Protein AF-A0A2N5M1F2-F1 (afdb_monomer_lite)

Sequence (808 aa):
MLTQKHKLQVVAVKDSEIRKKIKNELNISEEITIGDLVRLTSLRVWGCTSLDGLEFAENLIELDIGYSDINDIAPLKNLTKLRKLCISSKKTFDIGPLCKIKTLTTLEISGNKITDLSPLRELKQLVNVKLSHNNLYDIAALEGLVNLEKLDLARNKIIDISPISNLINLNTLDIESNEISCINPIKNLNNLKTLNAGSNKIGDISALLTCEQMDSLELAWNKIANISVLQNLVYIRKLDLSYNLIKEIEPLSRLISLEEINLSGNPIDNISVFENLVNLRVIKLQRILVSAPISKAKLLVQRGKNCLNEARGVKEFSSTNFPLIYKDDWLFSFPREKLIKYVMENDIPNPDEFNSLFKKEKEFYKREIFLFSLSLKEKIPEKIIQEDFVTREFLLSFVRKLYDNYGINESIASWVVETWALSLNKNLQDISLFHKSSYRIEHNSVIAIGAPINNINIFEMIKHNDVNGIEKLNESNFNFDLKNKSGKTPLFLAIEYNLTKMTALLLKKGADPLIKGIKGKTPLLYSVEKGNTEIAELLIMYSDDLNVQDNEGKSALMYAISSHNRSILKLMLNKGVNVNLKDNSNVHVVDLIVKESNIDTLKLFLQKDFDVDYKFYDENSLLHLAASNGKFEICKFLIERGATVNSINSYKKTPLEKAIISGHHEVVELLLKNEANINYKNGDGVTPLMLAAKLGEKKILKLLISYGAKLNQVDKWNETELIKAAYNGEEQIVKVLISLEVLIDHRDNDGKTALMYASEYGYEGIVKLLLNKGADYKIQDLENKTAIDYANENKYHKIKSFLLEKKL

Structure (mmCIF, N/CA/C/O backbone):
data_AF-A0A2N5M1F2-F1
#
_entry.id   AF-A0A2N5M1F2-F1
#
loop_
_atom_site.group_PDB
_atom_site.id
_atom_site.type_symbol
_atom_site.label_atom_id
_atom_site.label_alt_id
_atom_site.label_comp_id
_atom_site.label_asym_id
_atom_site.label_entity_id
_atom_site.label_seq_id
_atom_site.pdbx_PDB_ins_code
_atom_site.Cartn_x
_atom_site.Cartn_y
_atom_site.Cartn_z
_atom_site.occupancy
_atom_site.B_iso_or_equiv
_atom_site.auth_seq_id
_atom_site.auth_comp_id
_atom_site.auth_asym_id
_atom_site.auth_atom_id
_atom_site.pdbx_PDB_model_num
ATOM 1 N N . MET A 1 1 ? -14.057 -46.859 6.763 1.00 45.34 1 MET A N 1
ATOM 2 C CA . MET A 1 1 ? -14.476 -46.625 5.362 1.00 45.34 1 MET A CA 1
ATOM 3 C C . MET A 1 1 ? -15.899 -46.096 5.383 1.00 45.34 1 MET A C 1
ATOM 5 O O . MET A 1 1 ? -16.723 -46.721 6.038 1.00 45.34 1 MET A O 1
ATOM 9 N N . LEU A 1 2 ? -16.195 -44.987 4.699 1.00 53.22 2 LEU A N 1
ATOM 10 C CA . LEU A 1 2 ? -17.578 -44.537 4.496 1.00 53.22 2 LEU A CA 1
ATOM 11 C C . LEU A 1 2 ? -18.334 -45.565 3.637 1.00 53.22 2 LEU A C 1
ATOM 13 O O . LEU A 1 2 ? -17.792 -46.046 2.636 1.00 53.22 2 LEU A O 1
ATOM 17 N N . THR A 1 3 ? -19.567 -45.907 4.019 1.00 63.38 3 THR A N 1
ATOM 18 C CA . THR A 1 3 ? -20.426 -46.813 3.238 1.00 63.38 3 THR A CA 1
ATOM 19 C C . THR A 1 3 ? -20.792 -46.170 1.894 1.00 63.38 3 THR A C 1
ATOM 21 O O . THR A 1 3 ? -20.835 -44.945 1.786 1.00 63.38 3 THR A O 1
ATOM 24 N N . GLN A 1 4 ? -21.081 -46.964 0.851 1.00 60.12 4 GLN A N 1
ATOM 25 C CA . GLN A 1 4 ? -21.448 -46.415 -0.471 1.00 60.12 4 GLN A CA 1
ATOM 26 C C . GLN A 1 4 ? -22.619 -45.419 -0.389 1.00 60.12 4 GLN A C 1
ATOM 28 O O . GLN A 1 4 ? -22.564 -44.361 -1.010 1.00 60.12 4 GLN A O 1
ATOM 33 N N . LYS A 1 5 ? -23.621 -45.705 0.455 1.00 60.94 5 LYS A N 1
ATOM 34 C CA . LYS A 1 5 ? -24.763 -44.812 0.707 1.00 60.94 5 LYS A CA 1
ATOM 35 C C . LYS A 1 5 ? -24.348 -43.449 1.282 1.00 60.94 5 LYS A C 1
ATOM 37 O O . LYS A 1 5 ? -24.960 -42.446 0.946 1.00 60.94 5 LYS A O 1
ATOM 42 N N . HIS A 1 6 ? -23.299 -43.405 2.106 1.00 69.00 6 HIS A N 1
ATOM 43 C CA . HIS A 1 6 ? -22.789 -42.173 2.715 1.00 69.00 6 HIS A CA 1
ATOM 44 C C . HIS A 1 6 ? -21.945 -41.332 1.740 1.00 69.00 6 HIS A C 1
ATOM 46 O O . HIS A 1 6 ? -21.849 -40.119 1.901 1.00 69.00 6 HIS A O 1
ATOM 52 N N . LYS A 1 7 ? -21.352 -41.948 0.705 1.00 70.50 7 LYS A N 1
ATOM 53 C CA . LYS A 1 7 ? -20.621 -41.217 -0.346 1.00 70.50 7 LYS A CA 1
ATOM 54 C C . LYS A 1 7 ? -21.543 -40.463 -1.304 1.00 70.50 7 LYS A C 1
ATOM 56 O O . LYS A 1 7 ? -21.154 -39.409 -1.780 1.00 70.50 7 LYS A O 1
ATOM 61 N N . LEU A 1 8 ? -22.744 -40.987 -1.557 1.00 78.88 8 LEU A N 1
ATOM 62 C CA . LEU A 1 8 ? -23.750 -40.392 -2.450 1.00 78.88 8 LEU A CA 1
ATOM 63 C C . LEU A 1 8 ? -24.609 -39.304 -1.777 1.00 78.88 8 LEU A C 1
ATOM 65 O O . LEU A 1 8 ? -25.526 -38.772 -2.393 1.00 78.88 8 LEU A O 1
ATOM 69 N N . GLN A 1 9 ? -24.351 -38.985 -0.507 1.00 88.19 9 GLN A N 1
ATOM 70 C CA . GLN A 1 9 ? -25.071 -37.930 0.199 1.00 88.19 9 GLN A CA 1
ATOM 71 C C . GLN A 1 9 ? -24.637 -36.552 -0.319 1.00 88.19 9 GLN A C 1
ATOM 73 O O . GLN A 1 9 ? -23.447 -36.233 -0.313 1.00 88.19 9 GLN A O 1
ATOM 78 N N . VAL A 1 10 ? -25.609 -35.742 -0.739 1.00 88.88 10 VAL A N 1
ATOM 79 C CA . VAL A 1 10 ? -25.409 -34.356 -1.189 1.00 88.88 10 VAL A CA 1
ATOM 80 C C . VAL A 1 10 ? -25.022 -33.452 -0.015 1.00 88.88 10 VAL A C 1
ATOM 82 O O . VAL A 1 10 ? -25.570 -33.575 1.083 1.00 88.88 10 VAL A O 1
ATOM 85 N N . VAL A 1 11 ? -24.093 -32.525 -0.258 1.00 90.12 11 VAL A N 1
ATOM 86 C CA . VAL A 1 11 ? -23.609 -31.528 0.704 1.00 90.12 11 VAL A CA 1
ATOM 87 C C . VAL A 1 11 ? -23.976 -30.121 0.245 1.00 90.12 11 VAL A C 1
ATOM 89 O O . VAL A 1 11 ? -23.639 -29.683 -0.857 1.00 90.12 11 VAL A O 1
ATOM 92 N N . ALA A 1 12 ? -24.623 -29.370 1.133 1.00 88.88 12 ALA A N 1
ATOM 93 C CA . ALA A 1 12 ? -24.981 -27.976 0.910 1.00 88.88 12 ALA A CA 1
ATOM 94 C C . ALA A 1 12 ? -23.780 -27.037 1.147 1.00 88.88 12 ALA A C 1
ATOM 96 O O . ALA A 1 12 ? -23.745 -26.309 2.135 1.00 88.88 12 ALA A O 1
ATOM 97 N N . VAL A 1 13 ? -22.809 -27.033 0.223 1.00 91.38 13 VAL A N 1
ATOM 98 C CA . VAL A 1 13 ? -21.680 -26.079 0.220 1.00 91.38 13 VAL A CA 1
ATOM 99 C C . VAL A 1 13 ? -22.222 -24.654 0.075 1.00 91.38 13 VAL A C 1
ATOM 101 O O . VAL A 1 13 ? -22.634 -24.266 -1.022 1.00 91.38 13 VAL A O 1
ATOM 104 N N . LYS A 1 14 ? -22.305 -23.886 1.170 1.00 89.44 14 LYS A N 1
ATOM 105 C CA . LYS A 1 14 ? -23.102 -22.642 1.197 1.00 89.44 14 LYS A CA 1
ATOM 106 C C . LYS A 1 14 ? -22.585 -21.585 0.227 1.00 89.44 14 LYS A C 1
ATOM 108 O O . LYS A 1 14 ? -23.383 -20.989 -0.492 1.00 89.44 14 LYS A O 1
ATOM 113 N N . ASP A 1 15 ? -21.274 -21.385 0.187 1.00 93.12 15 ASP A N 1
ATOM 114 C CA . ASP A 1 15 ? -20.653 -20.344 -0.625 1.00 93.12 15 ASP A CA 1
ATOM 115 C C . ASP A 1 15 ? -20.617 -20.693 -2.125 1.00 93.12 15 ASP A C 1
ATOM 117 O O . ASP A 1 15 ? -20.272 -21.810 -2.529 1.00 93.12 15 ASP A O 1
ATOM 121 N N . SER A 1 16 ? -20.980 -19.723 -2.968 1.00 91.06 16 SER A N 1
ATOM 122 C CA . SER A 1 16 ? -21.080 -19.905 -4.417 1.00 91.06 16 SER A CA 1
ATOM 123 C C . SER A 1 16 ? -19.728 -20.033 -5.115 1.00 91.06 16 SER A C 1
ATOM 125 O O . SER A 1 16 ? -19.623 -20.823 -6.055 1.00 91.06 16 SER A O 1
ATOM 127 N N . GLU A 1 17 ? -18.694 -19.311 -4.674 1.00 92.25 17 GLU A N 1
ATOM 128 C CA . GLU A 1 17 ? -17.367 -19.398 -5.291 1.00 92.25 17 GLU A CA 1
ATOM 129 C C . GLU A 1 17 ? -16.657 -20.686 -4.871 1.00 92.25 17 GLU A C 1
ATOM 131 O O . GLU A 1 17 ? -16.061 -21.343 -5.725 1.00 92.25 17 GLU A O 1
ATOM 136 N N . ILE A 1 18 ? -16.820 -21.140 -3.620 1.00 92.00 18 ILE A N 1
ATOM 137 C CA . ILE A 1 18 ? -16.356 -22.475 -3.197 1.00 92.00 18 ILE A CA 1
ATOM 138 C C . ILE A 1 18 ? -17.039 -23.563 -4.033 1.00 92.00 18 ILE A C 1
ATOM 140 O O . ILE A 1 18 ? -16.366 -24.404 -4.631 1.00 92.00 18 ILE A O 1
ATOM 144 N N . ARG A 1 19 ? -18.373 -23.521 -4.151 1.00 93.19 19 ARG A N 1
ATOM 145 C CA . ARG A 1 19 ? -19.148 -24.495 -4.936 1.00 93.19 19 ARG A CA 1
ATOM 146 C C . ARG A 1 19 ? -18.707 -24.537 -6.403 1.00 93.19 19 ARG A C 1
ATOM 148 O O . ARG A 1 19 ? -18.495 -25.616 -6.953 1.00 93.19 19 ARG A O 1
ATOM 155 N N . LYS A 1 20 ? -18.542 -23.373 -7.034 1.00 90.69 20 LYS A N 1
ATOM 156 C CA . LYS A 1 20 ? -18.074 -23.222 -8.422 1.00 90.69 20 LYS A CA 1
ATOM 157 C C . LYS A 1 20 ? -16.641 -23.723 -8.599 1.00 90.69 20 LYS A C 1
ATOM 159 O O . LYS A 1 20 ? -16.359 -24.424 -9.566 1.00 90.69 20 LYS A O 1
ATOM 164 N N . LYS A 1 21 ? -15.749 -23.417 -7.653 1.00 92.25 21 LYS A N 1
ATOM 165 C CA . LYS A 1 21 ? -14.357 -23.873 -7.670 1.00 92.25 21 LYS A CA 1
ATOM 166 C C . LYS A 1 21 ? -14.264 -25.398 -7.597 1.00 92.25 21 LYS A C 1
ATOM 168 O O . LYS A 1 21 ? -13.619 -25.991 -8.454 1.00 92.25 21 LYS A O 1
ATOM 173 N N . ILE A 1 22 ? -14.976 -26.021 -6.656 1.00 91.88 22 ILE A N 1
ATOM 174 C CA . ILE A 1 22 ? -15.011 -27.482 -6.482 1.00 91.88 22 ILE A CA 1
ATOM 175 C C . ILE A 1 22 ? -15.587 -28.172 -7.724 1.00 91.88 22 ILE A C 1
ATOM 177 O O . ILE A 1 22 ? -15.003 -29.140 -8.211 1.00 91.88 22 ILE A O 1
ATOM 181 N N . LYS A 1 23 ? -16.691 -27.654 -8.284 1.00 90.25 23 LYS A N 1
ATOM 182 C CA . LYS A 1 23 ? -17.263 -28.175 -9.537 1.00 90.25 23 LYS A CA 1
ATOM 183 C C . LYS A 1 23 ? -16.269 -28.132 -10.697 1.00 90.25 23 LYS A C 1
ATOM 185 O O . LYS A 1 23 ? -16.172 -29.109 -11.433 1.00 90.25 23 LYS A O 1
ATOM 190 N N . ASN A 1 24 ? -15.511 -27.044 -10.829 1.00 88.50 24 ASN A N 1
ATOM 191 C CA . ASN A 1 24 ? -14.500 -26.899 -11.876 1.00 88.50 24 ASN A CA 1
ATOM 192 C C . ASN A 1 24 ? -13.289 -27.825 -11.659 1.00 88.50 24 ASN A C 1
ATOM 194 O O . ASN A 1 24 ? -12.826 -28.441 -12.613 1.00 88.50 24 ASN A O 1
ATOM 198 N N . GLU A 1 25 ? -12.780 -27.950 -10.429 1.00 87.62 25 GLU A N 1
ATOM 199 C CA . GLU A 1 25 ? -11.607 -28.789 -10.122 1.00 87.62 25 GLU A CA 1
ATOM 200 C C . GLU A 1 25 ? -11.899 -30.293 -10.221 1.00 87.62 25 GLU A C 1
ATOM 202 O O . GLU A 1 25 ? -11.027 -31.065 -10.618 1.00 87.62 25 GLU A O 1
ATOM 207 N N . LEU A 1 26 ? -13.123 -30.721 -9.898 1.00 86.94 26 LEU A N 1
ATOM 208 C CA . LEU A 1 26 ? -13.530 -32.130 -9.950 1.00 86.94 26 LEU A CA 1
ATOM 209 C C . LEU A 1 26 ? -14.304 -32.514 -11.223 1.00 86.94 26 LEU A C 1
ATOM 211 O O . LEU A 1 26 ? -14.600 -33.699 -11.399 1.00 86.94 26 LEU A O 1
ATOM 215 N N . ASN A 1 27 ? -14.595 -31.538 -12.093 1.00 86.19 27 ASN A N 1
ATOM 216 C CA . ASN A 1 27 ? -15.412 -31.640 -13.308 1.00 86.19 27 ASN A CA 1
ATOM 217 C C . ASN A 1 27 ? -16.827 -32.208 -13.056 1.00 86.19 27 ASN A C 1
ATOM 219 O O . ASN A 1 27 ? -17.229 -33.206 -13.654 1.00 86.19 27 ASN A O 1
ATOM 223 N N . ILE A 1 28 ? -17.570 -31.581 -12.135 1.00 86.44 28 ILE A N 1
ATOM 224 C CA . ILE A 1 28 ? -18.909 -32.008 -11.693 1.00 86.44 28 ILE A CA 1
ATOM 225 C C . ILE A 1 28 ? -19.978 -31.035 -12.203 1.00 86.44 28 ILE A C 1
ATOM 227 O O . ILE A 1 28 ? -20.001 -29.861 -11.828 1.00 86.44 28 ILE A O 1
ATOM 231 N N . SER A 1 29 ? -20.921 -31.538 -13.000 1.00 72.56 29 SER A N 1
ATOM 232 C CA . SER A 1 29 ? -22.121 -30.807 -13.431 1.00 72.56 29 SER A CA 1
ATOM 233 C C . SER A 1 29 ? -23.228 -30.798 -12.363 1.00 72.56 29 SER A C 1
ATOM 235 O O . SER A 1 29 ? -23.873 -29.767 -12.156 1.00 72.56 29 SER A O 1
ATOM 237 N N . GLU A 1 30 ? -23.414 -31.914 -11.656 1.00 78.00 30 GLU A N 1
ATOM 238 C CA . GLU A 1 30 ? -24.518 -32.193 -10.718 1.00 78.00 30 GLU A CA 1
ATOM 239 C C . GLU A 1 30 ? -24.310 -31.597 -9.307 1.00 78.00 30 GLU A C 1
ATOM 241 O O . GLU A 1 30 ? -23.518 -30.671 -9.117 1.00 78.00 30 GLU A O 1
ATOM 246 N N . GLU A 1 31 ? -25.073 -32.031 -8.304 1.00 87.69 31 GLU A N 1
ATOM 247 C CA . GLU A 1 31 ? -24.898 -31.585 -6.915 1.00 87.69 31 GLU A CA 1
ATOM 248 C C . GLU A 1 31 ? -23.617 -32.169 -6.290 1.00 87.69 31 GLU A C 1
ATOM 250 O O . GLU A 1 31 ? -23.195 -33.271 -6.625 1.00 87.69 31 GLU A O 1
ATOM 255 N N . ILE A 1 32 ? -22.970 -31.424 -5.385 1.00 90.38 32 ILE A N 1
ATOM 256 C CA . ILE A 1 32 ? -21.713 -31.861 -4.755 1.00 90.38 32 ILE A CA 1
ATOM 257 C C . ILE A 1 32 ? -22.027 -32.906 -3.682 1.00 90.38 32 ILE A C 1
ATOM 259 O O . ILE A 1 32 ? -22.815 -32.631 -2.776 1.00 90.38 32 ILE A O 1
ATOM 263 N N . THR A 1 33 ? -21.384 -34.074 -3.738 1.00 92.00 33 THR A N 1
ATOM 264 C CA . THR A 1 33 ? -21.545 -35.130 -2.728 1.00 92.00 33 THR A CA 1
ATOM 265 C C . THR A 1 33 ? -20.384 -35.185 -1.730 1.00 92.00 33 THR A C 1
ATOM 267 O O . THR A 1 33 ? -19.295 -34.661 -1.976 1.00 92.00 33 THR A O 1
ATOM 270 N N . ILE A 1 34 ? -20.572 -35.890 -0.607 1.00 89.94 34 ILE A N 1
ATOM 271 C CA . ILE A 1 34 ? -19.474 -36.231 0.319 1.00 89.94 34 ILE A CA 1
ATOM 272 C C . ILE A 1 34 ? -18.360 -36.991 -0.424 1.00 89.94 34 ILE A C 1
ATOM 274 O O . ILE A 1 34 ? -17.178 -36.758 -0.178 1.00 89.94 34 ILE A O 1
ATOM 278 N N . GLY A 1 35 ? -18.715 -37.876 -1.362 1.00 87.25 35 GLY A N 1
ATOM 279 C CA . GLY A 1 35 ? -17.755 -38.620 -2.178 1.00 87.25 35 GLY A CA 1
ATOM 280 C C . GLY A 1 35 ? -16.837 -37.726 -3.018 1.00 87.25 35 GLY A C 1
ATOM 281 O O . GLY A 1 35 ? -15.672 -38.077 -3.212 1.00 87.25 35 GLY A O 1
ATOM 282 N N . ASP A 1 36 ? -17.334 -36.571 -3.458 1.00 90.88 36 ASP A N 1
ATOM 283 C CA . ASP A 1 36 ? -16.571 -35.578 -4.215 1.00 90.88 36 ASP A CA 1
ATOM 284 C C . ASP A 1 36 ? -15.642 -34.764 -3.319 1.00 90.88 36 ASP A C 1
ATOM 286 O O . ASP A 1 36 ? -14.457 -34.633 -3.615 1.00 90.88 36 ASP A O 1
ATOM 290 N N . LEU A 1 37 ? -16.140 -34.283 -2.180 1.00 91.31 37 LEU A N 1
ATOM 291 C CA . LEU A 1 37 ? -15.342 -33.505 -1.225 1.00 91.31 37 LEU A CA 1
ATOM 292 C C . LEU A 1 37 ? -14.170 -34.319 -0.662 1.00 91.31 37 LEU A C 1
ATOM 294 O O . LEU A 1 37 ? -13.062 -33.806 -0.529 1.00 91.31 37 LEU A O 1
ATOM 298 N N . VAL A 1 38 ? -14.367 -35.622 -0.447 1.00 91.38 38 VAL A N 1
ATOM 299 C CA . VAL A 1 38 ? -13.304 -36.562 -0.053 1.00 91.38 38 VAL A CA 1
ATOM 300 C C . VAL A 1 38 ? -12.230 -36.740 -1.149 1.00 91.38 38 VAL A C 1
ATOM 302 O O . VAL A 1 38 ? -11.152 -37.254 -0.856 1.00 91.38 38 VAL A O 1
ATOM 305 N N . ARG A 1 39 ? -12.446 -36.304 -2.400 1.00 89.88 39 ARG A N 1
ATOM 306 C CA . ARG A 1 39 ? -11.404 -36.290 -3.452 1.00 89.88 39 ARG A CA 1
ATOM 307 C C . ARG A 1 39 ? -10.539 -35.025 -3.445 1.00 89.88 39 ARG A C 1
ATOM 309 O O . ARG A 1 39 ? -9.486 -35.041 -4.080 1.00 89.88 39 ARG A O 1
ATOM 316 N N . LEU A 1 40 ? -10.948 -33.952 -2.764 1.00 92.88 40 LEU A N 1
ATOM 317 C CA . LEU A 1 40 ? -10.184 -32.703 -2.713 1.00 92.88 40 LEU A CA 1
ATOM 318 C C . LEU A 1 40 ? -8.918 -32.872 -1.865 1.00 92.88 40 LEU A C 1
ATOM 320 O O . LEU A 1 40 ? -8.979 -33.313 -0.719 1.00 92.88 40 LEU A O 1
ATOM 324 N N . THR A 1 41 ? -7.773 -32.489 -2.431 1.00 94.12 41 THR A N 1
ATOM 325 C CA . THR A 1 41 ? -6.459 -32.496 -1.760 1.00 94.12 41 THR A CA 1
ATOM 326 C C . THR A 1 41 ? -5.827 -31.107 -1.683 1.00 94.12 41 THR A C 1
ATOM 328 O O . THR A 1 41 ? -5.049 -30.844 -0.771 1.00 94.12 41 THR A O 1
ATOM 331 N N . SER A 1 42 ? -6.191 -30.194 -2.580 1.00 95.56 42 SER A N 1
ATOM 332 C CA . SER A 1 42 ? -5.870 -28.768 -2.506 1.00 95.56 42 SER A CA 1
ATOM 333 C C . SER A 1 42 ? -7.085 -27.976 -2.983 1.00 95.56 42 SER A C 1
ATOM 335 O O . SER A 1 42 ? -7.810 -28.462 -3.849 1.00 95.56 42 SER A O 1
ATOM 337 N N . LEU A 1 43 ? -7.321 -26.797 -2.409 1.00 94.00 43 LEU A N 1
ATOM 338 C CA . LEU A 1 43 ? -8.374 -25.875 -2.833 1.00 94.00 43 LEU A CA 1
ATOM 339 C C . LEU A 1 43 ? -7.883 -24.430 -2.683 1.00 94.00 43 LEU A C 1
ATOM 341 O O . LEU A 1 43 ? -7.550 -23.993 -1.581 1.00 94.00 43 LEU A O 1
ATOM 345 N N . ARG A 1 44 ? -7.876 -23.669 -3.787 1.00 93.94 44 ARG A N 1
ATOM 346 C CA . ARG A 1 44 ? -7.633 -22.213 -3.781 1.00 93.94 44 ARG A CA 1
ATOM 347 C C . ARG A 1 44 ? -8.856 -21.461 -4.287 1.00 93.94 44 ARG A C 1
ATOM 349 O O . ARG A 1 44 ? -9.202 -21.570 -5.469 1.00 93.94 44 ARG A O 1
ATOM 356 N N . VAL A 1 45 ? -9.449 -20.655 -3.414 1.00 89.25 45 VAL A N 1
ATOM 357 C CA . VAL A 1 45 ? -10.681 -19.892 -3.649 1.00 89.25 45 VAL A CA 1
ATOM 358 C C . VAL A 1 45 ? -10.580 -18.530 -2.966 1.00 89.25 45 VAL A C 1
ATOM 360 O O . VAL A 1 45 ? -10.104 -18.439 -1.843 1.00 89.25 45 VAL A O 1
ATOM 363 N N . TRP A 1 46 ? -11.006 -17.466 -3.641 1.00 90.12 46 TRP A N 1
ATOM 364 C CA . TRP A 1 46 ? -10.931 -16.094 -3.129 1.00 90.12 46 TRP A CA 1
ATOM 365 C C . TRP A 1 46 ? -12.308 -15.435 -3.174 1.00 90.12 46 TRP A C 1
ATOM 367 O O . TRP A 1 46 ? -13.134 -15.799 -4.010 1.00 90.12 46 TRP A O 1
ATOM 377 N N . GLY A 1 47 ? -12.544 -14.454 -2.300 1.00 86.81 47 GLY A N 1
ATOM 378 C CA . GLY A 1 47 ? -13.814 -13.724 -2.245 1.00 86.81 47 GLY A CA 1
ATOM 379 C C . GLY A 1 47 ? -14.990 -14.514 -1.661 1.00 86.81 47 GLY A C 1
ATOM 380 O O . GLY A 1 47 ? -16.133 -14.117 -1.876 1.00 86.81 47 GLY A O 1
ATOM 381 N N . CYS A 1 48 ? -14.741 -15.609 -0.936 1.00 89.12 48 CYS A N 1
ATOM 382 C CA . CYS A 1 48 ? -15.800 -16.393 -0.299 1.00 89.12 48 CYS A CA 1
ATOM 383 C C . CYS A 1 48 ? -16.203 -15.830 1.078 1.00 89.12 48 CYS A C 1
ATOM 385 O O . CYS A 1 48 ? -15.523 -14.991 1.673 1.00 89.12 48 CYS A O 1
ATOM 387 N N . THR A 1 49 ? -17.355 -16.277 1.570 1.00 90.00 49 THR A N 1
ATOM 388 C CA . THR A 1 49 ? -18.085 -15.699 2.713 1.00 90.00 49 THR A CA 1
ATOM 389 C C . THR A 1 49 ? -18.397 -16.709 3.820 1.00 90.00 49 THR A C 1
ATOM 391 O O . THR A 1 49 ? -18.592 -16.317 4.968 1.00 90.00 49 THR A O 1
ATOM 394 N N . SER A 1 50 ? -18.416 -18.005 3.503 1.00 91.00 50 SER A N 1
ATOM 395 C CA . SER A 1 50 ? -18.670 -19.114 4.431 1.00 91.00 50 SER A CA 1
ATOM 396 C C . SER A 1 50 ? -17.857 -20.334 3.999 1.00 91.00 50 SER A C 1
ATOM 398 O O . SER A 1 50 ? -17.628 -20.531 2.808 1.00 91.00 50 SER A O 1
ATOM 400 N N . LEU A 1 51 ? -17.418 -21.145 4.964 1.00 93.12 51 LEU A N 1
ATOM 401 C CA . LEU A 1 51 ? -16.686 -22.397 4.728 1.00 93.12 51 LEU A CA 1
ATOM 402 C C . LEU A 1 51 ? -17.571 -23.644 4.904 1.00 93.12 51 LEU A C 1
ATOM 404 O O . LEU A 1 51 ? -17.080 -24.766 4.804 1.00 93.12 51 LEU A O 1
ATOM 408 N N . ASP A 1 52 ? -18.867 -23.457 5.160 1.00 93.81 52 ASP A N 1
ATOM 409 C CA . ASP A 1 52 ? -19.826 -24.524 5.441 1.00 93.81 52 ASP A CA 1
ATOM 410 C C . ASP A 1 52 ? -19.952 -25.482 4.248 1.00 93.81 52 ASP A C 1
ATOM 412 O O . ASP A 1 52 ? -20.192 -25.073 3.105 1.00 93.81 52 ASP A O 1
ATOM 416 N N . GLY A 1 53 ? -19.814 -26.772 4.539 1.00 91.88 53 GLY A N 1
ATOM 417 C CA . GLY A 1 53 ? -19.683 -27.862 3.584 1.00 91.88 53 GLY A CA 1
ATOM 418 C C . GLY A 1 53 ? -18.240 -28.348 3.412 1.00 91.88 53 GLY A C 1
ATOM 419 O O . GLY A 1 53 ? -18.051 -29.488 2.991 1.00 91.88 53 GLY A O 1
ATOM 420 N N . LEU A 1 54 ? -17.210 -27.560 3.756 1.00 94.19 54 LEU A N 1
ATOM 421 C CA . LEU A 1 54 ? -15.816 -28.025 3.685 1.00 94.19 54 LEU A CA 1
ATOM 422 C C . LEU A 1 54 ? -15.435 -28.999 4.808 1.00 94.19 54 LEU A C 1
ATOM 424 O O . LEU A 1 54 ? -14.436 -29.698 4.666 1.00 94.19 54 LEU A O 1
ATOM 428 N N . GLU A 1 55 ? -16.230 -29.128 5.872 1.00 94.31 55 GLU A N 1
ATOM 429 C CA . GLU A 1 55 ? -16.006 -30.098 6.953 1.00 94.31 55 GLU A CA 1
ATOM 430 C C . GLU A 1 55 ? -15.986 -31.565 6.478 1.00 94.31 55 GLU A C 1
ATOM 432 O O . GLU A 1 55 ? -15.417 -32.423 7.154 1.00 94.31 55 GLU A O 1
ATOM 437 N N . PHE A 1 56 ? -16.546 -31.851 5.296 1.00 93.31 56 PHE A N 1
ATOM 438 C CA . PHE A 1 56 ? -16.530 -33.171 4.652 1.00 93.31 56 PHE A CA 1
ATOM 439 C C . PHE A 1 56 ? -15.307 -33.406 3.741 1.00 93.31 56 PHE A C 1
ATOM 441 O O . PHE A 1 56 ? -15.139 -34.504 3.207 1.00 93.31 56 PHE A O 1
ATOM 448 N N . ALA A 1 57 ? -14.432 -32.412 3.547 1.00 93.81 57 ALA A N 1
ATOM 449 C CA . ALA A 1 57 ? -13.237 -32.514 2.704 1.00 93.81 57 ALA A CA 1
ATOM 450 C C . ALA A 1 57 ? -12.059 -33.197 3.436 1.00 93.81 57 ALA A C 1
ATOM 452 O O . ALA A 1 57 ? -10.954 -32.664 3.513 1.00 93.81 57 ALA A O 1
ATOM 453 N N . GLU A 1 58 ? -12.283 -34.398 3.985 1.00 92.38 58 GLU A N 1
ATOM 454 C CA . GLU A 1 58 ? -11.366 -35.115 4.900 1.00 92.38 58 GLU A CA 1
ATOM 455 C C . GLU A 1 58 ? -9.924 -35.319 4.379 1.00 92.38 58 GLU A C 1
ATOM 457 O O . GLU A 1 58 ? -9.008 -35.587 5.163 1.00 92.38 58 GLU A O 1
ATOM 462 N N . ASN A 1 59 ? -9.712 -35.234 3.061 1.00 94.00 59 ASN A N 1
ATOM 463 C CA . ASN A 1 59 ? -8.415 -35.416 2.405 1.00 94.00 59 ASN A CA 1
ATOM 464 C C . ASN A 1 59 ? -7.695 -34.112 2.028 1.00 94.00 59 ASN A C 1
ATOM 466 O O . ASN A 1 59 ? -6.619 -34.187 1.434 1.00 94.00 59 ASN A O 1
ATOM 470 N N . LEU A 1 60 ? -8.235 -32.948 2.396 1.00 96.00 60 LEU A N 1
ATOM 471 C CA . LEU A 1 60 ? -7.651 -31.650 2.068 1.00 96.00 60 LEU A CA 1
ATOM 472 C C . LEU A 1 60 ? -6.295 -31.454 2.773 1.00 96.00 60 LEU A C 1
ATOM 474 O O . LEU A 1 60 ? -6.188 -31.589 3.991 1.00 96.00 60 LEU A O 1
ATOM 478 N N . ILE A 1 61 ? -5.254 -31.145 1.994 1.00 97.19 61 ILE A N 1
ATOM 479 C CA . ILE A 1 61 ? -3.858 -30.954 2.431 1.00 97.19 61 ILE A CA 1
ATOM 480 C C . ILE A 1 61 ? -3.475 -29.470 2.381 1.00 97.19 61 ILE A C 1
ATOM 482 O O . ILE A 1 61 ? -2.759 -28.991 3.263 1.00 97.19 61 ILE A O 1
ATOM 486 N N . GLU A 1 62 ? -3.962 -28.735 1.383 1.00 97.38 62 GLU A N 1
ATOM 487 C CA . GLU A 1 62 ? -3.750 -27.294 1.228 1.00 97.38 62 GLU A CA 1
ATOM 488 C C . GLU A 1 62 ? -5.084 -26.563 1.046 1.00 97.38 62 GLU A C 1
ATOM 490 O O . GLU A 1 62 ? -5.926 -26.971 0.248 1.00 97.38 62 GLU A O 1
ATOM 495 N N . LEU A 1 63 ? -5.259 -25.464 1.776 1.00 96.00 63 LEU A N 1
ATOM 496 C CA . LEU A 1 63 ? -6.409 -24.578 1.658 1.00 96.00 63 LEU A CA 1
ATOM 497 C C . LEU A 1 63 ? -5.925 -23.127 1.619 1.00 96.00 63 LEU A C 1
ATOM 499 O O . LEU A 1 63 ? -5.264 -22.660 2.546 1.00 96.00 63 LEU A O 1
ATOM 503 N N . ASP A 1 64 ? -6.238 -22.430 0.532 1.00 94.06 64 ASP A N 1
ATOM 504 C CA . ASP A 1 64 ? -5.843 -21.044 0.282 1.00 94.06 64 ASP A CA 1
ATOM 505 C C . ASP A 1 64 ? -7.091 -20.190 0.051 1.00 94.06 64 ASP A C 1
ATOM 507 O O . ASP A 1 64 ? -7.787 -20.329 -0.959 1.00 94.06 64 ASP A O 1
ATOM 511 N N . ILE A 1 65 ? -7.366 -19.340 1.040 1.00 88.88 65 ILE A N 1
ATOM 512 C CA . ILE A 1 65 ? -8.542 -18.488 1.162 1.00 88.88 65 ILE A CA 1
ATOM 513 C C . ILE A 1 65 ? -8.110 -17.021 1.317 1.00 88.88 65 ILE A C 1
ATOM 515 O O . ILE A 1 65 ? -8.319 -16.361 2.338 1.00 88.88 65 ILE A O 1
ATOM 519 N N . GLY A 1 66 ? -7.431 -16.505 0.295 1.00 81.56 66 GLY A N 1
ATOM 520 C CA . GLY A 1 66 ? -7.125 -15.079 0.164 1.00 81.56 66 GLY A CA 1
ATOM 521 C C . GLY A 1 66 ? -8.364 -14.192 -0.054 1.00 81.56 66 GLY A C 1
ATOM 522 O O . GLY A 1 66 ? -9.398 -14.644 -0.551 1.00 81.56 66 GLY A O 1
ATOM 523 N N . TYR A 1 67 ? -8.239 -12.909 0.300 1.00 79.38 67 TYR A N 1
ATOM 524 C CA . TYR A 1 67 ? -9.183 -11.813 0.014 1.00 79.38 67 TYR A CA 1
ATOM 525 C C . TYR A 1 67 ? -10.675 -12.143 0.205 1.00 79.38 67 TYR A C 1
ATOM 527 O O . TYR A 1 67 ? -11.510 -11.803 -0.632 1.00 79.38 67 TYR A O 1
ATOM 535 N N . SER A 1 68 ? -11.005 -12.820 1.299 1.00 84.50 68 SER A N 1
ATOM 536 C CA . SER A 1 68 ? -12.352 -13.320 1.595 1.00 84.50 68 SER A CA 1
ATOM 537 C C . SER A 1 68 ? -13.029 -12.506 2.712 1.00 84.50 68 SER A C 1
ATOM 539 O O . SER A 1 68 ? -12.439 -11.570 3.255 1.00 84.50 68 SER A O 1
ATOM 541 N N . ASP A 1 69 ? -14.290 -12.802 3.029 1.00 85.75 69 ASP A N 1
ATOM 542 C CA . ASP A 1 69 ? -15.093 -12.064 4.024 1.00 85.75 69 ASP A CA 1
ATOM 543 C C . ASP A 1 69 ? -15.675 -12.989 5.113 1.00 85.75 69 ASP A C 1
ATOM 545 O O . ASP A 1 69 ? -16.790 -12.805 5.615 1.00 85.75 69 ASP A O 1
ATOM 549 N N . ILE A 1 70 ? -14.887 -14.011 5.457 1.00 85.06 70 ILE A N 1
ATOM 550 C CA . ILE A 1 70 ? -15.206 -15.076 6.412 1.00 85.06 70 ILE A CA 1
ATOM 551 C C . ILE A 1 70 ? -15.119 -14.569 7.851 1.00 85.06 70 ILE A C 1
ATOM 553 O O . ILE A 1 70 ? -14.177 -13.861 8.214 1.00 85.06 70 ILE A O 1
ATOM 557 N N . ASN A 1 71 ? -16.086 -14.994 8.664 1.00 84.25 71 ASN A N 1
ATOM 558 C CA . ASN A 1 71 ? -16.179 -14.765 10.107 1.00 84.25 71 ASN A CA 1
ATOM 559 C C . ASN A 1 71 ? -16.176 -16.060 10.952 1.00 84.25 71 ASN A C 1
ATOM 561 O O . ASN A 1 71 ? -16.160 -15.963 12.176 1.00 84.25 71 ASN A O 1
ATOM 565 N N . ASP A 1 72 ? -16.185 -17.244 10.331 1.00 88.50 72 ASP A N 1
ATOM 566 C CA . ASP A 1 72 ? -16.138 -18.539 11.018 1.00 88.50 72 ASP A CA 1
ATOM 567 C C . ASP A 1 72 ? -15.263 -19.552 10.258 1.00 88.50 72 ASP A C 1
ATOM 569 O O . ASP A 1 72 ? -15.373 -19.713 9.041 1.00 88.50 72 ASP A O 1
ATOM 573 N N . ILE A 1 73 ? -14.396 -20.249 10.997 1.00 93.06 73 ILE A N 1
ATOM 574 C CA . ILE A 1 73 ? -13.538 -21.333 10.499 1.00 93.06 73 ILE A CA 1
ATOM 575 C C . ILE A 1 73 ? -13.796 -22.675 11.206 1.00 93.06 73 ILE A C 1
ATOM 577 O O . ILE A 1 73 ? -13.041 -23.631 11.014 1.00 93.06 73 ILE A O 1
ATOM 581 N N . ALA A 1 74 ? -14.869 -22.787 11.998 1.00 94.44 74 ALA A N 1
ATOM 582 C CA . ALA A 1 74 ? -15.299 -24.029 12.633 1.00 94.44 74 ALA A CA 1
ATOM 583 C C . ALA A 1 74 ? -15.435 -25.228 11.668 1.00 94.44 74 ALA A C 1
ATOM 585 O O . ALA A 1 74 ? -15.046 -26.326 12.087 1.00 94.44 74 ALA A O 1
ATOM 586 N N . PRO A 1 75 ? -15.856 -25.075 10.389 1.00 95.06 75 PRO A N 1
ATOM 587 C CA . PRO A 1 75 ? -15.835 -26.168 9.410 1.00 95.06 75 PRO A CA 1
ATOM 588 C C . PRO A 1 75 ? -14.463 -26.845 9.236 1.00 95.06 75 PRO A C 1
ATOM 590 O O . PRO A 1 75 ? -14.386 -28.042 8.972 1.00 95.06 75 PRO A O 1
ATOM 593 N N . LEU A 1 76 ? -13.355 -26.125 9.455 1.00 94.75 76 LEU A N 1
ATOM 594 C CA . LEU A 1 76 ? -12.000 -26.663 9.272 1.00 94.75 76 LEU A CA 1
ATOM 595 C C . LEU A 1 76 ? -11.534 -27.575 10.422 1.00 94.75 76 LEU A C 1
ATOM 597 O O . LEU A 1 76 ? -10.563 -28.315 10.270 1.00 94.75 76 LEU A O 1
ATOM 601 N N . LYS A 1 77 ? -12.222 -27.551 11.572 1.00 92.81 77 LYS A N 1
ATOM 602 C CA . LYS A 1 77 ? -11.795 -28.165 12.847 1.00 92.81 77 LYS A CA 1
ATOM 603 C C . LYS A 1 77 ? -11.414 -29.648 12.756 1.00 92.81 77 LYS A C 1
ATOM 605 O O . LYS A 1 77 ? -10.562 -30.105 13.515 1.00 92.81 77 LYS A O 1
ATOM 610 N N . ASN A 1 78 ? -12.045 -30.400 11.855 1.00 90.94 78 ASN A N 1
ATOM 611 C CA . ASN A 1 78 ? -11.849 -31.847 11.714 1.00 90.94 78 ASN A CA 1
ATOM 612 C C . ASN A 1 78 ? -10.963 -32.239 10.514 1.00 90.94 78 ASN A C 1
ATOM 614 O O . ASN A 1 78 ? -10.753 -33.432 10.283 1.00 90.94 78 ASN A O 1
ATOM 618 N N . LEU A 1 79 ? -10.401 -31.275 9.773 1.00 94.75 79 LEU A N 1
ATOM 619 C CA . LEU A 1 79 ? -9.568 -31.521 8.587 1.00 94.75 79 LEU A CA 1
ATOM 620 C C . LEU A 1 79 ? -8.142 -31.950 8.967 1.00 94.75 79 LEU A C 1
ATOM 622 O O . LEU A 1 79 ? -7.152 -31.290 8.673 1.00 94.75 79 LEU A O 1
ATOM 626 N N . THR A 1 80 ? -8.034 -33.098 9.635 1.00 90.12 80 THR A N 1
ATOM 627 C CA . THR A 1 80 ? -6.804 -33.625 10.258 1.00 90.12 80 THR A CA 1
ATOM 628 C C . THR A 1 80 ? -5.644 -33.929 9.297 1.00 90.12 80 THR A C 1
ATOM 630 O O . THR A 1 80 ? -4.549 -34.247 9.761 1.00 90.12 80 THR A O 1
ATOM 633 N N . LYS A 1 81 ? -5.828 -33.806 7.977 1.00 95.31 81 LYS A N 1
ATOM 634 C CA . LYS A 1 81 ? -4.762 -33.934 6.964 1.00 95.31 81 LYS A CA 1
ATOM 635 C C . LYS A 1 81 ? -4.235 -32.596 6.438 1.00 95.31 81 LYS A C 1
ATOM 637 O O . LYS A 1 81 ? -3.248 -32.603 5.701 1.00 95.31 81 LYS A O 1
ATOM 642 N N . LEU A 1 82 ? -4.841 -31.478 6.836 1.00 97.31 82 LEU A N 1
ATOM 643 C CA . LEU A 1 82 ? -4.479 -30.149 6.365 1.00 97.31 82 LEU A CA 1
ATOM 644 C C . LEU A 1 82 ? -3.085 -29.756 6.878 1.00 97.31 82 LEU A C 1
ATOM 646 O O . LEU A 1 82 ? -2.837 -29.694 8.079 1.00 97.31 82 LEU A O 1
ATOM 650 N N . ARG A 1 83 ? -2.165 -29.493 5.946 1.00 97.62 83 ARG A N 1
ATOM 651 C CA . ARG A 1 83 ? -0.767 -29.118 6.215 1.00 97.62 83 ARG A CA 1
ATOM 652 C C . ARG A 1 83 ? -0.492 -27.645 5.966 1.00 97.62 83 ARG A C 1
ATOM 654 O O . ARG A 1 83 ? 0.353 -27.063 6.644 1.00 97.62 83 ARG A O 1
ATOM 661 N N . LYS A 1 84 ? -1.186 -27.048 4.999 1.00 97.94 84 LYS A N 1
ATOM 662 C CA . LYS A 1 84 ? -1.050 -25.636 4.653 1.00 97.94 84 LYS A CA 1
ATOM 663 C C . LYS A 1 84 ? -2.408 -24.951 4.685 1.00 97.94 84 LYS A C 1
ATOM 665 O O . LYS A 1 84 ? -3.325 -25.370 3.985 1.00 97.94 84 LYS A O 1
ATOM 670 N N . LEU A 1 85 ? -2.497 -23.880 5.464 1.00 96.38 85 LEU A N 1
ATOM 671 C CA . LEU A 1 85 ? -3.672 -23.023 5.543 1.00 96.38 85 LEU A CA 1
ATOM 672 C C . LEU A 1 85 ? -3.256 -21.565 5.342 1.00 96.38 85 LEU A C 1
ATOM 674 O O . LEU A 1 85 ? -2.459 -21.039 6.117 1.00 96.38 85 LEU A O 1
ATOM 678 N N . CYS A 1 86 ? -3.805 -20.924 4.316 1.00 94.62 86 CYS A N 1
ATOM 679 C CA . CYS A 1 86 ? -3.683 -19.490 4.077 1.00 94.62 86 CYS A CA 1
ATOM 680 C C . CYS A 1 86 ? -5.082 -18.867 4.178 1.00 94.62 86 CYS A C 1
ATOM 682 O O . CYS A 1 86 ? -5.979 -19.281 3.449 1.00 94.62 86 CYS A O 1
ATOM 684 N N . ILE A 1 87 ? -5.284 -17.886 5.060 1.00 90.25 87 ILE A N 1
ATOM 685 C CA . ILE A 1 87 ? -6.535 -17.132 5.206 1.00 90.25 87 ILE A CA 1
ATOM 686 C C . ILE A 1 87 ? -6.219 -15.636 5.255 1.00 90.25 87 ILE A C 1
ATOM 688 O O . ILE A 1 87 ? -5.512 -15.158 6.143 1.00 90.25 87 ILE A O 1
ATOM 692 N N . SER A 1 88 ? -6.804 -14.870 4.339 1.00 85.75 88 SER A N 1
ATOM 693 C CA . SER A 1 88 ? -6.824 -13.412 4.429 1.00 85.75 88 SER A CA 1
ATOM 694 C C . SER A 1 88 ? -8.262 -12.923 4.306 1.00 85.75 88 SER A C 1
ATOM 696 O O . SER A 1 88 ? -8.836 -12.899 3.217 1.00 85.75 88 SER A O 1
ATOM 698 N N . SER A 1 89 ? -8.850 -12.577 5.449 1.00 78.44 89 SER A N 1
ATOM 699 C CA . SER A 1 89 ? -10.182 -11.999 5.600 1.00 78.44 89 SER A CA 1
ATOM 700 C C . SER A 1 89 ? -10.082 -10.544 6.051 1.00 78.44 89 SER A C 1
ATOM 702 O O . SER A 1 89 ? -9.128 -10.146 6.718 1.00 78.44 89 SER A O 1
ATOM 704 N N . LYS A 1 90 ? -11.098 -9.741 5.723 1.00 71.00 90 LYS A N 1
ATOM 705 C CA . LYS A 1 90 ? -11.264 -8.378 6.267 1.00 71.00 90 LYS A CA 1
ATOM 706 C C . LYS A 1 90 ? -11.910 -8.363 7.663 1.00 71.00 90 LYS A C 1
ATOM 708 O O . LYS A 1 90 ? -11.976 -7.304 8.299 1.00 71.00 90 LYS A O 1
ATOM 713 N N . LYS A 1 91 ? -12.406 -9.514 8.129 1.00 75.06 91 LYS A N 1
ATOM 714 C CA . LYS A 1 91 ? -13.077 -9.705 9.423 1.00 75.06 91 LYS A CA 1
ATOM 715 C C . LYS A 1 91 ? -12.205 -10.487 10.401 1.00 75.06 91 LYS A C 1
ATOM 717 O O . LYS A 1 91 ? -11.401 -11.323 10.002 1.00 75.06 91 LYS A O 1
ATOM 722 N N . THR A 1 92 ? -12.440 -10.236 11.685 1.00 72.81 92 THR A N 1
ATOM 723 C CA . THR A 1 92 ? -11.942 -11.068 12.783 1.00 72.81 92 THR A CA 1
ATOM 724 C C . THR A 1 92 ? -12.789 -12.334 12.906 1.00 72.81 92 THR A C 1
ATOM 726 O O . THR A 1 92 ? -14.010 -12.272 12.757 1.00 72.81 92 THR A O 1
ATOM 729 N N . PHE A 1 93 ? -12.152 -13.458 13.225 1.00 82.38 93 PHE A N 1
ATOM 730 C CA . PHE A 1 93 ? -12.797 -14.728 13.561 1.00 82.38 93 PHE A CA 1
ATOM 731 C C . PHE A 1 93 ? -12.002 -15.456 14.653 1.00 82.38 93 PHE A C 1
ATOM 733 O O . PHE A 1 93 ? -10.825 -15.163 14.870 1.00 82.38 93 PHE A O 1
ATOM 740 N N . ASP A 1 94 ? -12.645 -16.401 15.340 1.00 86.44 94 ASP A N 1
ATOM 741 C CA . ASP A 1 94 ? -11.984 -17.259 16.327 1.00 86.44 94 ASP A CA 1
ATOM 742 C C . ASP A 1 94 ? -11.054 -18.272 15.637 1.00 86.44 94 ASP A C 1
ATOM 744 O O . ASP A 1 94 ? -11.491 -19.036 14.774 1.00 86.44 94 ASP A O 1
ATOM 748 N N . ILE A 1 95 ? -9.777 -18.313 16.037 1.00 92.88 95 ILE A N 1
ATOM 749 C CA . ILE A 1 95 ? -8.821 -19.333 15.572 1.00 92.88 95 ILE A CA 1
ATOM 750 C C . ILE A 1 95 ? -8.805 -20.608 16.432 1.00 92.88 95 ILE A C 1
ATOM 752 O O . ILE A 1 95 ? -8.077 -21.553 16.122 1.00 92.88 95 ILE A O 1
ATOM 756 N N . GLY A 1 96 ? -9.650 -20.692 17.463 1.00 93.06 96 GLY A N 1
ATOM 757 C CA . GLY A 1 96 ? -9.904 -21.870 18.296 1.00 93.06 96 GLY A CA 1
ATOM 758 C C . GLY A 1 96 ? -10.031 -23.199 17.534 1.00 93.06 96 GLY A C 1
ATOM 759 O O . GLY A 1 96 ? -9.417 -24.186 17.958 1.00 93.06 96 GLY A O 1
ATOM 760 N N . PRO A 1 97 ? -10.735 -23.275 16.385 1.00 94.06 97 PRO A N 1
ATOM 761 C CA . PRO A 1 97 ? -10.811 -24.483 15.560 1.00 94.06 97 PRO A CA 1
ATOM 762 C C . PRO A 1 97 ? -9.452 -25.055 15.122 1.00 94.06 97 PRO A C 1
ATOM 764 O O . PRO A 1 97 ? -9.327 -26.276 14.996 1.00 94.06 97 PRO A O 1
ATOM 767 N N . LEU A 1 98 ? -8.418 -24.217 14.963 1.00 94.31 98 LEU A N 1
ATOM 768 C CA . LEU A 1 98 ? -7.093 -24.647 14.503 1.00 94.31 98 LEU A CA 1
ATOM 769 C C . LEU A 1 98 ? -6.375 -25.567 15.496 1.00 94.31 98 LEU A C 1
ATOM 771 O O . LEU A 1 98 ? -5.596 -26.410 15.059 1.00 94.31 98 LEU A O 1
ATOM 775 N N . CYS A 1 99 ? -6.673 -25.501 16.803 1.00 92.75 99 CYS A N 1
ATOM 776 C CA . CYS A 1 99 ? -5.994 -26.316 17.829 1.00 92.75 99 CYS A CA 1
ATOM 777 C C . CYS A 1 99 ? -6.130 -27.842 17.622 1.00 92.75 99 CYS A C 1
ATOM 779 O O . CYS A 1 99 ? -5.411 -28.636 18.238 1.00 92.75 99 CYS A O 1
ATOM 781 N N . LYS A 1 100 ? -7.076 -28.272 16.777 1.00 93.00 100 LYS A N 1
ATOM 782 C CA . LYS A 1 100 ? -7.303 -29.677 16.410 1.00 93.00 100 LYS A CA 1
ATOM 783 C C . LYS A 1 100 ? -6.490 -30.121 15.188 1.00 93.00 100 LYS A C 1
ATOM 785 O O . LYS A 1 100 ? -6.233 -31.315 15.042 1.00 93.00 100 LYS A O 1
ATOM 790 N N . ILE A 1 101 ? -6.016 -29.189 14.363 1.00 95.00 101 ILE A N 1
ATOM 791 C CA . ILE A 1 101 ? -5.320 -29.452 13.096 1.00 95.00 101 ILE A CA 1
ATOM 792 C C . ILE A 1 101 ? -3.803 -29.578 13.335 1.00 95.00 101 ILE A C 1
ATOM 794 O O . ILE A 1 101 ? -2.988 -28.804 12.837 1.00 95.00 101 ILE A O 1
ATOM 798 N N . LYS A 1 102 ? -3.404 -30.578 14.133 1.00 94.25 102 LYS A N 1
ATOM 799 C CA . LYS A 1 102 ? -2.005 -30.783 14.577 1.00 94.25 102 LYS A CA 1
ATOM 800 C C . LYS A 1 102 ? -0.999 -31.112 13.457 1.00 94.25 102 LYS A C 1
ATOM 802 O O . LYS A 1 102 ? 0.191 -31.239 13.733 1.00 94.25 102 LYS A O 1
ATOM 807 N N . THR A 1 103 ? -1.472 -31.276 12.225 1.00 95.75 103 THR A N 1
ATOM 808 C CA . THR A 1 103 ? -0.700 -31.566 11.007 1.00 95.75 103 THR A CA 1
ATOM 809 C C . THR A 1 103 ? -0.272 -30.322 10.226 1.00 95.75 103 THR A C 1
ATOM 811 O O . THR A 1 103 ? 0.471 -30.463 9.251 1.00 95.75 103 THR A O 1
ATOM 814 N N . LEU A 1 104 ? -0.697 -29.122 10.648 1.00 97.50 104 LEU A N 1
ATOM 815 C CA . LEU A 1 104 ? -0.283 -27.861 10.034 1.00 97.50 104 LEU A CA 1
ATOM 816 C C . LEU A 1 104 ? 1.234 -27.661 10.141 1.00 97.50 104 LEU A C 1
ATOM 818 O O . LEU A 1 104 ? 1.792 -27.588 11.233 1.00 97.50 104 LEU A O 1
ATOM 822 N N . THR A 1 105 ? 1.874 -27.521 8.981 1.00 98.00 105 THR A N 1
ATOM 823 C CA . THR A 1 105 ? 3.285 -27.144 8.815 1.00 98.00 105 THR A CA 1
ATOM 824 C C . THR A 1 105 ? 3.436 -25.703 8.329 1.00 98.00 105 THR A C 1
ATOM 826 O O . THR A 1 105 ? 4.458 -25.071 8.590 1.00 98.00 105 THR A O 1
ATOM 829 N N . THR A 1 106 ? 2.418 -25.168 7.649 1.00 98.00 106 THR A N 1
ATOM 830 C CA . THR A 1 106 ? 2.391 -23.789 7.150 1.00 98.00 106 THR A CA 1
ATOM 831 C C . THR A 1 106 ? 1.066 -23.127 7.500 1.00 98.00 106 THR A C 1
ATOM 833 O O . THR A 1 106 ? 0.004 -23.641 7.143 1.00 98.00 106 THR A O 1
ATOM 836 N N . LEU A 1 107 ? 1.130 -21.968 8.151 1.00 97.00 107 LEU A N 1
ATOM 837 C CA . LEU A 1 107 ? -0.035 -21.188 8.545 1.00 97.00 107 LEU A CA 1
ATOM 838 C C . LEU A 1 107 ? 0.171 -19.714 8.196 1.00 97.00 107 LEU A C 1
ATOM 840 O O . LEU A 1 107 ? 1.110 -19.087 8.669 1.00 97.00 107 LEU A O 1
ATOM 844 N N . GLU A 1 108 ? -0.710 -19.155 7.380 1.00 94.69 108 GLU A N 1
ATOM 845 C CA . GLU A 1 108 ? -0.691 -17.748 6.984 1.00 94.69 108 GLU A CA 1
ATOM 846 C C . GLU A 1 108 ? -2.063 -17.149 7.279 1.00 94.69 108 GLU A C 1
ATOM 848 O O . GLU A 1 108 ? -3.042 -17.516 6.638 1.00 94.69 108 GLU A O 1
ATOM 853 N N . ILE A 1 109 ? -2.153 -16.268 8.276 1.00 90.75 109 ILE A N 1
ATOM 854 C CA . ILE A 1 109 ? -3.402 -15.611 8.678 1.00 90.75 109 ILE A CA 1
ATOM 855 C C . ILE A 1 109 ? -3.197 -14.092 8.710 1.00 90.75 109 ILE A C 1
ATOM 857 O O . ILE A 1 109 ? -3.216 -13.472 9.772 1.00 90.75 109 ILE A O 1
ATOM 861 N N . SER A 1 110 ? -3.013 -13.463 7.546 1.00 84.44 110 SER A N 1
ATOM 862 C CA . SER A 1 110 ? -2.687 -12.029 7.450 1.00 84.44 110 SER A CA 1
ATOM 863 C C . SER A 1 110 ? -3.893 -11.134 7.120 1.00 84.44 110 SER A C 1
ATOM 865 O O . SER A 1 110 ? -4.654 -11.424 6.194 1.00 84.44 110 SER A O 1
ATOM 867 N N . GLY A 1 111 ? -4.046 -10.019 7.847 1.00 80.62 111 GLY A N 1
ATOM 868 C CA . GLY A 1 111 ? -5.125 -9.026 7.659 1.00 80.62 111 GLY A CA 1
ATOM 869 C C . GLY A 1 111 ? -6.356 -9.181 8.569 1.00 80.62 111 GLY A C 1
ATOM 870 O O . GLY A 1 111 ? -7.272 -8.361 8.511 1.00 80.62 111 GLY A O 1
ATOM 871 N N . ASN A 1 112 ? -6.380 -10.202 9.430 1.00 80.50 112 ASN A N 1
ATOM 872 C CA . ASN A 1 112 ? -7.588 -10.712 10.092 1.00 80.50 112 ASN A CA 1
ATOM 873 C C . ASN A 1 112 ? -7.863 -10.095 11.479 1.00 80.50 112 ASN A C 1
ATOM 875 O O . ASN A 1 112 ? -8.716 -10.591 12.212 1.00 80.50 112 ASN A O 1
ATOM 879 N N . LYS A 1 113 ? -7.152 -9.025 11.871 1.00 85.00 113 LYS A N 1
ATOM 880 C CA . LYS A 1 113 ? -7.322 -8.314 13.162 1.00 85.00 113 LYS A CA 1
ATOM 881 C C . LYS A 1 113 ? -7.186 -9.190 14.427 1.00 85.00 113 LYS A C 1
ATOM 883 O O . LYS A 1 113 ? -7.651 -8.770 15.487 1.00 85.00 113 LYS A O 1
ATOM 888 N N . ILE A 1 114 ? -6.552 -10.362 14.336 1.00 87.56 114 ILE A N 1
ATOM 889 C CA . ILE A 1 114 ? -6.437 -11.342 15.433 1.00 87.56 114 ILE A CA 1
ATOM 890 C C . ILE A 1 114 ? -5.649 -10.764 16.617 1.00 87.56 114 ILE A C 1
ATOM 892 O O . ILE A 1 114 ? -4.712 -9.989 16.423 1.00 87.56 114 ILE A O 1
ATOM 896 N N . THR A 1 115 ? -6.034 -11.156 17.833 1.00 88.69 115 THR A N 1
ATOM 897 C CA . THR A 1 115 ? -5.379 -10.784 19.099 1.00 88.69 115 THR A CA 1
ATOM 898 C C . THR A 1 115 ? -4.904 -11.996 19.903 1.00 88.69 115 THR A C 1
ATOM 900 O O . THR A 1 115 ? -3.801 -11.949 20.437 1.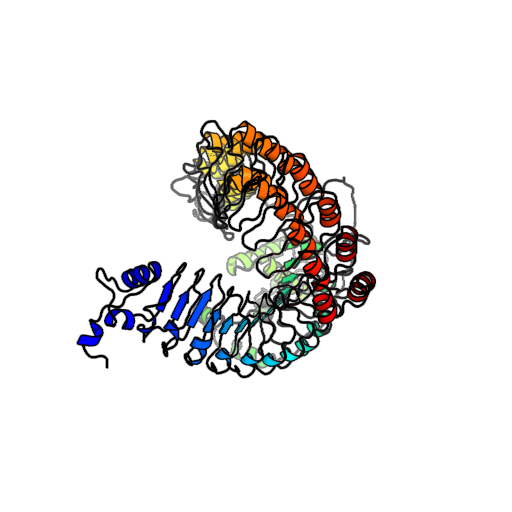00 88.69 115 THR A O 1
ATOM 903 N N . ASP A 1 116 ? -5.695 -13.074 19.979 1.00 90.50 116 ASP A N 1
ATOM 904 C CA . ASP A 1 116 ? -5.332 -14.299 20.705 1.00 90.50 116 ASP A CA 1
ATOM 905 C C . ASP A 1 116 ? -4.638 -15.327 19.797 1.00 90.50 116 ASP A C 1
ATOM 907 O O . ASP A 1 116 ? -5.146 -15.681 18.733 1.00 90.50 116 ASP A O 1
ATOM 911 N N . LEU A 1 117 ? -3.492 -15.840 20.255 1.00 95.19 117 LEU A N 1
ATOM 912 C CA . LEU A 1 117 ? -2.741 -16.933 19.627 1.00 95.19 117 LEU A CA 1
ATOM 913 C C . LEU A 1 117 ? -2.781 -18.239 20.431 1.00 95.19 117 LEU A C 1
ATOM 915 O O . LEU A 1 117 ? -2.169 -19.224 20.010 1.00 95.19 117 LEU A O 1
ATOM 919 N N . SER A 1 118 ? -3.492 -18.289 21.563 1.00 94.50 118 SER A N 1
ATOM 920 C CA . SER A 1 118 ? -3.574 -19.465 22.437 1.00 94.50 118 SER A CA 1
ATOM 921 C C . SER A 1 118 ? -3.869 -20.791 21.706 1.00 94.50 118 SER A C 1
ATOM 923 O O . SER A 1 118 ? -3.224 -21.788 22.057 1.00 94.50 118 SER A O 1
ATOM 925 N N . PRO A 1 119 ? -4.691 -20.848 20.629 1.00 94.56 119 PRO A N 1
ATOM 926 C CA . PRO A 1 119 ? -4.953 -22.092 19.898 1.00 94.56 119 PRO A CA 1
ATOM 927 C C . PRO A 1 119 ? -3.746 -22.649 19.127 1.00 94.56 119 PRO A C 1
ATOM 929 O O . PRO A 1 119 ? -3.742 -23.833 18.785 1.00 94.56 119 PRO A O 1
ATOM 932 N N . LEU A 1 120 ? -2.712 -21.835 18.872 1.00 95.88 120 LEU A N 1
ATOM 933 C CA . LEU A 1 120 ? -1.498 -22.252 18.159 1.00 95.88 120 LEU A CA 1
ATOM 934 C C . LEU A 1 120 ? -0.498 -23.006 19.049 1.00 95.88 120 LEU A C 1
ATOM 936 O O . LEU A 1 120 ? 0.349 -23.726 18.524 1.00 95.88 120 LEU A O 1
ATOM 940 N N . ARG A 1 121 ? -0.609 -22.891 20.382 1.00 94.94 121 ARG A N 1
ATOM 941 C CA . ARG A 1 121 ? 0.371 -23.403 21.365 1.00 94.94 121 ARG A CA 1
ATOM 942 C C . ARG A 1 121 ? 0.742 -24.878 21.169 1.00 94.94 121 ARG A C 1
ATOM 944 O O . ARG A 1 121 ? 1.895 -25.264 21.369 1.00 94.94 121 ARG A O 1
ATOM 951 N N . GLU A 1 122 ? -0.221 -25.691 20.741 1.00 92.06 122 GLU A N 1
ATOM 952 C CA . GLU A 1 122 ? -0.093 -27.144 20.566 1.00 92.06 122 GLU A CA 1
ATOM 953 C C . GLU A 1 122 ? 0.256 -27.587 19.133 1.00 92.06 122 GLU A C 1
ATOM 955 O O . GLU A 1 122 ? 0.418 -28.783 18.874 1.00 92.06 122 GLU A O 1
ATOM 960 N N . LEU A 1 123 ? 0.398 -26.653 18.187 1.00 96.25 123 LEU A N 1
ATOM 961 C CA . LEU A 1 123 ? 0.657 -26.938 16.771 1.00 96.25 123 LEU A CA 1
ATOM 962 C C . LEU A 1 123 ? 2.157 -27.121 16.494 1.00 96.25 123 LEU A C 1
ATOM 964 O O . LEU A 1 123 ? 2.763 -26.440 15.673 1.00 96.25 123 LEU A O 1
ATOM 968 N N . LYS A 1 124 ? 2.768 -28.088 17.189 1.00 95.06 124 LYS A N 1
ATOM 969 C CA . LYS A 1 124 ? 4.224 -28.330 17.203 1.00 95.06 124 LYS A CA 1
ATOM 970 C C . LYS A 1 124 ? 4.847 -28.691 15.843 1.00 95.06 124 LYS A C 1
ATOM 972 O O . LYS A 1 124 ? 6.069 -28.752 15.750 1.00 95.06 124 LYS A O 1
ATOM 977 N N . GLN A 1 125 ? 4.046 -28.957 14.808 1.00 96.62 125 GLN A N 1
ATOM 978 C CA . GLN A 1 125 ? 4.523 -29.236 13.445 1.00 96.62 125 GLN A CA 1
ATOM 979 C C . GLN A 1 125 ? 4.706 -27.975 12.585 1.00 96.62 125 GLN A C 1
ATOM 981 O O . GLN A 1 125 ? 5.196 -28.096 11.465 1.00 96.62 125 GLN A O 1
ATOM 986 N N . LEU A 1 126 ? 4.342 -26.785 13.079 1.00 98.31 126 LEU A N 1
ATOM 987 C CA . LEU A 1 126 ? 4.502 -25.533 12.339 1.00 98.31 126 LEU A CA 1
ATOM 988 C C . LEU A 1 126 ? 5.982 -25.234 12.048 1.00 98.31 126 LEU A C 1
ATOM 990 O O . LEU A 1 126 ? 6.814 -25.220 12.953 1.00 98.31 126 LEU A O 1
ATOM 994 N N . VAL A 1 127 ? 6.266 -24.959 10.773 1.00 98.38 127 VAL A N 1
ATOM 995 C CA . VAL A 1 127 ? 7.584 -24.599 10.221 1.00 98.38 127 VAL A CA 1
ATOM 996 C C . VAL A 1 127 ? 7.568 -23.173 9.663 1.00 98.38 127 VAL A C 1
ATOM 998 O O . VAL A 1 127 ? 8.538 -22.433 9.809 1.00 98.38 127 VAL A O 1
ATOM 1001 N N . ASN A 1 128 ? 6.459 -22.759 9.046 1.00 97.94 128 ASN A N 1
ATOM 1002 C CA . ASN A 1 128 ? 6.289 -21.424 8.473 1.00 97.94 128 ASN A CA 1
ATOM 1003 C C . ASN A 1 128 ? 4.993 -20.788 8.987 1.00 97.94 128 ASN A C 1
ATOM 1005 O O . ASN A 1 128 ? 3.904 -21.296 8.712 1.00 97.94 128 ASN A O 1
ATOM 1009 N N . VAL A 1 129 ? 5.109 -19.684 9.722 1.00 97.88 129 VAL A N 1
ATOM 1010 C CA . VAL A 1 129 ? 3.977 -18.938 10.282 1.00 97.88 129 VAL A CA 1
ATOM 1011 C C . VAL A 1 129 ? 4.033 -17.488 9.817 1.00 97.88 129 VAL A C 1
ATOM 1013 O O . VAL A 1 129 ? 5.024 -16.803 10.049 1.00 97.88 129 VAL A O 1
ATOM 1016 N N . LYS A 1 130 ? 2.948 -17.003 9.210 1.00 96.25 130 LYS A N 1
ATOM 1017 C CA . LYS A 1 130 ? 2.729 -15.578 8.946 1.00 96.25 130 LYS A CA 1
ATOM 1018 C C . LYS A 1 130 ? 1.452 -15.100 9.619 1.00 96.25 130 LYS A C 1
ATOM 1020 O O . LYS A 1 130 ? 0.382 -15.666 9.407 1.00 96.25 130 LYS A O 1
ATOM 1025 N N . LEU A 1 131 ? 1.567 -14.044 10.408 1.00 94.75 131 LEU A N 1
ATOM 1026 C CA . LEU A 1 131 ? 0.488 -13.421 11.172 1.00 94.75 131 LEU A CA 1
ATOM 1027 C C . LEU A 1 131 ? 0.544 -11.890 11.028 1.00 94.75 131 LEU A C 1
ATOM 1029 O O . LEU A 1 131 ? 0.150 -11.148 11.933 1.00 94.75 131 LEU A O 1
ATOM 1033 N N . SER A 1 132 ? 1.046 -11.402 9.895 1.00 90.88 132 SER A N 1
ATOM 1034 C CA . SER A 1 132 ? 1.196 -9.972 9.636 1.00 90.88 132 SER A CA 1
ATOM 1035 C C . SER A 1 132 ? -0.133 -9.238 9.440 1.00 90.88 132 SER A C 1
ATOM 1037 O O . SER A 1 132 ? -1.116 -9.810 8.971 1.00 90.88 132 SER A O 1
ATOM 1039 N N . HIS A 1 133 ? -0.165 -7.940 9.744 1.00 88.44 133 HIS A N 1
ATOM 1040 C CA . HIS A 1 133 ? -1.373 -7.103 9.664 1.00 88.44 133 HIS A CA 1
ATOM 1041 C C . HIS A 1 133 ? -2.524 -7.624 10.557 1.00 88.44 133 HIS A C 1
ATOM 1043 O O . HIS A 1 133 ? -3.665 -7.771 10.110 1.00 88.44 133 HIS A O 1
ATOM 1049 N N . ASN A 1 134 ? -2.230 -7.924 11.823 1.00 88.31 134 ASN A N 1
ATOM 1050 C CA . ASN A 1 134 ? -3.224 -8.267 12.847 1.00 88.31 134 ASN A CA 1
ATOM 1051 C C . ASN A 1 134 ? -3.171 -7.241 14.001 1.00 88.31 134 ASN A C 1
ATOM 1053 O O . ASN A 1 134 ? -2.693 -6.123 13.823 1.00 88.31 134 ASN A O 1
ATOM 1057 N N . ASN A 1 135 ? -3.724 -7.574 15.170 1.00 88.62 135 ASN A N 1
ATOM 1058 C CA . ASN A 1 135 ? -3.700 -6.735 16.373 1.00 88.62 135 ASN A CA 1
ATOM 1059 C C . ASN A 1 135 ? -2.906 -7.400 17.513 1.00 88.62 135 ASN A C 1
ATOM 1061 O O . ASN A 1 135 ? -3.210 -7.184 18.687 1.00 88.62 135 ASN A O 1
ATOM 1065 N N . LEU A 1 136 ? -1.915 -8.231 17.181 1.00 91.44 136 LEU A N 1
ATOM 1066 C CA . LEU A 1 136 ? -1.165 -9.015 18.160 1.00 91.44 136 LEU A CA 1
ATOM 1067 C C . LEU A 1 136 ? -0.323 -8.111 19.062 1.00 91.44 136 LEU A C 1
ATOM 1069 O O . LEU A 1 136 ? 0.383 -7.235 18.570 1.00 91.44 136 LEU A O 1
ATOM 1073 N N . TYR A 1 137 ? -0.368 -8.355 20.367 1.00 91.56 137 TYR A N 1
ATOM 1074 C CA . TYR A 1 137 ? 0.497 -7.710 21.365 1.00 91.56 137 TYR A CA 1
ATOM 1075 C C . TYR A 1 137 ? 1.172 -8.732 22.293 1.00 91.56 137 TYR A C 1
ATOM 1077 O O . TYR A 1 137 ? 2.278 -8.482 22.765 1.00 91.56 137 TYR A O 1
ATOM 1085 N N . ASP A 1 138 ? 0.534 -9.890 22.505 1.00 92.31 138 ASP A N 1
ATOM 1086 C CA . ASP A 1 138 ? 1.087 -11.067 23.176 1.00 92.31 138 ASP A CA 1
ATOM 1087 C C . ASP A 1 138 ? 1.377 -12.172 22.143 1.00 92.31 138 ASP A C 1
ATOM 1089 O O . ASP A 1 138 ? 0.559 -12.456 21.265 1.00 92.31 138 ASP A O 1
ATOM 1093 N N . ILE A 1 139 ? 2.554 -12.793 22.253 1.00 97.12 139 ILE A N 1
ATOM 1094 C CA . ILE A 1 139 ? 2.993 -13.921 21.422 1.00 97.12 139 ILE A CA 1
ATOM 1095 C C . ILE A 1 139 ? 3.468 -15.131 22.249 1.00 97.12 139 ILE A C 1
ATOM 1097 O O . ILE A 1 139 ? 4.085 -16.044 21.701 1.00 97.12 139 ILE A O 1
ATOM 1101 N N . ALA A 1 140 ? 3.150 -15.197 23.549 1.00 96.69 140 ALA A N 1
ATOM 1102 C CA . ALA A 1 140 ? 3.547 -16.284 24.454 1.00 96.69 140 ALA A CA 1
ATOM 1103 C C . ALA A 1 140 ? 3.127 -17.686 23.968 1.00 96.69 140 ALA A C 1
ATOM 1105 O O . ALA A 1 140 ? 3.774 -18.686 24.274 1.00 96.69 140 ALA A O 1
ATOM 1106 N N . ALA A 1 141 ? 2.071 -17.790 23.156 1.00 95.75 141 ALA A N 1
ATOM 1107 C CA . ALA A 1 141 ? 1.670 -19.057 22.543 1.00 95.75 141 ALA A CA 1
ATOM 1108 C C . ALA A 1 141 ? 2.713 -19.651 21.570 1.00 95.75 141 ALA A C 1
ATOM 1110 O O . ALA A 1 141 ? 2.663 -20.852 21.304 1.00 95.75 141 ALA A O 1
ATOM 1111 N N . LEU A 1 142 ? 3.655 -18.849 21.055 1.00 96.81 142 LEU A N 1
ATOM 1112 C CA . LEU A 1 142 ? 4.682 -19.296 20.106 1.00 96.81 142 LEU A CA 1
ATOM 1113 C C . LEU A 1 142 ? 5.904 -19.952 20.777 1.00 96.81 142 LEU A C 1
ATOM 1115 O O . LEU A 1 142 ? 6.647 -20.653 20.095 1.00 96.81 142 LEU A O 1
ATOM 1119 N N . GLU A 1 143 ? 6.102 -19.776 22.089 1.00 94.25 143 GLU A N 1
ATOM 1120 C CA . GLU A 1 143 ? 7.343 -20.135 22.805 1.00 94.25 143 GLU A CA 1
ATOM 1121 C C . GLU A 1 143 ? 7.785 -21.591 22.598 1.00 94.25 143 GLU A C 1
ATOM 1123 O O . GLU A 1 143 ? 8.962 -21.899 22.419 1.00 94.25 143 GLU A O 1
ATOM 1128 N N . GLY A 1 144 ? 6.817 -22.508 22.567 1.00 90.81 144 GLY A N 1
ATOM 1129 C CA . GLY A 1 144 ? 7.067 -23.935 22.402 1.00 90.81 144 GLY A CA 1
ATOM 1130 C C . GLY A 1 144 ? 7.018 -24.444 20.959 1.00 90.81 144 GLY A C 1
ATOM 1131 O O . GLY A 1 144 ? 6.798 -25.644 20.795 1.00 90.81 144 GLY A O 1
ATOM 1132 N N . LEU A 1 145 ? 7.115 -23.594 19.930 1.00 96.94 145 LEU A N 1
ATOM 1133 C CA . LEU A 1 145 ? 7.020 -23.977 18.509 1.00 96.94 145 LEU A CA 1
ATOM 1134 C C . LEU A 1 145 ? 8.404 -24.137 17.854 1.00 96.94 145 LEU A C 1
ATOM 1136 O O . LEU A 1 145 ? 8.691 -23.571 16.805 1.00 96.94 145 LEU A O 1
ATOM 1140 N N . VAL A 1 146 ? 9.271 -24.939 18.475 1.00 95.50 146 VAL A N 1
ATOM 1141 C CA . VAL A 1 146 ? 10.711 -25.061 18.153 1.00 95.50 146 VAL A CA 1
ATOM 1142 C C . VAL A 1 146 ? 11.058 -25.480 16.714 1.00 95.50 146 VAL A C 1
ATOM 1144 O O . VAL A 1 146 ? 12.211 -25.353 16.314 1.00 95.50 146 VAL A O 1
ATOM 1147 N N . ASN A 1 147 ? 10.093 -25.964 15.927 1.00 96.56 147 ASN A N 1
ATOM 1148 C CA . ASN A 1 147 ? 10.279 -26.323 14.515 1.00 96.56 147 ASN A CA 1
ATOM 1149 C C . ASN A 1 147 ? 10.113 -25.135 13.548 1.00 96.56 147 ASN A C 1
ATOM 1151 O O . ASN A 1 147 ? 10.285 -25.316 12.344 1.00 96.56 147 ASN A O 1
ATOM 1155 N N . LEU A 1 148 ? 9.787 -23.935 14.046 1.00 98.06 148 LEU A N 1
ATOM 1156 C CA . LEU A 1 148 ? 9.653 -22.746 13.209 1.00 98.06 148 LEU A CA 1
ATOM 1157 C C . LEU A 1 148 ? 10.987 -22.366 12.555 1.00 98.06 148 LEU A C 1
ATOM 1159 O O . LEU A 1 148 ? 11.969 -22.058 13.223 1.00 98.06 148 LEU A O 1
ATOM 1163 N N . GLU A 1 149 ? 10.968 -22.335 11.228 1.00 98.12 149 GLU A N 1
ATOM 1164 C CA . GLU A 1 149 ? 12.022 -21.822 10.356 1.00 98.12 149 GLU A CA 1
ATOM 1165 C C . GLU A 1 149 ? 11.740 -20.386 9.902 1.00 98.12 149 GLU A C 1
ATOM 1167 O O . GLU A 1 149 ? 12.669 -19.604 9.683 1.00 98.12 149 GLU A O 1
ATOM 1172 N N . LYS A 1 150 ? 10.458 -20.041 9.731 1.00 98.44 150 LYS A N 1
ATOM 1173 C CA . LYS A 1 150 ? 10.014 -18.734 9.240 1.00 98.44 150 LYS A CA 1
ATOM 1174 C C . LYS A 1 150 ? 8.867 -18.202 10.081 1.00 98.44 150 LYS A C 1
ATOM 1176 O O . LYS A 1 150 ? 7.863 -18.894 10.261 1.00 98.44 150 LYS A O 1
ATOM 1181 N N . LEU A 1 151 ? 9.020 -16.971 10.556 1.00 98.25 151 LEU A N 1
ATOM 1182 C CA . LEU A 1 151 ? 8.028 -16.281 11.367 1.00 98.25 151 LEU A CA 1
ATOM 1183 C C . LEU A 1 151 ? 7.870 -14.835 10.890 1.00 98.25 151 LEU A C 1
ATOM 1185 O O . LEU A 1 151 ? 8.813 -14.055 10.960 1.00 98.25 151 LEU A O 1
ATOM 1189 N N . ASP A 1 152 ? 6.678 -14.493 10.413 1.00 97.62 152 ASP A N 1
ATOM 1190 C CA . ASP A 1 152 ? 6.273 -13.132 10.057 1.00 97.62 152 ASP A CA 1
ATOM 1191 C C . ASP A 1 152 ? 5.206 -12.633 11.044 1.00 97.62 152 ASP A C 1
ATOM 1193 O O . ASP A 1 152 ? 4.117 -13.200 11.157 1.00 97.62 152 ASP A O 1
ATOM 1197 N N . LEU A 1 153 ? 5.547 -11.566 11.760 1.00 96.25 153 LEU A N 1
ATOM 1198 C CA . LEU A 1 153 ? 4.743 -10.850 12.746 1.00 96.25 153 LEU A CA 1
ATOM 1199 C C . LEU A 1 153 ? 4.625 -9.353 12.389 1.00 96.25 153 LEU A C 1
ATOM 1201 O O . LEU A 1 153 ? 4.257 -8.540 13.245 1.00 96.25 153 LEU A O 1
ATOM 1205 N N . ALA A 1 154 ? 4.920 -8.966 11.144 1.00 91.38 154 ALA A N 1
ATOM 1206 C CA . ALA A 1 154 ? 4.947 -7.571 10.717 1.00 91.38 154 ALA A CA 1
ATOM 1207 C C . ALA A 1 154 ? 3.594 -6.859 10.899 1.00 91.38 154 ALA A C 1
ATOM 1209 O O . ALA A 1 154 ? 2.535 -7.444 10.673 1.00 91.38 154 ALA A O 1
ATOM 1210 N N . ARG A 1 155 ? 3.607 -5.563 11.227 1.00 91.31 155 ARG A N 1
ATOM 1211 C CA . ARG A 1 155 ? 2.404 -4.708 11.332 1.00 91.31 155 ARG A CA 1
ATOM 1212 C C . ARG A 1 155 ? 1.413 -5.255 12.359 1.00 91.31 155 ARG A C 1
ATOM 1214 O O . ARG A 1 155 ? 0.282 -5.621 12.037 1.00 91.31 155 ARG A O 1
ATOM 1221 N N . ASN A 1 156 ? 1.889 -5.317 13.596 1.00 91.25 156 ASN A N 1
ATOM 1222 C CA . ASN A 1 156 ? 1.145 -5.690 14.794 1.00 91.25 156 ASN A CA 1
ATOM 1223 C C . ASN A 1 156 ? 1.410 -4.634 15.897 1.00 91.25 156 ASN A C 1
ATOM 1225 O O . ASN A 1 156 ? 1.788 -3.502 15.601 1.00 91.25 156 ASN A O 1
ATOM 1229 N N . LYS A 1 157 ? 1.158 -4.966 17.166 1.00 90.56 157 LYS A N 1
ATOM 1230 C CA . LYS A 1 157 ? 1.356 -4.105 18.348 1.00 90.56 157 LYS A CA 1
ATOM 1231 C C . LYS A 1 157 ? 2.286 -4.765 19.375 1.00 90.56 157 LYS A C 1
ATOM 1233 O O . LYS A 1 157 ? 2.119 -4.598 20.582 1.00 90.56 157 LYS A O 1
ATOM 1238 N N . ILE A 1 158 ? 3.232 -5.574 18.902 1.00 93.75 158 ILE A N 1
ATOM 1239 C CA . ILE A 1 158 ? 4.124 -6.363 19.756 1.00 93.75 158 ILE A CA 1
ATOM 1240 C C . ILE A 1 158 ? 5.161 -5.434 20.392 1.00 93.75 158 ILE A C 1
ATOM 1242 O O . ILE A 1 158 ? 5.734 -4.575 19.722 1.00 93.75 158 ILE A O 1
ATOM 1246 N N . ILE A 1 159 ? 5.403 -5.620 21.690 1.00 91.94 159 ILE A N 1
ATOM 1247 C CA . ILE A 1 159 ? 6.432 -4.901 22.459 1.00 91.94 159 ILE A CA 1
ATOM 1248 C C . ILE A 1 159 ? 7.518 -5.873 22.934 1.00 91.94 159 ILE A C 1
ATOM 1250 O O . ILE A 1 159 ? 8.702 -5.541 22.874 1.00 91.94 159 ILE A O 1
ATOM 1254 N N . ASP A 1 160 ? 7.120 -7.068 23.383 1.00 93.12 160 ASP A N 1
ATOM 1255 C CA . ASP A 1 160 ? 8.025 -8.112 23.859 1.00 93.12 160 ASP A CA 1
ATOM 1256 C C . ASP A 1 160 ? 8.124 -9.276 22.863 1.00 93.12 160 ASP A C 1
ATOM 1258 O O . ASP A 1 160 ? 7.119 -9.811 22.397 1.00 93.12 160 ASP A O 1
ATOM 1262 N N . ILE A 1 161 ? 9.361 -9.682 22.574 1.00 97.50 161 ILE A N 1
ATOM 1263 C CA . ILE A 1 161 ? 9.692 -10.854 21.758 1.00 97.50 161 ILE A CA 1
ATOM 1264 C C . ILE A 1 161 ? 10.434 -11.938 22.558 1.00 97.50 161 ILE A C 1
ATOM 1266 O O . ILE A 1 161 ? 10.991 -12.866 21.975 1.00 97.50 161 ILE A O 1
ATOM 1270 N N . SER A 1 162 ? 10.426 -11.872 23.895 1.00 96.31 162 SER A N 1
ATOM 1271 C CA . SER A 1 162 ? 10.981 -12.920 24.761 1.00 96.31 162 SER A CA 1
ATOM 1272 C C . SER A 1 162 ? 10.480 -14.344 24.451 1.00 96.31 162 SER A C 1
ATOM 1274 O O . SER A 1 162 ? 11.323 -15.250 24.484 1.00 96.31 162 SER A O 1
ATOM 1276 N N . PRO A 1 163 ? 9.215 -14.584 24.025 1.00 97.25 163 PRO A N 1
ATOM 1277 C CA . PRO A 1 163 ? 8.752 -15.936 23.708 1.00 97.25 163 PRO A CA 1
ATOM 1278 C C . PRO A 1 163 ? 9.506 -16.598 22.549 1.00 97.25 163 PRO A C 1
ATOM 1280 O O . PRO A 1 163 ? 9.654 -17.813 22.540 1.00 97.25 163 PRO A O 1
ATOM 1283 N N . ILE A 1 164 ? 10.038 -15.841 21.581 1.00 96.69 164 ILE A N 1
ATOM 1284 C CA . ILE A 1 164 ? 10.737 -16.442 20.428 1.00 96.69 164 ILE A CA 1
ATOM 1285 C C . ILE A 1 164 ? 12.208 -16.797 20.709 1.00 96.69 164 ILE A C 1
ATOM 1287 O O . ILE A 1 164 ? 12.883 -17.339 19.837 1.00 96.69 164 ILE A O 1
ATOM 1291 N N . SER A 1 165 ? 12.711 -16.535 21.922 1.00 95.06 165 SER A N 1
ATOM 1292 C CA . SER A 1 165 ? 14.135 -16.668 22.282 1.00 95.06 165 SER A CA 1
ATOM 1293 C C . SER A 1 165 ? 14.737 -18.070 22.126 1.00 95.06 165 SER A C 1
ATOM 1295 O O . SER A 1 165 ? 15.941 -18.200 21.905 1.00 95.06 165 SER A O 1
ATOM 1297 N N . ASN A 1 166 ? 13.909 -19.115 22.210 1.00 94.00 166 ASN A N 1
ATOM 1298 C CA . ASN A 1 166 ? 14.325 -20.517 22.097 1.00 94.00 166 ASN A CA 1
ATOM 1299 C C . ASN A 1 166 ? 13.990 -21.151 20.732 1.00 94.00 166 ASN A C 1
ATOM 1301 O O . ASN A 1 166 ? 14.191 -22.352 20.541 1.00 94.00 166 ASN A O 1
ATOM 1305 N N . LEU A 1 167 ? 13.501 -20.372 19.760 1.00 96.19 167 LEU A N 1
ATOM 1306 C CA . LEU A 1 167 ? 13.128 -20.857 18.424 1.00 96.19 167 LEU A CA 1
ATOM 1307 C C . LEU A 1 167 ? 14.348 -20.971 17.494 1.00 96.19 167 LEU A C 1
ATOM 1309 O O . LEU A 1 167 ? 14.386 -20.401 16.407 1.00 96.19 167 LEU A O 1
ATOM 1313 N N . ILE A 1 168 ? 15.364 -21.719 17.933 1.00 93.88 168 ILE A N 1
ATOM 1314 C CA . ILE A 1 168 ? 16.714 -21.783 17.340 1.00 93.88 168 ILE A CA 1
ATOM 1315 C C . ILE A 1 168 ? 16.777 -22.186 15.855 1.00 93.88 168 ILE A C 1
ATOM 1317 O O . ILE A 1 168 ? 17.813 -21.994 15.223 1.00 93.88 168 ILE A O 1
ATOM 1321 N N . ASN A 1 169 ? 15.701 -22.740 15.292 1.00 95.50 169 ASN A N 1
ATOM 1322 C CA . ASN A 1 169 ? 15.605 -23.111 13.877 1.00 95.50 169 ASN A CA 1
ATOM 1323 C C . ASN A 1 169 ? 15.182 -21.945 12.961 1.00 95.50 169 ASN A C 1
ATOM 1325 O O . ASN A 1 169 ? 15.260 -22.086 11.738 1.00 95.50 169 ASN A O 1
ATOM 1329 N N . LEU A 1 170 ? 14.784 -20.792 13.520 1.00 96.88 170 LEU A N 1
ATOM 1330 C CA . LEU A 1 170 ? 14.404 -19.611 12.746 1.00 96.88 170 LEU A CA 1
ATOM 1331 C C . LEU A 1 170 ? 15.558 -19.151 11.848 1.00 96.88 170 LEU A C 1
ATOM 1333 O O . LEU A 1 170 ? 16.612 -18.731 12.321 1.00 96.88 170 LEU A O 1
ATOM 1337 N N . ASN A 1 171 ? 15.316 -19.188 10.538 1.00 96.69 171 ASN A N 1
ATOM 1338 C CA . ASN A 1 171 ? 16.186 -18.625 9.509 1.00 96.69 171 ASN A CA 1
ATOM 1339 C C . ASN A 1 171 ? 15.644 -17.311 8.928 1.00 96.69 171 ASN A C 1
ATOM 1341 O O . ASN A 1 171 ? 16.428 -16.514 8.415 1.00 96.69 171 ASN A O 1
ATOM 1345 N N . THR A 1 172 ? 14.333 -17.070 9.039 1.00 97.81 172 THR A N 1
ATOM 1346 C CA . THR A 1 172 ? 13.664 -15.834 8.609 1.00 97.81 172 THR A CA 1
ATOM 1347 C C . THR A 1 172 ? 12.767 -15.310 9.731 1.00 97.81 172 THR A C 1
ATOM 1349 O O . THR A 1 172 ? 11.858 -16.022 10.163 1.00 97.81 172 THR A O 1
ATOM 1352 N N . LEU A 1 173 ? 12.982 -14.068 10.163 1.00 98.00 173 LEU A N 1
ATOM 1353 C CA . LEU A 1 173 ? 12.129 -13.363 11.121 1.00 98.00 173 LEU A CA 1
ATOM 1354 C C . LEU A 1 173 ? 11.727 -11.998 10.554 1.00 98.00 173 LEU A C 1
ATOM 1356 O O . LEU A 1 173 ? 12.592 -11.192 10.215 1.00 98.00 173 LEU A O 1
ATOM 1360 N N . ASP A 1 174 ? 10.426 -11.733 10.485 1.00 97.38 174 ASP A N 1
ATOM 1361 C CA . ASP A 1 174 ? 9.880 -10.404 10.214 1.00 97.38 174 ASP A CA 1
ATOM 1362 C C . ASP A 1 174 ? 9.074 -9.918 11.426 1.00 97.38 174 ASP A C 1
ATOM 1364 O O . ASP A 1 174 ? 8.150 -10.584 11.892 1.00 97.38 174 ASP A O 1
ATOM 1368 N N . ILE A 1 175 ? 9.472 -8.769 11.963 1.00 95.88 175 ILE A N 1
ATOM 1369 C CA . ILE A 1 175 ? 8.861 -8.049 13.083 1.00 95.88 175 ILE A CA 1
ATOM 1370 C C . ILE A 1 175 ? 8.699 -6.551 12.746 1.00 95.88 175 ILE A C 1
ATOM 1372 O O . ILE A 1 175 ? 8.566 -5.723 13.650 1.00 95.88 175 ILE A O 1
ATOM 1376 N N . GLU A 1 176 ? 8.699 -6.185 11.456 1.00 95.81 176 GLU A N 1
ATOM 1377 C CA . GLU A 1 176 ? 8.531 -4.809 10.960 1.00 95.81 176 GLU A CA 1
ATOM 1378 C C . GLU A 1 176 ? 7.280 -4.131 11.538 1.00 95.81 176 GLU A C 1
ATOM 1380 O O . GLU A 1 176 ? 6.251 -4.779 11.731 1.00 95.81 176 GLU A O 1
ATOM 1385 N N . SER A 1 177 ? 7.317 -2.813 11.748 1.00 87.69 177 SER A N 1
ATOM 1386 C CA . SER A 1 177 ? 6.135 -2.013 12.101 1.00 87.69 177 SER A CA 1
ATOM 1387 C C . SER A 1 177 ? 5.429 -2.536 13.362 1.00 87.69 177 SER A C 1
ATOM 1389 O O . SER A 1 177 ? 4.249 -2.891 13.341 1.00 87.69 177 SER A O 1
ATOM 1391 N N . ASN A 1 178 ? 6.186 -2.605 14.456 1.00 89.06 178 ASN A N 1
ATOM 1392 C CA . ASN A 1 178 ? 5.738 -2.981 15.798 1.00 89.06 178 ASN A CA 1
ATOM 1393 C C . ASN A 1 178 ? 6.228 -1.927 16.819 1.00 89.06 178 ASN A C 1
ATOM 1395 O O . ASN A 1 178 ? 6.705 -0.851 16.455 1.00 89.06 178 ASN A O 1
ATOM 1399 N N . GLU A 1 179 ? 6.100 -2.199 18.119 1.00 86.25 179 GLU A N 1
ATOM 1400 C CA . GLU A 1 179 ? 6.511 -1.288 19.196 1.00 86.25 179 GLU A CA 1
ATOM 1401 C C . GLU A 1 179 ? 7.758 -1.772 19.966 1.00 86.25 179 GLU A C 1
ATOM 1403 O O . GLU A 1 179 ? 8.035 -1.294 21.071 1.00 86.25 179 GLU A O 1
ATOM 1408 N N . ILE A 1 180 ? 8.537 -2.680 19.369 1.00 91.31 180 ILE A N 1
ATOM 1409 C CA . ILE A 1 180 ? 9.670 -3.376 19.993 1.00 91.31 180 ILE A CA 1
ATOM 1410 C C . ILE A 1 180 ? 10.841 -2.410 20.199 1.00 91.31 180 ILE A C 1
ATOM 1412 O O . ILE A 1 180 ? 11.250 -1.694 19.286 1.00 91.31 180 ILE A O 1
ATOM 1416 N N . SER A 1 181 ? 11.415 -2.404 21.403 1.00 90.06 181 SER A N 1
ATOM 1417 C CA . SER A 1 181 ? 12.590 -1.587 21.756 1.00 90.06 181 SER A CA 1
ATOM 1418 C C . SER A 1 181 ? 13.855 -2.400 22.049 1.00 90.06 181 SER A C 1
ATOM 1420 O O . SER A 1 181 ? 14.957 -1.852 21.994 1.00 90.06 181 SER A O 1
ATOM 1422 N N . CYS A 1 182 ? 13.712 -3.696 22.339 1.00 93.38 182 CYS A N 1
ATOM 1423 C CA . CYS A 1 182 ? 14.797 -4.592 22.725 1.00 93.38 182 CYS A CA 1
ATOM 1424 C C . CYS A 1 182 ? 14.747 -5.873 21.890 1.00 93.38 182 CYS A C 1
ATOM 1426 O O . CYS A 1 182 ? 13.735 -6.571 21.892 1.00 93.38 182 CYS A O 1
ATOM 1428 N N . ILE A 1 183 ? 15.854 -6.201 21.217 1.00 95.88 183 ILE A N 1
ATOM 1429 C CA . ILE A 1 183 ? 15.978 -7.427 20.413 1.00 95.88 183 ILE A CA 1
ATOM 1430 C C . ILE A 1 183 ? 16.839 -8.517 21.065 1.00 95.88 183 ILE A C 1
ATOM 1432 O O . ILE A 1 183 ? 17.078 -9.545 20.448 1.00 95.88 183 ILE A O 1
ATOM 1436 N N . ASN A 1 184 ? 17.247 -8.363 22.331 1.00 94.69 184 ASN A N 1
ATOM 1437 C CA . ASN A 1 184 ? 18.041 -9.371 23.058 1.00 94.69 184 ASN A CA 1
ATOM 1438 C C . ASN A 1 184 ? 17.516 -10.822 22.997 1.00 94.69 184 ASN A C 1
ATOM 1440 O O . ASN A 1 184 ? 18.359 -11.721 22.970 1.00 94.69 184 ASN A O 1
ATOM 1444 N N . PRO A 1 185 ? 16.198 -11.097 22.912 1.00 95.19 185 PRO A N 1
ATOM 1445 C CA . PRO A 1 185 ? 15.695 -12.452 22.685 1.00 95.19 185 PRO A CA 1
ATOM 1446 C C . PRO A 1 185 ? 16.263 -13.158 21.443 1.00 95.19 185 PRO A C 1
ATOM 1448 O O . PRO A 1 185 ? 16.409 -14.375 21.478 1.00 95.19 185 PRO A O 1
ATOM 1451 N N . ILE A 1 186 ? 16.667 -12.442 20.383 1.00 95.06 186 ILE A N 1
ATOM 1452 C CA . ILE A 1 186 ? 17.218 -13.082 19.171 1.00 95.06 186 ILE A CA 1
ATOM 1453 C C . ILE A 1 186 ? 18.661 -13.585 19.339 1.00 95.06 186 ILE A C 1
ATOM 1455 O O . ILE A 1 186 ? 19.168 -14.274 18.459 1.00 95.06 186 ILE A O 1
ATOM 1459 N N . LYS A 1 187 ? 19.330 -13.281 20.461 1.00 93.06 187 LYS A N 1
ATOM 1460 C CA . LYS A 1 187 ? 20.758 -13.575 20.685 1.00 93.06 187 LYS A CA 1
ATOM 1461 C C . LYS A 1 187 ? 21.129 -15.060 20.544 1.00 93.06 187 LYS A C 1
ATOM 1463 O O . LYS A 1 187 ? 22.285 -15.361 20.272 1.00 93.06 187 LYS A O 1
ATOM 1468 N N . ASN A 1 188 ? 20.192 -15.989 20.713 1.00 89.38 188 ASN A N 1
ATOM 1469 C CA . ASN A 1 188 ? 20.461 -17.427 20.573 1.00 89.38 188 ASN A CA 1
ATOM 1470 C C . ASN A 1 188 ? 20.004 -18.004 19.215 1.00 89.38 188 ASN A C 1
ATOM 1472 O O . ASN A 1 188 ? 20.126 -19.207 18.982 1.00 89.38 188 ASN A O 1
ATOM 1476 N N . LEU A 1 189 ? 19.477 -17.171 18.310 1.00 93.44 189 LEU A N 1
ATOM 1477 C CA . LEU A 1 189 ? 18.939 -17.577 17.009 1.00 93.44 189 LEU A CA 1
ATOM 1478 C C . LEU A 1 189 ? 20.049 -17.640 15.947 1.00 93.44 189 LEU A C 1
ATOM 1480 O O . LEU A 1 189 ? 20.007 -16.967 14.924 1.00 93.44 189 LEU A O 1
ATOM 1484 N N . ASN A 1 190 ? 21.060 -18.474 16.190 1.00 87.62 190 ASN A N 1
ATOM 1485 C CA . ASN A 1 190 ? 22.293 -18.530 15.389 1.00 87.62 190 ASN A CA 1
ATOM 1486 C C . ASN A 1 190 ? 22.068 -18.929 13.910 1.00 87.62 190 ASN A C 1
ATOM 1488 O O . ASN A 1 190 ? 22.939 -18.711 13.070 1.00 87.62 190 ASN A O 1
ATOM 1492 N N . ASN A 1 191 ? 20.910 -19.516 13.586 1.00 91.50 191 ASN A N 1
ATOM 1493 C CA . ASN A 1 191 ? 20.507 -19.873 12.222 1.00 91.50 191 ASN A CA 1
ATOM 1494 C C . ASN A 1 191 ? 19.842 -18.719 11.445 1.00 91.50 191 ASN A C 1
ATOM 1496 O O . ASN A 1 191 ? 19.503 -18.905 10.273 1.00 91.50 191 ASN A O 1
ATOM 1500 N N . LEU A 1 192 ? 19.646 -17.549 12.066 1.00 95.06 192 LEU A N 1
ATOM 1501 C CA . LEU A 1 192 ? 18.923 -16.419 11.488 1.00 95.06 192 LEU A CA 1
ATOM 1502 C C . LEU A 1 192 ? 19.715 -15.777 10.337 1.00 95.06 192 LEU A C 1
ATOM 1504 O O . LEU A 1 192 ? 20.780 -15.197 10.538 1.00 95.06 192 LEU A O 1
ATOM 1508 N N . LYS A 1 193 ? 19.168 -15.877 9.120 1.00 96.25 193 LYS A N 1
ATOM 1509 C CA . LYS A 1 193 ? 19.757 -15.342 7.877 1.00 96.25 193 LYS A CA 1
ATOM 1510 C C . LYS A 1 193 ? 19.061 -14.078 7.395 1.00 96.25 193 LYS A C 1
ATOM 1512 O O . LYS A 1 193 ? 19.659 -13.275 6.684 1.00 96.25 193 LYS A O 1
ATOM 1517 N N . THR A 1 194 ? 17.790 -13.914 7.735 1.00 97.25 194 THR A N 1
ATOM 1518 C CA . THR A 1 194 ? 16.998 -12.754 7.336 1.00 97.25 194 THR A CA 1
ATOM 1519 C C . THR A 1 194 ? 16.249 -12.214 8.538 1.00 97.25 194 THR A C 1
ATOM 1521 O O . THR A 1 194 ? 15.446 -12.931 9.136 1.00 97.25 194 THR A O 1
ATOM 1524 N N . LEU A 1 195 ? 16.506 -10.949 8.862 1.00 97.38 195 LEU A N 1
ATOM 1525 C CA . LEU A 1 195 ? 15.782 -10.200 9.881 1.00 97.38 195 LEU A CA 1
ATOM 1526 C C . LEU A 1 195 ? 15.245 -8.904 9.277 1.00 97.38 195 LEU A C 1
ATOM 1528 O O . LEU A 1 195 ? 16.029 -8.034 8.900 1.00 97.38 195 LEU A O 1
ATOM 1532 N N . ASN A 1 196 ? 13.924 -8.759 9.251 1.00 97.19 196 ASN A N 1
ATOM 1533 C CA . ASN A 1 196 ? 13.271 -7.468 9.081 1.00 97.19 196 ASN A CA 1
ATOM 1534 C C . ASN A 1 196 ? 12.721 -7.015 10.436 1.00 97.19 196 ASN A C 1
ATOM 1536 O O . ASN A 1 196 ? 11.874 -7.671 11.032 1.00 97.19 196 ASN A O 1
ATOM 1540 N N . ALA A 1 197 ? 13.245 -5.908 10.943 1.00 93.12 197 ALA A N 1
ATOM 1541 C CA . ALA A 1 197 ? 12.827 -5.259 12.177 1.00 93.12 197 ALA A CA 1
ATOM 1542 C C . ALA A 1 197 ? 12.707 -3.737 11.980 1.00 93.12 197 ALA A C 1
ATOM 1544 O O . ALA A 1 197 ? 12.935 -2.948 12.903 1.00 93.12 197 ALA A O 1
ATOM 1545 N N . GLY A 1 198 ? 12.353 -3.315 10.761 1.00 87.31 198 GLY A N 1
ATOM 1546 C CA . GLY A 1 198 ? 12.115 -1.911 10.442 1.00 87.31 198 GLY A CA 1
ATOM 1547 C C . GLY A 1 198 ? 10.924 -1.313 11.205 1.00 87.31 198 GLY A C 1
ATOM 1548 O O . GLY A 1 198 ? 10.085 -2.041 11.731 1.00 87.31 198 GLY A O 1
ATOM 1549 N N . SER A 1 199 ? 10.828 0.015 11.266 1.00 85.50 199 SER A N 1
ATOM 1550 C CA . SER A 1 199 ? 9.701 0.757 11.862 1.00 85.50 199 SER A CA 1
ATOM 1551 C C . SER A 1 199 ? 9.375 0.318 13.295 1.00 85.50 199 SER A C 1
ATOM 1553 O O . SER A 1 199 ? 8.245 -0.047 13.611 1.00 85.50 199 SER A O 1
ATOM 1555 N N . ASN A 1 200 ? 10.386 0.328 14.161 1.00 86.62 200 ASN A N 1
ATOM 1556 C CA . ASN A 1 200 ? 10.296 -0.079 15.563 1.00 86.62 200 ASN A CA 1
ATOM 1557 C C . ASN A 1 200 ? 10.938 0.998 16.472 1.00 86.62 200 ASN A C 1
ATOM 1559 O O . ASN A 1 200 ? 11.142 2.149 16.078 1.00 86.62 200 ASN A O 1
ATOM 1563 N N . LYS A 1 201 ? 11.217 0.669 17.738 1.00 86.25 201 LYS A N 1
ATOM 1564 C CA . LYS A 1 201 ? 11.825 1.573 18.734 1.00 86.25 201 LYS A CA 1
ATOM 1565 C C . LYS A 1 201 ? 13.233 1.116 19.151 1.00 86.25 201 LYS A C 1
ATOM 1567 O O . LYS A 1 201 ? 13.701 1.522 20.216 1.00 86.25 201 LYS A O 1
ATOM 1572 N N . ILE A 1 202 ? 13.889 0.276 18.347 1.00 90.75 202 ILE A N 1
ATOM 1573 C CA . ILE A 1 202 ? 15.155 -0.399 18.671 1.00 90.75 202 ILE A CA 1
ATOM 1574 C C . ILE A 1 202 ? 16.296 0.620 18.715 1.00 90.75 202 ILE A C 1
ATOM 1576 O O . ILE A 1 202 ? 16.465 1.407 17.786 1.00 90.75 202 ILE A O 1
ATOM 1580 N N . GLY A 1 203 ? 17.085 0.605 19.791 1.00 86.25 203 GLY A N 1
ATOM 1581 C CA . GLY A 1 203 ? 18.291 1.434 19.935 1.00 86.25 203 GLY A CA 1
ATOM 1582 C C . GLY A 1 203 ? 19.576 0.627 20.125 1.00 86.25 203 GLY A C 1
ATOM 1583 O O . GLY A 1 203 ? 20.619 1.012 19.599 1.00 86.25 203 GLY A O 1
ATOM 1584 N N . ASP A 1 204 ? 19.492 -0.500 20.840 1.00 92.75 204 ASP A N 1
ATOM 1585 C CA . ASP A 1 204 ? 20.585 -1.461 20.996 1.00 92.75 204 ASP A CA 1
ATOM 1586 C C . ASP A 1 204 ? 20.390 -2.653 20.051 1.00 92.75 204 ASP A C 1
ATOM 1588 O O . ASP A 1 204 ? 19.312 -3.247 19.990 1.00 92.75 204 ASP A O 1
ATOM 1592 N N . ILE A 1 205 ? 21.456 -2.996 19.332 1.00 96.19 205 ILE A N 1
ATOM 1593 C CA . ILE A 1 205 ? 21.529 -4.121 18.398 1.00 96.19 205 ILE A CA 1
ATOM 1594 C C . ILE A 1 205 ? 22.616 -5.140 18.779 1.00 96.19 205 ILE A C 1
ATOM 1596 O O . ILE A 1 205 ? 22.943 -6.023 17.988 1.00 96.19 205 ILE A O 1
ATOM 1600 N N . SER A 1 206 ? 23.158 -5.063 20.002 1.00 93.62 206 SER A N 1
ATOM 1601 C CA . SER A 1 206 ? 24.178 -5.976 20.545 1.00 93.62 206 SER A CA 1
ATOM 1602 C C . SER A 1 206 ? 23.805 -7.465 20.446 1.00 93.62 206 SER A C 1
ATOM 1604 O O . SER A 1 206 ? 24.686 -8.313 20.290 1.00 93.62 206 SER A O 1
ATOM 1606 N N . ALA A 1 207 ? 22.506 -7.782 20.441 1.00 92.19 207 ALA A N 1
ATOM 1607 C CA . ALA A 1 207 ? 21.960 -9.120 20.211 1.00 92.19 207 ALA A CA 1
ATOM 1608 C C . ALA A 1 207 ? 22.410 -9.769 18.887 1.00 92.19 207 ALA A C 1
ATOM 1610 O O . ALA A 1 207 ? 22.478 -10.991 18.809 1.00 92.19 207 ALA A O 1
ATOM 1611 N N . LEU A 1 208 ? 22.746 -8.972 17.863 1.00 93.81 208 LEU A N 1
ATOM 1612 C CA . LEU A 1 208 ? 23.188 -9.462 16.552 1.00 93.81 208 LEU A CA 1
ATOM 1613 C C . LEU A 1 208 ? 24.601 -10.062 16.555 1.00 93.81 208 LEU A C 1
ATOM 1615 O O . LEU A 1 208 ? 24.991 -10.663 15.560 1.00 93.81 208 LEU A O 1
ATOM 1619 N N . LEU A 1 209 ? 25.368 -9.924 17.644 1.00 88.38 209 LEU A N 1
ATOM 1620 C CA . LEU A 1 209 ? 26.758 -10.396 17.739 1.00 88.38 209 LEU A CA 1
ATOM 1621 C C . LEU A 1 209 ? 26.927 -11.889 17.403 1.00 88.38 209 LEU A C 1
ATOM 1623 O O . LEU A 1 209 ? 27.979 -12.293 16.926 1.00 88.38 209 LEU A O 1
ATOM 1627 N N . THR A 1 210 ? 25.899 -12.693 17.662 1.00 83.69 210 THR A N 1
ATOM 1628 C CA . THR A 1 210 ? 25.855 -14.151 17.459 1.00 83.69 210 THR A CA 1
ATOM 1629 C C . THR A 1 210 ? 25.242 -14.569 16.119 1.00 83.69 210 THR A C 1
ATOM 1631 O O . THR A 1 210 ? 25.305 -15.739 15.746 1.00 83.69 210 THR A O 1
ATOM 1634 N N . CYS A 1 211 ? 24.647 -13.634 15.376 1.00 86.19 211 CYS A N 1
ATOM 1635 C CA . CYS A 1 211 ? 23.919 -13.896 14.134 1.00 86.19 211 CYS A CA 1
ATOM 1636 C C . CYS A 1 211 ? 24.856 -13.891 12.911 1.00 86.19 211 CYS A C 1
ATOM 1638 O O . CYS A 1 211 ? 24.560 -13.262 11.899 1.00 86.19 211 CYS A O 1
ATOM 1640 N N . GLU A 1 212 ? 26.008 -14.564 12.991 1.00 83.56 212 GLU A N 1
ATOM 1641 C CA . GLU A 1 212 ? 27.083 -14.473 11.983 1.00 83.56 212 GLU A CA 1
ATOM 1642 C C . GLU A 1 212 ? 26.635 -14.847 10.557 1.00 83.56 212 GLU A C 1
ATOM 1644 O O . GLU A 1 212 ? 27.186 -14.341 9.584 1.00 83.56 212 GLU A O 1
ATOM 1649 N N . GLN A 1 213 ? 25.615 -15.703 10.425 1.00 86.69 213 GLN A N 1
ATOM 1650 C CA . GLN A 1 213 ? 25.054 -16.165 9.148 1.00 86.69 213 GLN A CA 1
ATOM 1651 C C . GLN A 1 213 ? 24.050 -15.182 8.505 1.00 86.69 213 GLN A C 1
ATOM 1653 O O . GLN A 1 213 ? 23.371 -15.548 7.543 1.00 86.69 213 GLN A O 1
ATOM 1658 N N . MET A 1 214 ? 23.933 -13.953 9.025 1.00 93.38 214 MET A N 1
ATOM 1659 C CA . MET A 1 214 ? 23.020 -12.928 8.512 1.00 93.38 214 MET A CA 1
ATOM 1660 C C . MET A 1 214 ? 23.341 -12.558 7.055 1.00 93.38 214 MET A C 1
ATOM 1662 O O . MET A 1 214 ? 24.433 -12.092 6.740 1.00 93.38 214 MET A O 1
ATOM 1666 N N . ASP A 1 215 ? 22.354 -12.726 6.178 1.00 92.69 215 ASP A N 1
ATOM 1667 C CA . ASP A 1 215 ? 22.407 -12.456 4.738 1.00 92.69 215 ASP A CA 1
ATOM 1668 C C . ASP A 1 215 ? 21.720 -11.125 4.384 1.00 92.69 215 ASP A C 1
ATOM 1670 O O . ASP A 1 215 ? 22.211 -10.357 3.550 1.00 92.69 215 ASP A O 1
ATOM 1674 N N . SER A 1 216 ? 20.595 -10.840 5.051 1.00 93.69 216 SER A N 1
ATOM 1675 C CA . SER A 1 216 ? 19.758 -9.658 4.829 1.00 93.69 216 SER A CA 1
ATOM 1676 C C . SER A 1 216 ? 19.235 -9.106 6.155 1.00 93.69 216 SER A C 1
ATOM 1678 O O . SER A 1 216 ? 18.540 -9.811 6.886 1.00 93.69 216 SER A O 1
ATOM 1680 N N . LEU A 1 217 ? 19.546 -7.843 6.449 1.00 96.69 217 LEU A N 1
ATOM 1681 C CA . LEU A 1 217 ? 19.164 -7.162 7.687 1.00 96.69 217 LEU A CA 1
ATOM 1682 C C . LEU A 1 217 ? 18.479 -5.829 7.374 1.00 96.69 217 LEU A C 1
ATOM 1684 O O . LEU A 1 217 ? 19.099 -4.921 6.819 1.00 96.69 217 LEU A O 1
ATOM 1688 N N . GLU A 1 218 ? 17.217 -5.697 7.765 1.00 94.12 218 GLU A N 1
ATOM 1689 C CA . GLU A 1 218 ? 16.429 -4.476 7.606 1.00 94.12 218 GLU A CA 1
ATOM 1690 C C . GLU A 1 218 ? 16.075 -3.916 8.989 1.00 94.12 218 GLU A C 1
ATOM 1692 O O . GLU A 1 218 ? 15.358 -4.525 9.775 1.00 94.12 218 GLU A O 1
ATOM 1697 N N . LEU A 1 219 ? 16.631 -2.748 9.304 1.00 92.81 219 LEU A N 1
ATOM 1698 C CA . LEU A 1 219 ? 16.531 -2.043 10.586 1.00 92.81 219 LEU A CA 1
ATOM 1699 C C . LEU A 1 219 ? 16.113 -0.576 10.386 1.00 92.81 219 LEU A C 1
ATOM 1701 O O . LEU A 1 219 ? 16.354 0.275 11.246 1.00 92.81 219 LEU A O 1
ATOM 1705 N N . ALA A 1 220 ? 15.493 -0.266 9.246 1.00 81.00 220 ALA A N 1
ATOM 1706 C CA . ALA A 1 220 ? 15.049 1.079 8.900 1.00 81.00 220 ALA A CA 1
ATOM 1707 C C . ALA A 1 220 ? 14.088 1.670 9.953 1.00 81.00 220 ALA A C 1
ATOM 1709 O O . ALA A 1 220 ? 13.385 0.920 10.618 1.00 81.00 220 ALA A O 1
ATOM 1710 N N . TRP A 1 221 ? 13.998 2.995 10.088 1.00 83.38 221 TRP A N 1
ATOM 1711 C CA . TRP A 1 221 ? 13.047 3.671 10.989 1.00 83.38 221 TRP A CA 1
ATOM 1712 C C . TRP A 1 221 ? 13.125 3.170 12.443 1.00 83.38 221 TRP A C 1
ATOM 1714 O O . TRP A 1 221 ? 12.148 2.685 13.014 1.00 83.38 221 TRP A O 1
ATOM 1724 N N . ASN A 1 222 ? 14.313 3.276 13.035 1.00 83.50 222 ASN A N 1
ATOM 1725 C CA . ASN A 1 222 ? 14.601 2.892 14.417 1.00 83.50 222 ASN A CA 1
ATOM 1726 C C . ASN A 1 222 ? 15.391 4.016 15.129 1.00 83.50 222 ASN A C 1
ATOM 1728 O O . ASN A 1 222 ? 15.449 5.156 14.668 1.00 83.50 222 ASN A O 1
ATOM 1732 N N . LYS A 1 223 ? 15.963 3.730 16.303 1.00 85.50 223 LYS A N 1
ATOM 1733 C CA . LYS A 1 223 ? 16.730 4.674 17.139 1.00 85.50 223 LYS A CA 1
ATOM 1734 C C . LYS A 1 223 ? 18.207 4.279 17.264 1.00 85.50 223 LYS A C 1
ATOM 1736 O O . LYS A 1 223 ? 18.858 4.628 18.248 1.00 85.50 223 LYS A O 1
ATOM 1741 N N . ILE A 1 224 ? 18.736 3.530 16.298 1.00 90.12 224 ILE A N 1
ATOM 1742 C CA . ILE A 1 224 ? 20.090 2.971 16.348 1.00 90.12 224 ILE A CA 1
ATOM 1743 C C . ILE A 1 224 ? 21.111 4.088 16.125 1.00 90.12 224 ILE A C 1
ATOM 1745 O O . ILE A 1 224 ? 21.038 4.809 15.135 1.00 90.12 224 ILE A O 1
ATOM 1749 N N . ALA A 1 225 ? 22.081 4.213 17.030 1.00 88.00 225 ALA A N 1
ATOM 1750 C CA . ALA A 1 225 ? 23.214 5.135 16.885 1.00 88.00 225 ALA A CA 1
ATOM 1751 C C . ALA A 1 225 ? 24.566 4.407 16.794 1.00 88.00 225 ALA A C 1
ATOM 1753 O O . ALA A 1 225 ? 25.462 4.851 16.080 1.00 88.00 225 ALA A O 1
ATOM 1754 N N . ASN A 1 226 ? 24.711 3.281 17.502 1.00 91.81 226 ASN A N 1
ATOM 1755 C CA . ASN A 1 226 ? 25.930 2.479 17.548 1.00 91.81 226 ASN A CA 1
ATOM 1756 C C . ASN A 1 226 ? 25.769 1.230 16.670 1.00 91.81 226 ASN A C 1
ATOM 1758 O O . ASN A 1 226 ? 24.916 0.389 16.943 1.00 91.81 226 ASN A O 1
ATOM 1762 N N . ILE A 1 227 ? 26.619 1.100 15.649 1.00 94.31 227 ILE A N 1
ATOM 1763 C CA . ILE A 1 227 ? 26.625 -0.040 14.719 1.00 94.31 227 ILE A CA 1
ATOM 1764 C C . ILE A 1 227 ? 27.897 -0.896 14.786 1.00 94.31 227 ILE A C 1
ATOM 1766 O O . ILE A 1 227 ? 28.151 -1.705 13.899 1.00 94.31 227 ILE A O 1
ATOM 1770 N N . SER A 1 228 ? 28.694 -0.754 15.848 1.00 92.31 228 SER A N 1
ATOM 1771 C CA . SER A 1 228 ? 29.957 -1.491 16.034 1.00 92.31 228 SER A CA 1
ATOM 1772 C C . SER A 1 228 ? 29.810 -3.015 15.936 1.00 92.31 228 SER A C 1
ATOM 1774 O O . SER A 1 228 ? 30.679 -3.674 15.371 1.00 92.31 228 SER A O 1
ATOM 1776 N N . VAL A 1 229 ? 28.690 -3.579 16.403 1.00 92.00 229 VAL A N 1
ATOM 1777 C CA . VAL A 1 229 ? 28.379 -5.018 16.304 1.00 92.00 229 VAL A CA 1
ATOM 1778 C C . VAL A 1 229 ? 28.299 -5.527 14.859 1.00 92.00 229 VAL A C 1
ATOM 1780 O O . VAL A 1 229 ? 28.643 -6.683 14.607 1.00 92.00 229 VAL A O 1
ATOM 1783 N N . LEU A 1 230 ? 27.905 -4.675 13.900 1.00 93.44 230 LEU A N 1
ATOM 1784 C CA . LEU A 1 230 ? 27.716 -5.081 12.505 1.00 93.44 230 LEU A CA 1
ATOM 1785 C C . LEU A 1 230 ? 29.030 -5.494 11.838 1.00 93.44 230 LEU A C 1
ATOM 1787 O O . LEU A 1 230 ? 28.992 -6.295 10.914 1.00 93.44 230 LEU A O 1
ATOM 1791 N N . GLN A 1 231 ? 30.187 -5.043 12.337 1.00 90.75 231 GLN A N 1
ATOM 1792 C CA . GLN A 1 231 ? 31.507 -5.382 11.783 1.00 90.75 231 GLN A CA 1
ATOM 1793 C C . GLN A 1 231 ? 31.806 -6.895 11.738 1.00 90.75 231 GLN A C 1
ATOM 1795 O O . GLN A 1 231 ? 32.762 -7.307 11.083 1.00 90.75 231 GLN A O 1
ATOM 1800 N N . ASN A 1 232 ? 31.031 -7.702 12.474 1.00 89.25 232 ASN A N 1
ATOM 1801 C CA . ASN A 1 232 ? 31.170 -9.155 12.558 1.00 89.25 232 ASN A CA 1
ATOM 1802 C C . ASN A 1 232 ? 30.267 -9.899 11.550 1.00 89.25 232 ASN A C 1
ATOM 1804 O O . ASN A 1 232 ? 30.488 -11.076 11.287 1.00 89.25 232 ASN A O 1
ATOM 1808 N N . LEU A 1 233 ? 29.277 -9.228 10.946 1.00 90.62 233 LEU A N 1
ATOM 1809 C CA . LEU A 1 233 ? 28.304 -9.824 10.018 1.00 90.62 233 LEU A CA 1
ATOM 1810 C C . LEU A 1 233 ? 28.859 -9.916 8.585 1.00 90.62 233 LEU A C 1
ATOM 1812 O O . LEU A 1 233 ? 28.240 -9.459 7.631 1.00 90.62 233 LEU A O 1
ATOM 1816 N N . VAL A 1 234 ? 30.057 -10.478 8.416 1.00 89.44 234 VAL A N 1
ATOM 1817 C CA . VAL A 1 234 ? 30.844 -10.404 7.165 1.00 89.44 234 VAL A CA 1
ATOM 1818 C C . VAL A 1 234 ? 30.186 -11.050 5.934 1.00 89.44 234 VAL A C 1
ATOM 1820 O O . VAL A 1 234 ? 30.602 -10.764 4.809 1.00 89.44 234 VAL A O 1
ATOM 1823 N N . TYR A 1 235 ? 29.163 -11.888 6.125 1.00 90.31 235 TYR A N 1
ATOM 1824 C CA . TYR A 1 235 ? 28.382 -12.534 5.061 1.00 90.31 235 TYR A CA 1
ATOM 1825 C C . TYR A 1 235 ? 27.179 -11.713 4.576 1.00 90.31 235 TYR A C 1
ATOM 1827 O O . TYR A 1 235 ? 26.563 -12.082 3.576 1.00 90.31 235 TYR A O 1
ATOM 1835 N N . ILE A 1 236 ? 26.859 -10.594 5.234 1.00 92.62 236 ILE A N 1
ATOM 1836 C CA . ILE A 1 236 ? 25.695 -9.780 4.892 1.00 92.62 236 ILE A CA 1
ATOM 1837 C C . ILE A 1 236 ? 25.807 -9.215 3.473 1.00 92.62 236 ILE A C 1
ATOM 1839 O O . ILE A 1 236 ? 26.800 -8.583 3.111 1.00 92.62 236 ILE A O 1
ATOM 1843 N N . ARG A 1 237 ? 24.765 -9.430 2.665 1.00 89.06 237 ARG A N 1
ATOM 1844 C CA . ARG A 1 237 ? 24.657 -8.917 1.292 1.00 89.06 237 ARG A CA 1
ATOM 1845 C C . ARG A 1 237 ? 23.715 -7.724 1.192 1.00 89.06 237 ARG A C 1
ATOM 1847 O O . ARG A 1 237 ? 23.928 -6.873 0.329 1.00 89.06 237 ARG A O 1
ATOM 1854 N N . LYS A 1 238 ? 22.706 -7.635 2.064 1.00 85.56 238 LYS A N 1
ATOM 1855 C CA . LYS A 1 238 ? 21.720 -6.543 2.084 1.00 85.56 238 LYS A CA 1
ATOM 1856 C C . LYS A 1 238 ? 21.579 -5.940 3.477 1.00 85.56 238 LYS A C 1
ATOM 1858 O O . LYS A 1 238 ? 21.344 -6.666 4.439 1.00 85.56 238 LYS A O 1
ATOM 1863 N N . LEU A 1 239 ? 21.702 -4.618 3.571 1.00 92.19 239 LEU A N 1
ATOM 1864 C CA . LEU A 1 239 ? 21.635 -3.881 4.832 1.00 92.19 239 LEU A CA 1
ATOM 1865 C C . LEU A 1 239 ? 20.821 -2.589 4.679 1.00 92.19 239 LEU A C 1
ATOM 1867 O O . LEU A 1 239 ? 21.280 -1.633 4.052 1.00 92.19 239 LEU A O 1
ATOM 1871 N N . ASP A 1 240 ? 19.633 -2.527 5.280 1.00 87.31 240 ASP A N 1
ATOM 1872 C CA . ASP A 1 240 ? 18.876 -1.278 5.410 1.00 87.31 240 ASP A CA 1
ATOM 1873 C C . ASP A 1 240 ? 18.974 -0.741 6.840 1.00 87.31 240 ASP A C 1
ATOM 1875 O O . ASP A 1 240 ? 18.503 -1.356 7.792 1.00 87.31 240 ASP A O 1
ATOM 1879 N N . LEU A 1 241 ? 19.604 0.420 6.985 1.00 89.56 241 LEU A N 1
ATOM 1880 C CA . LEU A 1 241 ? 19.772 1.160 8.235 1.00 89.56 241 LEU A CA 1
ATOM 1881 C C . LEU A 1 241 ? 19.143 2.557 8.132 1.00 89.56 241 LEU A C 1
ATOM 1883 O O . LEU A 1 241 ? 19.481 3.453 8.908 1.00 89.56 241 LEU A O 1
ATOM 1887 N N . SER A 1 242 ? 18.263 2.793 7.156 1.00 78.88 242 SER A N 1
ATOM 1888 C CA . SER A 1 242 ? 17.734 4.132 6.900 1.00 78.88 242 SER A CA 1
ATOM 1889 C C . SER A 1 242 ? 16.893 4.689 8.055 1.00 78.88 242 SER A C 1
ATOM 1891 O O . SER A 1 242 ? 16.328 3.939 8.839 1.00 78.88 242 SER A O 1
ATOM 1893 N N . TYR A 1 243 ? 16.821 6.013 8.191 1.00 78.44 243 TYR A N 1
ATOM 1894 C CA . TYR A 1 243 ? 16.059 6.712 9.233 1.00 78.44 243 TYR A CA 1
ATOM 1895 C C . TYR A 1 243 ? 16.398 6.218 10.651 1.00 78.44 243 TYR A C 1
ATOM 1897 O O . TYR A 1 243 ? 15.539 5.765 11.404 1.00 78.44 243 TYR A O 1
ATOM 1905 N N . ASN A 1 244 ? 17.687 6.298 10.984 1.00 82.25 244 ASN A N 1
ATOM 1906 C CA . ASN A 1 244 ? 18.260 6.009 12.296 1.00 82.25 244 ASN A CA 1
ATOM 1907 C C . ASN A 1 244 ? 19.101 7.219 12.771 1.00 82.25 244 ASN A C 1
ATOM 1909 O O . ASN A 1 244 ? 19.010 8.317 12.221 1.00 82.25 244 ASN A O 1
ATOM 1913 N N . LEU A 1 245 ? 19.903 7.047 13.824 1.00 81.31 245 LEU A N 1
ATOM 1914 C CA . LEU A 1 245 ? 20.718 8.093 14.458 1.00 81.31 245 LEU A CA 1
ATOM 1915 C C . LEU A 1 245 ? 22.230 7.881 14.228 1.00 81.31 245 LEU A C 1
ATOM 1917 O O . LEU A 1 245 ? 23.053 8.332 15.027 1.00 81.31 245 LEU A O 1
ATOM 1921 N N . ILE A 1 246 ? 22.601 7.171 13.158 1.00 83.75 246 ILE A N 1
ATOM 1922 C CA . ILE A 1 246 ? 23.977 6.735 12.885 1.00 83.75 246 ILE A CA 1
ATOM 1923 C C . ILE A 1 246 ? 24.818 7.913 12.386 1.00 83.75 246 ILE A C 1
ATOM 1925 O O . ILE A 1 246 ? 24.424 8.615 11.457 1.00 83.75 246 ILE A O 1
ATOM 1929 N N . LYS A 1 247 ? 26.004 8.093 12.975 1.00 81.81 247 LYS A N 1
ATOM 1930 C CA . LYS A 1 247 ? 27.005 9.090 12.551 1.00 81.81 247 LYS A CA 1
ATOM 1931 C C . LYS A 1 247 ? 28.270 8.443 12.004 1.00 81.81 247 LYS A C 1
ATOM 1933 O O . LYS A 1 247 ? 28.749 8.790 10.929 1.00 81.81 247 LYS A O 1
ATOM 1938 N N . GLU A 1 248 ? 28.794 7.481 12.755 1.00 83.62 248 GLU A N 1
ATOM 1939 C CA . GLU A 1 248 ? 30.031 6.773 12.446 1.00 83.62 248 GLU A CA 1
ATOM 1940 C C . GLU A 1 248 ? 29.720 5.476 11.701 1.00 83.62 248 GLU A C 1
ATOM 1942 O O . GLU A 1 248 ? 28.975 4.629 12.197 1.00 83.62 248 GLU A O 1
ATOM 1947 N N . ILE A 1 249 ? 30.307 5.316 10.513 1.00 85.75 249 ILE A N 1
ATOM 1948 C CA . ILE A 1 249 ? 30.099 4.133 9.668 1.00 85.75 249 ILE A CA 1
ATOM 1949 C C . ILE A 1 249 ? 31.340 3.254 9.477 1.00 85.75 249 ILE A C 1
ATOM 1951 O O . ILE A 1 249 ? 31.262 2.249 8.777 1.00 85.75 249 ILE A O 1
ATOM 1955 N N . GLU A 1 250 ? 32.456 3.561 10.146 1.00 86.50 250 GLU A N 1
ATOM 1956 C CA . GLU A 1 250 ? 33.695 2.758 10.114 1.00 86.50 250 GLU A CA 1
ATOM 1957 C C . GLU A 1 250 ? 33.497 1.243 10.356 1.00 86.50 250 GLU A C 1
ATOM 1959 O O . GLU A 1 250 ? 34.142 0.456 9.655 1.00 86.50 250 GLU A O 1
ATOM 1964 N N . PRO A 1 251 ? 32.577 0.774 11.234 1.00 89.56 251 PRO A N 1
ATOM 1965 C CA . PRO A 1 251 ? 32.287 -0.657 11.392 1.00 89.56 251 PRO A CA 1
ATOM 1966 C C . PRO A 1 251 ? 31.864 -1.377 10.100 1.00 89.56 251 PRO A C 1
ATOM 1968 O O . PRO A 1 251 ? 32.082 -2.581 9.970 1.00 89.56 251 PRO A O 1
ATOM 1971 N N . LEU A 1 252 ? 31.298 -0.657 9.122 1.00 88.25 252 LEU A N 1
ATOM 1972 C CA . LEU A 1 252 ? 30.854 -1.230 7.848 1.00 88.25 252 LEU A CA 1
ATOM 1973 C C . LEU A 1 252 ? 32.021 -1.591 6.910 1.00 88.25 252 LEU A C 1
ATOM 1975 O O . LEU A 1 252 ? 31.826 -2.365 5.977 1.00 88.25 252 LEU A O 1
ATOM 1979 N N . SER A 1 253 ? 33.237 -1.091 7.166 1.00 83.94 253 SER A N 1
ATOM 1980 C CA . SER A 1 253 ? 34.442 -1.354 6.352 1.00 83.94 253 SER A CA 1
ATOM 1981 C C . SER A 1 253 ? 34.791 -2.840 6.209 1.00 83.94 253 SER A C 1
ATOM 1983 O O . SER A 1 253 ? 35.459 -3.227 5.252 1.00 83.94 253 SER A O 1
ATOM 1985 N N . ARG A 1 254 ? 34.334 -3.682 7.146 1.00 86.12 254 ARG A N 1
ATOM 1986 C CA . ARG A 1 254 ? 34.583 -5.132 7.167 1.00 86.12 254 ARG A CA 1
ATOM 1987 C C . ARG A 1 254 ? 33.553 -5.955 6.388 1.00 86.12 254 ARG A C 1
ATOM 1989 O O . ARG A 1 254 ? 33.744 -7.157 6.219 1.00 86.12 254 ARG A O 1
ATOM 1996 N N . LEU A 1 255 ? 32.476 -5.337 5.901 1.00 88.00 255 LEU A N 1
ATOM 1997 C CA . LEU A 1 255 ? 31.359 -6.020 5.243 1.00 88.00 255 LEU A CA 1
ATOM 1998 C C . LEU A 1 255 ? 31.655 -6.322 3.767 1.00 88.00 255 LEU A C 1
ATOM 2000 O O . LEU A 1 255 ? 30.972 -5.851 2.862 1.00 88.00 255 LEU A O 1
ATOM 2004 N N . ILE A 1 256 ? 32.697 -7.114 3.511 1.00 83.12 256 ILE A N 1
ATOM 2005 C CA . ILE A 1 256 ? 33.203 -7.394 2.157 1.00 83.12 256 ILE A CA 1
ATOM 2006 C C . ILE A 1 256 ? 32.183 -8.075 1.228 1.00 83.12 256 ILE A C 1
ATOM 2008 O O . ILE A 1 256 ? 32.315 -7.969 0.008 1.00 83.12 256 ILE A O 1
ATOM 2012 N N . SER A 1 257 ? 31.166 -8.747 1.776 1.00 85.81 257 SER A N 1
ATOM 2013 C CA . SER A 1 257 ? 30.085 -9.397 1.015 1.00 85.81 257 SER A CA 1
ATOM 2014 C C . SER A 1 257 ? 28.934 -8.453 0.643 1.00 85.81 257 SER A C 1
ATOM 2016 O O . SER A 1 257 ? 28.060 -8.845 -0.125 1.00 85.81 257 SER A O 1
ATOM 2018 N N . LEU A 1 258 ? 28.922 -7.221 1.160 1.00 81.69 258 LEU A N 1
ATOM 2019 C CA . LEU A 1 258 ? 27.791 -6.304 1.042 1.00 81.69 258 LEU A CA 1
ATOM 2020 C C . LEU A 1 258 ? 27.561 -5.877 -0.414 1.00 81.69 258 LEU A C 1
ATOM 2022 O O . LEU A 1 258 ? 28.423 -5.252 -1.028 1.00 81.69 258 LEU A O 1
ATOM 2026 N N . GLU A 1 259 ? 26.381 -6.191 -0.954 1.00 76.88 259 GLU A N 1
ATOM 2027 C CA . GLU A 1 259 ? 25.958 -5.844 -2.317 1.00 76.88 259 GLU A CA 1
ATOM 2028 C C . GLU A 1 259 ? 25.057 -4.597 -2.335 1.00 76.88 259 GLU A C 1
ATOM 2030 O O . GLU A 1 259 ? 25.149 -3.774 -3.253 1.00 76.88 259 GLU A O 1
ATOM 2035 N N . GLU A 1 260 ? 24.198 -4.436 -1.324 1.00 75.38 260 GLU A N 1
ATOM 2036 C CA . GLU A 1 260 ? 23.210 -3.358 -1.234 1.00 75.38 260 GLU A CA 1
ATOM 2037 C C . GLU A 1 260 ? 23.172 -2.740 0.172 1.00 75.38 260 GLU A C 1
ATOM 2039 O O . GLU A 1 260 ? 22.971 -3.447 1.160 1.00 75.38 260 GLU A O 1
ATOM 2044 N N . ILE A 1 261 ? 23.295 -1.410 0.260 1.00 81.25 261 ILE A N 1
ATOM 2045 C CA . ILE A 1 261 ? 23.130 -0.658 1.510 1.00 81.25 261 ILE A CA 1
ATOM 2046 C C . ILE A 1 261 ? 22.188 0.544 1.368 1.00 81.25 261 ILE A C 1
ATOM 2048 O O . ILE A 1 261 ? 22.215 1.276 0.372 1.00 81.25 261 ILE A O 1
ATOM 2052 N N . ASN A 1 262 ? 21.384 0.792 2.402 1.00 77.19 262 ASN A N 1
ATOM 2053 C CA . ASN A 1 262 ? 20.610 2.018 2.566 1.00 77.19 262 ASN A CA 1
ATOM 2054 C C . ASN A 1 262 ? 20.909 2.687 3.912 1.00 77.19 262 ASN A C 1
ATOM 2056 O O . ASN A 1 262 ? 20.725 2.094 4.968 1.00 77.19 262 ASN A O 1
ATOM 2060 N N . LEU A 1 263 ? 21.350 3.942 3.854 1.00 78.12 263 LEU A N 1
ATOM 2061 C CA . LEU A 1 263 ? 21.695 4.784 5.003 1.00 78.12 263 LEU A CA 1
ATOM 2062 C C . LEU A 1 263 ? 20.999 6.155 4.950 1.00 78.12 263 LEU A C 1
ATOM 2064 O O . LEU A 1 263 ? 21.312 7.041 5.743 1.00 78.12 263 LEU A O 1
ATOM 2068 N N . SER A 1 264 ? 20.040 6.340 4.036 1.00 73.62 264 SER A N 1
ATOM 2069 C CA . SER A 1 264 ? 19.189 7.539 3.951 1.00 73.62 264 SER A CA 1
ATOM 2070 C C . SER A 1 264 ? 18.599 7.890 5.324 1.00 73.62 264 SER A C 1
ATOM 2072 O O . SER A 1 264 ? 18.300 6.985 6.086 1.00 73.62 264 SER A O 1
ATOM 2074 N N . GLY A 1 265 ? 18.418 9.160 5.683 1.00 64.06 265 GLY A N 1
ATOM 2075 C CA . GLY A 1 265 ? 17.852 9.530 6.991 1.00 64.06 265 GLY A CA 1
ATOM 2076 C C . GLY A 1 265 ? 18.813 9.477 8.181 1.00 64.06 265 GLY A C 1
ATOM 2077 O O . GLY A 1 265 ? 18.355 9.686 9.297 1.00 64.06 265 GLY A O 1
ATOM 2078 N N . ASN A 1 266 ? 20.111 9.230 7.970 1.00 69.00 266 ASN A N 1
ATOM 2079 C CA . ASN A 1 266 ? 21.132 9.262 9.023 1.00 69.00 266 ASN A CA 1
ATOM 2080 C C . ASN A 1 266 ? 22.062 10.490 8.895 1.00 69.00 266 ASN A C 1
ATOM 2082 O O . ASN A 1 266 ? 22.408 10.870 7.772 1.00 69.00 266 ASN A O 1
ATOM 2086 N N . PRO A 1 267 ? 22.513 11.089 10.015 1.00 67.88 267 PRO A N 1
ATOM 2087 C CA . PRO A 1 267 ? 23.472 12.199 10.036 1.00 67.88 267 PRO A CA 1
ATOM 2088 C C . PRO A 1 267 ? 24.927 11.727 9.816 1.00 67.88 267 PRO A C 1
ATOM 2090 O O . PRO A 1 267 ? 25.734 11.735 10.743 1.00 67.88 267 PRO A O 1
ATOM 2093 N N . ILE A 1 268 ? 25.255 11.293 8.593 1.00 67.81 268 ILE A N 1
ATOM 2094 C CA . ILE A 1 268 ? 26.573 10.736 8.231 1.00 67.81 268 ILE A CA 1
ATOM 2095 C C . ILE A 1 268 ? 27.396 11.754 7.433 1.00 67.81 268 ILE A C 1
ATOM 2097 O O . ILE A 1 268 ? 27.027 12.111 6.313 1.00 67.81 268 ILE A O 1
ATOM 2101 N N . ASP A 1 269 ? 28.553 12.137 7.975 1.00 59.09 269 ASP A N 1
ATOM 2102 C CA . ASP A 1 269 ? 29.429 13.163 7.387 1.00 59.09 269 ASP A CA 1
ATOM 2103 C C . ASP A 1 269 ? 30.594 12.585 6.553 1.00 59.09 269 ASP A C 1
ATOM 2105 O O . ASP A 1 269 ? 31.130 13.265 5.678 1.00 59.09 269 ASP A O 1
ATOM 2109 N N . ASN A 1 270 ? 30.987 11.324 6.789 1.00 65.06 270 ASN A N 1
ATOM 2110 C CA . ASN A 1 270 ? 32.089 10.655 6.086 1.00 65.06 270 ASN A CA 1
ATOM 2111 C C . ASN A 1 270 ? 31.625 9.349 5.418 1.00 65.06 270 ASN A C 1
ATOM 2113 O O . ASN A 1 270 ? 31.053 8.482 6.072 1.00 65.06 270 ASN A O 1
ATOM 2117 N N . ILE A 1 271 ? 31.920 9.195 4.121 1.00 67.81 271 ILE A N 1
ATOM 2118 C CA . ILE A 1 271 ? 31.575 8.015 3.307 1.00 67.81 271 ILE A CA 1
ATOM 2119 C C . ILE A 1 271 ? 32.793 7.260 2.737 1.00 67.81 271 ILE A C 1
ATOM 2121 O O . ILE A 1 271 ? 32.623 6.387 1.885 1.00 67.81 271 ILE A O 1
ATOM 2125 N N . SER A 1 272 ? 34.018 7.559 3.196 1.00 64.06 272 SER A N 1
ATOM 2126 C CA . SER A 1 272 ? 35.256 6.908 2.719 1.00 64.06 272 SER A CA 1
ATOM 2127 C C . SER A 1 272 ? 35.279 5.390 2.924 1.00 64.06 272 SER A C 1
ATOM 2129 O O . SER A 1 272 ? 35.937 4.673 2.176 1.00 64.06 272 SER A O 1
ATOM 2131 N N . VAL A 1 273 ? 34.521 4.893 3.903 1.00 68.69 273 VAL A N 1
ATOM 2132 C CA . VAL A 1 273 ? 34.366 3.468 4.239 1.00 68.69 273 VAL A CA 1
ATOM 2133 C C . VAL A 1 273 ? 33.996 2.597 3.031 1.00 68.69 273 VAL A C 1
ATOM 2135 O O . VAL A 1 273 ? 34.446 1.456 2.932 1.00 68.69 273 VAL A O 1
ATOM 2138 N N . PHE A 1 274 ? 33.218 3.127 2.082 1.00 68.44 274 PHE A N 1
ATOM 2139 C CA . PHE A 1 274 ? 32.767 2.366 0.912 1.00 68.44 274 PHE A CA 1
ATOM 2140 C C . PHE A 1 274 ? 33.840 2.174 -0.169 1.00 68.44 274 PHE A C 1
ATOM 2142 O O . PHE A 1 274 ? 33.624 1.377 -1.078 1.00 68.44 274 PHE A O 1
ATOM 2149 N N . GLU A 1 275 ? 34.993 2.851 -0.090 1.00 60.28 275 GLU A N 1
ATOM 2150 C CA . GLU A 1 275 ? 36.064 2.719 -1.093 1.00 60.28 275 GLU A CA 1
ATOM 2151 C C . GLU A 1 275 ? 36.630 1.289 -1.184 1.00 60.28 275 GLU A C 1
ATOM 2153 O O . GLU A 1 275 ? 37.087 0.884 -2.252 1.00 60.28 275 GLU A O 1
ATOM 2158 N N . ASN A 1 276 ? 36.547 0.512 -0.097 1.00 63.12 276 ASN A N 1
ATOM 2159 C CA . ASN A 1 276 ? 37.117 -0.836 0.003 1.00 63.12 276 ASN A CA 1
ATOM 2160 C C . ASN A 1 276 ? 36.092 -1.976 -0.187 1.00 63.12 276 ASN A C 1
ATOM 2162 O O . ASN A 1 276 ? 36.478 -3.144 -0.239 1.00 63.12 276 ASN A O 1
ATOM 2166 N N . LEU A 1 277 ? 34.790 -1.678 -0.303 1.00 69.25 277 LEU A N 1
ATOM 2167 C CA . LEU A 1 277 ? 33.738 -2.700 -0.406 1.00 69.25 277 LEU A CA 1
ATOM 2168 C C . LEU A 1 277 ? 33.501 -3.118 -1.866 1.00 69.25 277 LEU A C 1
ATOM 2170 O O . LEU A 1 277 ? 32.580 -2.658 -2.536 1.00 69.25 277 LEU A O 1
ATOM 2174 N N . VAL A 1 278 ? 34.350 -4.020 -2.366 1.00 68.00 278 VAL A N 1
ATOM 2175 C CA . VAL A 1 278 ? 34.419 -4.417 -3.790 1.00 68.00 278 VAL A CA 1
ATOM 2176 C C . VAL A 1 278 ? 33.140 -5.037 -4.376 1.00 68.00 278 VAL A C 1
ATOM 2178 O O . VAL A 1 278 ? 32.954 -4.998 -5.593 1.00 68.00 278 VAL A O 1
ATOM 2181 N N . ASN A 1 279 ? 32.265 -5.604 -3.540 1.00 66.12 279 ASN A N 1
ATOM 2182 C CA . ASN A 1 279 ? 30.998 -6.207 -3.969 1.00 66.12 279 ASN A CA 1
ATOM 2183 C C . ASN A 1 279 ? 29.814 -5.226 -3.974 1.00 66.12 279 ASN A C 1
ATOM 2185 O O . ASN A 1 279 ? 28.759 -5.569 -4.511 1.00 66.12 279 ASN A O 1
ATOM 2189 N N . LEU A 1 280 ? 29.993 -4.011 -3.445 1.00 64.06 280 LEU A N 1
ATOM 2190 C CA . LEU A 1 280 ? 28.925 -3.039 -3.233 1.00 64.06 280 LEU A CA 1
ATOM 2191 C C . LEU A 1 280 ? 28.447 -2.432 -4.559 1.00 64.06 280 LEU A C 1
ATOM 2193 O O . LEU A 1 280 ? 29.204 -1.799 -5.295 1.00 64.06 280 LEU A O 1
ATOM 2197 N N . ARG A 1 281 ? 27.164 -2.635 -4.872 1.00 61.25 281 ARG A N 1
ATOM 2198 C CA . ARG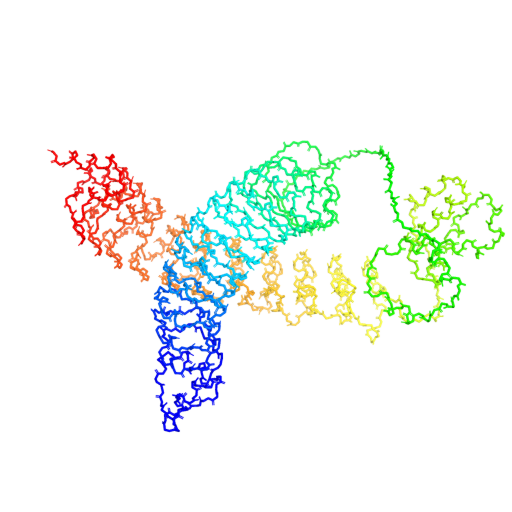 A 1 281 ? 26.521 -2.229 -6.137 1.00 61.25 281 ARG A CA 1
ATOM 2199 C C . ARG A 1 281 ? 25.458 -1.158 -5.943 1.00 61.25 281 ARG A C 1
ATOM 2201 O O . ARG A 1 281 ? 25.245 -0.352 -6.845 1.00 61.25 281 ARG A O 1
ATOM 2208 N N . VAL A 1 282 ? 24.786 -1.155 -4.792 1.00 55.03 282 VAL A N 1
ATOM 2209 C CA . VAL A 1 282 ? 23.702 -0.219 -4.477 1.00 55.03 282 VAL A CA 1
ATOM 2210 C C . VAL A 1 282 ? 24.015 0.501 -3.173 1.00 55.03 282 VAL A C 1
ATOM 2212 O O . VAL A 1 282 ? 24.201 -0.134 -2.141 1.00 55.03 282 VAL A O 1
ATOM 2215 N N . ILE A 1 283 ? 24.028 1.833 -3.221 1.00 67.75 283 ILE A N 1
ATOM 2216 C CA . ILE A 1 283 ? 24.150 2.707 -2.052 1.00 67.75 283 ILE A CA 1
ATOM 2217 C C . ILE A 1 283 ? 23.011 3.726 -2.121 1.00 67.75 283 ILE A C 1
ATOM 2219 O O . ILE A 1 283 ? 22.907 4.471 -3.097 1.00 67.75 283 ILE A O 1
ATOM 2223 N N . LYS A 1 284 ? 22.163 3.777 -1.091 1.00 56.97 284 LYS A N 1
ATOM 2224 C CA . LYS A 1 284 ? 21.124 4.806 -0.926 1.00 56.97 284 LYS A CA 1
ATOM 2225 C C . LYS A 1 284 ? 21.510 5.744 0.225 1.00 56.97 284 LYS A C 1
ATOM 2227 O O . LYS A 1 284 ? 21.744 5.288 1.343 1.00 56.97 284 LYS A O 1
ATOM 2232 N N . LEU A 1 285 ? 21.581 7.044 -0.061 1.00 65.62 285 LEU A N 1
ATOM 2233 C CA . LEU A 1 285 ? 21.931 8.122 0.872 1.00 65.62 285 LEU A CA 1
ATOM 2234 C C . LEU A 1 285 ? 21.001 9.321 0.645 1.00 65.62 285 LEU A C 1
ATOM 2236 O O . LEU A 1 285 ? 20.537 9.549 -0.474 1.00 65.62 285 LEU A O 1
ATOM 2240 N N . GLN A 1 286 ? 20.786 10.129 1.683 1.00 51.69 286 GLN A N 1
ATOM 2241 C CA . GLN A 1 286 ? 19.984 11.353 1.616 1.00 51.69 286 GLN A CA 1
ATOM 2242 C C . GLN A 1 286 ? 20.905 12.585 1.538 1.00 51.69 286 GLN A C 1
ATOM 2244 O O . GLN A 1 286 ? 21.782 12.755 2.376 1.00 51.69 286 GLN A O 1
ATOM 2249 N N . ARG A 1 287 ? 20.717 13.456 0.535 1.00 36.41 287 ARG A N 1
ATOM 2250 C CA . ARG A 1 287 ? 21.311 14.816 0.496 1.00 36.41 287 ARG A CA 1
ATOM 2251 C C . ARG A 1 287 ? 20.414 15.767 1.332 1.00 36.41 287 ARG A C 1
ATOM 2253 O O . ARG A 1 287 ? 19.227 15.480 1.443 1.00 36.41 287 ARG A O 1
ATOM 2260 N N . ILE A 1 288 ? 20.836 16.901 1.914 1.00 27.86 288 ILE A N 1
ATOM 2261 C CA . ILE A 1 288 ? 21.840 17.916 1.520 1.00 27.86 288 ILE A CA 1
ATOM 2262 C C . ILE A 1 288 ? 22.392 18.661 2.768 1.00 27.86 288 ILE A C 1
ATOM 2264 O O . ILE A 1 288 ? 21.584 19.152 3.549 1.00 27.86 288 ILE A O 1
ATOM 2268 N N . LEU A 1 289 ? 23.717 18.874 2.876 1.00 22.52 289 LEU A N 1
ATOM 2269 C CA . LEU A 1 289 ? 24.403 20.157 3.201 1.00 22.52 289 LEU A CA 1
ATOM 2270 C C . LEU A 1 289 ? 25.940 19.986 3.065 1.00 22.52 289 LEU A C 1
ATOM 2272 O O . LEU A 1 289 ? 26.409 18.864 2.906 1.00 22.52 289 LEU A O 1
ATOM 2276 N N . VAL A 1 290 ? 26.713 21.079 2.952 1.00 27.98 290 VAL A N 1
ATOM 2277 C CA . VAL A 1 290 ? 27.976 21.102 2.165 1.00 27.98 290 VAL A CA 1
ATOM 2278 C C . VAL A 1 290 ? 29.212 21.594 2.935 1.00 27.98 290 VAL A C 1
ATOM 2280 O O . VAL A 1 290 ? 29.183 22.705 3.454 1.00 27.98 290 VAL A O 1
ATOM 2283 N N . SER A 1 291 ? 30.341 20.866 2.852 1.00 21.94 291 SER A N 1
ATOM 2284 C CA . SER A 1 291 ? 31.703 21.441 2.727 1.00 21.94 291 SER A CA 1
ATOM 2285 C C . SER A 1 291 ? 32.762 20.402 2.274 1.00 21.94 291 SER A C 1
ATOM 2287 O O . SER A 1 291 ? 32.586 19.211 2.499 1.00 21.94 291 SER A O 1
ATOM 2289 N N . ALA A 1 292 ? 33.865 20.878 1.668 1.00 23.73 292 ALA A N 1
ATOM 2290 C CA . ALA A 1 292 ? 35.094 20.146 1.274 1.00 23.73 292 ALA A CA 1
ATOM 2291 C C . ALA A 1 292 ? 35.046 19.210 0.018 1.00 23.73 292 ALA A C 1
ATOM 2293 O O . ALA A 1 292 ? 33.975 18.771 -0.403 1.00 23.73 292 ALA A O 1
ATOM 2294 N N . PRO A 1 293 ? 36.187 18.999 -0.691 1.00 27.11 293 PRO A N 1
ATOM 2295 C CA . PRO A 1 293 ? 36.174 18.760 -2.141 1.00 27.11 293 PRO A CA 1
ATOM 2296 C C . PRO A 1 293 ? 36.069 17.297 -2.607 1.00 27.11 293 PRO A C 1
ATOM 2298 O O . PRO A 1 293 ? 36.731 16.379 -2.122 1.00 27.11 293 PRO A O 1
ATOM 2301 N N . ILE A 1 294 ? 35.301 17.117 -3.684 1.00 32.25 294 ILE A N 1
ATOM 2302 C CA . ILE A 1 294 ? 35.012 15.837 -4.342 1.00 32.25 294 ILE A CA 1
ATOM 2303 C C . ILE A 1 294 ? 36.173 15.425 -5.271 1.00 32.25 294 ILE A C 1
ATOM 2305 O O . ILE A 1 294 ? 36.071 15.477 -6.498 1.00 32.25 294 ILE A O 1
ATOM 2309 N N . SER A 1 295 ? 37.287 14.977 -4.687 1.00 30.38 295 SER A N 1
ATOM 2310 C CA . SER A 1 295 ? 38.428 14.417 -5.441 1.00 30.38 295 SER A CA 1
ATOM 2311 C C . SER A 1 295 ? 38.377 12.888 -5.580 1.00 30.38 295 SER A C 1
ATOM 2313 O O . SER A 1 295 ? 38.996 12.345 -6.492 1.00 30.38 295 SER A O 1
ATOM 2315 N N . LYS A 1 296 ? 37.628 12.189 -4.709 1.00 31.61 296 LYS A N 1
ATOM 2316 C CA . LYS A 1 296 ? 37.598 10.711 -4.625 1.00 31.61 296 LYS A CA 1
ATOM 2317 C C . LYS A 1 296 ? 36.299 10.026 -5.074 1.00 31.61 296 LYS A C 1
ATOM 2319 O O . LYS A 1 296 ? 36.339 8.862 -5.460 1.00 31.61 296 LYS A O 1
ATOM 2324 N N . ALA A 1 297 ? 35.178 10.742 -5.217 1.00 30.92 297 ALA A N 1
ATOM 2325 C CA . ALA A 1 297 ? 33.947 10.155 -5.784 1.00 30.92 297 ALA A CA 1
ATOM 2326 C C . ALA A 1 297 ? 34.041 9.809 -7.293 1.00 30.92 297 ALA A C 1
ATOM 2328 O O . ALA A 1 297 ? 33.079 9.313 -7.880 1.00 30.92 297 ALA A O 1
ATOM 2329 N N . LYS A 1 298 ? 35.191 10.054 -7.942 1.00 27.42 298 LYS A N 1
ATOM 2330 C CA . LYS A 1 298 ? 35.411 9.783 -9.372 1.00 27.42 298 LYS A CA 1
ATOM 2331 C C . LYS A 1 298 ? 35.422 8.294 -9.746 1.00 27.42 298 LYS A C 1
ATOM 2333 O O . LYS A 1 298 ? 35.253 8.008 -10.927 1.00 27.42 298 LYS A O 1
ATOM 2338 N N . LEU A 1 299 ? 35.570 7.364 -8.794 1.00 31.36 299 LEU A N 1
ATOM 2339 C CA . LEU A 1 299 ? 35.572 5.922 -9.096 1.00 31.36 299 LEU A CA 1
ATOM 2340 C C . LEU A 1 299 ? 34.178 5.268 -9.010 1.00 31.36 299 LEU A C 1
ATOM 2342 O O . LEU A 1 299 ? 33.813 4.486 -9.885 1.00 31.36 299 LEU A O 1
ATOM 2346 N N . LEU A 1 300 ? 33.353 5.632 -8.019 1.00 29.75 300 LEU A N 1
ATOM 2347 C CA . LEU A 1 300 ? 32.030 5.013 -7.811 1.00 29.75 300 LEU A CA 1
ATOM 2348 C C . LEU A 1 300 ? 30.991 5.397 -8.886 1.00 29.75 300 LEU A C 1
ATOM 2350 O O . LEU A 1 300 ? 30.072 4.630 -9.174 1.00 29.75 300 LEU A O 1
ATOM 2354 N N . VAL A 1 301 ? 31.166 6.534 -9.567 1.00 28.44 301 VAL A N 1
ATOM 2355 C CA . VAL A 1 301 ? 30.287 6.948 -10.681 1.00 28.44 301 VAL A CA 1
ATOM 2356 C C . VAL A 1 301 ? 30.502 6.096 -11.948 1.00 28.44 301 VAL A C 1
ATOM 2358 O O . VAL A 1 301 ? 29.629 6.060 -12.816 1.00 28.44 301 VAL A O 1
ATOM 2361 N N . GLN A 1 302 ? 31.610 5.352 -12.066 1.00 27.36 302 GLN A N 1
ATOM 2362 C CA . GLN A 1 302 ? 31.936 4.608 -13.292 1.00 27.36 302 GLN A CA 1
ATOM 2363 C C . GLN A 1 302 ? 31.201 3.262 -13.457 1.00 27.36 302 GLN A C 1
ATOM 2365 O O . GLN A 1 302 ? 31.295 2.657 -14.525 1.00 27.36 302 GLN A O 1
ATOM 2370 N N . ARG A 1 303 ? 30.430 2.802 -12.456 1.00 28.08 303 ARG A N 1
ATOM 2371 C CA . ARG A 1 303 ? 29.571 1.597 -12.559 1.00 28.08 303 ARG A CA 1
ATOM 2372 C C . ARG A 1 303 ? 28.116 1.767 -12.089 1.00 28.08 303 ARG A C 1
ATOM 2374 O O . ARG A 1 303 ? 27.353 0.814 -12.177 1.00 28.08 303 ARG A O 1
ATOM 2381 N N . GLY A 1 304 ? 27.708 2.968 -11.664 1.00 26.88 304 GLY A N 1
ATOM 2382 C CA . GLY A 1 304 ? 26.413 3.219 -11.006 1.00 26.88 304 GLY A CA 1
ATOM 2383 C C . GLY A 1 304 ? 25.480 4.233 -11.685 1.00 26.88 304 GLY A C 1
ATOM 2384 O O . GLY A 1 304 ? 24.784 4.971 -10.991 1.00 26.88 304 GLY A O 1
ATOM 2385 N N . LYS A 1 305 ? 25.441 4.329 -13.024 1.00 24.53 305 LYS A N 1
ATOM 2386 C CA . LYS A 1 305 ? 24.476 5.216 -13.711 1.00 24.53 305 LYS A CA 1
ATOM 2387 C C . LYS A 1 305 ? 23.063 4.619 -13.731 1.00 24.53 305 LYS A C 1
ATOM 2389 O O . LYS A 1 305 ? 22.693 3.967 -14.701 1.00 24.53 305 LYS A O 1
ATOM 2394 N N . ASN A 1 306 ? 22.286 4.896 -12.681 1.00 27.14 306 ASN A N 1
ATOM 2395 C CA . ASN A 1 306 ? 20.826 5.077 -12.735 1.00 27.14 306 ASN A CA 1
ATOM 2396 C C . ASN A 1 306 ? 20.290 5.648 -11.407 1.00 27.14 306 ASN A C 1
ATOM 2398 O O . ASN A 1 306 ? 19.713 4.920 -10.607 1.00 27.14 306 ASN A O 1
ATOM 2402 N N . CYS A 1 307 ? 20.470 6.956 -11.183 1.00 24.16 307 CYS A N 1
ATOM 2403 C CA . CYS A 1 307 ? 19.558 7.774 -10.371 1.00 24.16 307 CYS A CA 1
ATOM 2404 C C . CYS A 1 307 ? 19.841 9.281 -10.546 1.00 24.16 307 CYS A C 1
ATOM 2406 O O . CYS A 1 307 ? 20.993 9.701 -10.479 1.00 24.16 307 CYS A O 1
ATOM 2408 N N . LEU A 1 308 ? 18.765 10.066 -10.696 1.00 22.75 308 LEU A N 1
ATOM 2409 C CA . LEU A 1 308 ? 18.675 11.536 -10.583 1.00 22.75 308 LEU A CA 1
ATOM 2410 C C . LEU A 1 308 ? 19.439 12.415 -11.601 1.00 22.75 308 LEU A C 1
ATOM 2412 O O . LEU A 1 308 ? 20.548 12.882 -11.353 1.00 22.75 308 LEU A O 1
ATOM 2416 N N . ASN A 1 309 ? 18.721 12.801 -12.663 1.00 23.27 309 ASN A N 1
ATOM 2417 C CA . ASN A 1 309 ? 18.820 14.143 -13.244 1.00 23.27 309 ASN A CA 1
ATOM 2418 C C . ASN A 1 309 ? 17.703 15.016 -12.644 1.00 23.27 309 ASN A C 1
ATOM 2420 O O . ASN A 1 309 ? 16.539 14.739 -12.900 1.00 23.27 309 ASN A O 1
ATOM 2424 N N . GLU A 1 310 ? 18.056 16.039 -11.865 1.00 23.06 310 GLU A N 1
ATOM 2425 C CA . GLU A 1 310 ? 17.662 17.445 -12.092 1.00 23.06 310 GLU A CA 1
ATOM 2426 C C . GLU A 1 310 ? 18.158 18.335 -10.937 1.00 23.06 310 GLU A C 1
ATOM 2428 O O . GLU A 1 310 ? 17.664 18.289 -9.814 1.00 23.06 310 GLU A O 1
ATOM 2433 N N . ALA A 1 311 ? 19.133 19.191 -11.241 1.00 21.75 311 ALA A N 1
ATOM 2434 C CA . ALA A 1 311 ? 19.390 20.441 -10.533 1.00 21.75 311 ALA A CA 1
ATOM 2435 C C . ALA A 1 311 ? 19.980 21.419 -11.560 1.00 21.75 311 ALA A C 1
ATOM 2437 O O . ALA A 1 311 ? 20.947 21.092 -12.250 1.00 21.75 311 ALA A O 1
ATOM 2438 N N . ARG A 1 312 ? 19.345 22.581 -11.736 1.00 23.56 312 ARG A N 1
ATOM 2439 C CA . ARG A 1 312 ? 19.645 23.512 -12.834 1.00 23.56 312 ARG A CA 1
ATOM 2440 C C . ARG A 1 312 ? 20.871 24.385 -12.539 1.00 23.56 312 ARG A C 1
ATOM 2442 O O . ARG A 1 312 ? 20.901 25.048 -11.512 1.00 23.56 312 ARG A O 1
ATOM 2449 N N . GLY A 1 313 ? 21.753 24.503 -13.536 1.00 24.92 313 GLY A N 1
ATOM 2450 C CA . GLY A 1 313 ? 22.563 25.700 -13.806 1.00 24.92 313 GLY A CA 1
ATOM 2451 C C . GLY A 1 313 ? 23.868 25.889 -13.019 1.00 24.92 313 GLY A C 1
ATOM 2452 O O . GLY A 1 313 ? 23.854 26.002 -11.802 1.00 24.92 313 GLY A O 1
ATOM 2453 N N . VAL A 1 314 ? 24.982 26.022 -13.754 1.00 22.89 314 VAL A N 1
ATOM 2454 C CA . VAL A 1 314 ? 25.984 27.123 -13.737 1.00 22.89 314 VAL A CA 1
ATOM 2455 C C . VAL A 1 314 ? 27.172 26.720 -14.646 1.00 22.89 314 VAL A C 1
ATOM 2457 O O . VAL A 1 314 ? 27.306 25.556 -15.017 1.00 22.89 314 VAL A O 1
ATOM 2460 N N . LYS A 1 315 ? 27.935 27.714 -15.122 1.00 22.56 315 LYS A N 1
ATOM 2461 C CA . LYS A 1 315 ? 28.885 27.654 -16.252 1.00 22.56 315 LYS A CA 1
ATOM 2462 C C . LYS A 1 315 ? 30.280 27.075 -15.920 1.00 22.56 315 LYS A C 1
ATOM 2464 O O . LYS A 1 315 ? 30.614 26.818 -14.770 1.00 22.56 315 LYS A O 1
ATOM 2469 N N . GLU A 1 316 ? 31.057 26.906 -16.991 1.00 23.73 316 GLU A N 1
ATOM 2470 C CA . GLU A 1 316 ? 32.450 26.440 -17.121 1.00 23.73 316 GLU A CA 1
ATOM 2471 C C . GLU A 1 316 ? 33.486 27.130 -16.204 1.00 23.73 316 GLU A C 1
ATOM 2473 O O . GLU A 1 316 ? 33.309 28.295 -15.864 1.00 23.73 316 GLU A O 1
ATOM 2478 N N . PHE A 1 317 ? 34.605 26.442 -15.900 1.00 21.48 317 PHE A N 1
ATOM 2479 C CA . PHE A 1 317 ? 35.999 26.873 -16.186 1.00 21.48 317 PHE A CA 1
ATOM 2480 C C . PHE A 1 317 ? 37.020 25.729 -15.890 1.00 21.48 317 PHE A C 1
ATOM 2482 O O . PHE A 1 317 ? 36.613 24.600 -15.613 1.00 21.48 317 PHE A O 1
ATOM 2489 N N . SER A 1 318 ? 38.331 25.961 -16.072 1.00 24.33 318 SER A N 1
ATOM 2490 C CA . SER A 1 318 ? 39.335 24.978 -16.555 1.00 24.33 318 SER A CA 1
ATOM 2491 C C . SER A 1 318 ? 40.477 24.559 -15.585 1.00 24.33 318 SER A C 1
ATOM 2493 O O . SER A 1 318 ? 40.703 25.221 -14.577 1.00 24.33 318 SER A O 1
ATOM 2495 N N . SER A 1 319 ? 41.326 23.589 -16.014 1.00 22.52 319 SER A N 1
ATOM 2496 C CA . SER A 1 319 ? 42.756 23.341 -15.604 1.00 22.52 319 SER A CA 1
ATOM 2497 C C . SER A 1 319 ? 43.049 22.774 -14.174 1.00 22.52 319 SER A C 1
ATOM 2499 O O . SER A 1 319 ? 42.246 22.985 -13.279 1.00 22.52 319 SER A O 1
ATOM 2501 N N . THR A 1 320 ? 44.132 22.028 -13.827 1.00 22.70 320 THR A N 1
ATOM 2502 C CA . THR A 1 320 ? 45.237 21.305 -14.548 1.00 22.70 320 THR A CA 1
ATOM 2503 C C . THR A 1 320 ? 45.994 20.286 -13.635 1.00 22.70 320 THR A C 1
ATOM 2505 O O . THR A 1 320 ? 45.972 20.435 -12.421 1.00 22.70 320 THR A O 1
ATOM 2508 N N . ASN A 1 321 ? 46.780 19.371 -14.245 1.00 21.92 321 ASN A N 1
ATOM 2509 C CA . ASN A 1 321 ? 48.002 18.668 -13.745 1.00 21.92 321 ASN A CA 1
ATOM 2510 C C . ASN A 1 321 ? 47.970 17.476 -12.727 1.00 21.92 321 ASN A C 1
ATOM 2512 O O . ASN A 1 321 ? 47.052 17.294 -11.938 1.00 21.92 321 ASN A O 1
ATOM 2516 N N . PHE A 1 322 ? 49.018 16.633 -12.858 1.00 21.75 322 PHE A N 1
ATOM 2517 C CA . PHE A 1 322 ? 49.363 15.299 -12.276 1.00 21.75 322 PHE A CA 1
ATOM 2518 C C . PHE A 1 322 ? 50.349 15.406 -11.058 1.00 21.75 322 PHE A C 1
ATOM 2520 O O . PHE A 1 322 ? 50.702 16.536 -10.730 1.00 21.75 322 PHE A O 1
ATOM 2527 N N . PRO A 1 323 ? 51.021 14.332 -10.540 1.00 37.00 323 PRO A N 1
ATOM 2528 C CA . PRO A 1 323 ? 50.620 12.974 -10.071 1.00 37.00 323 PRO A CA 1
ATOM 2529 C C . PRO A 1 323 ? 51.224 12.597 -8.676 1.00 37.00 323 PRO A C 1
ATOM 2531 O O . PRO A 1 323 ? 51.991 13.375 -8.121 1.00 37.00 323 PRO A O 1
ATOM 2534 N N . LEU A 1 324 ? 51.010 11.363 -8.165 1.00 20.73 324 LEU A N 1
ATOM 2535 C CA . LEU A 1 324 ? 52.021 10.586 -7.392 1.00 20.73 324 LEU A CA 1
ATOM 2536 C C . LEU A 1 324 ? 51.661 9.080 -7.254 1.00 20.73 324 LEU A C 1
ATOM 2538 O O . LEU A 1 324 ? 50.516 8.693 -7.473 1.00 20.73 324 LEU A O 1
ATOM 2542 N N . ILE A 1 325 ? 52.664 8.242 -6.952 1.00 24.38 325 ILE A N 1
ATOM 2543 C CA . ILE A 1 325 ? 52.716 6.756 -7.027 1.00 24.38 325 ILE A CA 1
ATOM 2544 C C . ILE A 1 325 ? 53.224 6.196 -5.679 1.00 24.38 325 ILE A C 1
ATOM 2546 O O . ILE A 1 325 ? 54.043 6.886 -5.086 1.00 24.38 325 ILE A O 1
ATOM 2550 N N . TYR A 1 326 ? 52.847 4.975 -5.238 1.00 22.14 326 TYR A N 1
ATOM 2551 C CA . TYR A 1 326 ? 53.759 4.002 -4.568 1.00 22.14 326 TYR A CA 1
ATOM 2552 C C . TYR A 1 326 ? 53.185 2.559 -4.452 1.00 22.14 326 TYR A C 1
ATOM 2554 O O . TYR A 1 326 ? 52.055 2.317 -4.866 1.00 22.14 326 TYR A O 1
ATOM 2562 N N . LYS A 1 327 ? 54.037 1.614 -4.002 1.00 24.36 327 LYS A N 1
ATOM 2563 C CA . LYS A 1 327 ? 54.074 0.148 -4.254 1.00 24.36 327 LYS A CA 1
ATOM 2564 C C . LYS A 1 327 ? 53.422 -0.771 -3.191 1.00 24.36 327 LYS A C 1
ATOM 2566 O O . LYS A 1 327 ? 53.091 -0.331 -2.097 1.00 24.36 327 LYS A O 1
ATOM 2571 N N . ASP A 1 328 ? 53.325 -2.051 -3.570 1.00 27.22 328 ASP A N 1
ATOM 2572 C CA . ASP A 1 328 ? 52.863 -3.269 -2.867 1.00 27.22 328 ASP A CA 1
ATOM 2573 C C . ASP A 1 328 ? 53.711 -3.722 -1.653 1.00 27.22 328 ASP A C 1
ATOM 2575 O O . ASP A 1 328 ? 54.862 -3.301 -1.552 1.00 27.22 328 ASP A O 1
ATOM 2579 N N . ASP A 1 329 ? 53.203 -4.686 -0.846 1.00 24.67 329 ASP A N 1
ATOM 2580 C CA . ASP A 1 329 ? 53.903 -5.985 -0.649 1.00 24.67 329 ASP A CA 1
ATOM 2581 C C . ASP A 1 329 ? 53.098 -7.147 0.033 1.00 24.67 329 ASP A C 1
ATOM 2583 O O . ASP A 1 329 ? 52.172 -6.915 0.809 1.00 24.67 329 ASP A O 1
ATOM 2587 N N . TRP A 1 330 ? 53.569 -8.388 -0.214 1.00 22.53 330 TRP A N 1
ATOM 2588 C CA . TRP A 1 330 ? 53.437 -9.675 0.542 1.00 22.53 330 TRP A CA 1
ATOM 2589 C C . TRP A 1 330 ? 52.370 -10.764 0.246 1.00 22.53 330 TRP A C 1
ATOM 2591 O O . TRP A 1 330 ? 51.174 -10.537 0.084 1.00 22.53 330 TRP A O 1
ATOM 2601 N N . LEU A 1 331 ? 52.874 -12.016 0.223 1.00 24.56 331 LEU A N 1
ATOM 2602 C CA . LEU A 1 331 ? 52.212 -13.296 -0.099 1.00 24.56 331 LEU A CA 1
ATOM 2603 C C . LEU A 1 331 ? 53.151 -14.460 0.331 1.00 24.56 331 LEU A C 1
ATOM 2605 O O . LEU A 1 331 ? 54.327 -14.354 0.007 1.00 24.56 331 LEU A O 1
ATOM 2609 N N . PHE A 1 332 ? 52.704 -15.562 0.976 1.00 26.16 332 PHE A N 1
ATOM 2610 C CA . PHE A 1 332 ? 53.360 -16.905 0.896 1.00 26.16 332 PHE A CA 1
ATOM 2611 C C . PHE A 1 332 ? 52.641 -18.048 1.660 1.00 26.16 332 PHE A C 1
ATOM 2613 O O . PHE A 1 332 ? 52.424 -17.941 2.863 1.00 26.16 332 PHE A O 1
ATOM 2620 N N . SER A 1 333 ? 52.390 -19.197 0.997 1.00 25.66 333 SER A N 1
ATOM 2621 C CA . SER A 1 333 ? 52.955 -20.540 1.335 1.00 25.66 333 SER A CA 1
ATOM 2622 C C . SER A 1 333 ? 52.176 -21.747 0.741 1.00 25.66 333 SER A C 1
ATOM 2624 O O . SER A 1 333 ? 51.059 -22.036 1.147 1.00 25.66 333 SER A O 1
ATOM 2626 N N . PHE A 1 334 ? 52.793 -22.499 -0.192 1.00 24.80 334 PHE A N 1
ATOM 2627 C CA . PHE A 1 334 ? 52.603 -23.959 -0.404 1.00 24.80 334 PHE A CA 1
ATOM 2628 C C . PHE A 1 334 ? 53.684 -24.506 -1.382 1.00 24.80 334 PHE A C 1
ATOM 2630 O O . PHE A 1 334 ? 54.059 -23.764 -2.301 1.00 24.80 334 PHE A O 1
ATOM 2637 N N . PRO A 1 335 ? 54.207 -25.749 -1.235 1.00 31.88 335 PRO A N 1
ATOM 2638 C CA . PRO A 1 335 ? 55.458 -26.176 -1.886 1.00 31.88 335 PRO A CA 1
ATOM 2639 C C . PRO A 1 335 ? 55.345 -26.430 -3.396 1.00 31.88 335 PRO A C 1
ATOM 2641 O O . PRO A 1 335 ? 54.292 -26.820 -3.901 1.00 31.88 335 PRO A O 1
ATOM 2644 N N . ARG A 1 336 ? 56.450 -26.217 -4.120 1.00 33.53 336 ARG A N 1
ATOM 2645 C CA . ARG A 1 336 ? 56.479 -26.123 -5.592 1.00 33.53 336 ARG A CA 1
ATOM 2646 C C . ARG A 1 336 ? 56.913 -27.424 -6.281 1.00 33.53 336 ARG A C 1
ATOM 2648 O O . ARG A 1 336 ? 56.555 -27.635 -7.436 1.00 33.53 336 ARG A O 1
ATOM 2655 N N . GLU A 1 337 ? 57.651 -28.300 -5.594 1.00 34.94 337 GLU A N 1
ATOM 2656 C CA . GLU A 1 337 ? 58.360 -29.419 -6.236 1.00 34.94 337 GLU A CA 1
ATOM 2657 C C . GLU A 1 337 ? 57.454 -30.590 -6.660 1.00 34.94 337 GLU A C 1
ATOM 2659 O O . GLU A 1 337 ? 57.712 -31.221 -7.685 1.00 34.94 337 GLU A O 1
ATOM 2664 N N . LYS A 1 338 ? 56.369 -30.885 -5.924 1.00 36.00 338 LYS A N 1
ATOM 2665 C CA . LYS A 1 338 ? 55.493 -32.036 -6.244 1.00 36.00 338 LYS A CA 1
ATOM 2666 C C . LYS A 1 338 ? 54.706 -31.874 -7.549 1.00 36.00 338 LYS A C 1
ATOM 2668 O O . LYS A 1 338 ? 54.421 -32.875 -8.198 1.00 36.00 338 LYS A O 1
ATOM 2673 N N . LEU A 1 339 ? 54.362 -30.642 -7.932 1.00 36.38 339 LEU A N 1
ATOM 2674 C CA . LEU A 1 339 ? 53.575 -30.377 -9.142 1.00 36.38 339 LEU A CA 1
ATOM 2675 C C . LEU A 1 339 ? 54.434 -30.485 -10.411 1.00 36.38 339 LEU A C 1
ATOM 2677 O O . LEU A 1 339 ? 53.997 -31.059 -11.402 1.00 36.38 339 LEU A O 1
ATOM 2681 N N . ILE A 1 340 ? 55.679 -29.997 -10.353 1.00 38.38 340 ILE A N 1
ATOM 2682 C CA . ILE A 1 340 ? 56.622 -30.035 -11.481 1.00 38.38 340 ILE A CA 1
ATOM 2683 C C . ILE A 1 340 ? 56.895 -31.485 -11.900 1.00 38.38 340 ILE A C 1
ATOM 2685 O O . ILE A 1 340 ? 56.835 -31.797 -13.085 1.00 38.38 340 ILE A O 1
ATOM 2689 N N . LYS A 1 341 ? 57.106 -32.393 -10.936 1.00 35.28 341 LYS A N 1
ATOM 2690 C CA . LYS A 1 341 ? 57.355 -33.808 -11.242 1.00 35.28 341 LYS A CA 1
ATOM 2691 C C . LYS A 1 341 ? 56.176 -34.483 -11.962 1.00 35.28 341 LYS A C 1
ATOM 2693 O O . LYS A 1 341 ? 56.395 -35.232 -12.903 1.00 35.28 341 LYS A O 1
ATOM 2698 N N . TYR A 1 342 ? 54.938 -34.173 -11.571 1.00 37.41 342 TYR A N 1
ATOM 2699 C CA . TYR A 1 342 ? 53.737 -34.743 -12.197 1.00 37.41 342 TYR A CA 1
ATOM 2700 C C . TYR A 1 342 ? 53.577 -34.324 -13.671 1.00 37.41 342 TYR A C 1
ATOM 2702 O O . TYR A 1 342 ? 53.193 -35.141 -14.505 1.00 37.41 342 TYR A O 1
ATOM 2710 N N . VAL A 1 343 ? 53.905 -33.065 -13.987 1.00 39.38 343 VAL A N 1
ATOM 2711 C CA . VAL A 1 343 ? 53.782 -32.487 -15.339 1.00 39.38 343 VAL A CA 1
ATOM 2712 C C . VAL A 1 343 ? 54.905 -32.940 -16.281 1.00 39.38 343 VAL A C 1
ATOM 2714 O O . VAL A 1 343 ? 54.692 -32.987 -17.486 1.00 39.38 343 VAL A O 1
ATOM 2717 N N . MET A 1 344 ? 56.089 -33.290 -15.766 1.00 37.50 344 MET A N 1
ATOM 2718 C CA . MET A 1 344 ? 57.212 -33.738 -16.608 1.00 37.50 344 MET A CA 1
ATOM 2719 C C . MET A 1 344 ? 57.211 -35.239 -16.938 1.00 37.50 344 MET A C 1
ATOM 2721 O O . MET A 1 344 ? 57.933 -35.647 -17.842 1.00 37.50 344 MET A O 1
ATOM 2725 N N . GLU A 1 345 ? 56.435 -36.059 -16.222 1.00 34.03 345 GLU A N 1
ATOM 2726 C CA . GLU A 1 345 ? 56.432 -37.527 -16.373 1.00 34.03 345 GLU A CA 1
ATOM 2727 C C . GLU A 1 345 ? 55.199 -38.077 -17.130 1.00 34.03 345 GLU A C 1
ATOM 2729 O O . GLU A 1 345 ? 55.088 -39.290 -17.292 1.00 34.03 345 GLU A O 1
ATOM 2734 N N . ASN A 1 346 ? 54.282 -37.223 -17.614 1.00 36.00 346 ASN A N 1
ATOM 2735 C CA . ASN A 1 346 ? 53.064 -37.634 -18.333 1.00 36.00 346 ASN A CA 1
ATOM 2736 C C . ASN A 1 346 ? 52.813 -36.765 -19.579 1.00 36.00 346 ASN A C 1
ATOM 2738 O O . ASN A 1 346 ? 52.906 -35.539 -19.500 1.00 36.00 346 ASN A O 1
ATOM 2742 N N . ASP A 1 347 ? 52.423 -37.382 -20.699 1.00 40.84 347 ASP A N 1
ATOM 2743 C CA . ASP A 1 347 ? 51.942 -36.651 -21.879 1.00 40.84 347 ASP A CA 1
ATOM 2744 C C . ASP A 1 347 ? 50.624 -35.912 -21.583 1.00 40.84 347 ASP A C 1
ATOM 2746 O O . ASP A 1 347 ? 49.755 -36.392 -20.850 1.00 40.84 347 ASP A O 1
ATOM 2750 N N . ILE A 1 348 ? 50.476 -34.722 -22.169 1.00 40.69 348 ILE A N 1
ATOM 2751 C CA . ILE A 1 348 ? 49.337 -33.826 -21.932 1.00 40.69 348 ILE A CA 1
ATOM 2752 C C . ILE A 1 348 ? 48.064 -34.431 -22.563 1.00 40.69 348 ILE A C 1
ATOM 2754 O O . ILE A 1 348 ? 48.064 -34.685 -23.771 1.00 40.69 348 ILE A O 1
ATOM 2758 N N . PRO A 1 349 ? 46.965 -34.630 -21.806 1.00 32.41 349 PRO A N 1
ATOM 2759 C CA . PRO A 1 349 ? 45.733 -35.196 -22.350 1.00 32.41 349 PRO A CA 1
ATOM 2760 C C . PRO A 1 349 ? 45.022 -34.239 -23.320 1.00 32.41 349 PRO A C 1
ATOM 2762 O O . PRO A 1 349 ? 45.231 -33.024 -23.315 1.00 32.41 349 PRO A O 1
ATOM 2765 N N . ASN A 1 350 ? 44.147 -34.813 -24.148 1.00 37.84 350 ASN A N 1
ATOM 2766 C CA . ASN A 1 350 ? 43.354 -34.118 -25.166 1.00 37.84 350 ASN A CA 1
ATOM 2767 C C . ASN A 1 350 ? 42.599 -32.892 -24.576 1.00 37.84 350 ASN A C 1
ATOM 2769 O O . ASN A 1 350 ? 42.027 -33.010 -23.486 1.00 37.84 350 ASN A O 1
ATOM 2773 N N . PRO A 1 351 ? 42.532 -31.743 -25.291 1.00 36.00 351 PRO A N 1
ATOM 2774 C CA . PRO A 1 351 ? 41.711 -30.579 -24.933 1.00 36.00 351 PRO A CA 1
ATOM 2775 C C . PRO A 1 351 ? 40.306 -30.863 -24.371 1.00 36.00 351 PRO A C 1
ATOM 2777 O O . PRO A 1 351 ? 39.843 -30.118 -23.507 1.00 36.00 351 PRO A O 1
ATOM 2780 N N . ASP A 1 352 ? 39.625 -31.923 -24.809 1.00 36.91 352 ASP A N 1
ATOM 2781 C CA . ASP A 1 352 ? 38.281 -32.260 -24.318 1.00 36.91 352 ASP A CA 1
ATOM 2782 C C . ASP A 1 352 ? 38.282 -32.888 -22.908 1.00 36.91 352 ASP A C 1
ATOM 2784 O O . ASP A 1 352 ? 37.413 -32.567 -22.092 1.00 36.91 352 ASP A O 1
ATOM 2788 N N . GLU A 1 353 ? 39.291 -33.695 -22.556 1.00 37.72 353 GLU A N 1
ATOM 2789 C CA . GLU A 1 353 ? 39.499 -34.146 -21.166 1.00 37.72 353 GLU A CA 1
ATOM 2790 C C . GLU A 1 353 ? 39.974 -32.994 -20.275 1.00 37.72 353 GLU A C 1
ATOM 2792 O O . GLU A 1 353 ? 39.522 -32.859 -19.133 1.00 37.72 353 GLU A O 1
ATOM 2797 N N . PHE A 1 354 ? 40.815 -32.108 -20.817 1.00 35.75 354 PHE A N 1
ATOM 2798 C CA . PHE A 1 354 ? 41.254 -30.889 -20.139 1.00 35.75 354 PHE A CA 1
ATOM 2799 C C . PHE A 1 354 ? 40.042 -30.022 -19.745 1.00 35.75 354 PHE A C 1
ATOM 2801 O O . PHE A 1 354 ? 39.854 -29.696 -18.572 1.00 35.75 354 PHE A O 1
ATOM 2808 N N . ASN A 1 355 ? 39.138 -29.737 -20.687 1.00 35.84 355 ASN A N 1
ATOM 2809 C CA . ASN A 1 355 ? 37.914 -28.970 -20.428 1.00 35.84 355 ASN A CA 1
ATOM 2810 C C . ASN A 1 355 ? 36.936 -29.661 -19.454 1.00 35.84 355 ASN A C 1
ATOM 2812 O O . ASN A 1 355 ? 36.167 -28.976 -18.775 1.00 35.84 355 ASN A O 1
ATOM 2816 N N . SER A 1 356 ? 36.966 -30.995 -19.345 1.00 37.75 356 SER A N 1
ATOM 2817 C CA . SER A 1 356 ? 36.154 -31.748 -18.379 1.00 37.75 356 SER A CA 1
ATOM 2818 C C . SER A 1 356 ? 36.609 -31.533 -16.926 1.00 37.75 356 SER A C 1
ATOM 2820 O O . SER A 1 356 ? 35.775 -31.427 -16.023 1.00 37.75 356 SER A O 1
ATOM 2822 N N . LEU A 1 357 ? 37.921 -31.421 -16.688 1.00 34.22 357 LEU A N 1
ATOM 2823 C CA . LEU A 1 357 ? 38.501 -31.207 -15.354 1.00 34.22 357 LEU A CA 1
ATOM 2824 C C . LEU A 1 357 ? 38.271 -29.780 -14.812 1.00 34.22 357 LEU A C 1
ATOM 2826 O O . LEU A 1 357 ? 38.056 -29.602 -13.613 1.00 34.22 357 LEU A O 1
ATOM 2830 N N . PHE A 1 358 ? 38.246 -28.758 -15.674 1.00 37.66 358 PHE A N 1
ATOM 2831 C CA . PHE A 1 358 ? 38.244 -27.339 -15.272 1.00 37.66 358 PHE A CA 1
ATOM 2832 C C . PHE A 1 358 ? 36.861 -26.711 -15.002 1.00 37.66 358 PHE A C 1
ATOM 2834 O O . PHE A 1 358 ? 36.627 -25.531 -15.271 1.00 37.66 358 PHE A O 1
ATOM 2841 N N . LYS A 1 359 ? 35.921 -27.462 -14.410 1.00 32.84 359 LYS A N 1
ATOM 2842 C CA . LYS A 1 359 ? 34.579 -26.938 -14.068 1.00 32.84 359 LYS A CA 1
ATOM 2843 C C . LYS A 1 359 ? 34.454 -26.296 -12.676 1.00 32.84 359 LYS A C 1
ATOM 2845 O O . LYS A 1 359 ? 33.343 -25.934 -12.283 1.00 32.84 359 LYS A O 1
ATOM 2850 N N . LYS A 1 360 ? 35.557 -26.127 -11.934 1.00 39.41 360 LYS A N 1
ATOM 2851 C CA . LYS A 1 360 ? 35.591 -25.427 -10.638 1.00 39.41 360 LYS A CA 1
ATOM 2852 C C . LYS A 1 360 ? 36.809 -24.509 -10.481 1.00 39.41 360 LYS A C 1
ATOM 2854 O O . LYS A 1 360 ? 37.921 -24.883 -10.818 1.00 39.41 360 LYS A O 1
ATOM 2859 N N . GLU A 1 361 ? 36.523 -23.361 -9.862 1.00 33.44 361 GLU A N 1
ATOM 2860 C CA . GLU A 1 361 ? 37.434 -22.364 -9.274 1.00 33.44 361 GLU A CA 1
ATOM 2861 C C . GLU A 1 361 ? 38.275 -21.491 -10.224 1.00 33.44 361 GLU A C 1
ATOM 2863 O O . GLU A 1 361 ? 38.809 -21.913 -11.243 1.00 33.44 361 GLU A O 1
ATOM 2868 N N . LYS A 1 362 ? 38.318 -20.189 -9.900 1.00 37.75 362 LYS A N 1
ATOM 2869 C CA . LYS A 1 362 ? 38.677 -19.108 -10.837 1.00 37.75 362 LYS A CA 1
ATOM 2870 C C . LYS A 1 362 ? 39.979 -18.374 -10.496 1.00 37.75 362 LYS A C 1
ATOM 2872 O O . LYS A 1 362 ? 40.357 -17.458 -11.221 1.00 37.75 362 LYS A O 1
ATOM 2877 N N . GLU A 1 363 ? 40.668 -18.767 -9.424 1.00 37.94 363 GLU A N 1
ATOM 2878 C CA . GLU A 1 363 ? 41.918 -18.126 -8.975 1.00 37.94 363 GLU A CA 1
ATOM 2879 C C . GLU A 1 363 ? 43.197 -18.780 -9.525 1.00 37.94 363 GLU A C 1
ATOM 2881 O O . GLU A 1 363 ? 44.269 -18.177 -9.483 1.00 37.94 363 GLU A O 1
ATOM 2886 N N . PHE A 1 364 ? 43.102 -19.974 -10.119 1.00 34.00 364 PHE A N 1
ATOM 2887 C CA . PHE A 1 364 ? 44.267 -20.736 -10.591 1.00 34.00 364 PHE A CA 1
ATOM 2888 C C . PHE A 1 364 ? 45.024 -20.055 -11.759 1.00 34.00 364 PHE A C 1
ATOM 2890 O O . PHE A 1 364 ? 46.232 -20.236 -11.932 1.00 34.00 364 PHE A O 1
ATOM 2897 N N . TYR A 1 365 ? 44.336 -19.196 -12.524 1.00 38.09 365 TYR A N 1
ATOM 2898 C CA . TYR A 1 365 ? 44.831 -18.607 -13.775 1.00 38.09 365 TYR A CA 1
ATOM 2899 C C . TYR A 1 365 ? 46.138 -17.809 -13.655 1.00 38.09 365 TYR A C 1
ATOM 2901 O O . TYR A 1 365 ? 46.980 -17.911 -14.542 1.00 38.09 365 TYR A O 1
ATOM 2909 N N . LYS A 1 366 ? 46.360 -17.028 -12.587 1.00 38.62 366 LYS A N 1
ATOM 2910 C CA . LYS A 1 366 ? 47.585 -16.203 -12.491 1.00 38.62 366 LYS A CA 1
ATOM 2911 C C . LYS A 1 366 ? 48.859 -17.041 -12.328 1.00 38.62 366 LYS A C 1
ATOM 2913 O O . LYS A 1 366 ? 49.911 -16.631 -12.810 1.00 38.62 366 LYS A O 1
ATOM 2918 N N . ARG A 1 367 ? 48.776 -18.204 -11.669 1.00 39.47 367 ARG A N 1
ATOM 2919 C CA . ARG A 1 367 ? 49.935 -19.080 -11.419 1.00 39.47 367 ARG A CA 1
ATOM 2920 C C . ARG A 1 367 ? 50.250 -19.951 -12.635 1.00 39.47 367 ARG A C 1
ATOM 2922 O O . ARG A 1 367 ? 51.415 -20.050 -13.004 1.00 39.47 367 ARG A O 1
ATOM 2929 N N . GLU A 1 368 ? 49.222 -20.490 -13.290 1.00 40.16 368 GLU A N 1
ATOM 2930 C CA . GLU A 1 368 ? 49.358 -21.240 -14.548 1.00 40.16 368 GLU A CA 1
ATOM 2931 C C . GLU A 1 368 ? 49.887 -20.363 -15.687 1.00 40.16 368 GLU A C 1
ATOM 2933 O O . GLU A 1 368 ? 50.849 -20.742 -16.343 1.00 40.16 368 GLU A O 1
ATOM 2938 N N . ILE A 1 369 ? 49.346 -19.152 -15.887 1.00 43.75 369 ILE A N 1
ATOM 2939 C CA . ILE A 1 369 ? 49.822 -18.249 -16.952 1.00 43.75 369 ILE A CA 1
ATOM 2940 C C . ILE A 1 369 ? 51.287 -17.836 -16.710 1.00 43.75 369 ILE A C 1
ATOM 2942 O O . ILE A 1 369 ? 52.057 -17.740 -17.663 1.00 43.75 369 ILE A O 1
ATOM 2946 N N . PHE A 1 370 ? 51.708 -17.668 -15.451 1.00 41.31 370 PHE A N 1
ATOM 2947 C CA . PHE A 1 370 ? 53.109 -17.404 -15.099 1.00 41.31 370 PHE A CA 1
ATOM 2948 C C . PHE A 1 370 ? 54.037 -18.603 -15.387 1.00 41.31 370 PHE A C 1
ATOM 2950 O O . PHE A 1 370 ? 55.163 -18.427 -15.859 1.00 41.31 370 PHE A O 1
ATOM 2957 N N . LEU A 1 371 ? 53.574 -19.835 -15.146 1.00 40.44 371 LEU A N 1
ATOM 2958 C CA . LEU A 1 371 ? 54.315 -21.056 -15.487 1.00 40.44 371 LEU A CA 1
ATOM 2959 C C . LEU A 1 371 ? 54.354 -21.287 -17.010 1.00 40.44 371 LEU A C 1
ATOM 2961 O O . LEU A 1 371 ? 55.407 -21.622 -17.552 1.00 40.44 371 LEU A O 1
ATOM 2965 N N . PHE A 1 372 ? 53.264 -20.994 -17.721 1.00 44.59 372 PHE A N 1
ATOM 2966 C CA . PHE A 1 372 ? 53.196 -21.013 -19.183 1.00 44.59 372 PHE A CA 1
ATOM 2967 C C . PHE A 1 372 ? 54.151 -19.982 -19.809 1.00 44.59 372 PHE A C 1
ATOM 2969 O O . PHE A 1 372 ? 54.909 -20.325 -20.719 1.00 44.59 372 PHE A O 1
ATOM 2976 N N . SER A 1 373 ? 54.224 -18.756 -19.267 1.00 44.91 373 SER A N 1
ATOM 2977 C CA . SER A 1 373 ? 55.193 -17.741 -19.714 1.00 44.91 373 SER A CA 1
ATOM 2978 C C . SER A 1 373 ? 56.649 -18.135 -19.444 1.00 44.91 373 SER A C 1
ATOM 2980 O O . SER A 1 373 ? 57.534 -17.759 -20.210 1.00 44.91 373 SER A O 1
ATOM 2982 N N . LEU A 1 374 ? 56.909 -18.928 -18.398 1.00 42.72 374 LEU A N 1
ATOM 2983 C CA . LEU A 1 374 ? 58.224 -19.529 -18.156 1.00 42.72 374 LEU A CA 1
ATOM 2984 C C . LEU A 1 374 ? 58.540 -20.638 -19.172 1.00 42.72 374 LEU A C 1
ATOM 2986 O O . LEU A 1 374 ? 59.641 -20.641 -19.712 1.00 42.72 374 LEU A O 1
ATOM 2990 N N . SER A 1 375 ? 57.583 -21.508 -19.513 1.00 43.75 375 SER A N 1
ATOM 2991 C CA . SER A 1 375 ? 57.787 -22.555 -20.535 1.00 43.75 375 SER A CA 1
ATOM 2992 C C . SER A 1 375 ? 57.988 -22.001 -21.955 1.00 43.75 375 SER A C 1
ATOM 2994 O O . SER A 1 375 ? 58.672 -22.607 -22.777 1.00 43.75 375 SER A O 1
ATOM 2996 N N . LEU A 1 376 ? 57.455 -20.807 -22.244 1.00 43.72 376 LEU A N 1
ATOM 2997 C CA . LEU A 1 376 ? 57.746 -20.079 -23.482 1.00 43.72 376 LEU A CA 1
ATOM 2998 C C . LEU A 1 376 ? 59.196 -19.570 -23.540 1.00 43.72 376 LEU A C 1
ATOM 3000 O O . LEU A 1 376 ? 59.731 -19.427 -24.638 1.00 43.72 376 LEU A O 1
ATOM 3004 N N . LYS A 1 377 ? 59.860 -19.344 -22.396 1.00 42.56 377 LYS A N 1
ATOM 3005 C CA . LYS A 1 377 ? 61.237 -18.820 -22.341 1.00 42.56 377 LYS A CA 1
ATOM 3006 C C . LYS A 1 377 ? 62.262 -19.777 -22.966 1.00 42.56 377 LYS A C 1
ATOM 3008 O O . LYS A 1 377 ? 63.241 -19.304 -23.529 1.00 42.56 377 LYS A O 1
ATOM 3013 N N . GLU A 1 378 ? 62.002 -21.086 -22.942 1.00 42.41 378 GLU A N 1
ATOM 3014 C CA . GLU A 1 378 ? 62.837 -22.120 -23.584 1.00 42.41 378 GLU A CA 1
ATOM 3015 C C . GLU A 1 378 ? 62.534 -22.323 -25.083 1.00 42.41 378 GLU A C 1
ATOM 3017 O O . GLU A 1 378 ? 63.264 -23.032 -25.771 1.00 42.41 378 GLU A O 1
ATOM 3022 N N . LYS A 1 379 ? 61.468 -21.705 -25.615 1.00 42.41 379 LYS A N 1
ATOM 3023 C CA . LYS A 1 379 ? 61.038 -21.840 -27.024 1.00 42.41 379 LYS A CA 1
ATOM 3024 C C . LYS A 1 379 ? 61.207 -20.563 -27.856 1.00 42.41 379 LYS A C 1
ATOM 3026 O O . LYS A 1 379 ? 60.850 -20.548 -29.034 1.00 42.41 379 LYS A O 1
ATOM 3031 N N . ILE A 1 380 ? 61.757 -19.496 -27.276 1.00 43.19 380 ILE A N 1
ATOM 3032 C CA . ILE A 1 380 ? 62.120 -18.268 -27.996 1.00 43.19 380 ILE A CA 1
ATOM 3033 C C . ILE A 1 380 ? 63.538 -18.450 -28.577 1.00 43.19 380 ILE A C 1
ATOM 3035 O O . ILE A 1 380 ? 64.457 -18.719 -27.808 1.00 43.19 380 ILE A O 1
ATOM 3039 N N . PRO A 1 381 ? 63.754 -18.306 -29.902 1.00 39.25 381 PRO A N 1
ATOM 3040 C CA . PRO A 1 381 ? 65.071 -18.506 -30.512 1.00 39.25 381 PRO A CA 1
ATOM 3041 C C . PRO A 1 381 ? 66.161 -17.605 -29.914 1.00 39.25 381 PRO A C 1
ATOM 3043 O O . PRO A 1 381 ? 65.967 -16.393 -29.817 1.00 39.25 381 PRO A O 1
ATOM 3046 N N . GLU A 1 382 ? 67.340 -18.168 -29.613 1.00 40.16 382 GLU A N 1
ATOM 3047 C CA . GLU A 1 382 ? 68.475 -17.462 -28.978 1.00 40.16 382 GLU A CA 1
ATOM 3048 C C . GLU A 1 382 ? 68.873 -16.155 -29.685 1.00 40.16 382 GLU A C 1
ATOM 3050 O O . GLU A 1 382 ? 69.299 -15.197 -29.041 1.00 40.16 382 GLU A O 1
ATOM 3055 N N . LYS A 1 383 ? 68.659 -16.075 -31.006 1.00 42.28 383 LYS A N 1
ATOM 3056 C CA . LYS A 1 383 ? 68.898 -14.874 -31.823 1.00 42.28 383 LYS A CA 1
ATOM 3057 C C . LYS A 1 383 ? 68.159 -13.617 -31.338 1.00 42.28 383 LYS A C 1
ATOM 3059 O O . LYS A 1 383 ? 68.591 -12.520 -31.659 1.00 42.28 383 LYS A O 1
ATOM 3064 N N . ILE A 1 384 ? 67.070 -13.764 -30.581 1.00 44.03 384 ILE A N 1
ATOM 3065 C CA . ILE A 1 384 ? 66.253 -12.650 -30.065 1.00 44.03 384 ILE A CA 1
ATOM 3066 C C . ILE A 1 384 ? 66.848 -12.057 -28.769 1.00 44.03 384 ILE A C 1
ATOM 3068 O O . ILE A 1 384 ? 66.489 -10.957 -28.364 1.00 44.03 384 ILE A O 1
ATOM 3072 N N . ILE A 1 385 ? 67.790 -12.751 -28.120 1.00 44.59 385 ILE A N 1
ATOM 3073 C CA . ILE A 1 385 ? 68.361 -12.346 -26.823 1.00 44.59 385 ILE A CA 1
ATOM 3074 C C . ILE A 1 385 ? 69.496 -11.309 -26.988 1.00 44.59 385 ILE A C 1
ATOM 3076 O O . ILE A 1 385 ? 69.804 -10.579 -26.045 1.00 44.59 385 ILE A O 1
ATOM 3080 N N . GLN A 1 386 ? 70.097 -11.204 -28.181 1.00 42.72 386 GLN A N 1
ATOM 3081 C CA . GLN A 1 386 ? 71.313 -10.408 -28.427 1.00 42.72 386 GLN A CA 1
ATOM 3082 C C . GLN A 1 386 ? 71.093 -8.974 -28.949 1.00 42.72 386 GLN A C 1
ATOM 3084 O O . GLN A 1 386 ? 72.063 -8.228 -29.038 1.00 42.72 386 GLN A O 1
ATOM 3089 N N . GLU A 1 387 ? 69.868 -8.548 -29.275 1.00 43.91 387 GLU A N 1
ATOM 3090 C CA . GLU A 1 387 ? 69.619 -7.162 -29.711 1.00 43.91 387 GLU A CA 1
ATOM 3091 C C . GLU A 1 387 ? 69.359 -6.229 -28.518 1.00 43.91 387 GLU A C 1
ATOM 3093 O O . GLU A 1 387 ? 68.541 -6.514 -27.636 1.00 43.91 387 GLU A O 1
ATOM 3098 N N . ASP A 1 388 ? 70.060 -5.092 -28.466 1.00 44.00 388 ASP A N 1
ATOM 3099 C CA . ASP A 1 388 ? 70.008 -4.184 -27.312 1.00 44.00 388 ASP A CA 1
ATOM 3100 C C . ASP A 1 388 ? 68.734 -3.346 -27.183 1.00 44.00 388 ASP A C 1
ATOM 3102 O O . ASP A 1 388 ? 68.439 -2.858 -26.092 1.00 44.00 388 ASP A O 1
ATOM 3106 N N . PHE A 1 389 ? 67.918 -3.278 -28.237 1.00 46.00 389 PHE A N 1
ATOM 3107 C CA . PHE A 1 389 ? 66.685 -2.494 -28.264 1.00 46.00 389 PHE A CA 1
ATOM 3108 C C . PHE A 1 389 ? 65.510 -3.311 -28.805 1.00 46.00 389 PHE A C 1
ATOM 3110 O O . PHE A 1 389 ? 65.549 -3.823 -29.920 1.00 46.00 389 PHE A O 1
ATOM 3117 N N . VAL A 1 390 ? 64.427 -3.392 -28.027 1.00 49.12 390 VAL A N 1
ATOM 3118 C CA . VAL A 1 390 ? 63.176 -4.036 -28.451 1.00 49.12 390 VAL A CA 1
ATOM 3119 C C . VAL A 1 390 ? 62.342 -3.023 -29.237 1.00 49.12 390 VAL A C 1
ATOM 3121 O O . VAL A 1 390 ? 61.859 -2.040 -28.679 1.00 49.12 390 VAL A O 1
ATOM 3124 N N . THR A 1 391 ? 62.160 -3.246 -30.539 1.00 50.94 391 THR A N 1
ATOM 3125 C CA . THR A 1 391 ? 61.460 -2.292 -31.413 1.00 50.94 391 THR A CA 1
ATOM 3126 C C . THR A 1 391 ? 59.931 -2.408 -31.330 1.00 50.94 391 THR A C 1
ATOM 3128 O O . THR A 1 391 ? 59.362 -3.477 -31.091 1.00 50.94 391 THR A O 1
ATOM 3131 N N . ARG A 1 392 ? 59.230 -1.292 -31.585 1.00 44.59 392 ARG A N 1
ATOM 3132 C CA . ARG A 1 392 ? 57.754 -1.214 -31.564 1.00 44.59 392 ARG A CA 1
ATOM 3133 C C . ARG A 1 392 ? 57.090 -2.210 -32.524 1.00 44.59 392 ARG A C 1
ATOM 3135 O O . ARG A 1 392 ? 56.059 -2.788 -32.187 1.00 44.59 392 ARG A O 1
ATOM 3142 N N . GLU A 1 393 ? 57.673 -2.421 -33.704 1.00 48.78 393 GLU A N 1
ATOM 3143 C CA . GLU A 1 393 ? 57.145 -3.361 -34.702 1.00 48.78 393 GLU A CA 1
ATOM 3144 C C . GLU A 1 393 ? 57.292 -4.823 -34.268 1.00 48.78 393 GLU A C 1
ATOM 3146 O O . GLU A 1 393 ? 56.372 -5.615 -34.478 1.00 48.78 393 GLU A O 1
ATOM 3151 N N . PHE A 1 394 ? 58.398 -5.174 -33.601 1.00 51.25 394 PHE A N 1
ATOM 3152 C CA . PHE A 1 394 ? 58.591 -6.508 -33.036 1.00 51.25 394 PHE A CA 1
ATOM 3153 C C . PHE A 1 394 ? 57.506 -6.833 -32.000 1.00 51.25 394 PHE A C 1
ATOM 3155 O O . PHE A 1 394 ? 56.883 -7.892 -32.071 1.00 51.25 394 PHE A O 1
ATOM 3162 N N . LEU A 1 395 ? 57.207 -5.892 -31.096 1.00 50.88 395 LEU A N 1
ATOM 3163 C CA . LEU A 1 395 ? 56.150 -6.056 -30.092 1.00 50.88 395 LEU A CA 1
ATOM 3164 C C . LEU A 1 395 ? 54.759 -6.212 -30.721 1.00 50.88 395 LEU A C 1
ATOM 3166 O O . LEU A 1 395 ? 54.010 -7.105 -30.332 1.00 50.88 395 LEU A O 1
ATOM 3170 N N . LEU A 1 396 ? 54.426 -5.406 -31.734 1.00 49.16 396 LEU A N 1
ATOM 3171 C CA . LEU A 1 396 ? 53.149 -5.512 -32.453 1.00 49.16 396 LEU A CA 1
ATOM 3172 C C . LEU A 1 396 ? 53.019 -6.838 -33.225 1.00 49.16 396 LEU A C 1
ATOM 3174 O O . LEU A 1 396 ? 51.947 -7.443 -33.238 1.00 49.16 396 LEU A O 1
ATOM 3178 N N . SER A 1 397 ? 54.109 -7.321 -33.827 1.00 51.47 397 SER A N 1
ATOM 3179 C CA . SER A 1 397 ? 54.188 -8.636 -34.481 1.00 51.47 397 SER A CA 1
ATOM 3180 C C . SER A 1 397 ? 53.998 -9.785 -33.482 1.00 51.47 397 SER A C 1
ATOM 3182 O O . SER A 1 397 ? 53.252 -10.731 -33.746 1.00 51.47 397 SER A O 1
ATOM 3184 N N . PHE A 1 398 ? 54.617 -9.684 -32.304 1.00 49.94 398 PHE A N 1
ATOM 3185 C CA . PHE A 1 398 ? 54.520 -10.681 -31.239 1.00 49.94 398 PHE A CA 1
ATOM 3186 C C . PHE A 1 398 ? 53.112 -10.739 -30.624 1.00 49.94 398 PHE A C 1
ATOM 3188 O O . PHE A 1 398 ? 52.535 -11.821 -30.524 1.00 49.94 398 PHE A O 1
ATOM 3195 N N . VAL A 1 399 ? 52.510 -9.585 -30.308 1.00 50.66 399 VAL A N 1
ATOM 3196 C CA . VAL A 1 399 ? 51.128 -9.488 -29.801 1.00 50.66 399 VAL A CA 1
ATOM 3197 C C . VAL A 1 399 ? 50.120 -10.048 -30.810 1.00 50.66 399 VAL A C 1
ATOM 3199 O O . VAL A 1 399 ? 49.250 -10.825 -30.421 1.00 50.66 399 VAL A O 1
ATOM 3202 N N . ARG A 1 400 ? 50.269 -9.746 -32.110 1.00 50.34 400 ARG A N 1
ATOM 3203 C CA . ARG A 1 400 ? 49.431 -10.349 -33.163 1.00 50.34 400 ARG A CA 1
ATOM 3204 C C . ARG A 1 400 ? 49.568 -11.868 -33.202 1.00 50.34 400 ARG A C 1
ATOM 3206 O O . ARG A 1 400 ? 48.562 -12.556 -33.124 1.00 50.34 400 ARG A O 1
ATOM 3213 N N . LYS A 1 401 ? 50.789 -12.413 -33.186 1.00 50.19 401 LYS A N 1
ATOM 3214 C CA . LYS A 1 401 ? 50.993 -13.874 -33.151 1.00 50.19 401 LYS A CA 1
ATOM 3215 C C . LYS A 1 401 ? 50.408 -14.550 -31.905 1.00 50.19 401 LYS A C 1
ATOM 3217 O O . LYS A 1 401 ? 49.999 -15.704 -32.007 1.00 50.19 401 LYS A O 1
ATOM 3222 N N . LEU A 1 402 ? 50.354 -13.874 -30.755 1.00 45.56 402 LEU A N 1
ATOM 3223 C CA . LEU A 1 402 ? 49.686 -14.388 -29.551 1.00 45.56 402 LEU A CA 1
ATOM 3224 C C . LEU A 1 402 ? 48.153 -14.378 -29.682 1.00 45.56 402 LEU A C 1
ATOM 3226 O O . LEU A 1 402 ? 47.493 -15.314 -29.228 1.00 45.56 402 LEU A O 1
ATOM 3230 N N . TYR A 1 403 ? 47.593 -13.361 -30.338 1.00 44.47 403 TYR A N 1
ATOM 3231 C CA . TYR A 1 403 ? 46.166 -13.293 -30.649 1.00 44.47 403 TYR A CA 1
ATOM 3232 C C . TYR A 1 403 ? 45.763 -14.344 -31.698 1.00 44.47 403 TYR A C 1
ATOM 3234 O O . TYR A 1 403 ? 44.859 -15.139 -31.455 1.00 44.47 403 TYR A O 1
ATOM 3242 N N . ASP A 1 404 ? 46.482 -14.404 -32.821 1.00 42.56 404 ASP A N 1
ATOM 3243 C CA . ASP A 1 404 ? 46.138 -15.221 -33.990 1.00 42.56 404 ASP A CA 1
ATOM 3244 C C . ASP A 1 404 ? 46.275 -16.732 -33.731 1.00 42.56 404 ASP A C 1
ATOM 3246 O O . ASP A 1 404 ? 45.447 -17.511 -34.198 1.00 42.56 404 ASP A O 1
ATOM 3250 N N . ASN A 1 405 ? 47.298 -17.164 -32.977 1.00 41.19 405 ASN A N 1
ATOM 3251 C CA . ASN A 1 405 ? 47.550 -18.593 -32.730 1.00 41.19 405 ASN A CA 1
ATOM 3252 C C . ASN A 1 405 ? 46.908 -19.127 -31.437 1.00 41.19 405 ASN A C 1
ATOM 3254 O O . ASN A 1 405 ? 46.715 -20.335 -31.320 1.00 41.19 405 ASN A O 1
ATOM 3258 N N . TYR A 1 406 ? 46.609 -18.261 -30.459 1.00 41.44 406 TYR A N 1
ATOM 3259 C CA . TYR A 1 406 ? 46.184 -18.686 -29.113 1.00 41.44 406 TYR A CA 1
ATOM 3260 C C . TYR A 1 406 ? 44.961 -17.929 -28.562 1.00 41.44 406 TYR A C 1
ATOM 3262 O O . TYR A 1 406 ? 44.539 -18.189 -27.436 1.00 41.44 406 TYR A O 1
ATOM 3270 N N . GLY A 1 407 ? 44.376 -16.987 -29.313 1.00 36.88 407 GLY A N 1
ATOM 3271 C CA . GLY A 1 407 ? 43.186 -16.229 -28.901 1.00 36.88 407 GLY A CA 1
ATOM 3272 C C . GLY A 1 407 ? 43.404 -15.283 -27.712 1.00 36.88 407 GLY A C 1
ATOM 3273 O O . GLY A 1 407 ? 42.436 -14.830 -27.093 1.00 36.88 407 GLY A O 1
ATOM 3274 N N . ILE A 1 408 ? 44.660 -14.994 -27.356 1.00 43.03 408 ILE A N 1
ATOM 3275 C CA . ILE A 1 408 ? 45.015 -14.207 -26.170 1.00 43.03 408 ILE A CA 1
ATOM 3276 C C . ILE A 1 408 ? 44.709 -12.732 -26.433 1.00 43.03 408 ILE A C 1
ATOM 3278 O O . ILE A 1 408 ? 45.261 -12.130 -27.351 1.00 43.03 408 ILE A O 1
ATOM 3282 N N . ASN A 1 409 ? 43.835 -12.134 -25.617 1.00 45.06 409 ASN A N 1
ATOM 3283 C CA . ASN A 1 409 ? 43.435 -10.740 -25.803 1.00 45.06 409 ASN A CA 1
ATOM 3284 C C . ASN A 1 409 ? 44.587 -9.746 -25.557 1.00 45.06 409 ASN A C 1
ATOM 3286 O O . ASN A 1 409 ? 45.545 -10.024 -24.835 1.00 45.06 409 ASN A O 1
ATOM 3290 N N . GLU A 1 410 ? 44.443 -8.557 -26.138 1.00 47.34 410 GLU A N 1
ATOM 3291 C CA . GLU A 1 410 ? 45.458 -7.498 -26.174 1.00 47.34 410 GLU A CA 1
ATOM 3292 C C . GLU A 1 410 ? 45.955 -7.073 -24.779 1.00 47.34 410 GLU A C 1
ATOM 3294 O O . GLU A 1 410 ? 47.145 -6.827 -24.593 1.00 47.34 410 GLU A O 1
ATOM 3299 N N . SER A 1 411 ? 45.083 -7.075 -23.763 1.00 44.81 411 SER A N 1
ATOM 3300 C CA . SER A 1 411 ? 45.451 -6.741 -22.379 1.00 44.81 411 SER A CA 1
ATOM 3301 C C . SER A 1 411 ? 46.347 -7.800 -21.729 1.00 44.81 411 SER A C 1
ATOM 3303 O O . SER A 1 411 ? 47.283 -7.458 -21.010 1.00 44.81 411 SER A O 1
ATOM 3305 N N . ILE A 1 412 ? 46.089 -9.086 -21.988 1.00 44.53 412 ILE A N 1
ATOM 3306 C CA . ILE A 1 412 ? 46.927 -10.188 -21.490 1.00 44.53 412 ILE A CA 1
ATOM 3307 C C . ILE A 1 412 ? 48.238 -10.253 -22.285 1.00 44.53 412 ILE A C 1
ATOM 3309 O O . ILE A 1 412 ? 49.296 -10.470 -21.700 1.00 44.53 412 ILE A O 1
ATOM 3313 N N . ALA A 1 413 ? 48.195 -10.003 -23.597 1.00 50.25 413 ALA A N 1
ATOM 3314 C CA . ALA A 1 413 ? 49.388 -9.956 -24.437 1.00 50.25 413 ALA A CA 1
ATOM 3315 C C . ALA A 1 413 ? 50.341 -8.806 -24.039 1.00 50.25 413 ALA A C 1
ATOM 3317 O O . ALA A 1 413 ? 51.546 -9.037 -23.947 1.00 50.25 413 ALA A O 1
ATOM 3318 N N . SER A 1 414 ? 49.816 -7.613 -23.715 1.00 50.62 414 SER A N 1
ATOM 3319 C CA . SER A 1 414 ? 50.609 -6.496 -23.158 1.00 50.62 414 SER A CA 1
ATOM 3320 C C . SER A 1 414 ? 51.287 -6.888 -21.843 1.00 50.62 414 SER A C 1
ATOM 3322 O O . SER A 1 414 ? 52.488 -6.693 -21.678 1.00 50.62 414 SER A O 1
ATOM 3324 N N . TRP A 1 415 ? 50.549 -7.534 -20.936 1.00 46.94 415 TRP A N 1
ATOM 3325 C CA . TRP A 1 415 ? 51.080 -7.965 -19.641 1.00 46.94 415 TRP A CA 1
ATOM 3326 C C . TRP A 1 415 ? 52.173 -9.044 -19.761 1.00 46.94 415 TRP A C 1
ATOM 3328 O O . TRP A 1 415 ? 53.169 -9.009 -19.034 1.00 46.94 415 TRP A O 1
ATOM 3338 N N . VAL A 1 416 ? 52.038 -9.980 -20.710 1.00 48.78 416 VAL A N 1
ATOM 3339 C CA . VAL A 1 416 ? 53.081 -10.974 -21.032 1.00 48.78 416 VAL A CA 1
ATOM 3340 C C . VAL A 1 416 ? 54.339 -10.294 -21.587 1.00 48.78 416 VAL A C 1
ATOM 3342 O O . VAL A 1 416 ? 55.446 -10.646 -21.181 1.00 48.78 416 VAL A O 1
ATOM 3345 N N . VAL A 1 417 ? 54.182 -9.295 -22.461 1.00 52.78 417 VAL A N 1
ATOM 3346 C CA . VAL A 1 417 ? 55.287 -8.489 -23.011 1.00 52.78 417 VAL A CA 1
ATOM 3347 C C . VAL A 1 417 ? 56.019 -7.701 -21.919 1.00 52.78 417 VAL A C 1
ATOM 3349 O O . VAL A 1 417 ? 57.246 -7.757 -21.850 1.00 52.78 417 VAL A O 1
ATOM 3352 N N . GLU A 1 418 ? 55.289 -7.013 -21.040 1.00 51.56 418 GLU A N 1
ATOM 3353 C CA . GLU A 1 418 ? 55.855 -6.263 -19.910 1.00 51.56 418 GLU A CA 1
ATOM 3354 C C . GLU A 1 418 ? 56.625 -7.185 -18.954 1.00 51.56 418 GLU A C 1
ATOM 3356 O O . GLU A 1 418 ? 57.768 -6.901 -18.589 1.00 51.56 418 GLU A O 1
ATOM 3361 N N . THR A 1 419 ? 56.040 -8.335 -18.606 1.00 46.69 419 THR A N 1
ATOM 3362 C CA . THR A 1 419 ? 56.665 -9.330 -17.720 1.00 46.69 419 THR A CA 1
ATOM 3363 C C . THR A 1 419 ? 57.922 -9.945 -18.352 1.00 46.69 419 THR A C 1
ATOM 3365 O O . THR A 1 419 ? 58.924 -10.157 -17.665 1.00 46.69 419 THR A O 1
ATOM 3368 N N . TRP A 1 420 ? 57.916 -10.183 -19.669 1.00 56.06 420 TRP A N 1
ATOM 3369 C CA . TRP A 1 420 ? 59.086 -10.657 -20.413 1.00 56.06 420 TRP A CA 1
ATOM 3370 C C . TRP A 1 420 ? 60.214 -9.616 -20.434 1.00 56.06 420 TRP A C 1
ATOM 3372 O O . TRP A 1 420 ? 61.348 -9.959 -20.089 1.00 56.06 420 TRP A O 1
ATOM 3382 N N . ALA A 1 421 ? 59.901 -8.351 -20.740 1.00 50.78 421 ALA A N 1
ATOM 3383 C CA . ALA A 1 421 ? 60.863 -7.245 -20.767 1.00 50.78 421 ALA A CA 1
ATOM 3384 C C . ALA A 1 421 ? 61.520 -7.003 -19.395 1.00 50.78 421 ALA A C 1
ATOM 3386 O O . ALA A 1 421 ? 62.744 -6.875 -19.304 1.00 50.78 421 ALA A O 1
ATOM 3387 N N . LEU A 1 422 ? 60.728 -7.039 -18.316 1.00 48.31 422 LEU A N 1
ATOM 3388 C CA . LEU A 1 422 ? 61.220 -6.982 -16.934 1.00 48.31 422 LEU A CA 1
ATOM 3389 C C . LEU A 1 422 ? 62.175 -8.146 -16.613 1.00 48.31 422 LEU A C 1
ATOM 3391 O O . LEU A 1 422 ? 63.190 -7.947 -15.949 1.00 48.31 422 LEU A O 1
ATOM 3395 N N . SER A 1 423 ? 61.904 -9.352 -17.129 1.00 44.06 423 SER A N 1
ATOM 3396 C CA . SER A 1 423 ? 62.741 -10.542 -16.894 1.00 44.06 423 SER A CA 1
ATOM 3397 C C . SER A 1 423 ? 64.099 -10.545 -17.619 1.00 44.06 423 SER A C 1
ATOM 3399 O O . SER A 1 423 ? 64.901 -11.456 -17.394 1.00 44.06 423 SER A O 1
ATOM 3401 N N . LEU A 1 424 ? 64.341 -9.558 -18.491 1.00 47.31 424 LEU A N 1
ATOM 3402 C CA . LEU A 1 424 ? 65.578 -9.362 -19.259 1.00 47.31 424 LEU A CA 1
ATOM 3403 C C . LEU A 1 424 ? 66.366 -8.113 -18.820 1.00 47.31 424 LEU A C 1
ATOM 3405 O O . LEU A 1 424 ? 67.398 -7.805 -19.410 1.00 47.31 424 LEU A O 1
ATOM 3409 N N . ASN A 1 425 ? 65.901 -7.414 -17.776 1.00 44.25 425 ASN A N 1
ATOM 3410 C CA . ASN A 1 425 ? 66.584 -6.284 -17.135 1.00 44.25 425 ASN A CA 1
ATOM 3411 C C . ASN A 1 425 ? 66.953 -5.122 -18.093 1.00 44.25 425 ASN A C 1
ATOM 3413 O O . ASN A 1 425 ? 67.956 -4.437 -17.885 1.00 44.25 425 ASN A O 1
ATOM 3417 N N . LYS A 1 426 ? 66.153 -4.900 -19.153 1.00 47.25 426 LYS A N 1
ATOM 3418 C CA . LYS A 1 426 ? 66.330 -3.788 -20.111 1.00 47.25 426 LYS A CA 1
ATOM 3419 C C . LYS A 1 426 ? 65.525 -2.546 -19.698 1.00 47.25 426 LYS A C 1
ATOM 3421 O O . LYS A 1 426 ? 64.556 -2.629 -18.945 1.00 47.25 426 LYS A O 1
ATOM 3426 N N . ASN A 1 427 ? 65.971 -1.374 -20.148 1.00 43.56 427 ASN A N 1
ATOM 3427 C CA . ASN A 1 427 ? 65.589 -0.086 -19.561 1.00 43.56 427 ASN A CA 1
ATOM 3428 C C . ASN A 1 427 ? 64.158 0.361 -19.945 1.00 43.56 427 ASN A C 1
ATOM 3430 O O . ASN A 1 427 ? 63.782 0.361 -21.113 1.00 43.56 427 ASN A O 1
ATOM 3434 N N . LEU A 1 428 ? 63.357 0.777 -18.959 1.00 46.56 428 LEU A N 1
ATOM 3435 C CA . LEU A 1 428 ? 61.886 0.894 -19.051 1.00 46.56 428 LEU A CA 1
ATOM 3436 C C . LEU A 1 428 ? 61.331 2.174 -19.716 1.00 46.56 428 LEU A C 1
ATOM 3438 O O . LEU A 1 428 ? 60.125 2.419 -19.648 1.00 46.56 428 LEU A O 1
ATOM 3442 N N . GLN A 1 429 ? 62.159 3.015 -20.343 1.00 41.72 429 GLN A N 1
ATOM 3443 C CA . GLN A 1 429 ? 61.690 4.318 -20.844 1.00 41.72 429 GLN A CA 1
ATOM 3444 C C . GLN A 1 429 ? 60.779 4.216 -22.085 1.00 41.72 429 GLN A C 1
ATOM 3446 O O . GLN A 1 429 ? 59.781 4.939 -22.147 1.00 41.72 429 GLN A O 1
ATOM 3451 N N . ASP A 1 430 ? 61.021 3.278 -23.007 1.00 41.41 430 ASP A N 1
ATOM 3452 C CA . ASP A 1 430 ? 60.256 3.183 -24.265 1.00 41.41 430 ASP A CA 1
ATOM 3453 C C . ASP A 1 430 ? 58.835 2.608 -24.117 1.00 41.41 430 ASP A C 1
ATOM 3455 O O . ASP A 1 430 ? 57.946 2.937 -24.904 1.00 41.41 430 ASP A O 1
ATOM 3459 N N . ILE A 1 431 ? 58.558 1.817 -23.073 1.00 41.94 431 ILE A N 1
ATOM 3460 C CA . ILE A 1 431 ? 57.206 1.270 -22.829 1.00 41.94 431 ILE A CA 1
ATOM 3461 C C . ILE A 1 431 ? 56.222 2.393 -22.440 1.00 41.94 431 ILE A C 1
ATOM 3463 O O . ILE A 1 431 ? 55.036 2.338 -22.771 1.00 41.94 431 ILE A O 1
ATOM 3467 N N . SER A 1 432 ? 56.711 3.480 -21.830 1.00 38.12 432 SER A N 1
ATOM 3468 C CA . SER A 1 432 ? 55.877 4.626 -21.435 1.00 38.12 432 SER A CA 1
ATOM 3469 C C . SER A 1 432 ? 55.212 5.360 -22.616 1.00 38.12 432 SER A C 1
ATOM 3471 O O . SER A 1 432 ? 54.151 5.969 -22.448 1.00 38.12 432 SER A O 1
ATOM 3473 N N . LEU A 1 433 ? 55.779 5.252 -23.825 1.00 38.69 433 LEU A N 1
ATOM 3474 C CA . LEU A 1 433 ? 55.219 5.816 -25.061 1.00 38.69 433 LEU A CA 1
ATOM 3475 C C . LEU A 1 433 ? 53.987 5.048 -25.568 1.00 38.69 433 LEU A C 1
ATOM 3477 O O . LEU A 1 433 ? 53.160 5.620 -26.288 1.00 38.69 433 LEU A O 1
ATOM 3481 N N . PHE A 1 434 ? 53.821 3.783 -25.164 1.00 38.38 434 PHE A N 1
ATOM 3482 C CA . PHE A 1 434 ? 52.709 2.934 -25.598 1.00 38.38 434 PHE A CA 1
ATOM 3483 C C . PHE A 1 434 ? 51.364 3.374 -24.992 1.00 38.38 434 PHE A C 1
ATOM 3485 O O . PHE A 1 434 ? 50.330 3.282 -25.646 1.00 38.38 434 PHE A O 1
ATOM 3492 N N . HIS A 1 435 ? 51.371 3.951 -23.785 1.00 38.81 435 HIS A N 1
ATOM 3493 C CA . HIS A 1 435 ? 50.156 4.427 -23.108 1.00 38.81 435 HIS A CA 1
ATOM 3494 C C . HIS A 1 435 ? 49.664 5.821 -23.537 1.00 38.81 435 HIS A C 1
ATOM 3496 O O . HIS A 1 435 ? 48.573 6.223 -23.128 1.00 38.81 435 HIS A O 1
ATOM 3502 N N . LYS A 1 436 ? 50.446 6.591 -24.310 1.00 33.50 436 LYS A N 1
ATOM 3503 C CA . LYS A 1 436 ? 50.163 8.017 -24.581 1.00 33.50 436 LYS A CA 1
ATOM 3504 C C . LYS A 1 436 ? 50.014 8.414 -26.051 1.00 33.50 436 LYS A C 1
ATOM 3506 O O . LYS A 1 436 ? 49.794 9.593 -26.316 1.00 33.50 436 LYS A O 1
ATOM 3511 N N . SER A 1 437 ? 50.086 7.477 -26.998 1.00 28.20 437 SER A N 1
ATOM 3512 C CA . SER A 1 437 ? 49.863 7.773 -28.421 1.00 28.20 437 SER A CA 1
ATOM 3513 C C . SER A 1 437 ? 48.783 6.883 -29.039 1.00 28.20 437 SER A C 1
ATOM 3515 O O . SER A 1 437 ? 48.855 5.658 -29.006 1.00 28.20 437 SER A O 1
ATOM 3517 N N . SER A 1 438 ? 47.759 7.532 -29.593 1.00 34.12 438 SER A N 1
ATOM 3518 C CA . SER A 1 438 ? 46.616 6.916 -30.267 1.00 34.12 438 SER A CA 1
ATOM 3519 C C . SER A 1 438 ? 47.032 6.036 -31.447 1.00 34.12 438 SER A C 1
ATOM 3521 O O . SER A 1 438 ? 47.893 6.438 -32.227 1.00 34.12 438 SER A O 1
ATOM 3523 N N . TYR A 1 439 ? 46.303 4.943 -31.687 1.00 29.75 439 TYR A N 1
ATOM 3524 C CA . TYR A 1 439 ? 46.227 4.338 -33.019 1.00 29.75 439 TYR A CA 1
ATOM 3525 C C . TYR A 1 439 ? 44.825 4.474 -33.616 1.00 29.75 439 TYR A C 1
ATOM 3527 O O . TYR A 1 439 ? 43.931 3.661 -33.393 1.00 29.75 439 TYR A O 1
ATOM 3535 N N . ARG A 1 440 ? 44.679 5.495 -34.467 1.00 26.28 440 ARG A N 1
ATOM 3536 C CA . ARG A 1 440 ? 43.935 5.321 -35.717 1.00 26.28 440 ARG A CA 1
ATOM 3537 C C . ARG A 1 440 ? 44.677 4.266 -36.538 1.00 26.28 440 ARG A C 1
ATOM 3539 O O . ARG A 1 440 ? 45.865 4.448 -36.793 1.00 26.28 440 ARG A O 1
ATOM 3546 N N . ILE A 1 441 ? 43.986 3.239 -37.019 1.00 26.72 441 ILE A N 1
ATOM 3547 C CA . ILE A 1 441 ? 44.384 2.583 -38.270 1.00 26.72 441 ILE A CA 1
ATOM 3548 C C . ILE A 1 441 ? 43.526 3.215 -39.365 1.00 26.72 441 ILE A C 1
ATOM 3550 O O . ILE A 1 441 ? 42.493 2.689 -39.766 1.00 26.72 441 ILE A O 1
ATOM 3554 N N . GLU A 1 442 ? 43.942 4.400 -39.807 1.00 24.67 442 GLU A N 1
ATOM 3555 C CA . GLU A 1 442 ? 43.539 4.926 -41.106 1.00 24.67 442 GLU A CA 1
ATOM 3556 C C . GLU A 1 442 ? 44.563 4.425 -42.124 1.00 24.67 442 GLU A C 1
ATOM 3558 O O . GLU A 1 442 ? 45.714 4.849 -42.086 1.00 24.67 442 GLU A O 1
ATOM 3563 N N . HIS A 1 443 ? 44.159 3.515 -43.016 1.00 24.95 443 HIS A N 1
ATOM 3564 C CA . HIS A 1 443 ? 44.174 3.824 -44.448 1.00 24.95 443 HIS A CA 1
ATOM 3565 C C . HIS A 1 443 ? 43.588 2.710 -45.331 1.00 24.95 443 HIS A C 1
ATOM 3567 O O . HIS A 1 443 ? 43.963 1.546 -45.253 1.00 24.95 443 HIS A O 1
ATOM 3573 N N . ASN A 1 444 ? 42.744 3.172 -46.254 1.00 22.28 444 ASN A N 1
ATOM 3574 C CA . ASN A 1 444 ? 42.667 2.777 -47.661 1.00 22.28 444 ASN A CA 1
ATOM 3575 C C . ASN A 1 444 ? 42.326 1.321 -48.009 1.00 22.28 444 ASN A C 1
ATOM 3577 O O . ASN A 1 444 ? 43.179 0.446 -48.102 1.00 22.28 444 ASN A O 1
ATOM 3581 N N . SER A 1 445 ? 41.062 1.148 -48.406 1.00 26.84 445 SER A N 1
ATOM 3582 C CA . SER A 1 445 ? 40.687 0.619 -49.727 1.00 26.84 445 SER A CA 1
ATOM 3583 C C . SER A 1 445 ? 41.758 -0.191 -50.480 1.00 26.84 445 SER A C 1
ATOM 3585 O O . SER A 1 445 ? 42.387 0.309 -51.416 1.00 26.84 445 SER A O 1
ATOM 3587 N N . VAL A 1 446 ? 41.863 -1.477 -50.154 1.00 21.89 446 VAL A N 1
ATOM 3588 C CA . VAL A 1 446 ? 42.287 -2.502 -51.112 1.00 21.89 446 VAL A CA 1
ATOM 3589 C C . VAL A 1 446 ? 41.071 -3.366 -51.411 1.00 21.89 446 VAL A C 1
ATOM 3591 O O . VAL A 1 446 ? 40.458 -3.937 -50.510 1.00 21.89 446 VAL A O 1
ATOM 3594 N N . ILE A 1 447 ? 40.706 -3.439 -52.689 1.00 30.97 447 ILE A N 1
ATOM 3595 C CA . ILE A 1 447 ? 39.666 -4.339 -53.186 1.00 30.97 447 ILE A CA 1
ATOM 3596 C C . ILE A 1 447 ? 40.227 -5.765 -53.105 1.00 30.97 447 ILE A C 1
ATOM 3598 O O . ILE A 1 447 ? 40.934 -6.216 -54.003 1.00 30.97 447 ILE A O 1
ATOM 3602 N N . ALA A 1 448 ? 39.934 -6.464 -52.009 1.00 22.09 448 ALA A N 1
ATOM 3603 C CA . ALA A 1 448 ? 40.245 -7.879 -51.843 1.00 22.09 448 ALA A CA 1
ATOM 3604 C C . ALA A 1 448 ? 39.036 -8.721 -52.279 1.00 22.09 448 ALA A C 1
ATOM 3606 O O . ALA A 1 448 ? 38.105 -8.969 -51.512 1.00 22.09 448 ALA A O 1
ATOM 3607 N N . ILE A 1 449 ? 39.049 -9.139 -53.543 1.00 26.03 449 ILE A N 1
ATOM 3608 C CA . ILE A 1 449 ? 38.090 -10.101 -54.093 1.00 26.03 449 ILE A CA 1
ATOM 3609 C C . ILE A 1 449 ? 38.299 -11.444 -53.369 1.00 26.03 449 ILE A C 1
ATOM 3611 O O . ILE A 1 449 ? 39.370 -12.032 -53.487 1.00 26.03 449 ILE A O 1
ATOM 3615 N N . GLY A 1 450 ? 37.282 -11.942 -52.652 1.00 28.12 450 GLY A N 1
ATOM 3616 C CA . GLY A 1 450 ? 37.244 -13.339 -52.187 1.00 28.12 450 GLY A CA 1
ATOM 3617 C C . GLY A 1 450 ? 37.529 -13.632 -50.704 1.00 28.12 450 GLY A C 1
ATOM 3618 O O . GLY A 1 450 ? 38.037 -14.709 -50.408 1.00 28.12 450 GLY A O 1
ATOM 3619 N N . ALA A 1 451 ? 37.179 -12.748 -49.761 1.00 21.56 451 ALA A N 1
ATOM 3620 C CA . ALA A 1 451 ? 37.125 -13.100 -48.330 1.00 21.56 451 ALA A CA 1
ATOM 3621 C C . ALA A 1 451 ? 35.703 -13.557 -47.905 1.00 21.56 451 ALA A C 1
ATOM 3623 O O . ALA A 1 451 ? 34.721 -13.005 -48.406 1.00 21.56 451 ALA A O 1
ATOM 3624 N N . PRO A 1 452 ? 35.553 -14.551 -47.002 1.00 24.84 452 PRO A N 1
ATOM 3625 C CA . PRO A 1 452 ? 34.252 -15.133 -46.663 1.00 24.84 452 PRO A CA 1
ATOM 3626 C C . PRO A 1 452 ? 33.330 -14.172 -45.892 1.00 24.84 452 PRO A C 1
ATOM 3628 O O . PRO A 1 452 ? 33.769 -13.356 -45.085 1.00 24.84 452 PRO A O 1
ATOM 3631 N N . ILE A 1 453 ? 32.021 -14.339 -46.105 1.00 30.77 453 ILE A N 1
ATOM 3632 C CA . ILE A 1 453 ? 30.916 -13.410 -45.772 1.00 30.77 453 ILE A CA 1
ATOM 3633 C C . ILE A 1 453 ? 30.715 -13.140 -44.255 1.00 30.77 453 ILE A C 1
ATOM 3635 O O . ILE A 1 453 ? 29.929 -12.280 -43.866 1.00 30.77 453 ILE A O 1
ATOM 3639 N N . ASN A 1 454 ? 31.473 -13.792 -43.370 1.00 34.91 454 ASN A N 1
ATOM 3640 C CA . ASN A 1 454 ? 31.220 -13.816 -41.921 1.00 34.91 454 ASN A CA 1
ATOM 3641 C C . ASN A 1 454 ? 31.786 -12.635 -41.102 1.00 34.91 454 ASN A C 1
ATOM 3643 O O . ASN A 1 454 ? 31.759 -12.707 -39.876 1.00 34.91 454 ASN A O 1
ATOM 3647 N N . ASN A 1 455 ? 32.299 -11.564 -41.724 1.00 42.56 455 ASN A N 1
ATOM 3648 C CA . ASN A 1 455 ? 32.964 -10.464 -40.995 1.00 42.56 455 ASN A CA 1
ATOM 3649 C C . ASN A 1 455 ? 32.378 -9.053 -41.231 1.00 42.56 455 ASN A C 1
ATOM 3651 O O . ASN A 1 455 ? 33.025 -8.049 -40.938 1.00 42.56 455 ASN A O 1
ATOM 3655 N N . ILE A 1 456 ? 31.137 -8.953 -41.725 1.00 52.22 456 ILE A N 1
ATOM 3656 C CA . ILE A 1 456 ? 30.392 -7.681 -41.780 1.00 52.22 456 ILE A CA 1
ATOM 3657 C C . ILE A 1 456 ? 29.742 -7.423 -40.414 1.00 52.22 456 ILE A C 1
ATOM 3659 O O . ILE A 1 456 ? 28.648 -7.904 -40.114 1.00 52.22 456 ILE A O 1
ATOM 3663 N N . ASN A 1 457 ? 30.422 -6.656 -39.562 1.00 66.44 457 ASN A N 1
ATOM 3664 C CA . ASN A 1 457 ? 29.904 -6.289 -38.247 1.00 66.44 457 ASN A CA 1
ATOM 3665 C C . ASN A 1 457 ? 28.984 -5.056 -38.328 1.00 66.44 457 ASN A C 1
ATOM 3667 O O . ASN A 1 457 ? 29.414 -3.924 -38.099 1.00 66.44 457 ASN A O 1
ATOM 3671 N N . ILE A 1 458 ? 27.696 -5.291 -38.605 1.00 73.44 458 ILE A N 1
ATOM 3672 C CA . ILE A 1 458 ? 26.651 -4.252 -38.661 1.00 73.44 458 ILE A CA 1
ATOM 3673 C C . ILE A 1 458 ? 26.624 -3.335 -37.425 1.00 73.44 458 ILE A C 1
ATOM 3675 O O . ILE A 1 458 ? 26.345 -2.143 -37.542 1.00 73.44 458 ILE A O 1
ATOM 3679 N N . PHE A 1 459 ? 26.950 -3.857 -36.238 1.00 78.69 459 PHE A N 1
ATOM 3680 C CA . PHE A 1 459 ? 26.934 -3.072 -35.004 1.00 78.69 459 PHE A CA 1
ATOM 3681 C C . PHE A 1 459 ? 28.049 -2.016 -34.979 1.00 78.69 459 PHE A C 1
ATOM 3683 O O . PHE A 1 459 ? 27.829 -0.915 -34.479 1.00 78.69 459 PHE A O 1
ATOM 3690 N N . GLU A 1 460 ? 29.216 -2.315 -35.558 1.00 74.62 460 GLU A N 1
ATOM 3691 C CA . GLU A 1 460 ? 30.300 -1.338 -35.728 1.00 74.62 460 GLU A CA 1
ATOM 3692 C C . GLU A 1 460 ? 29.970 -0.322 -36.830 1.00 74.62 460 GLU A C 1
ATOM 3694 O O . GLU A 1 460 ? 30.169 0.874 -36.634 1.00 74.62 460 GLU A O 1
ATOM 3699 N N . MET A 1 461 ? 29.357 -0.753 -37.938 1.00 78.94 461 MET A N 1
ATOM 3700 C CA . MET A 1 461 ? 28.894 0.159 -38.997 1.00 78.94 461 MET A CA 1
ATOM 3701 C C . MET A 1 461 ? 27.884 1.189 -38.463 1.00 78.94 461 MET A C 1
ATOM 3703 O O . MET A 1 461 ? 27.985 2.375 -38.766 1.00 78.94 461 MET A O 1
ATOM 3707 N N . ILE A 1 462 ? 26.956 0.770 -37.595 1.00 80.75 462 ILE A N 1
ATOM 3708 C CA . ILE A 1 462 ? 25.985 1.666 -36.942 1.00 80.75 462 ILE A CA 1
ATOM 3709 C C . ILE A 1 462 ? 26.657 2.586 -35.921 1.00 80.75 462 ILE A C 1
ATOM 3711 O O . ILE A 1 462 ? 26.380 3.783 -35.904 1.00 80.75 462 ILE A O 1
ATOM 3715 N N . LYS A 1 463 ? 27.586 2.064 -35.114 1.00 80.44 463 LYS A N 1
ATOM 3716 C CA . LYS A 1 463 ? 28.393 2.840 -34.155 1.00 80.44 463 LYS A CA 1
ATOM 3717 C C . LYS A 1 463 ? 29.268 3.907 -34.831 1.00 80.44 463 LYS A C 1
ATOM 3719 O O . LYS A 1 463 ? 29.533 4.942 -34.225 1.00 80.44 463 LYS A O 1
ATOM 3724 N N . HIS A 1 464 ? 29.667 3.687 -36.084 1.00 81.81 464 HIS A N 1
ATOM 3725 C CA . HIS A 1 464 ? 30.358 4.663 -36.933 1.00 81.81 464 HIS A CA 1
ATOM 3726 C C . HIS A 1 464 ? 29.426 5.472 -37.859 1.00 81.81 464 HIS A C 1
ATOM 3728 O O . HIS A 1 464 ? 29.908 6.336 -38.589 1.00 81.81 464 HIS A O 1
ATOM 3734 N N . ASN A 1 465 ? 28.106 5.245 -37.808 1.00 84.94 465 ASN A N 1
ATOM 3735 C CA . ASN A 1 465 ? 27.092 5.874 -38.664 1.00 84.94 465 ASN A CA 1
ATOM 3736 C C . ASN A 1 465 ? 27.371 5.729 -40.183 1.00 84.94 465 ASN A C 1
ATOM 3738 O O . ASN A 1 465 ? 27.110 6.641 -40.969 1.00 84.94 465 ASN A O 1
ATOM 3742 N N . ASP A 1 466 ? 27.889 4.573 -40.610 1.00 83.12 466 ASP A N 1
ATOM 3743 C CA . ASP A 1 466 ? 28.173 4.260 -42.018 1.00 83.12 466 ASP A CA 1
ATOM 3744 C C . ASP A 1 466 ? 26.895 3.879 -42.789 1.00 83.12 466 ASP A C 1
ATOM 3746 O O . ASP A 1 466 ? 26.623 2.715 -43.088 1.00 83.12 466 ASP A O 1
ATOM 3750 N N . VAL A 1 467 ? 26.078 4.890 -43.094 1.00 86.12 467 VAL A N 1
ATOM 3751 C CA . VAL A 1 467 ? 24.821 4.737 -43.851 1.00 86.12 467 VAL A CA 1
ATOM 3752 C C . VAL A 1 467 ? 25.075 4.102 -45.226 1.00 86.12 467 VAL A C 1
ATOM 3754 O O . VAL A 1 467 ? 24.334 3.213 -45.640 1.00 86.12 467 VAL A O 1
ATOM 3757 N N . ASN A 1 468 ? 26.154 4.504 -45.906 1.00 82.62 468 ASN A N 1
ATOM 3758 C CA . ASN A 1 468 ? 26.499 4.029 -47.251 1.00 82.62 468 ASN A CA 1
ATOM 3759 C C . ASN A 1 468 ? 26.909 2.548 -47.259 1.00 82.62 468 ASN A C 1
ATOM 3761 O O . ASN A 1 468 ? 26.652 1.838 -48.232 1.00 82.62 468 ASN A O 1
ATOM 3765 N N . GLY A 1 469 ? 27.574 2.079 -46.201 1.00 79.88 469 GLY A N 1
ATOM 3766 C CA . GLY A 1 469 ? 27.895 0.669 -46.017 1.00 79.88 469 GLY A CA 1
ATOM 3767 C C . GLY A 1 469 ? 26.643 -0.181 -45.808 1.00 79.88 469 GLY A C 1
ATOM 3768 O O . GLY A 1 469 ? 26.508 -1.218 -46.453 1.00 79.88 469 GLY A O 1
ATOM 3769 N N . ILE A 1 470 ? 25.705 0.274 -44.968 1.00 80.38 470 ILE A N 1
ATOM 3770 C CA . ILE A 1 470 ? 24.430 -0.426 -44.721 1.00 80.38 470 ILE A CA 1
ATOM 3771 C C . ILE A 1 470 ? 23.539 -0.448 -45.970 1.00 80.38 470 ILE A C 1
ATOM 3773 O O . ILE A 1 470 ? 22.902 -1.461 -46.253 1.00 80.38 470 ILE A O 1
ATOM 3777 N N . GLU A 1 471 ? 23.520 0.626 -46.761 1.00 83.62 471 GLU A N 1
ATOM 3778 C CA . GLU A 1 471 ? 22.712 0.706 -47.986 1.00 83.62 471 GLU A CA 1
ATOM 3779 C C . GLU A 1 471 ? 23.115 -0.359 -49.020 1.00 83.62 471 GLU A C 1
ATOM 3781 O O . GLU A 1 471 ? 22.251 -0.947 -49.679 1.00 83.62 471 GLU A O 1
ATOM 3786 N N . LYS A 1 472 ? 24.417 -0.668 -49.092 1.00 79.50 472 LYS A N 1
ATOM 3787 C CA . LYS A 1 472 ? 25.006 -1.695 -49.966 1.00 79.50 472 LYS A CA 1
ATOM 3788 C C . LYS A 1 472 ? 24.769 -3.136 -49.497 1.00 79.50 472 LYS A C 1
ATOM 3790 O O . LYS A 1 472 ? 25.101 -4.059 -50.241 1.00 79.50 472 LYS A O 1
ATOM 3795 N N . LEU A 1 473 ? 24.223 -3.361 -48.299 1.00 74.62 473 LEU A N 1
ATOM 3796 C CA . LEU A 1 473 ? 23.892 -4.710 -47.833 1.00 74.62 473 LEU A CA 1
ATOM 3797 C C . LEU A 1 473 ? 22.644 -5.237 -48.553 1.00 74.62 473 LEU A C 1
ATOM 3799 O O . LEU A 1 473 ? 21.628 -4.545 -48.671 1.00 74.62 473 LEU A O 1
ATOM 3803 N N . ASN A 1 474 ? 22.727 -6.482 -49.027 1.00 64.75 474 ASN A N 1
ATOM 3804 C CA . ASN A 1 474 ? 21.620 -7.165 -49.690 1.00 64.75 474 ASN A CA 1
ATOM 3805 C C . ASN A 1 474 ? 20.655 -7.760 -48.650 1.00 64.75 474 ASN A C 1
ATOM 3807 O O . ASN A 1 474 ? 21.065 -8.546 -47.795 1.00 64.75 474 ASN A O 1
ATOM 3811 N N . GLU A 1 475 ? 19.378 -7.402 -48.766 1.00 59.84 475 GLU A N 1
ATOM 3812 C CA . GLU A 1 475 ? 18.298 -7.775 -47.845 1.00 59.84 475 GLU A CA 1
ATOM 3813 C C . GLU A 1 475 ? 18.085 -9.294 -47.766 1.00 59.84 475 GLU A C 1
ATOM 3815 O O . GLU A 1 475 ? 17.802 -9.812 -46.691 1.00 59.84 475 GLU A O 1
ATOM 3820 N N . SER A 1 476 ? 18.315 -10.040 -48.855 1.00 55.94 476 SER A N 1
ATOM 3821 C CA . SER A 1 476 ? 18.128 -11.501 -48.863 1.00 55.94 476 SER A CA 1
ATOM 3822 C C . SER A 1 476 ? 19.117 -12.273 -47.981 1.00 55.94 476 SER A C 1
ATOM 3824 O O . SER A 1 476 ? 18.880 -13.441 -47.680 1.00 55.94 476 SER A O 1
ATOM 3826 N N . ASN A 1 477 ? 20.244 -11.656 -47.608 1.00 57.88 477 ASN A N 1
ATOM 3827 C CA . ASN A 1 477 ? 21.389 -12.342 -47.002 1.00 57.88 477 ASN A CA 1
ATOM 3828 C C . ASN A 1 477 ? 21.746 -11.818 -45.600 1.00 57.88 477 ASN A C 1
ATOM 3830 O O . ASN A 1 477 ? 22.704 -12.316 -45.006 1.00 57.88 477 ASN A O 1
ATOM 3834 N N . PHE A 1 478 ? 21.033 -10.816 -45.073 1.00 66.25 478 PHE A N 1
ATOM 3835 C CA . PHE A 1 478 ? 21.376 -10.184 -43.800 1.00 66.25 478 PHE A CA 1
ATOM 3836 C C . PHE A 1 478 ? 20.172 -10.080 -42.859 1.00 66.25 478 PHE A C 1
ATOM 3838 O O . PHE A 1 478 ? 19.155 -9.486 -43.195 1.00 66.25 478 PHE A O 1
ATOM 3845 N N . ASN A 1 479 ? 20.303 -10.624 -41.647 1.00 72.88 479 ASN A N 1
ATOM 3846 C CA . ASN A 1 479 ? 19.274 -10.529 -40.614 1.00 72.88 479 ASN A CA 1
ATOM 3847 C C . ASN A 1 479 ? 19.498 -9.264 -39.761 1.00 72.88 479 ASN A C 1
ATOM 3849 O O . ASN A 1 479 ? 20.376 -9.227 -38.894 1.00 72.88 479 ASN A O 1
ATOM 3853 N N . PHE A 1 480 ? 18.689 -8.232 -40.013 1.00 79.38 480 PHE A N 1
ATOM 3854 C CA . PHE A 1 480 ? 18.745 -6.936 -39.323 1.00 79.38 480 PHE A CA 1
ATOM 3855 C C . PHE A 1 480 ? 18.201 -6.954 -37.881 1.00 79.38 480 PHE A C 1
ATOM 3857 O O . PHE A 1 480 ? 18.357 -5.966 -37.164 1.00 79.38 480 PHE A O 1
ATOM 3864 N N . ASP A 1 481 ? 17.651 -8.082 -37.428 1.00 82.56 481 ASP A N 1
ATOM 3865 C CA . ASP A 1 481 ? 17.051 -8.274 -36.103 1.00 82.56 481 ASP A CA 1
ATOM 3866 C C . ASP A 1 481 ? 17.928 -9.100 -35.146 1.00 82.56 481 ASP A C 1
ATOM 3868 O O . ASP A 1 481 ? 17.560 -9.361 -33.994 1.00 82.56 481 ASP A O 1
ATOM 3872 N N . LEU A 1 482 ? 19.134 -9.482 -35.585 1.00 77.44 482 LEU A N 1
ATOM 3873 C CA . LEU A 1 482 ? 20.122 -10.147 -34.737 1.00 77.44 482 LEU A CA 1
ATOM 3874 C C . LEU A 1 482 ? 20.464 -9.299 -33.507 1.00 77.44 482 LEU A C 1
ATOM 3876 O O . LEU A 1 482 ? 20.780 -8.113 -33.599 1.00 77.44 482 LEU A O 1
ATOM 3880 N N . LYS A 1 483 ? 20.462 -9.934 -32.332 1.00 77.81 483 LYS A N 1
ATOM 3881 C CA . LYS A 1 483 ? 20.829 -9.301 -31.061 1.00 77.81 483 LYS A CA 1
ATOM 3882 C C . LYS A 1 483 ? 22.319 -9.481 -30.783 1.00 77.81 483 LYS A C 1
ATOM 3884 O O . LYS A 1 483 ? 22.847 -10.587 -30.861 1.00 77.81 483 LYS A O 1
ATOM 3889 N N . ASN A 1 484 ? 22.996 -8.396 -30.419 1.00 69.19 484 ASN A N 1
ATOM 3890 C CA . ASN A 1 484 ? 24.380 -8.437 -29.947 1.00 69.19 484 ASN A CA 1
ATOM 3891 C C . ASN A 1 484 ? 24.490 -9.028 -28.523 1.00 69.19 484 ASN A C 1
ATOM 3893 O O . ASN A 1 484 ? 23.494 -9.347 -27.872 1.00 69.19 484 ASN A O 1
ATOM 3897 N N . LYS A 1 485 ? 25.719 -9.102 -27.989 1.00 68.06 485 LYS A N 1
ATOM 3898 C CA . LYS A 1 485 ? 26.005 -9.601 -26.626 1.00 68.06 485 LYS A CA 1
ATOM 3899 C C . LYS A 1 485 ? 25.305 -8.831 -25.490 1.00 68.06 485 LYS A C 1
ATOM 3901 O O . LYS A 1 485 ? 25.245 -9.354 -24.383 1.00 68.06 485 LYS A O 1
ATOM 3906 N N . SER A 1 486 ? 24.790 -7.620 -25.728 1.00 63.94 486 SER A N 1
ATOM 3907 C CA . SER A 1 486 ? 23.987 -6.858 -24.756 1.00 63.94 486 SER A CA 1
ATOM 3908 C C . SER A 1 486 ? 22.475 -6.928 -25.020 1.00 63.94 486 SER A C 1
ATOM 3910 O O . SER A 1 486 ? 21.709 -6.220 -24.371 1.00 63.94 486 SER A O 1
ATOM 3912 N N . GLY A 1 487 ? 22.025 -7.795 -25.935 1.00 67.94 487 GLY A N 1
ATOM 3913 C CA . GLY A 1 487 ? 20.609 -8.037 -26.227 1.00 67.94 487 GLY A CA 1
ATOM 3914 C C . GLY A 1 487 ? 19.951 -7.005 -27.151 1.00 67.94 487 GLY A C 1
ATOM 3915 O O . GLY A 1 487 ? 18.727 -7.017 -27.284 1.00 67.94 487 GLY A O 1
ATOM 3916 N N . LYS A 1 488 ? 20.732 -6.115 -27.779 1.00 80.19 488 LYS A N 1
ATOM 3917 C CA . LYS A 1 488 ? 20.246 -5.038 -28.659 1.00 80.19 488 LYS A CA 1
ATOM 3918 C C . LYS A 1 488 ? 20.400 -5.409 -30.132 1.00 80.19 488 LYS A C 1
ATOM 3920 O O . LYS A 1 488 ? 21.423 -5.972 -30.521 1.00 80.19 488 LYS A O 1
ATOM 3925 N N . THR A 1 489 ? 19.405 -5.056 -30.938 1.00 87.94 489 THR A N 1
ATOM 3926 C CA . THR A 1 489 ? 19.443 -5.173 -32.405 1.00 87.94 489 THR A CA 1
ATOM 3927 C C . THR A 1 489 ? 20.133 -3.956 -33.039 1.00 87.94 489 THR A C 1
ATOM 3929 O O . THR A 1 489 ? 20.287 -2.928 -32.364 1.00 87.94 489 THR A O 1
ATOM 3932 N N . PRO A 1 490 ? 20.524 -4.027 -34.326 1.00 88.25 490 PRO A N 1
ATOM 3933 C CA . PRO A 1 490 ? 20.844 -2.868 -35.162 1.00 88.25 490 PRO A CA 1
ATOM 3934 C C . PRO A 1 490 ? 19.9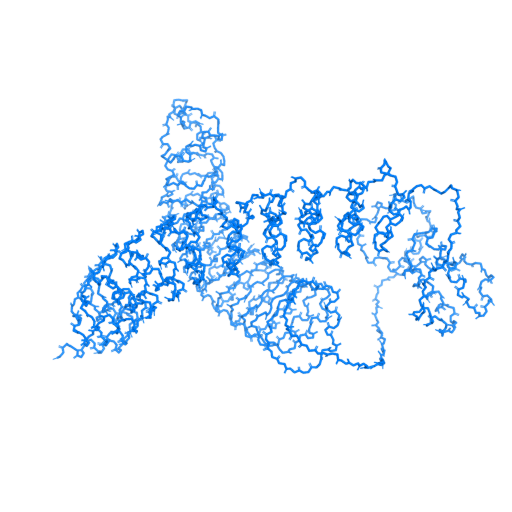27 -1.659 -34.931 1.00 88.25 490 PRO A C 1
ATOM 3936 O O . PRO A 1 490 ? 20.406 -0.561 -34.646 1.00 88.25 490 PRO A O 1
ATOM 3939 N N . LEU A 1 491 ? 18.609 -1.878 -34.954 1.00 92.38 491 LEU A N 1
ATOM 3940 C CA . LEU A 1 491 ? 17.601 -0.834 -34.770 1.00 92.38 491 LEU A CA 1
ATOM 3941 C C . LEU A 1 491 ? 17.678 -0.185 -33.372 1.00 92.38 491 LEU A C 1
ATOM 3943 O O . LEU A 1 491 ? 17.678 1.040 -33.262 1.00 92.38 491 LEU A O 1
ATOM 3947 N N . PHE A 1 492 ? 17.861 -0.974 -32.304 1.00 91.69 492 PHE A N 1
ATOM 3948 C CA . PHE A 1 492 ? 18.066 -0.431 -30.951 1.00 91.69 492 PHE A CA 1
ATOM 3949 C C . PHE A 1 492 ? 19.353 0.397 -30.809 1.00 91.69 492 PHE A C 1
ATOM 3951 O O . PHE A 1 492 ? 19.344 1.377 -30.065 1.00 91.69 492 PHE A O 1
ATOM 3958 N N . LEU A 1 493 ? 20.444 0.043 -31.503 1.00 89.44 493 LEU A N 1
ATOM 3959 C CA . LEU A 1 493 ? 21.670 0.855 -31.494 1.00 89.44 493 LEU A CA 1
ATOM 3960 C C . LEU A 1 493 ? 21.509 2.157 -32.285 1.00 89.44 493 LEU A C 1
ATOM 3962 O O . LEU A 1 493 ? 21.965 3.200 -31.824 1.00 89.44 493 LEU A O 1
ATOM 3966 N N . ALA A 1 494 ? 20.837 2.125 -33.439 1.00 92.00 494 ALA A N 1
ATOM 3967 C CA . ALA A 1 494 ? 20.561 3.334 -34.214 1.00 92.00 494 ALA A CA 1
ATOM 3968 C C . ALA A 1 494 ? 19.715 4.339 -33.408 1.00 92.00 494 ALA A C 1
ATOM 3970 O O . ALA A 1 494 ? 19.999 5.536 -33.432 1.00 92.00 494 ALA A O 1
ATOM 3971 N N . ILE A 1 495 ? 18.753 3.852 -32.615 1.00 93.88 495 ILE A N 1
ATOM 3972 C CA . ILE A 1 495 ? 17.999 4.671 -31.655 1.00 93.88 495 ILE A CA 1
ATOM 3973 C C . ILE A 1 495 ? 18.905 5.152 -30.511 1.00 93.88 495 ILE A C 1
ATOM 3975 O O . ILE A 1 495 ? 18.886 6.332 -30.180 1.00 93.88 495 ILE A O 1
ATOM 3979 N N . GLU A 1 496 ? 19.727 4.291 -29.906 1.00 91.56 496 GLU A N 1
ATOM 3980 C CA . GLU A 1 496 ? 20.609 4.681 -28.792 1.00 91.56 496 GLU A CA 1
ATOM 3981 C C . GLU A 1 496 ? 21.617 5.783 -29.165 1.00 91.56 496 GLU A C 1
ATOM 3983 O O . GLU A 1 496 ? 21.904 6.648 -28.338 1.00 91.56 496 GLU A O 1
ATOM 3988 N N . TYR A 1 497 ? 22.101 5.787 -30.409 1.00 89.06 497 TYR A N 1
ATOM 3989 C CA . TYR A 1 497 ? 22.967 6.832 -30.964 1.00 89.06 497 TYR A CA 1
ATOM 3990 C C . TYR A 1 497 ? 22.201 7.995 -31.631 1.00 89.06 497 TYR A C 1
ATOM 3992 O O . TYR A 1 497 ? 22.830 8.897 -32.180 1.00 89.06 497 TYR A O 1
ATOM 4000 N N . ASN A 1 498 ? 20.862 7.996 -31.575 1.00 92.38 498 ASN A N 1
ATOM 4001 C CA . ASN A 1 498 ? 19.965 8.994 -32.173 1.00 92.38 498 ASN A CA 1
ATOM 4002 C C . ASN A 1 498 ? 20.218 9.252 -33.678 1.00 92.38 498 ASN A C 1
ATOM 4004 O O . ASN A 1 498 ? 20.323 10.388 -34.138 1.00 92.38 498 ASN A O 1
ATOM 4008 N N . LEU A 1 499 ? 20.341 8.176 -34.461 1.00 92.88 499 LEU A N 1
ATOM 4009 C CA . LEU A 1 499 ? 20.671 8.217 -35.886 1.00 92.88 499 LEU A CA 1
ATOM 4010 C C . LEU A 1 499 ? 19.409 8.100 -36.760 1.00 92.88 499 LEU A C 1
ATOM 4012 O O . LEU A 1 499 ? 19.093 7.018 -37.262 1.00 92.88 499 LEU A O 1
ATOM 4016 N N . THR A 1 500 ? 18.691 9.208 -36.986 1.00 93.75 500 THR A N 1
ATOM 4017 C CA . THR A 1 500 ? 17.416 9.224 -37.740 1.00 93.75 500 THR A CA 1
ATOM 4018 C C . THR A 1 500 ? 17.538 8.608 -39.143 1.00 93.75 500 THR A C 1
ATOM 4020 O O . THR A 1 500 ? 16.753 7.732 -39.505 1.00 93.75 500 THR A O 1
ATOM 4023 N N . LYS A 1 501 ? 18.566 8.985 -39.923 1.00 93.19 501 LYS A N 1
ATOM 4024 C CA . LYS A 1 501 ? 18.785 8.453 -41.288 1.00 93.19 501 LYS A CA 1
ATOM 4025 C C . LYS A 1 501 ? 19.100 6.954 -41.303 1.00 93.19 501 LYS A C 1
ATOM 4027 O O . LYS A 1 501 ? 18.560 6.228 -42.131 1.00 93.19 501 LYS A O 1
ATOM 4032 N N . MET A 1 502 ? 19.944 6.496 -40.375 1.00 91.25 502 MET A N 1
ATOM 4033 C CA . MET A 1 502 ? 20.271 5.075 -40.220 1.00 91.25 502 MET A CA 1
ATOM 4034 C C . MET A 1 502 ? 19.031 4.272 -39.812 1.00 91.25 502 MET A C 1
ATOM 4036 O O . MET A 1 502 ? 18.783 3.202 -40.352 1.00 91.25 502 MET A O 1
ATOM 4040 N N . THR A 1 503 ? 18.215 4.818 -38.907 1.00 94.81 503 THR A N 1
ATOM 4041 C CA . THR A 1 503 ? 16.966 4.189 -38.459 1.00 94.81 503 THR A CA 1
ATOM 4042 C C . THR A 1 503 ? 15.978 4.024 -39.616 1.00 94.81 503 THR A C 1
ATOM 4044 O O . THR A 1 503 ? 15.466 2.928 -39.824 1.00 94.81 503 THR A O 1
ATOM 4047 N N . ALA A 1 504 ? 15.780 5.066 -40.433 1.00 93.56 504 ALA A N 1
ATOM 4048 C CA . ALA A 1 504 ? 14.941 4.990 -41.632 1.00 93.56 504 ALA A CA 1
ATOM 4049 C C . ALA A 1 504 ? 15.455 3.959 -42.651 1.00 93.56 504 ALA A C 1
ATOM 4051 O O . ALA A 1 504 ? 14.661 3.224 -43.238 1.00 93.56 504 ALA A O 1
ATOM 4052 N N . LEU A 1 505 ? 16.776 3.873 -42.842 1.00 91.75 505 LEU A N 1
ATOM 4053 C CA . LEU A 1 505 ? 17.384 2.882 -43.727 1.00 91.75 505 LEU A CA 1
ATOM 4054 C C . LEU A 1 505 ? 17.179 1.451 -43.208 1.00 91.75 505 LEU A C 1
ATOM 4056 O O . LEU A 1 505 ? 16.783 0.594 -43.987 1.00 91.75 505 LEU A O 1
ATOM 4060 N N . LEU A 1 506 ? 17.393 1.195 -41.914 1.00 90.00 506 LEU A N 1
ATOM 4061 C CA . LEU A 1 506 ? 17.193 -0.128 -41.307 1.00 90.00 506 LEU A CA 1
ATOM 4062 C C . LEU A 1 506 ? 15.731 -0.593 -41.397 1.00 90.00 506 LEU A C 1
ATOM 4064 O O . LEU A 1 506 ? 15.486 -1.741 -41.754 1.00 90.00 506 LEU A O 1
ATOM 4068 N N . LEU A 1 507 ? 14.767 0.301 -41.152 1.00 91.25 507 LEU A N 1
ATOM 4069 C CA . LEU A 1 507 ? 13.338 0.010 -41.327 1.00 91.25 507 LEU A CA 1
ATOM 4070 C C . LEU A 1 507 ? 13.005 -0.311 -42.792 1.00 91.25 507 LEU A C 1
ATOM 4072 O O . LEU A 1 507 ? 12.365 -1.319 -43.077 1.00 91.25 507 LEU A O 1
ATOM 4076 N N . LYS A 1 508 ? 13.510 0.488 -43.744 1.00 90.00 508 LYS A N 1
ATOM 4077 C CA . LYS A 1 508 ? 13.358 0.223 -45.186 1.00 90.00 508 LYS A CA 1
ATOM 4078 C C . LYS A 1 508 ? 14.012 -1.099 -45.620 1.00 90.00 508 LYS A C 1
ATOM 4080 O O . LYS A 1 508 ? 13.533 -1.723 -46.558 1.00 90.00 508 LYS A O 1
ATOM 4085 N N . LYS A 1 509 ? 15.085 -1.519 -44.941 1.00 84.38 509 LYS A N 1
ATOM 4086 C CA . LYS A 1 509 ? 15.790 -2.800 -45.124 1.00 84.38 509 LYS A CA 1
ATOM 4087 C C . LYS A 1 509 ? 15.109 -3.991 -44.424 1.00 84.38 509 LYS A C 1
ATOM 4089 O O . LYS A 1 509 ? 15.649 -5.092 -44.466 1.00 84.38 509 LYS A O 1
ATOM 4094 N N . GLY A 1 510 ? 13.942 -3.791 -43.803 1.00 84.06 510 GLY A N 1
ATOM 4095 C CA . GLY A 1 510 ? 13.134 -4.862 -43.215 1.00 84.06 510 GLY A CA 1
ATOM 4096 C C . GLY A 1 510 ? 13.452 -5.215 -41.759 1.00 84.06 510 GLY A C 1
ATOM 4097 O O . GLY A 1 510 ? 13.084 -6.302 -41.331 1.00 84.06 510 GLY A O 1
ATOM 4098 N N . ALA A 1 511 ? 14.118 -4.339 -40.996 1.00 88.69 511 ALA A N 1
ATOM 4099 C CA . ALA A 1 511 ? 14.246 -4.512 -39.544 1.00 88.69 511 ALA A CA 1
ATOM 4100 C C . ALA A 1 511 ? 12.878 -4.366 -38.848 1.00 88.69 511 ALA A C 1
ATOM 4102 O O . ALA A 1 511 ? 12.170 -3.387 -39.099 1.00 88.69 511 ALA A O 1
ATOM 4103 N N . ASP A 1 512 ? 12.528 -5.289 -37.950 1.00 86.38 512 ASP A N 1
ATOM 4104 C CA . ASP A 1 512 ? 11.216 -5.341 -37.295 1.00 86.38 512 ASP A CA 1
ATOM 4105 C C . ASP A 1 512 ? 11.009 -4.158 -36.313 1.00 86.38 512 ASP A C 1
ATOM 4107 O O . ASP A 1 512 ? 11.696 -4.069 -35.287 1.00 86.38 512 ASP A O 1
ATOM 4111 N N . PRO A 1 513 ? 10.044 -3.242 -36.552 1.00 89.75 513 PRO A N 1
ATOM 4112 C CA . PRO A 1 513 ? 9.766 -2.121 -35.650 1.00 89.75 513 PRO A CA 1
ATOM 4113 C C . PRO A 1 513 ? 9.074 -2.536 -34.337 1.00 89.75 513 PRO A C 1
ATOM 4115 O O . PRO A 1 513 ? 9.015 -1.734 -33.398 1.00 89.75 513 PRO A O 1
ATOM 4118 N N . LEU A 1 514 ? 8.567 -3.770 -34.241 1.00 90.12 514 LEU A N 1
ATOM 4119 C CA . LEU A 1 514 ? 7.883 -4.328 -33.072 1.00 90.12 514 LEU A CA 1
ATOM 4120 C C . LEU A 1 514 ? 8.792 -5.232 -32.218 1.00 90.12 514 LEU A C 1
ATOM 4122 O O . LEU A 1 514 ? 8.373 -5.679 -31.143 1.00 90.12 514 LEU A O 1
ATOM 4126 N N . ILE A 1 515 ? 10.047 -5.461 -32.626 1.00 86.62 515 ILE A N 1
ATOM 4127 C CA . ILE A 1 515 ? 10.935 -6.419 -31.961 1.00 86.62 515 ILE A CA 1
ATOM 4128 C C . ILE A 1 515 ? 11.189 -6.077 -30.489 1.00 86.62 515 ILE A C 1
ATOM 4130 O O . ILE A 1 515 ? 11.688 -5.009 -30.128 1.00 86.62 515 ILE A O 1
ATOM 4134 N N . LYS A 1 516 ? 10.899 -7.026 -29.595 1.00 86.75 516 LYS A N 1
ATOM 4135 C CA . LYS A 1 516 ? 11.083 -6.821 -28.152 1.00 86.75 516 LYS A CA 1
ATOM 4136 C C . LYS A 1 516 ? 12.559 -6.912 -27.748 1.00 86.75 516 LYS A C 1
ATOM 4138 O O . LYS A 1 516 ? 13.195 -7.968 -27.851 1.00 86.75 516 LYS A O 1
ATOM 4143 N N . GLY A 1 517 ? 13.096 -5.793 -27.269 1.00 81.31 517 GLY A N 1
ATOM 4144 C CA . GLY A 1 517 ? 14.434 -5.646 -26.699 1.00 81.31 517 GLY A CA 1
ATOM 4145 C C . GLY A 1 517 ? 14.482 -5.917 -25.191 1.00 81.31 517 GLY A C 1
ATOM 4146 O O . GLY A 1 517 ? 13.697 -6.691 -24.637 1.00 81.31 517 GLY A O 1
ATOM 4147 N N . ILE A 1 518 ? 15.425 -5.268 -24.503 1.00 76.62 518 ILE A N 1
ATOM 4148 C CA . ILE A 1 518 ? 15.585 -5.373 -23.044 1.00 76.62 518 ILE A CA 1
ATOM 4149 C C . ILE A 1 518 ? 14.321 -4.827 -22.351 1.00 76.62 518 ILE A C 1
ATOM 4151 O O . ILE A 1 518 ? 13.755 -3.825 -22.785 1.00 76.62 518 ILE A O 1
ATOM 4155 N N . LYS A 1 519 ? 13.866 -5.496 -21.281 1.00 81.94 519 LYS A N 1
ATOM 4156 C CA . LYS A 1 519 ? 12.576 -5.242 -20.601 1.00 81.94 519 LYS A CA 1
ATOM 4157 C C . LYS A 1 519 ? 11.327 -5.364 -21.499 1.00 81.94 519 LYS A C 1
ATOM 4159 O O . LYS A 1 519 ? 10.263 -4.887 -21.123 1.00 81.94 519 LYS A O 1
ATOM 4164 N N . GLY A 1 520 ? 11.425 -5.989 -22.673 1.00 86.88 520 GLY A N 1
ATOM 4165 C CA . GLY A 1 520 ? 10.279 -6.191 -23.566 1.00 86.88 520 GLY A CA 1
ATOM 4166 C C . GLY A 1 520 ? 9.827 -4.950 -24.341 1.00 86.88 520 GLY A C 1
ATOM 4167 O O . GLY A 1 520 ? 8.786 -4.998 -24.992 1.00 86.88 520 GLY A O 1
ATOM 4168 N N . LYS A 1 521 ? 10.589 -3.851 -24.290 1.00 91.38 521 LYS A N 1
ATOM 4169 C CA . LYS A 1 521 ? 10.301 -2.624 -25.045 1.00 91.38 521 LYS A CA 1
ATOM 4170 C C . LYS A 1 521 ? 10.495 -2.850 -26.539 1.00 91.38 521 LYS A C 1
ATOM 4172 O O . LYS A 1 521 ? 11.437 -3.540 -26.921 1.00 91.38 521 LYS A O 1
ATOM 4177 N N . THR A 1 522 ? 9.654 -2.236 -27.365 1.00 93.94 522 THR A N 1
ATOM 4178 C CA . THR A 1 522 ? 9.874 -2.135 -28.817 1.00 93.94 522 THR A CA 1
ATOM 4179 C C . THR A 1 522 ? 10.808 -0.958 -29.142 1.00 93.94 522 THR A C 1
ATOM 4181 O O . THR A 1 522 ? 11.002 -0.080 -28.288 1.00 93.94 522 THR A O 1
ATOM 4184 N N . PRO A 1 523 ? 11.360 -0.888 -30.368 1.00 94.25 523 PRO A N 1
ATOM 4185 C CA . PRO A 1 523 ? 11.969 0.312 -30.939 1.00 94.25 523 PRO A CA 1
ATOM 4186 C C . PRO A 1 523 ? 11.220 1.611 -30.612 1.00 94.25 523 PRO A C 1
ATOM 4188 O O . PRO A 1 523 ? 11.830 2.559 -30.113 1.00 94.25 523 PRO A O 1
ATOM 4191 N N . LEU A 1 524 ? 9.895 1.642 -30.811 1.00 94.38 524 LEU A N 1
ATOM 4192 C CA . LEU A 1 524 ? 9.083 2.829 -30.536 1.00 94.38 524 LEU A CA 1
ATOM 4193 C C . LEU A 1 524 ? 9.154 3.215 -29.053 1.00 94.38 524 LEU A C 1
ATOM 4195 O O . LEU A 1 524 ? 9.587 4.322 -28.742 1.00 94.38 524 LEU A O 1
ATOM 4199 N N . LEU A 1 525 ? 8.827 2.300 -28.133 1.00 92.94 525 LEU A N 1
ATOM 4200 C CA . LEU A 1 525 ? 8.850 2.574 -26.687 1.00 92.94 525 LEU A CA 1
ATOM 4201 C C . LEU A 1 525 ? 10.230 3.076 -26.221 1.00 92.94 525 LEU A C 1
ATOM 4203 O O . LEU A 1 525 ? 10.317 3.986 -25.398 1.00 92.94 525 LEU A O 1
ATOM 4207 N N . TYR A 1 526 ? 11.307 2.518 -26.779 1.00 92.31 526 TYR A N 1
ATOM 4208 C CA . TYR A 1 526 ? 12.675 2.929 -26.465 1.00 92.31 526 TYR A CA 1
ATOM 4209 C C . TYR A 1 526 ? 13.024 4.318 -27.021 1.00 92.31 526 TYR A C 1
ATOM 4211 O O . TYR A 1 526 ? 13.654 5.108 -26.323 1.00 92.31 526 TYR A O 1
ATOM 4219 N N . SER A 1 527 ? 12.583 4.660 -28.235 1.00 92.75 527 SER A N 1
ATOM 4220 C CA . SER A 1 527 ? 12.787 6.002 -28.806 1.00 92.75 527 SER A CA 1
ATOM 4221 C C . SER A 1 527 ? 12.066 7.100 -28.012 1.00 92.75 527 SER A C 1
ATOM 4223 O O . SER A 1 527 ? 12.658 8.152 -27.764 1.00 92.75 527 SER A O 1
ATOM 4225 N N . VAL A 1 528 ? 10.844 6.827 -27.526 1.00 90.88 528 VAL A N 1
ATOM 4226 C CA . VAL A 1 528 ? 10.081 7.747 -26.665 1.00 90.88 528 VAL A CA 1
ATOM 4227 C C . VAL A 1 528 ? 10.783 7.925 -25.312 1.00 90.88 528 VAL A C 1
ATOM 4229 O O . VAL A 1 528 ? 11.011 9.056 -24.895 1.00 90.88 528 VAL A O 1
ATOM 4232 N N . GLU A 1 529 ? 11.206 6.833 -24.658 1.00 88.88 529 GLU A N 1
ATOM 4233 C CA . GLU A 1 529 ? 11.972 6.881 -23.396 1.00 88.88 529 GLU A CA 1
ATOM 4234 C C . GLU A 1 529 ? 13.283 7.676 -23.525 1.00 88.88 529 GLU A C 1
ATOM 4236 O O . GLU A 1 529 ? 13.699 8.345 -22.579 1.00 88.88 529 GLU A O 1
ATOM 4241 N N . LYS A 1 530 ? 13.948 7.611 -24.684 1.00 87.00 530 LYS A N 1
ATOM 4242 C CA . LYS A 1 530 ? 15.185 8.359 -24.954 1.00 87.00 530 LYS A CA 1
ATOM 4243 C C . LYS A 1 530 ? 14.963 9.828 -25.321 1.00 87.00 530 LYS A C 1
ATOM 4245 O O . LYS A 1 530 ? 15.934 10.578 -25.323 1.00 87.00 530 LYS A O 1
ATOM 4250 N N . GLY A 1 531 ? 13.725 10.246 -25.592 1.00 87.06 531 GLY A N 1
ATOM 4251 C CA . GLY A 1 531 ? 13.404 11.599 -26.057 1.00 87.06 531 GLY A CA 1
ATOM 4252 C C . GLY A 1 531 ? 13.714 11.842 -27.540 1.00 87.06 531 GLY A C 1
ATOM 4253 O O . GLY A 1 531 ? 13.751 12.991 -27.978 1.00 87.06 531 GLY A O 1
ATOM 4254 N N . ASN A 1 532 ? 13.921 10.782 -28.328 1.00 91.06 532 ASN A N 1
ATOM 4255 C CA . ASN A 1 532 ? 14.302 10.868 -29.739 1.00 91.06 532 ASN A CA 1
ATOM 4256 C C . ASN A 1 532 ? 13.066 11.116 -30.621 1.00 91.06 532 ASN A C 1
ATOM 4258 O O . ASN A 1 532 ? 12.611 10.220 -31.334 1.00 91.06 532 ASN A O 1
ATOM 4262 N N . THR A 1 533 ? 12.504 12.325 -30.549 1.00 90.88 533 THR A N 1
ATOM 4263 C CA . THR A 1 533 ? 11.202 12.673 -31.148 1.00 90.88 533 THR A CA 1
ATOM 4264 C C . THR A 1 533 ? 11.100 12.335 -32.637 1.00 90.88 533 THR A C 1
ATOM 4266 O O . THR A 1 533 ? 10.171 11.632 -33.016 1.00 90.88 533 THR A O 1
ATOM 4269 N N . GLU A 1 534 ? 12.073 12.733 -33.465 1.00 92.75 534 GLU A N 1
ATOM 4270 C CA . GLU A 1 534 ? 12.069 12.430 -34.911 1.00 92.75 534 GLU A CA 1
ATOM 4271 C C . GLU A 1 534 ? 12.032 10.921 -35.201 1.00 92.75 534 GLU A C 1
ATOM 4273 O O . GLU A 1 534 ? 11.359 10.466 -36.124 1.00 92.75 534 GLU A O 1
ATOM 4278 N N . ILE A 1 535 ? 12.755 10.129 -34.402 1.00 93.94 535 ILE A N 1
ATOM 4279 C CA . ILE A 1 535 ? 12.828 8.675 -34.567 1.00 93.94 535 ILE A CA 1
ATOM 4280 C C . ILE A 1 535 ? 11.531 8.013 -34.095 1.00 93.94 535 ILE A C 1
ATOM 4282 O O . ILE A 1 535 ? 11.069 7.063 -34.721 1.00 93.94 535 ILE A O 1
ATOM 4286 N N . ALA A 1 536 ? 10.913 8.527 -33.031 1.00 94.12 536 ALA A N 1
ATOM 4287 C CA . ALA A 1 536 ? 9.611 8.060 -32.575 1.00 94.12 536 ALA A CA 1
ATOM 4288 C C . ALA A 1 536 ? 8.498 8.385 -33.586 1.00 94.12 536 ALA A C 1
ATOM 4290 O O . ALA A 1 536 ? 7.675 7.523 -33.879 1.00 94.12 536 ALA A O 1
ATOM 4291 N N . GLU A 1 537 ? 8.496 9.589 -34.168 1.00 92.25 537 GLU A N 1
ATOM 4292 C CA . GLU A 1 537 ? 7.566 9.984 -35.235 1.00 92.25 537 GLU A CA 1
ATOM 4293 C C . GLU A 1 537 ? 7.737 9.108 -36.486 1.00 92.25 537 GLU A C 1
ATOM 4295 O O . GLU A 1 537 ? 6.750 8.611 -37.030 1.00 92.25 537 GLU A O 1
ATOM 4300 N N . LEU A 1 538 ? 8.983 8.834 -36.887 1.00 93.12 538 LEU A N 1
ATOM 4301 C CA . LEU A 1 538 ? 9.309 7.882 -37.951 1.00 93.12 538 LEU A CA 1
ATOM 4302 C C . LEU A 1 538 ? 8.781 6.472 -37.636 1.00 93.12 538 LEU A C 1
ATOM 4304 O O . LEU A 1 538 ? 8.130 5.862 -38.480 1.00 93.12 538 LEU A O 1
ATOM 4308 N N . LEU A 1 539 ? 9.011 5.957 -36.425 1.00 93.00 539 LEU A N 1
ATOM 4309 C CA . LEU A 1 539 ? 8.532 4.633 -36.016 1.00 93.00 539 LEU A CA 1
ATOM 4310 C C . LEU A 1 539 ? 6.997 4.562 -35.958 1.00 93.00 539 LEU A C 1
ATOM 4312 O O . LEU A 1 539 ? 6.431 3.562 -36.377 1.00 93.00 539 LEU A O 1
ATOM 4316 N N . ILE A 1 540 ? 6.296 5.628 -35.557 1.00 91.19 540 ILE A N 1
ATOM 4317 C CA . ILE A 1 540 ? 4.819 5.700 -35.616 1.00 91.19 540 ILE A CA 1
ATOM 4318 C C . ILE A 1 540 ? 4.285 5.630 -37.060 1.00 91.19 540 ILE A C 1
ATOM 4320 O O . ILE A 1 540 ? 3.140 5.230 -37.287 1.00 91.19 540 ILE A O 1
ATOM 4324 N N . MET A 1 541 ? 5.097 6.005 -38.050 1.00 86.81 541 MET A N 1
ATOM 4325 C CA . MET A 1 541 ? 4.745 5.882 -39.466 1.00 86.81 541 MET A CA 1
ATOM 4326 C C . MET A 1 541 ? 5.051 4.501 -40.065 1.00 86.81 541 MET A C 1
ATOM 4328 O O . MET A 1 541 ? 4.442 4.169 -41.077 1.00 86.81 541 MET A O 1
ATOM 4332 N N . TYR A 1 542 ? 5.946 3.716 -39.452 1.00 85.31 542 TYR A N 1
ATOM 4333 C CA . TYR A 1 542 ? 6.362 2.379 -39.911 1.00 85.31 542 TYR A CA 1
ATOM 4334 C C . TYR A 1 542 ? 5.787 1.210 -39.083 1.00 85.31 542 TYR A C 1
ATOM 4336 O O . TYR A 1 542 ? 5.925 0.064 -39.498 1.00 85.31 542 TYR A O 1
ATOM 4344 N N . SER A 1 543 ? 5.171 1.467 -37.926 1.00 83.75 543 SER A N 1
ATOM 4345 C CA . SER A 1 543 ? 4.594 0.434 -37.052 1.00 83.75 543 SER A CA 1
ATOM 4346 C C . SER A 1 543 ? 3.092 0.250 -37.273 1.00 83.75 543 SER A C 1
ATOM 4348 O O . SER A 1 543 ? 2.326 1.197 -37.091 1.00 83.75 543 SER A O 1
ATOM 4350 N N . ASP A 1 544 ? 2.668 -0.986 -37.546 1.00 79.81 544 ASP A N 1
ATOM 4351 C CA . ASP A 1 544 ? 1.248 -1.347 -37.688 1.00 79.81 544 ASP A CA 1
ATOM 4352 C C . ASP A 1 544 ? 0.501 -1.450 -36.342 1.00 79.81 544 ASP A C 1
ATOM 4354 O O . ASP A 1 544 ? -0.705 -1.211 -36.289 1.00 79.81 544 ASP A O 1
ATOM 4358 N N . ASP A 1 545 ? 1.201 -1.755 -35.240 1.00 85.94 545 ASP A N 1
ATOM 4359 C CA . ASP A 1 545 ? 0.638 -1.740 -33.882 1.00 85.94 545 ASP A CA 1
ATOM 4360 C C . ASP A 1 545 ? 1.378 -0.751 -32.966 1.00 85.94 545 ASP A C 1
ATOM 4362 O O . ASP A 1 545 ? 2.568 -0.883 -32.669 1.00 85.94 545 ASP A O 1
ATOM 4366 N N . LEU A 1 546 ? 0.638 0.249 -32.488 1.00 89.06 546 LEU A N 1
ATOM 4367 C CA . LEU A 1 546 ? 1.101 1.289 -31.565 1.00 89.06 546 LEU A CA 1
ATOM 4368 C C . LEU A 1 546 ? 0.683 1.021 -30.106 1.00 89.06 546 LEU A C 1
ATOM 4370 O O . LEU A 1 546 ? 1.073 1.768 -29.205 1.00 89.06 546 LEU A O 1
ATOM 4374 N N . ASN A 1 547 ? -0.108 -0.028 -29.866 1.00 89.38 547 ASN A N 1
ATOM 4375 C CA . ASN A 1 547 ? -0.671 -0.384 -28.562 1.00 89.38 547 ASN A CA 1
ATOM 4376 C C . ASN A 1 547 ? 0.225 -1.340 -27.761 1.00 89.38 547 ASN A C 1
ATOM 4378 O O . ASN A 1 547 ? -0.108 -1.688 -26.628 1.00 89.38 547 ASN A O 1
ATOM 4382 N N . VAL A 1 548 ? 1.364 -1.756 -28.327 1.00 89.75 548 VAL A N 1
ATOM 4383 C CA . VAL A 1 548 ? 2.299 -2.692 -27.695 1.00 89.75 548 VAL A CA 1
ATOM 4384 C C . VAL A 1 548 ? 2.797 -2.164 -26.347 1.00 89.75 548 VAL A C 1
ATOM 4386 O O . VAL A 1 548 ? 3.198 -1.006 -26.204 1.00 89.75 548 VAL A O 1
ATOM 4389 N N . GLN A 1 549 ? 2.814 -3.061 -25.363 1.00 91.88 549 GLN A N 1
ATOM 4390 C CA . GLN A 1 549 ? 3.288 -2.812 -24.005 1.00 91.88 549 GLN A CA 1
ATOM 4391 C C . GLN A 1 549 ? 4.599 -3.564 -23.718 1.00 91.88 549 GLN A C 1
ATOM 4393 O O . GLN A 1 549 ? 4.850 -4.658 -24.250 1.00 91.88 549 GLN A O 1
ATOM 4398 N N . ASP A 1 550 ? 5.439 -2.970 -22.868 1.00 92.88 550 ASP A N 1
ATOM 4399 C CA . ASP A 1 550 ? 6.652 -3.603 -22.342 1.00 92.88 550 ASP A CA 1
ATOM 4400 C C . ASP A 1 550 ? 6.359 -4.579 -21.181 1.00 92.88 550 ASP A C 1
ATOM 4402 O O . ASP A 1 550 ? 5.205 -4.852 -20.851 1.00 92.88 550 ASP A O 1
ATOM 4406 N N . ASN A 1 551 ? 7.400 -5.127 -20.544 1.00 92.19 551 ASN A N 1
ATOM 4407 C CA . ASN A 1 551 ? 7.238 -6.067 -19.426 1.00 92.19 551 ASN A CA 1
ATOM 4408 C C . ASN A 1 551 ? 6.659 -5.423 -18.148 1.00 92.19 551 ASN A C 1
ATOM 4410 O O . ASN A 1 551 ? 6.281 -6.150 -17.231 1.00 92.19 551 ASN A O 1
ATOM 4414 N N . GLU A 1 552 ? 6.609 -4.091 -18.054 1.00 88.38 552 GLU A N 1
ATOM 4415 C CA . GLU A 1 552 ? 5.947 -3.354 -16.969 1.00 88.38 552 GLU A CA 1
ATOM 4416 C C . GLU A 1 552 ? 4.483 -3.015 -17.335 1.00 88.38 552 GLU A C 1
ATOM 4418 O O . GLU A 1 552 ? 3.745 -2.494 -16.501 1.00 88.38 552 GLU A O 1
ATOM 4423 N N . GLY A 1 553 ? 4.039 -3.337 -18.558 1.00 88.81 553 GLY A N 1
ATOM 4424 C CA . GLY A 1 553 ? 2.720 -2.993 -19.090 1.00 88.81 553 GLY A CA 1
ATOM 4425 C C . GLY A 1 553 ? 2.648 -1.573 -19.670 1.00 88.81 553 GLY A C 1
ATOM 4426 O O . GLY A 1 553 ? 1.564 -1.085 -19.983 1.00 88.81 553 GLY A O 1
ATOM 4427 N N . LYS A 1 554 ? 3.770 -0.866 -19.832 1.00 91.38 554 LYS A N 1
ATOM 4428 C CA . LYS A 1 554 ? 3.753 0.532 -20.285 1.00 91.38 554 LYS A CA 1
ATOM 4429 C C . LYS A 1 554 ? 3.718 0.608 -21.803 1.00 91.38 554 LYS A C 1
ATOM 4431 O O . LYS A 1 554 ? 4.523 -0.036 -22.471 1.00 91.38 554 LYS A O 1
ATOM 4436 N N . SER A 1 555 ? 2.794 1.401 -22.346 1.00 92.06 555 SER A N 1
ATOM 4437 C CA . SER A 1 555 ? 2.695 1.681 -23.784 1.00 92.06 555 SER A CA 1
ATOM 4438 C C . SER A 1 555 ? 3.503 2.923 -24.177 1.00 92.06 555 SER A C 1
ATOM 4440 O O . SER A 1 555 ? 3.863 3.748 -23.331 1.00 92.06 555 SER A O 1
ATOM 4442 N N . ALA A 1 556 ? 3.752 3.111 -25.477 1.00 90.75 556 ALA A N 1
ATOM 4443 C CA . ALA A 1 556 ? 4.401 4.325 -25.983 1.00 90.75 556 ALA A CA 1
ATOM 4444 C C . ALA A 1 556 ? 3.630 5.614 -25.623 1.00 90.75 556 ALA A C 1
ATOM 4446 O O . ALA A 1 556 ? 4.253 6.646 -25.380 1.00 90.75 556 ALA A O 1
ATOM 4447 N N . LEU A 1 557 ? 2.298 5.542 -25.492 1.00 88.56 557 LEU A N 1
ATOM 4448 C CA . LEU A 1 557 ? 1.455 6.667 -25.076 1.00 88.56 557 LEU A CA 1
ATOM 4449 C C . LEU A 1 557 ? 1.741 7.090 -23.623 1.00 88.56 557 LEU A C 1
ATOM 4451 O O . LEU A 1 557 ? 1.862 8.280 -23.341 1.00 88.56 557 LEU A O 1
ATOM 4455 N N . MET A 1 558 ? 1.918 6.123 -22.715 1.00 88.81 558 MET A N 1
ATOM 4456 C CA . MET A 1 558 ? 2.301 6.391 -21.320 1.00 88.81 558 MET A CA 1
ATOM 4457 C C . MET A 1 558 ? 3.693 7.025 -21.236 1.00 88.81 558 MET A C 1
ATOM 4459 O O . MET A 1 558 ? 3.880 8.017 -20.534 1.00 88.81 558 MET A O 1
ATOM 4463 N N . TYR A 1 559 ? 4.656 6.507 -22.008 1.00 89.00 559 TYR A N 1
ATOM 4464 C CA . TYR A 1 559 ? 5.988 7.108 -22.107 1.00 89.00 559 TYR A CA 1
ATOM 4465 C C . TYR A 1 559 ? 5.954 8.528 -22.689 1.00 89.00 559 TYR A C 1
ATOM 4467 O O . TYR A 1 559 ? 6.706 9.384 -22.225 1.00 89.00 559 TYR A O 1
ATOM 4475 N N . ALA A 1 560 ? 5.079 8.814 -23.658 1.00 88.50 560 ALA A N 1
ATOM 4476 C CA . ALA A 1 560 ? 4.937 10.148 -24.246 1.00 88.50 560 ALA A CA 1
ATOM 4477 C C . ALA A 1 560 ? 4.376 11.171 -23.243 1.00 88.50 560 ALA A C 1
ATOM 4479 O O . ALA A 1 560 ? 4.805 12.322 -23.240 1.00 88.50 560 ALA A O 1
ATOM 4480 N N . ILE A 1 561 ? 3.466 10.752 -22.358 1.00 85.12 561 ILE A N 1
ATOM 4481 C CA . ILE A 1 561 ? 2.899 11.608 -21.305 1.00 85.12 561 ILE A CA 1
ATOM 4482 C C . ILE A 1 561 ? 3.953 11.945 -20.250 1.00 85.12 561 ILE A C 1
ATOM 4484 O O . ILE A 1 561 ? 4.241 13.126 -20.056 1.00 85.12 561 ILE A O 1
ATOM 4488 N N . SER A 1 562 ? 4.617 10.937 -19.674 1.00 84.50 562 SER A N 1
ATOM 4489 C CA . SER A 1 562 ? 5.621 11.156 -18.620 1.00 84.50 562 SER A CA 1
ATOM 4490 C C . SER A 1 562 ? 6.955 11.735 -19.114 1.00 84.50 562 SER A C 1
ATOM 4492 O O . SER A 1 562 ? 7.763 12.178 -18.304 1.00 84.50 562 SER A O 1
ATOM 4494 N N . SER A 1 563 ? 7.195 11.773 -20.431 1.00 82.50 563 SER A N 1
ATOM 4495 C CA . SER A 1 563 ? 8.263 12.580 -21.058 1.00 82.50 563 SER A CA 1
ATOM 4496 C C . SER A 1 563 ? 7.777 13.953 -21.551 1.00 82.50 563 SER A C 1
ATOM 4498 O O . SER A 1 563 ? 8.553 14.721 -22.119 1.00 82.50 563 SER A O 1
ATOM 4500 N N . HIS A 1 564 ? 6.492 14.261 -21.353 1.00 82.56 564 HIS A N 1
ATOM 4501 C CA . HIS A 1 564 ? 5.792 15.466 -21.805 1.00 82.56 564 HIS A CA 1
ATOM 4502 C C . HIS A 1 564 ? 5.919 15.745 -23.319 1.00 82.56 564 HIS A C 1
ATOM 4504 O O . HIS A 1 564 ? 5.838 16.892 -23.772 1.00 82.56 564 HIS A O 1
ATOM 4510 N N . ASN A 1 565 ? 6.089 14.698 -24.132 1.00 83.50 565 ASN A N 1
ATOM 4511 C CA . ASN A 1 565 ? 6.318 14.814 -25.566 1.00 83.50 565 ASN A CA 1
ATOM 4512 C C . ASN A 1 565 ? 5.008 15.044 -26.340 1.00 83.50 565 ASN A C 1
ATOM 4514 O O . ASN A 1 565 ? 4.349 14.121 -26.828 1.00 83.50 565 ASN A O 1
ATOM 4518 N N . ARG A 1 566 ? 4.634 16.323 -26.465 1.00 82.56 566 ARG A N 1
ATOM 4519 C CA . ARG A 1 566 ? 3.381 16.761 -27.098 1.00 82.56 566 ARG A CA 1
ATOM 4520 C C . ARG A 1 566 ? 3.266 16.388 -28.583 1.00 82.56 566 ARG A C 1
ATOM 4522 O O . ARG A 1 566 ? 2.141 16.222 -29.052 1.00 82.56 566 ARG A O 1
ATOM 4529 N N . SER A 1 567 ? 4.374 16.279 -29.321 1.00 85.56 567 SER A N 1
ATOM 4530 C CA . SER A 1 567 ? 4.347 15.923 -30.750 1.00 85.56 567 SER A CA 1
ATOM 4531 C C . SER A 1 567 ? 3.971 14.456 -30.938 1.00 85.56 567 SER A C 1
ATOM 4533 O O . SER A 1 567 ? 2.980 14.161 -31.607 1.00 85.56 567 SER A O 1
ATOM 4535 N N . ILE A 1 568 ? 4.671 13.560 -30.232 1.00 87.56 568 ILE A N 1
ATOM 4536 C CA . ILE A 1 568 ? 4.377 12.120 -30.195 1.00 87.56 568 ILE A CA 1
ATOM 4537 C C . ILE A 1 568 ? 2.943 11.882 -29.718 1.00 87.56 568 ILE A C 1
ATOM 4539 O O . ILE A 1 568 ? 2.188 11.174 -30.380 1.00 87.56 568 ILE A O 1
ATOM 4543 N N . LEU A 1 569 ? 2.535 12.529 -28.619 1.00 86.69 569 LEU A N 1
ATOM 4544 C CA . LEU A 1 569 ? 1.176 12.435 -28.081 1.00 86.69 569 LEU A CA 1
ATOM 4545 C C . LEU A 1 569 ? 0.111 12.778 -29.136 1.00 86.69 569 LEU A C 1
ATOM 4547 O O . LEU A 1 569 ? -0.818 12.002 -29.344 1.00 86.69 569 LEU A O 1
ATOM 4551 N N . LYS A 1 570 ? 0.244 13.923 -29.822 1.00 85.19 570 LYS A N 1
ATOM 4552 C CA . LYS A 1 570 ? -0.693 14.331 -30.882 1.00 85.19 570 LYS A CA 1
ATOM 4553 C C . LYS A 1 570 ? -0.718 13.333 -32.037 1.00 85.19 570 LYS A C 1
ATOM 4555 O O . LYS A 1 570 ? -1.798 12.988 -32.507 1.00 85.19 570 LYS A O 1
ATOM 4560 N N . LEU A 1 571 ? 0.450 12.880 -32.493 1.00 86.81 571 LEU A N 1
ATOM 4561 C CA . LEU A 1 571 ? 0.555 11.958 -33.622 1.00 86.81 571 LEU A CA 1
ATOM 4562 C C . LEU A 1 571 ? -0.081 10.598 -33.299 1.00 86.81 571 LEU A C 1
ATOM 4564 O O . LEU A 1 571 ? -0.837 10.074 -34.112 1.00 86.81 571 LEU A O 1
ATOM 4568 N N . MET A 1 572 ? 0.161 10.064 -32.097 1.00 86.62 572 MET A N 1
ATOM 4569 C CA . MET A 1 572 ? -0.457 8.823 -31.627 1.00 86.62 572 MET A CA 1
ATOM 4570 C C . MET A 1 572 ? -1.977 8.960 -31.470 1.00 86.62 572 MET A C 1
ATOM 4572 O O . MET A 1 572 ? -2.715 8.111 -31.963 1.00 86.62 572 MET A O 1
ATOM 4576 N N . LEU A 1 573 ? -2.475 10.036 -30.849 1.00 83.62 573 LEU A N 1
ATOM 4577 C CA . LEU A 1 573 ? -3.921 10.251 -30.707 1.00 83.62 573 LEU A CA 1
ATOM 4578 C C . LEU A 1 573 ? -4.617 10.379 -32.074 1.00 83.62 573 LEU A C 1
ATOM 4580 O O . LEU A 1 573 ? -5.650 9.752 -32.289 1.00 83.62 573 LEU A O 1
ATOM 4584 N N . ASN A 1 574 ? -4.011 11.085 -33.036 1.00 83.88 574 ASN A N 1
ATOM 4585 C CA . ASN A 1 574 ? -4.519 11.175 -34.412 1.00 83.88 574 ASN A CA 1
ATOM 4586 C C . ASN A 1 574 ? -4.524 9.825 -35.158 1.00 83.88 574 ASN A C 1
ATOM 4588 O O . ASN A 1 574 ? -5.274 9.662 -36.118 1.00 83.88 574 ASN A O 1
ATOM 4592 N N . LYS A 1 575 ? -3.689 8.863 -34.743 1.00 84.31 575 LYS A N 1
ATOM 4593 C CA . LYS A 1 575 ? -3.648 7.488 -35.268 1.00 84.31 575 LYS A CA 1
ATOM 4594 C C . LYS A 1 575 ? -4.670 6.551 -34.603 1.00 84.31 575 LYS A C 1
ATOM 4596 O O . LYS A 1 575 ? -4.727 5.386 -34.979 1.00 84.31 575 LYS A O 1
ATOM 4601 N N . GLY A 1 576 ? -5.470 7.029 -33.644 1.00 79.81 576 GLY A N 1
ATOM 4602 C CA . GLY A 1 576 ? -6.522 6.233 -33.002 1.00 79.81 576 GLY A CA 1
ATOM 4603 C C . GLY A 1 576 ? -6.004 5.157 -32.042 1.00 79.81 576 GLY A C 1
ATOM 4604 O O . GLY A 1 576 ? -6.608 4.092 -31.934 1.00 79.81 576 GLY A O 1
ATOM 4605 N N . VAL A 1 577 ? -4.877 5.402 -31.361 1.00 85.25 577 VAL A N 1
ATOM 4606 C CA . VAL A 1 577 ? -4.335 4.459 -30.365 1.00 85.25 577 VAL A CA 1
ATOM 4607 C C . VAL A 1 577 ? -5.318 4.188 -29.224 1.00 85.25 577 VAL A C 1
ATOM 4609 O O . VAL A 1 577 ? -6.090 5.060 -28.823 1.00 85.25 577 VAL A O 1
ATOM 4612 N N . ASN A 1 578 ? -5.250 2.989 -28.647 1.00 81.38 578 ASN A N 1
ATOM 4613 C CA . ASN A 1 578 ? -6.068 2.614 -27.505 1.00 81.38 578 ASN A CA 1
ATOM 4614 C C . ASN A 1 578 ? -5.639 3.405 -26.258 1.00 81.38 578 ASN A C 1
ATOM 4616 O O . ASN A 1 578 ? -4.639 3.111 -25.600 1.00 81.38 578 ASN A O 1
ATOM 4620 N N . VAL A 1 579 ? -6.438 4.412 -25.921 1.00 76.88 579 VAL A N 1
ATOM 4621 C CA . VAL A 1 579 ? -6.252 5.276 -24.750 1.00 76.88 579 VAL A CA 1
ATOM 4622 C C . VAL A 1 579 ? -6.577 4.594 -23.414 1.00 76.88 579 VAL A C 1
ATOM 4624 O O . VAL A 1 579 ? -6.158 5.083 -22.367 1.00 76.88 579 VAL A O 1
ATOM 4627 N N . ASN A 1 580 ? -7.267 3.449 -23.443 1.00 74.56 580 ASN A N 1
ATOM 4628 C CA . ASN A 1 580 ? -7.712 2.702 -22.261 1.00 74.56 580 ASN A CA 1
ATOM 4629 C C . ASN A 1 580 ? -6.712 1.618 -21.819 1.00 74.56 580 ASN A C 1
ATOM 4631 O O . ASN A 1 580 ? -7.035 0.774 -20.982 1.00 74.56 580 ASN A O 1
ATOM 4635 N N . LEU A 1 581 ? -5.497 1.617 -22.379 1.00 79.56 581 LEU A N 1
ATOM 4636 C CA . LEU A 1 581 ? -4.418 0.740 -21.928 1.00 79.56 581 LEU A CA 1
ATOM 4637 C C . LEU A 1 581 ? -4.030 1.048 -20.475 1.00 79.56 581 LEU A C 1
ATOM 4639 O O . LEU A 1 581 ? -4.028 2.198 -20.029 1.00 79.56 581 LEU A O 1
ATOM 4643 N N . LYS A 1 582 ? -3.654 -0.006 -19.754 1.00 81.38 582 LYS A N 1
ATOM 4644 C CA . LYS A 1 582 ? -3.237 0.035 -18.352 1.00 81.38 582 LYS A CA 1
ATOM 4645 C C . LYS A 1 582 ? -1.948 -0.748 -18.149 1.00 81.38 582 LYS A C 1
ATOM 4647 O O . LYS A 1 582 ? -1.748 -1.763 -18.816 1.00 81.38 582 LYS A O 1
ATOM 4652 N N . ASP A 1 583 ? -1.094 -0.285 -17.246 1.00 83.81 583 ASP A N 1
ATOM 4653 C CA . ASP A 1 583 ? 0.147 -0.988 -16.922 1.00 83.81 583 ASP A CA 1
ATOM 4654 C C . ASP A 1 583 ? -0.090 -2.183 -15.977 1.00 83.81 583 ASP A C 1
ATOM 4656 O O . ASP A 1 583 ? -1.214 -2.438 -15.531 1.00 83.81 583 ASP A O 1
ATOM 4660 N N . ASN A 1 584 ? 0.965 -2.939 -15.660 1.00 85.50 584 ASN A N 1
ATOM 4661 C CA . ASN A 1 584 ? 0.858 -4.105 -14.774 1.00 85.50 584 ASN A CA 1
ATOM 4662 C C . ASN A 1 584 ? 0.565 -3.725 -13.309 1.00 85.50 584 ASN A C 1
ATOM 4664 O O . ASN A 1 584 ? 0.189 -4.590 -12.521 1.00 85.50 584 ASN A O 1
ATOM 4668 N N . SER A 1 585 ? 0.693 -2.442 -12.950 1.00 76.00 585 SER A N 1
ATOM 4669 C CA . SER A 1 585 ? 0.239 -1.873 -11.673 1.00 76.00 585 SER A CA 1
ATOM 4670 C C . SER A 1 585 ? -1.207 -1.356 -11.753 1.00 76.00 585 SER A C 1
ATOM 4672 O O . SER A 1 585 ? -1.689 -0.724 -10.815 1.00 76.00 585 SER A O 1
ATOM 4674 N N . ASN A 1 586 ? -1.906 -1.630 -12.862 1.00 70.94 586 ASN A N 1
ATOM 4675 C CA . ASN A 1 586 ? -3.270 -1.199 -13.165 1.00 70.94 586 ASN A CA 1
ATOM 4676 C C . ASN A 1 586 ? -3.429 0.339 -13.266 1.00 70.94 586 ASN A C 1
ATOM 4678 O O . ASN A 1 586 ? -4.542 0.853 -13.143 1.00 70.94 586 ASN A O 1
ATOM 4682 N N . VAL A 1 587 ? -2.329 1.064 -13.519 1.00 78.00 587 VAL A N 1
ATOM 4683 C CA . VAL A 1 587 ? -2.313 2.518 -13.744 1.00 78.00 587 VAL A CA 1
ATOM 4684 C C . VAL A 1 587 ? -2.779 2.810 -15.168 1.00 78.00 587 VAL A C 1
ATOM 4686 O O . VAL A 1 587 ? -2.234 2.268 -16.133 1.00 78.00 587 VAL A O 1
ATOM 4689 N N . HIS A 1 588 ? -3.783 3.672 -15.307 1.00 77.12 588 HIS A N 1
ATOM 4690 C CA . HIS A 1 588 ? -4.317 4.098 -16.595 1.00 77.12 588 HIS A CA 1
ATOM 4691 C C . HIS A 1 588 ? -3.547 5.305 -17.127 1.00 77.12 588 HIS A C 1
ATOM 4693 O O . HIS A 1 588 ? -2.962 6.092 -16.381 1.00 77.12 588 HIS A O 1
ATOM 4699 N N . VAL A 1 589 ? -3.628 5.509 -18.441 1.00 78.00 589 VAL A N 1
ATOM 4700 C CA . VAL A 1 589 ? -3.071 6.688 -19.121 1.00 78.00 589 VAL A CA 1
ATOM 4701 C C . VAL A 1 589 ? -3.521 7.999 -18.452 1.00 78.00 589 VAL A C 1
ATOM 4703 O O . VAL A 1 589 ? -2.711 8.903 -18.256 1.00 78.00 589 VAL A O 1
ATOM 4706 N N . VAL A 1 590 ? -4.785 8.085 -18.022 1.00 74.50 590 VAL A N 1
ATOM 4707 C CA . VAL A 1 590 ? -5.341 9.274 -17.351 1.00 74.50 590 VAL A CA 1
ATOM 4708 C C . VAL A 1 590 ? -4.769 9.543 -15.959 1.00 74.50 590 VAL A C 1
ATOM 4710 O O . VAL A 1 590 ? -4.677 10.706 -15.567 1.00 74.50 590 VAL A O 1
ATOM 4713 N N . ASP A 1 591 ? -4.361 8.506 -15.222 1.00 75.31 591 ASP A N 1
ATOM 4714 C CA . ASP A 1 591 ? -3.837 8.650 -13.860 1.00 75.31 591 ASP A CA 1
ATOM 4715 C C . ASP A 1 591 ? -2.521 9.435 -13.902 1.00 75.31 591 ASP A C 1
ATOM 4717 O O . ASP A 1 591 ? -2.288 10.322 -13.079 1.00 75.31 591 ASP A O 1
ATOM 4721 N N . LEU A 1 592 ? -1.697 9.166 -14.924 1.00 77.38 592 LEU A N 1
ATOM 4722 C CA . LEU A 1 592 ? -0.471 9.906 -15.221 1.00 77.38 592 LEU A CA 1
ATOM 4723 C C . LEU A 1 592 ? -0.782 11.376 -15.541 1.00 77.38 592 LEU A C 1
ATOM 4725 O O . LEU A 1 592 ? -0.229 12.270 -14.903 1.00 77.38 592 LEU A O 1
ATOM 4729 N N . ILE A 1 593 ? -1.729 11.633 -16.453 1.00 79.38 593 ILE A N 1
ATOM 4730 C CA . ILE A 1 593 ? -2.119 12.993 -16.874 1.00 79.38 593 ILE A CA 1
ATOM 4731 C C . ILE A 1 593 ? -2.590 13.838 -15.679 1.00 79.38 593 ILE A C 1
ATOM 4733 O O . ILE A 1 593 ? -2.172 14.989 -15.520 1.00 79.38 593 ILE A O 1
ATOM 4737 N N . VAL A 1 594 ? -3.448 13.269 -14.825 1.00 75.94 594 VAL A N 1
ATOM 4738 C CA . VAL A 1 594 ? -3.977 13.948 -13.635 1.00 75.94 594 VAL A CA 1
ATOM 4739 C C . VAL A 1 594 ? -2.873 14.173 -12.599 1.00 75.94 594 VAL A C 1
ATOM 4741 O O . VAL A 1 594 ? -2.738 15.284 -12.080 1.00 75.94 594 VAL A O 1
ATOM 4744 N N . LYS A 1 595 ? -2.041 13.161 -12.322 1.00 75.19 595 LYS A N 1
ATOM 4745 C CA . LYS A 1 595 ? -0.923 13.254 -11.368 1.00 75.19 595 LYS A CA 1
ATOM 4746 C C . LYS A 1 595 ? 0.089 14.331 -11.768 1.00 75.19 595 LYS A C 1
ATOM 4748 O O . LYS A 1 595 ? 0.494 15.126 -10.917 1.00 75.19 595 LYS A O 1
ATOM 4753 N N . GLU A 1 596 ? 0.427 14.408 -13.053 1.00 74.31 596 GLU A N 1
ATOM 4754 C CA . GLU A 1 596 ? 1.387 15.354 -13.643 1.00 74.31 596 GLU A CA 1
ATOM 4755 C C . GLU A 1 596 ? 0.821 16.779 -13.850 1.00 74.31 596 GLU A C 1
ATOM 4757 O O . GLU A 1 596 ? 1.530 17.659 -14.330 1.00 74.31 596 GLU A O 1
ATOM 4762 N N . SER A 1 597 ? -0.436 17.051 -13.463 1.00 66.56 597 SER A N 1
ATOM 4763 C CA . SER A 1 597 ? -1.120 18.354 -13.636 1.00 66.56 597 SER A CA 1
ATOM 4764 C C . SER A 1 597 ? -1.294 18.827 -15.093 1.00 66.56 597 SER A C 1
ATOM 4766 O O . SER A 1 597 ? -1.565 20.008 -15.325 1.00 66.56 597 SER A O 1
ATOM 4768 N N . ASN A 1 598 ? -1.129 17.962 -16.098 1.00 77.31 598 ASN A N 1
ATOM 4769 C CA . ASN A 1 598 ? -0.973 18.410 -17.483 1.00 77.31 598 ASN A CA 1
ATOM 4770 C C . ASN A 1 598 ? -2.329 18.632 -18.185 1.00 77.31 598 ASN A C 1
ATOM 4772 O O . ASN A 1 598 ? -2.805 17.798 -18.956 1.00 77.31 598 ASN A O 1
ATOM 4776 N N . ILE A 1 599 ? -2.951 19.789 -17.928 1.00 79.56 599 ILE A N 1
ATOM 4777 C CA . ILE A 1 599 ? -4.258 20.162 -18.496 1.00 79.56 599 ILE A CA 1
ATOM 4778 C C . ILE A 1 599 ? -4.265 20.234 -20.032 1.00 79.56 599 ILE A C 1
ATOM 4780 O O . ILE A 1 599 ? -5.283 19.925 -20.646 1.00 79.56 599 ILE A O 1
ATOM 4784 N N . ASP A 1 600 ? -3.153 20.593 -20.676 1.00 81.94 600 ASP A N 1
ATOM 4785 C CA . ASP A 1 600 ? -3.069 20.633 -22.142 1.00 81.94 600 ASP A CA 1
ATOM 4786 C C . ASP A 1 600 ? -3.043 19.230 -22.753 1.00 81.94 600 ASP A C 1
ATOM 4788 O O . ASP A 1 600 ? -3.659 18.993 -23.792 1.00 81.94 600 ASP A O 1
ATOM 4792 N N . THR A 1 601 ? -2.372 18.288 -22.091 1.00 79.75 601 THR A N 1
ATOM 4793 C CA . THR A 1 601 ? -2.424 16.861 -22.428 1.00 79.75 601 THR A CA 1
ATOM 4794 C C . THR A 1 601 ? -3.820 16.301 -22.179 1.00 79.75 601 THR A C 1
ATOM 4796 O O . THR A 1 601 ? -4.356 15.623 -23.051 1.00 79.75 601 THR A O 1
ATOM 4799 N N . LEU A 1 602 ? -4.468 16.658 -21.064 1.00 80.81 602 LEU A N 1
ATOM 4800 C CA . LEU A 1 602 ? -5.854 16.266 -20.799 1.00 80.81 602 LEU A CA 1
ATOM 4801 C C . LEU A 1 602 ? -6.821 16.813 -21.860 1.00 80.81 602 LEU A C 1
ATOM 4803 O O . LEU A 1 602 ? -7.673 16.080 -22.341 1.00 80.81 602 LEU A O 1
ATOM 4807 N N . LYS A 1 603 ? -6.666 18.072 -22.287 1.00 81.44 603 LYS A N 1
ATOM 4808 C CA . LYS A 1 603 ? -7.454 18.679 -23.376 1.00 81.44 603 LYS A CA 1
ATOM 4809 C C . LYS A 1 603 ? -7.248 17.983 -24.723 1.00 81.44 603 LYS A C 1
ATOM 4811 O O . LYS A 1 603 ? -8.194 17.904 -25.499 1.00 81.44 603 LYS A O 1
ATOM 4816 N N . LEU A 1 604 ? -6.033 17.503 -25.005 1.00 77.94 604 LEU A N 1
ATOM 4817 C CA . LEU A 1 604 ? -5.726 16.725 -26.213 1.00 77.94 604 LEU A CA 1
ATOM 4818 C C . LEU A 1 604 ? -6.287 15.300 -26.158 1.00 77.94 604 LEU A C 1
ATOM 4820 O O . LEU A 1 604 ? -6.628 14.756 -27.204 1.00 77.94 604 LEU A O 1
ATOM 4824 N N . PHE A 1 605 ? -6.369 14.719 -24.961 1.00 75.75 605 PHE A N 1
ATOM 4825 C CA . PHE A 1 605 ? -6.893 13.380 -24.693 1.00 75.75 605 PHE A CA 1
ATOM 4826 C C . PHE A 1 605 ? -8.434 13.355 -24.691 1.00 75.75 605 PHE A C 1
ATOM 4828 O O . PHE A 1 605 ? -9.042 12.494 -25.318 1.00 75.75 605 PHE A O 1
ATOM 4835 N N . LEU A 1 606 ? -9.071 14.351 -24.064 1.00 74.31 606 LEU A N 1
ATOM 4836 C CA . LEU A 1 606 ? -10.526 14.549 -24.019 1.00 74.31 606 LEU A CA 1
ATOM 4837 C C . LEU A 1 606 ? -11.048 15.238 -25.294 1.00 74.31 606 LEU A C 1
ATOM 4839 O O . LEU A 1 606 ? -11.579 16.360 -25.252 1.00 74.31 606 LEU A O 1
ATOM 4843 N N . GLN A 1 607 ? -10.866 14.558 -26.431 1.00 68.38 607 GLN A N 1
ATOM 4844 C CA . GLN A 1 607 ? -11.502 14.904 -27.708 1.00 68.38 607 GLN A CA 1
ATOM 4845 C C . GLN A 1 607 ? -13.013 14.605 -27.668 1.00 68.38 607 GLN A C 1
ATOM 4847 O O . GLN A 1 607 ? -13.531 14.150 -26.650 1.00 68.38 607 GLN A O 1
ATOM 4852 N N . LYS A 1 608 ? -13.735 14.919 -28.754 1.00 53.38 608 LYS A N 1
ATOM 4853 C CA . LYS A 1 608 ? -15.209 15.032 -28.765 1.00 53.38 608 LYS A CA 1
ATOM 4854 C C . LYS A 1 608 ? -15.988 13.807 -28.266 1.00 53.38 608 LYS A C 1
ATOM 4856 O O . LYS A 1 608 ? -17.095 14.006 -27.780 1.00 53.38 608 LYS A O 1
ATOM 4861 N N . ASP A 1 609 ? -15.415 12.609 -28.354 1.00 60.53 609 ASP A N 1
ATOM 4862 C CA . ASP A 1 609 ? -16.115 11.346 -28.090 1.00 60.53 609 ASP A CA 1
ATOM 4863 C C . ASP A 1 609 ? -15.684 10.655 -26.776 1.00 60.53 609 ASP A C 1
ATOM 4865 O O . ASP A 1 609 ? -16.062 9.511 -26.529 1.00 60.53 609 ASP A O 1
ATOM 4869 N N . PHE A 1 610 ? -14.885 11.312 -25.921 1.00 70.50 610 PHE A N 1
ATOM 4870 C CA . PHE A 1 610 ? -14.519 10.755 -24.610 1.00 70.50 610 PHE A CA 1
ATOM 4871 C C . PHE A 1 610 ? -15.611 11.020 -23.562 1.00 70.50 610 PHE A C 1
ATOM 4873 O O . PHE A 1 610 ? -15.932 12.174 -23.276 1.00 70.50 610 PHE A O 1
ATOM 4880 N N . ASP A 1 611 ? -16.113 9.957 -22.929 1.00 77.00 611 ASP A N 1
ATOM 4881 C CA . ASP A 1 611 ? -17.024 10.041 -21.782 1.00 77.00 611 ASP A CA 1
ATOM 4882 C C . ASP A 1 611 ? -16.315 10.642 -20.556 1.00 77.00 611 ASP A C 1
ATOM 4884 O O . ASP A 1 611 ? -15.482 10.005 -19.913 1.00 77.00 611 ASP A O 1
ATOM 4888 N N . VAL A 1 612 ? -16.647 11.888 -20.217 1.00 82.19 612 VAL A N 1
ATOM 4889 C CA . VAL A 1 612 ? -16.037 12.624 -19.099 1.00 82.19 612 VAL A CA 1
ATOM 4890 C C . VAL A 1 612 ? -16.252 11.945 -17.733 1.00 82.19 612 VAL A C 1
ATOM 4892 O O . VAL A 1 612 ? -15.427 12.118 -16.830 1.00 82.19 612 VAL A O 1
ATOM 4895 N N . ASP A 1 613 ? -17.306 11.134 -17.594 1.00 84.62 613 ASP A N 1
ATOM 4896 C CA . ASP A 1 613 ? -17.636 10.379 -16.382 1.00 84.62 613 ASP A CA 1
ATOM 4897 C C . ASP A 1 613 ? -17.140 8.927 -16.396 1.00 84.62 613 ASP A C 1
ATOM 4899 O O . ASP A 1 613 ? -17.435 8.171 -15.462 1.00 84.62 613 ASP A O 1
ATOM 4903 N N . TYR A 1 614 ? -16.314 8.563 -17.387 1.00 80.12 614 TYR A N 1
ATOM 4904 C CA . TYR A 1 614 ? -15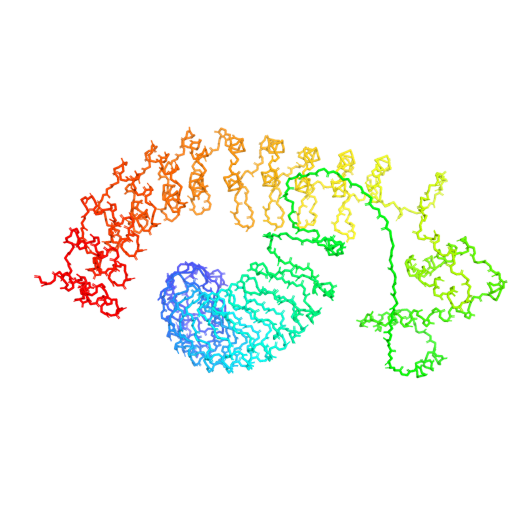.677 7.253 -17.486 1.00 80.12 614 TYR A CA 1
ATOM 4905 C C . TYR A 1 614 ? -15.085 6.801 -16.143 1.00 80.12 614 TYR A C 1
ATOM 4907 O O . TYR A 1 614 ? -14.410 7.552 -15.425 1.00 80.12 614 TYR A O 1
ATOM 4915 N N . LYS A 1 615 ? -15.333 5.531 -15.817 1.00 81.00 615 LYS A N 1
ATOM 4916 C CA . LYS A 1 615 ? -14.982 4.906 -14.543 1.00 81.00 615 LYS A CA 1
ATOM 4917 C C . LYS A 1 615 ? -13.691 4.095 -14.647 1.00 81.00 615 LYS A C 1
ATOM 4919 O O . LYS A 1 615 ? -13.616 3.114 -15.380 1.00 81.00 615 LYS A O 1
ATOM 4924 N N . PHE A 1 616 ? -12.688 4.490 -13.869 1.00 73.62 616 PHE A N 1
ATOM 4925 C CA . PHE A 1 616 ? -11.410 3.787 -13.733 1.00 73.62 616 PHE A CA 1
ATOM 4926 C C . PHE A 1 616 ? -11.461 2.780 -12.573 1.00 73.62 616 PHE A C 1
ATOM 4928 O O . PHE A 1 616 ? -12.532 2.395 -12.098 1.00 73.62 616 PHE A O 1
ATOM 4935 N N . TYR A 1 617 ? -10.290 2.348 -12.100 1.00 70.56 617 TYR A N 1
ATOM 4936 C CA . TYR A 1 617 ? -10.167 1.464 -10.942 1.00 70.56 617 TYR A CA 1
ATOM 4937 C C . TYR A 1 617 ? -10.916 2.008 -9.710 1.00 70.56 617 TYR A C 1
ATOM 4939 O O . TYR A 1 617 ? -10.976 3.222 -9.483 1.00 70.56 617 TYR A O 1
ATOM 4947 N N . ASP A 1 618 ? -11.518 1.099 -8.937 1.00 77.94 618 ASP A N 1
ATOM 4948 C CA . ASP A 1 618 ? -12.458 1.388 -7.843 1.00 77.94 618 ASP A CA 1
ATOM 4949 C C . ASP A 1 618 ? -13.623 2.329 -8.229 1.00 77.94 618 ASP A C 1
ATOM 4951 O O . ASP A 1 618 ? -14.140 3.056 -7.386 1.00 77.94 618 ASP A O 1
ATOM 4955 N N . GLU A 1 619 ? -14.034 2.357 -9.502 1.00 85.06 619 GLU A N 1
ATOM 4956 C CA . GLU A 1 619 ? -15.085 3.234 -10.053 1.00 85.06 619 GLU A CA 1
ATOM 4957 C C . GLU A 1 619 ? -14.860 4.740 -9.792 1.00 85.06 619 GLU A C 1
ATOM 4959 O O . GLU A 1 619 ? -15.800 5.544 -9.768 1.00 85.06 619 GLU A O 1
ATOM 4964 N N . ASN A 1 620 ? -13.608 5.165 -9.602 1.00 85.38 620 ASN A N 1
ATOM 4965 C CA . ASN A 1 620 ? -13.276 6.589 -9.568 1.00 85.38 620 ASN A CA 1
ATOM 4966 C C . ASN A 1 620 ? -13.496 7.184 -10.972 1.00 85.38 620 ASN A C 1
ATOM 4968 O O . ASN A 1 620 ? -13.077 6.586 -11.959 1.00 85.38 620 ASN A O 1
ATOM 4972 N N . SER A 1 621 ? -14.132 8.354 -11.074 1.00 90.00 621 SER A N 1
ATOM 4973 C CA . SER A 1 621 ? -14.147 9.148 -12.320 1.00 90.00 621 SER A CA 1
ATOM 4974 C C . SER A 1 621 ? -12.927 10.075 -12.396 1.00 90.00 621 SER A C 1
ATOM 4976 O O . SER A 1 621 ? -12.212 10.246 -11.402 1.00 90.00 621 SER A O 1
ATOM 4978 N N . LEU A 1 622 ? -12.706 10.739 -13.538 1.00 88.19 622 LEU A N 1
ATOM 4979 C CA . LEU A 1 622 ? -11.632 11.738 -13.683 1.00 88.19 622 LEU A CA 1
ATOM 4980 C C . LEU A 1 622 ? -11.697 12.809 -12.585 1.00 88.19 622 LEU A C 1
ATOM 4982 O O . LEU A 1 622 ? -10.669 13.213 -12.039 1.00 88.19 622 LEU A O 1
ATOM 4986 N N . LEU A 1 623 ? -12.913 13.222 -12.212 1.00 93.75 623 LEU A N 1
ATOM 4987 C CA . LEU A 1 623 ? -13.137 14.231 -11.183 1.00 93.75 623 LEU A CA 1
ATOM 4988 C C . LEU A 1 623 ? -12.750 13.733 -9.779 1.00 93.75 623 LEU A C 1
ATOM 4990 O O . LEU A 1 623 ? -12.211 14.512 -9.001 1.00 93.75 623 LEU A O 1
ATOM 4994 N N . HIS A 1 624 ? -12.919 12.441 -9.465 1.00 93.25 624 HIS A N 1
ATOM 4995 C CA . HIS A 1 624 ? -12.425 11.861 -8.205 1.00 93.25 624 HIS A CA 1
ATOM 4996 C C . HIS A 1 624 ? -10.897 11.926 -8.108 1.00 93.25 624 HIS A C 1
ATOM 4998 O O . HIS A 1 624 ? -10.353 12.282 -7.062 1.00 93.25 624 HIS A O 1
ATOM 5004 N N . LEU A 1 625 ? -10.207 11.565 -9.195 1.00 89.75 625 LEU A N 1
ATOM 5005 C CA . LEU A 1 625 ? -8.746 11.547 -9.261 1.00 89.75 625 LEU A CA 1
ATOM 5006 C C . LEU A 1 625 ? -8.185 12.968 -9.168 1.00 89.75 625 LEU A C 1
ATOM 5008 O O . LEU A 1 625 ? -7.289 13.226 -8.364 1.00 89.75 625 LEU A O 1
ATOM 5012 N N . ALA A 1 626 ? -8.747 13.899 -9.942 1.00 92.19 626 ALA A N 1
ATOM 5013 C CA . ALA A 1 626 ? -8.354 15.302 -9.928 1.00 92.19 626 ALA A CA 1
ATOM 5014 C C . ALA A 1 626 ? -8.600 15.945 -8.557 1.00 92.19 626 ALA A C 1
ATOM 5016 O O . ALA A 1 626 ? -7.728 16.659 -8.053 1.00 92.19 626 ALA A O 1
ATOM 5017 N N . ALA A 1 627 ? -9.733 15.624 -7.924 1.00 95.19 627 ALA A N 1
ATOM 5018 C CA . ALA A 1 627 ? -10.080 16.138 -6.610 1.00 95.19 627 ALA A CA 1
ATOM 5019 C C . ALA A 1 627 ? -9.158 15.607 -5.505 1.00 95.19 627 ALA A C 1
ATOM 5021 O O . ALA A 1 627 ? -8.661 16.389 -4.700 1.00 95.19 627 ALA A O 1
ATOM 5022 N N . SER A 1 628 ? -8.847 14.306 -5.522 1.00 93.12 628 SER A N 1
ATOM 5023 C CA . SER A 1 628 ? -7.917 13.666 -4.577 1.00 93.12 628 SER A CA 1
ATOM 5024 C C . SER A 1 628 ? -6.458 14.120 -4.720 1.00 93.12 628 SER A C 1
ATOM 5026 O O . SER A 1 628 ? -5.649 13.819 -3.849 1.00 93.12 628 SER A O 1
ATOM 5028 N N . ASN A 1 629 ? -6.106 14.780 -5.829 1.00 89.50 629 ASN A N 1
ATOM 5029 C CA . ASN A 1 629 ? -4.757 15.277 -6.118 1.00 89.50 629 ASN A CA 1
ATOM 5030 C C . ASN A 1 629 ? -4.683 16.822 -6.144 1.00 89.50 629 ASN A C 1
ATOM 5032 O O . ASN A 1 629 ? -3.676 17.379 -6.587 1.00 89.50 629 ASN A O 1
ATOM 5036 N N . GLY A 1 630 ? -5.753 17.521 -5.744 1.00 92.88 630 GLY A N 1
ATOM 5037 C CA . GLY A 1 630 ? -5.772 18.983 -5.603 1.00 92.88 630 GLY A CA 1
ATOM 5038 C C . GLY A 1 630 ? -5.700 19.753 -6.922 1.00 92.88 630 GLY A C 1
ATOM 5039 O O . GLY A 1 630 ? -5.308 20.919 -6.950 1.00 92.88 630 GLY A O 1
ATOM 5040 N N . LYS A 1 631 ? -6.038 19.114 -8.047 1.00 92.88 631 LYS A N 1
ATOM 5041 C CA . LYS A 1 631 ? -5.823 19.661 -9.394 1.00 92.88 631 LYS A CA 1
ATOM 5042 C C . LYS A 1 631 ? -6.969 20.598 -9.788 1.00 92.88 631 LYS A C 1
ATOM 5044 O O . LYS A 1 631 ? -7.798 20.239 -10.621 1.00 92.88 631 LYS A O 1
ATOM 5049 N N . PHE A 1 632 ? -7.015 21.790 -9.190 1.00 94.38 632 PHE A N 1
ATOM 5050 C CA . PHE A 1 632 ? -8.093 22.779 -9.359 1.00 94.38 632 PHE A CA 1
ATOM 5051 C C . PHE A 1 632 ? -8.484 23.031 -10.827 1.00 94.38 632 PHE A C 1
ATOM 5053 O O . PHE A 1 632 ? -9.636 22.814 -11.193 1.00 94.38 632 PHE A O 1
ATOM 5060 N N . GLU A 1 633 ? -7.529 23.396 -11.691 1.00 93.62 633 GLU A N 1
ATOM 5061 C CA . GLU A 1 633 ? -7.807 23.685 -13.111 1.00 93.62 633 GLU A CA 1
ATOM 5062 C C . GLU A 1 633 ? -8.325 22.460 -13.884 1.00 93.62 633 GLU A C 1
ATOM 5064 O O . GLU A 1 633 ? -9.153 22.597 -14.784 1.00 93.62 633 GLU A O 1
ATOM 5069 N N . ILE A 1 634 ? -7.889 21.250 -13.514 1.00 91.88 634 ILE A N 1
ATOM 5070 C CA . ILE A 1 634 ? -8.413 20.009 -14.100 1.00 91.88 634 ILE A CA 1
ATOM 5071 C C . ILE A 1 634 ? -9.841 19.754 -13.609 1.00 91.88 634 ILE A C 1
ATOM 5073 O O . ILE A 1 634 ? -10.708 19.468 -14.426 1.00 91.88 634 ILE A O 1
ATOM 5077 N N . CYS A 1 635 ? -10.111 19.900 -12.307 1.00 94.69 635 CYS A N 1
ATOM 5078 C CA . CYS A 1 635 ? -11.463 19.762 -11.758 1.00 94.69 635 CYS A CA 1
ATOM 5079 C C . CYS A 1 635 ? -12.429 20.730 -12.451 1.00 94.69 635 CYS A C 1
ATOM 5081 O O . CYS A 1 635 ? -13.491 20.319 -12.905 1.00 94.69 635 CYS A O 1
ATOM 5083 N N . LYS A 1 636 ? -12.022 21.996 -12.600 1.00 95.19 636 LYS A N 1
ATOM 5084 C CA . LYS A 1 636 ? -12.807 23.043 -13.257 1.00 95.19 636 LYS A CA 1
ATOM 5085 C C . LYS A 1 636 ? -13.116 22.676 -14.707 1.00 95.19 636 LYS A C 1
ATOM 5087 O O . LYS A 1 636 ? -14.279 22.656 -15.091 1.00 95.19 636 LYS A O 1
ATOM 5092 N N . PHE A 1 637 ? -12.095 22.301 -15.476 1.00 92.06 637 PHE A N 1
ATOM 5093 C CA . PHE A 1 637 ? -12.253 21.894 -16.871 1.00 92.06 637 PHE A CA 1
ATOM 5094 C C . PHE A 1 637 ? -13.143 20.651 -17.046 1.00 92.06 637 PHE A C 1
ATOM 5096 O O . PHE A 1 637 ? -13.915 20.584 -17.998 1.00 92.06 637 PHE A O 1
ATOM 5103 N N . LEU A 1 638 ? -13.068 19.673 -16.137 1.00 92.38 638 LEU A N 1
ATOM 5104 C CA . LEU A 1 638 ? -13.935 18.490 -16.168 1.00 92.38 638 LEU A CA 1
ATOM 5105 C C . LEU A 1 638 ? -15.402 18.854 -15.897 1.00 92.38 638 LEU A C 1
ATOM 5107 O O . LEU A 1 638 ? -16.287 18.374 -16.600 1.00 92.38 638 LEU A O 1
ATOM 5111 N N . ILE A 1 639 ? -15.661 19.738 -14.930 1.00 95.06 639 ILE A N 1
ATOM 5112 C CA . ILE A 1 639 ? -17.013 20.225 -14.617 1.00 95.06 639 ILE A CA 1
ATOM 5113 C C . ILE A 1 639 ? -17.578 21.049 -15.786 1.00 95.06 639 ILE A C 1
ATOM 5115 O O . ILE A 1 639 ? -18.702 20.808 -16.214 1.00 95.06 639 ILE A O 1
ATOM 5119 N N . GLU A 1 640 ? -16.778 21.936 -16.388 1.00 92.56 640 GLU A N 1
ATOM 5120 C CA . GLU A 1 640 ? -17.130 22.675 -17.618 1.00 92.56 640 GLU A CA 1
ATOM 5121 C C . GLU A 1 640 ? -17.415 21.749 -18.820 1.00 92.56 640 GLU A C 1
ATOM 5123 O O . GLU A 1 640 ? -18.097 22.144 -19.765 1.00 92.56 640 GLU A O 1
ATOM 5128 N N . ARG A 1 641 ? -16.904 20.510 -18.793 1.00 88.50 641 ARG A N 1
ATOM 5129 C CA . ARG A 1 641 ? -17.175 19.447 -19.775 1.00 88.50 641 ARG A CA 1
ATOM 5130 C C . ARG A 1 641 ? -18.346 18.532 -19.397 1.00 88.50 641 ARG A C 1
ATOM 5132 O O . ARG A 1 641 ? -18.618 17.599 -20.145 1.00 88.50 641 ARG A O 1
ATOM 5139 N N . GLY A 1 642 ? -19.048 18.805 -18.296 1.00 90.44 642 GLY A N 1
ATOM 5140 C CA . GLY A 1 642 ? -20.239 18.065 -17.872 1.00 90.44 642 GLY A CA 1
ATOM 5141 C C . GLY A 1 642 ? -19.984 16.883 -16.934 1.00 90.44 642 GLY A C 1
ATOM 5142 O O . GLY A 1 642 ? -20.871 16.050 -16.797 1.00 90.44 642 GLY A O 1
ATOM 5143 N N . ALA A 1 643 ? -18.813 16.791 -16.288 1.00 93.56 643 ALA A N 1
ATOM 5144 C CA . ALA A 1 643 ? -18.541 15.738 -15.305 1.00 93.56 643 ALA A CA 1
ATOM 5145 C C . ALA A 1 643 ? -19.557 15.743 -14.151 1.00 93.56 643 ALA A C 1
ATOM 5147 O O . ALA A 1 643 ? -19.799 16.779 -13.523 1.00 93.56 643 ALA A O 1
ATOM 5148 N N . THR A 1 644 ? -20.081 14.571 -13.799 1.00 96.00 644 THR A N 1
ATOM 5149 C CA . THR A 1 644 ? -21.030 14.389 -12.702 1.00 96.00 644 THR A CA 1
ATOM 5150 C C . THR A 1 644 ? -20.335 14.645 -11.363 1.00 96.00 644 THR A C 1
ATOM 5152 O O . THR A 1 644 ? -19.688 13.769 -10.775 1.00 96.00 644 THR A O 1
ATOM 5155 N N . VAL A 1 645 ? -20.520 15.862 -10.844 1.00 97.44 645 VAL A N 1
ATOM 5156 C CA . VAL A 1 645 ? -19.956 16.361 -9.574 1.00 97.44 645 VAL A CA 1
ATOM 5157 C C . VAL A 1 645 ? -20.264 15.437 -8.392 1.00 97.44 645 VAL A C 1
ATOM 5159 O O . VAL A 1 645 ? -19.416 15.215 -7.530 1.00 97.44 645 VAL A O 1
ATOM 5162 N N . ASN A 1 646 ? -21.462 14.850 -8.392 1.00 96.56 646 ASN A N 1
ATOM 5163 C CA . ASN A 1 646 ? -21.966 13.949 -7.355 1.00 96.56 646 ASN A CA 1
ATOM 5164 C C . ASN A 1 646 ? -21.792 12.458 -7.685 1.00 96.56 646 ASN A C 1
ATOM 5166 O O . ASN A 1 646 ? -22.455 11.613 -7.082 1.00 96.56 646 ASN A O 1
ATOM 5170 N N . SER A 1 647 ? -20.923 12.117 -8.641 1.00 94.50 647 SER A N 1
ATOM 5171 C CA . SER A 1 647 ? -20.624 10.720 -8.954 1.00 94.50 647 SER A CA 1
ATOM 5172 C C . SER A 1 647 ? -20.055 10.012 -7.721 1.00 94.50 647 SER A C 1
ATOM 5174 O O . SER A 1 647 ? -19.329 10.609 -6.930 1.00 94.50 647 SER A O 1
ATOM 5176 N N . ILE A 1 648 ? -20.382 8.731 -7.556 1.00 93.88 648 ILE A N 1
ATOM 5177 C CA . ILE A 1 648 ? -19.832 7.885 -6.489 1.00 93.88 648 ILE A CA 1
ATOM 5178 C C . ILE A 1 648 ? -18.899 6.827 -7.068 1.00 93.88 648 ILE A C 1
ATOM 5180 O O . ILE A 1 648 ? -19.043 6.447 -8.232 1.00 93.88 648 ILE A O 1
ATOM 5184 N N . ASN A 1 649 ? -17.941 6.381 -6.263 1.00 88.88 649 ASN A N 1
ATOM 5185 C CA . ASN A 1 649 ? -17.027 5.283 -6.573 1.00 88.88 649 ASN A CA 1
ATOM 5186 C C . ASN A 1 649 ? -17.415 3.983 -5.826 1.00 88.88 649 ASN A C 1
ATOM 5188 O O . ASN A 1 649 ? -18.384 3.977 -5.062 1.00 88.88 649 ASN A O 1
ATOM 5192 N N . SER A 1 650 ? -16.647 2.897 -5.981 1.00 88.88 650 SER A N 1
ATOM 5193 C CA . SER A 1 650 ? -16.968 1.574 -5.408 1.00 88.88 650 SER A CA 1
ATOM 5194 C C . SER A 1 650 ? -17.013 1.567 -3.870 1.00 88.88 650 SER A C 1
ATOM 5196 O O . SER A 1 650 ? -17.720 0.769 -3.254 1.00 88.88 650 SER A O 1
ATOM 5198 N N . TYR A 1 651 ? -16.315 2.512 -3.232 1.00 83.81 651 TYR A N 1
ATOM 5199 C CA . TYR A 1 651 ? -16.341 2.753 -1.786 1.00 83.81 651 TYR A CA 1
ATOM 5200 C C . TYR A 1 651 ? -17.462 3.705 -1.343 1.00 83.81 651 TYR A C 1
ATOM 5202 O O . TYR A 1 651 ? -17.467 4.146 -0.192 1.00 83.81 651 TYR A O 1
ATOM 5210 N N . LYS A 1 652 ? -18.393 4.049 -2.243 1.00 88.94 652 LYS A N 1
ATOM 5211 C CA . LYS A 1 652 ? -19.458 5.044 -2.041 1.00 88.94 652 LYS A CA 1
ATOM 5212 C C . LYS A 1 652 ? -18.920 6.422 -1.643 1.00 88.94 652 LYS A C 1
ATOM 5214 O O . LYS A 1 652 ? -19.552 7.113 -0.852 1.00 88.94 652 LYS A O 1
ATOM 5219 N N . LYS A 1 653 ? -17.744 6.806 -2.153 1.00 90.62 653 LYS A N 1
ATOM 5220 C CA . LYS A 1 653 ? -17.163 8.140 -1.937 1.00 90.62 653 LYS A CA 1
ATOM 5221 C C . LYS A 1 653 ? -17.411 9.041 -3.133 1.00 90.62 653 LYS A C 1
ATOM 5223 O O . LYS A 1 653 ? -17.450 8.537 -4.250 1.00 90.62 653 LYS A O 1
ATOM 5228 N N . THR A 1 654 ? -17.531 10.346 -2.895 1.00 96.56 654 THR A N 1
ATOM 5229 C CA . THR A 1 654 ? -17.681 11.384 -3.935 1.00 96.56 654 THR A CA 1
ATOM 5230 C C . THR A 1 654 ? -16.358 12.125 -4.201 1.00 96.56 654 THR A C 1
ATOM 5232 O O . THR A 1 654 ? -15.431 12.043 -3.383 1.00 96.56 654 THR A O 1
ATOM 5235 N N . PRO A 1 655 ? -16.241 12.922 -5.286 1.00 96.94 655 PRO A N 1
ATOM 5236 C CA . PRO A 1 655 ? -15.114 13.834 -5.483 1.00 96.94 655 PRO A CA 1
ATOM 5237 C C . PRO A 1 655 ? -14.948 14.840 -4.337 1.00 96.94 655 PRO A C 1
ATOM 5239 O O . PRO A 1 655 ? -13.820 15.150 -3.958 1.00 96.94 655 PRO A O 1
ATOM 5242 N N . LEU A 1 656 ? -16.057 15.302 -3.743 1.00 98.19 656 LEU A N 1
ATOM 5243 C CA . LEU A 1 656 ? -16.041 16.204 -2.588 1.00 98.19 656 LEU A CA 1
ATOM 5244 C C . LEU A 1 656 ? -15.338 15.548 -1.395 1.00 98.19 656 LEU A C 1
ATOM 5246 O O . LEU A 1 656 ? -14.416 16.131 -0.832 1.00 98.19 656 LEU A O 1
ATOM 5250 N N . GLU A 1 657 ? -15.694 14.309 -1.052 1.00 96.38 657 GLU A N 1
ATOM 5251 C CA . GLU A 1 657 ? -15.019 13.579 0.027 1.00 96.38 657 GLU A CA 1
ATOM 5252 C C . GLU A 1 657 ? -13.540 13.311 -0.272 1.00 96.38 657 GLU A C 1
ATOM 5254 O O . GLU A 1 657 ? -12.713 13.378 0.635 1.00 96.38 657 GLU A O 1
ATOM 5259 N N . LYS A 1 658 ? -13.181 13.042 -1.534 1.00 95.25 658 LYS A N 1
ATOM 5260 C CA . LYS A 1 658 ? -11.779 12.886 -1.953 1.00 95.25 658 LYS A CA 1
ATOM 5261 C C . LYS A 1 658 ? -10.976 14.174 -1.744 1.00 95.25 658 LYS A C 1
ATOM 5263 O O . LYS A 1 658 ? -9.882 14.103 -1.194 1.00 95.25 658 LYS A O 1
ATOM 5268 N N . ALA A 1 659 ? -11.522 15.335 -2.112 1.00 97.56 659 ALA A N 1
ATOM 5269 C CA . ALA A 1 659 ? -10.881 16.627 -1.855 1.00 97.56 659 ALA A CA 1
ATOM 5270 C C . ALA A 1 659 ? -10.746 16.926 -0.350 1.00 97.56 659 ALA A C 1
ATOM 5272 O O . ALA A 1 659 ? -9.719 17.455 0.071 1.00 97.56 659 ALA A O 1
ATOM 5273 N N . ILE A 1 660 ? -11.746 16.554 0.460 1.00 96.38 660 ILE A N 1
ATOM 5274 C CA . ILE A 1 660 ? -11.728 16.733 1.922 1.00 96.38 660 ILE A CA 1
ATOM 5275 C C . ILE A 1 660 ? -10.658 15.858 2.580 1.00 96.38 660 ILE A C 1
ATOM 5277 O O . ILE A 1 660 ? -9.857 16.366 3.357 1.00 96.38 660 ILE A O 1
ATOM 5281 N N . ILE A 1 661 ? -10.603 14.566 2.240 1.00 94.88 661 ILE A N 1
ATOM 5282 C CA . ILE A 1 661 ? -9.618 13.614 2.787 1.00 94.88 661 ILE A CA 1
ATOM 5283 C C . ILE A 1 661 ? -8.175 14.029 2.457 1.00 94.88 661 ILE A C 1
ATOM 5285 O O . ILE A 1 661 ? -7.263 13.732 3.225 1.00 94.88 661 ILE A O 1
ATOM 5289 N N . SER A 1 662 ? -7.968 14.721 1.335 1.00 91.88 662 SER A N 1
ATOM 5290 C CA . SER A 1 662 ? -6.657 15.199 0.884 1.00 91.88 662 SER A CA 1
ATOM 5291 C C . SER A 1 662 ? -6.360 16.673 1.226 1.00 91.88 662 SER A C 1
ATOM 5293 O O . SER A 1 662 ? -5.341 17.196 0.781 1.00 91.88 662 SER A O 1
ATOM 5295 N N . GLY A 1 663 ? -7.215 17.360 1.998 1.00 94.62 663 GLY A N 1
ATOM 5296 C CA . GLY A 1 663 ? -6.965 18.740 2.449 1.00 94.62 663 GLY A CA 1
ATOM 5297 C C . GLY A 1 663 ? -7.018 19.808 1.340 1.00 94.62 663 GLY A C 1
ATOM 5298 O O . GLY A 1 663 ? -6.391 20.866 1.444 1.00 94.62 663 GLY A O 1
ATOM 5299 N N . HIS A 1 664 ? -7.733 19.559 0.238 1.00 96.69 664 HIS A N 1
ATOM 5300 C CA . HIS A 1 664 ? -7.726 20.411 -0.961 1.00 96.69 664 HIS A CA 1
ATOM 5301 C C . HIS A 1 664 ? -8.871 21.435 -0.975 1.00 96.69 664 HIS A C 1
ATOM 5303 O O . HIS A 1 664 ? -9.861 21.314 -1.696 1.00 96.69 664 HIS A O 1
ATOM 5309 N N . HIS A 1 665 ? -8.699 22.472 -0.163 1.00 95.94 665 HIS A N 1
ATOM 5310 C CA . HIS A 1 665 ? -9.653 23.542 0.129 1.00 95.94 665 HIS A CA 1
ATOM 5311 C C . HIS A 1 665 ? -10.257 24.235 -1.103 1.00 95.94 665 HIS A C 1
ATOM 5313 O O . HIS A 1 665 ? -11.473 24.384 -1.197 1.00 95.94 665 HIS A O 1
ATOM 5319 N N . GLU A 1 666 ? -9.422 24.632 -2.060 1.00 97.62 666 GLU A N 1
ATOM 5320 C CA . GLU A 1 666 ? -9.823 25.339 -3.280 1.00 97.62 666 GLU A CA 1
ATOM 5321 C C . GLU A 1 666 ? -10.671 24.439 -4.192 1.00 97.62 666 GLU A C 1
ATOM 5323 O O . GLU A 1 666 ? -11.600 24.897 -4.858 1.00 97.62 666 GLU A O 1
ATOM 5328 N N . VAL A 1 667 ? -10.382 23.133 -4.190 1.00 98.25 667 VAL A N 1
ATOM 5329 C CA . VAL A 1 667 ? -11.171 22.122 -4.903 1.00 98.25 667 VAL A CA 1
ATOM 5330 C C . VAL A 1 667 ? -12.499 21.865 -4.194 1.00 98.25 667 VAL A C 1
ATOM 5332 O O . VAL A 1 667 ? -13.520 21.754 -4.867 1.00 98.25 667 VAL A O 1
ATOM 5335 N N . VAL A 1 668 ? -12.519 21.813 -2.858 1.00 98.50 668 VAL A N 1
ATOM 5336 C CA . VAL A 1 668 ? -13.774 21.735 -2.092 1.00 98.50 668 VAL A CA 1
ATOM 5337 C C . VAL A 1 668 ? -14.674 22.923 -2.435 1.00 98.50 668 VAL A C 1
ATOM 5339 O O . VAL A 1 668 ? -15.839 22.717 -2.756 1.00 98.50 668 VAL A O 1
ATOM 5342 N N . GLU A 1 669 ? -14.145 24.150 -2.445 1.00 98.38 669 GLU A N 1
ATOM 5343 C CA . GLU A 1 669 ? -14.934 25.338 -2.797 1.00 98.38 669 GLU A CA 1
ATOM 5344 C C . GLU A 1 669 ? -15.471 25.267 -4.232 1.00 98.38 669 GLU A C 1
ATOM 5346 O O . GLU A 1 669 ? -16.644 25.555 -4.469 1.00 98.38 669 GLU A O 1
ATOM 5351 N N . LEU A 1 670 ? -14.641 24.844 -5.189 1.00 98.50 670 LEU A N 1
ATOM 5352 C CA . LEU A 1 670 ? -15.053 24.646 -6.577 1.00 98.50 670 LEU A CA 1
ATOM 5353 C C . LEU A 1 670 ? -16.187 23.618 -6.706 1.00 98.50 670 LEU A C 1
ATOM 5355 O O . LEU A 1 670 ? -17.154 23.871 -7.419 1.00 98.50 670 LEU A O 1
ATOM 5359 N N . LEU A 1 671 ? -16.082 22.476 -6.026 1.00 98.44 671 LEU A N 1
ATOM 5360 C CA . LEU A 1 671 ? -17.100 21.425 -6.061 1.00 98.44 671 LEU A CA 1
ATOM 5361 C C . LEU A 1 671 ? -18.414 21.908 -5.427 1.00 98.44 671 LEU A C 1
ATOM 5363 O O . LEU A 1 671 ? -19.476 21.715 -6.011 1.00 98.44 671 LEU A O 1
ATOM 5367 N N . LEU A 1 672 ? -18.356 22.604 -4.286 1.00 98.12 672 LEU A N 1
ATOM 5368 C CA . LEU A 1 672 ? -19.540 23.171 -3.626 1.00 98.12 672 LEU A CA 1
ATOM 5369 C C . LEU A 1 672 ? -20.236 24.247 -4.476 1.00 98.12 672 LEU A C 1
ATOM 5371 O O . LEU A 1 672 ? -21.463 24.275 -4.530 1.00 98.12 672 LEU A O 1
ATOM 5375 N N . LYS A 1 673 ? -19.478 25.088 -5.196 1.00 98.06 673 LYS A N 1
ATOM 5376 C CA . LYS A 1 673 ? -20.028 26.054 -6.171 1.00 98.06 673 LYS A CA 1
ATOM 5377 C C . LYS A 1 673 ? -20.738 25.396 -7.356 1.00 98.06 673 LYS A C 1
ATOM 5379 O O . LYS A 1 673 ? -21.550 26.053 -7.993 1.00 98.06 673 LYS A O 1
ATOM 5384 N N . ASN A 1 674 ? -20.436 24.131 -7.644 1.00 97.88 674 ASN A N 1
ATOM 5385 C CA . ASN A 1 674 ? -21.043 23.343 -8.717 1.00 97.88 674 ASN A CA 1
ATOM 5386 C C . ASN A 1 674 ? -21.940 22.227 -8.146 1.00 97.88 674 ASN A C 1
ATOM 5388 O O . ASN A 1 674 ? -21.937 21.100 -8.631 1.00 97.88 674 ASN A O 1
ATOM 5392 N N . GLU A 1 675 ? -22.697 22.547 -7.093 1.00 96.00 675 GLU A N 1
ATOM 5393 C CA . GLU A 1 675 ? -23.776 21.707 -6.549 1.00 96.00 675 GLU A CA 1
ATOM 5394 C C . GLU A 1 675 ? -23.331 20.332 -6.005 1.00 96.00 675 GLU A C 1
ATOM 5396 O O . GLU A 1 675 ? -24.116 19.378 -5.944 1.00 96.00 675 GLU A O 1
ATOM 5401 N N . ALA A 1 676 ? -22.082 20.207 -5.538 1.00 98.00 676 ALA A N 1
ATOM 5402 C CA . ALA A 1 676 ? -21.671 19.029 -4.776 1.00 98.00 676 ALA A CA 1
ATOM 5403 C C . ALA A 1 676 ? -22.525 18.866 -3.506 1.00 98.00 676 ALA A C 1
ATOM 5405 O O . ALA A 1 676 ? -22.715 19.806 -2.730 1.00 98.00 676 ALA A O 1
ATOM 5406 N N . ASN A 1 677 ? -23.016 17.650 -3.266 1.00 97.38 677 ASN A N 1
ATOM 5407 C CA . ASN A 1 677 ? -23.916 17.329 -2.169 1.00 97.38 677 ASN A CA 1
ATOM 5408 C C . ASN A 1 677 ? -23.175 17.375 -0.826 1.00 97.38 677 ASN A C 1
ATOM 5410 O O . ASN A 1 677 ? -22.650 16.381 -0.322 1.00 97.38 677 ASN A O 1
ATOM 5414 N N . ILE A 1 678 ? -23.199 18.562 -0.231 1.00 97.62 678 ILE A N 1
ATOM 5415 C CA . ILE A 1 678 ? -22.579 18.914 1.045 1.00 97.62 678 ILE A CA 1
ATOM 5416 C C . ILE A 1 678 ? -23.065 18.072 2.238 1.00 97.62 678 ILE A C 1
ATOM 5418 O O . ILE A 1 678 ? -22.379 17.980 3.254 1.00 97.62 678 ILE A O 1
ATOM 5422 N N . ASN A 1 679 ? -24.229 17.429 2.103 1.00 97.38 679 ASN A N 1
ATOM 5423 C CA . ASN A 1 679 ? -24.872 16.600 3.122 1.00 97.38 679 ASN A CA 1
ATOM 5424 C C . ASN A 1 679 ? -24.946 15.115 2.720 1.00 97.38 679 ASN A C 1
ATOM 5426 O O . ASN A 1 679 ? -25.716 14.357 3.313 1.00 97.38 679 ASN A O 1
ATOM 5430 N N . TYR A 1 680 ? -24.183 14.694 1.704 1.00 96.56 680 TYR A N 1
ATOM 5431 C CA . TYR A 1 680 ? -24.090 13.291 1.312 1.00 96.56 680 TYR A CA 1
ATOM 5432 C C . TYR A 1 680 ? -23.648 12.428 2.501 1.00 96.56 680 TYR A C 1
ATOM 5434 O O . TYR A 1 680 ? -22.794 12.838 3.282 1.00 96.56 680 TYR A O 1
ATOM 5442 N N . LYS A 1 681 ? -24.223 11.231 2.633 1.00 93.88 681 LYS A N 1
ATOM 5443 C CA . LYS A 1 681 ? -23.795 10.226 3.609 1.00 93.88 681 LYS A CA 1
ATOM 5444 C C . LYS A 1 681 ? -23.182 9.057 2.857 1.00 93.88 681 LYS A C 1
ATOM 5446 O O . LYS A 1 681 ? -23.871 8.414 2.064 1.00 93.88 681 LYS A O 1
ATOM 5451 N N . ASN A 1 682 ? -21.903 8.792 3.105 1.00 87.56 682 ASN A N 1
ATOM 5452 C CA . ASN A 1 682 ? -21.201 7.673 2.481 1.00 87.56 682 ASN A CA 1
ATOM 5453 C C . ASN A 1 682 ? -21.632 6.318 3.061 1.00 87.56 682 ASN A C 1
ATOM 5455 O O . ASN A 1 682 ? -22.592 6.209 3.829 1.00 87.56 682 ASN A O 1
ATOM 5459 N N . GLY A 1 683 ? -20.901 5.264 2.685 1.00 85.00 683 GLY A N 1
ATOM 5460 C CA . GLY A 1 683 ? -21.173 3.890 3.096 1.00 85.00 683 GLY A CA 1
ATOM 5461 C C . GLY A 1 683 ? -21.375 3.687 4.598 1.00 85.00 683 GLY A C 1
ATOM 5462 O O . GLY A 1 683 ? -22.134 2.785 4.943 1.00 85.00 683 GLY A O 1
ATOM 5463 N N . ASP A 1 684 ? -20.787 4.529 5.456 1.00 85.69 684 ASP A N 1
ATOM 5464 C CA . ASP A 1 684 ? -20.854 4.453 6.922 1.00 85.69 684 ASP A CA 1
ATOM 5465 C C . ASP A 1 684 ? -21.746 5.517 7.578 1.00 85.69 684 ASP A C 1
ATOM 5467 O O . ASP A 1 684 ? -21.799 5.627 8.799 1.00 85.69 684 ASP A O 1
ATOM 5471 N N . GLY A 1 685 ? -22.504 6.274 6.782 1.00 91.75 685 GLY A N 1
ATOM 5472 C CA . GLY A 1 685 ? -23.386 7.334 7.276 1.00 91.75 685 GLY A CA 1
ATOM 5473 C C . GLY A 1 685 ? -22.678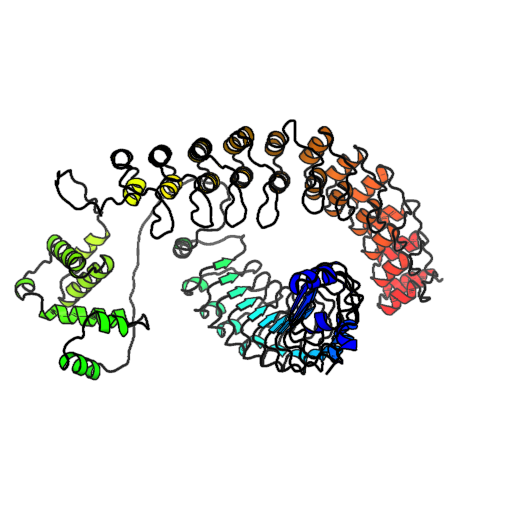 8.666 7.548 1.00 91.75 685 GLY A C 1
ATOM 5474 O O . GLY A 1 685 ? -23.344 9.640 7.895 1.00 91.75 685 GLY A O 1
ATOM 5475 N N . VAL A 1 686 ? -21.355 8.720 7.372 1.00 94.88 686 VAL A N 1
ATOM 5476 C CA . VAL A 1 686 ? -20.522 9.893 7.662 1.00 94.88 686 VAL A CA 1
ATOM 5477 C C . VAL A 1 686 ? -20.739 10.972 6.595 1.00 94.88 686 VAL A C 1
ATOM 5479 O O . VAL A 1 686 ? -20.798 10.659 5.404 1.00 94.88 686 VAL A O 1
ATOM 5482 N N . THR A 1 687 ? -20.851 12.235 7.018 1.00 97.38 687 THR A N 1
ATOM 5483 C CA . THR A 1 687 ? -21.015 13.405 6.136 1.00 97.38 687 THR A CA 1
ATOM 5484 C C . THR A 1 687 ? -19.682 14.103 5.822 1.00 97.38 687 THR A C 1
ATOM 5486 O O . THR A 1 687 ? -18.724 13.975 6.592 1.00 97.38 687 THR A O 1
ATOM 5489 N N . PRO A 1 688 ? -19.608 14.934 4.761 1.00 97.94 688 PRO A N 1
ATOM 5490 C CA . PRO A 1 688 ? -18.493 15.852 4.517 1.00 97.94 688 PRO A CA 1
ATOM 5491 C C . PRO A 1 688 ? -18.066 16.672 5.744 1.00 97.94 688 PRO A C 1
ATOM 5493 O O . PRO A 1 688 ? -16.870 16.832 5.990 1.00 97.94 688 PRO A O 1
ATOM 5496 N N . LEU A 1 689 ? -19.025 17.155 6.546 1.00 98.31 689 LEU A N 1
ATOM 5497 C CA . LEU A 1 689 ? -18.739 17.948 7.744 1.00 98.31 689 LEU A CA 1
ATOM 5498 C C . LEU A 1 689 ? -18.107 17.102 8.859 1.00 98.31 689 LEU A C 1
ATOM 5500 O O . LEU A 1 689 ? -17.132 17.535 9.468 1.00 98.31 689 LEU A O 1
ATOM 5504 N N . MET A 1 690 ? -18.595 15.877 9.075 1.00 98.06 690 MET A N 1
ATOM 5505 C CA . MET A 1 690 ? -17.984 14.921 10.006 1.00 98.06 690 MET A CA 1
ATOM 5506 C C . MET A 1 690 ? -16.578 14.501 9.570 1.00 98.06 690 MET A C 1
ATOM 5508 O O . MET A 1 690 ? -15.704 14.351 10.419 1.00 98.06 690 MET A O 1
ATOM 5512 N N . LEU A 1 691 ? -16.339 14.325 8.263 1.00 97.19 691 LEU A N 1
ATOM 5513 C CA . LEU A 1 691 ? -15.002 14.038 7.732 1.00 97.19 691 LEU A CA 1
ATOM 5514 C C . LEU A 1 691 ? -14.042 15.198 8.010 1.00 97.19 691 LEU A C 1
ATOM 5516 O O . LEU A 1 691 ? -12.974 14.972 8.571 1.00 97.19 691 LEU A O 1
ATOM 5520 N N . ALA A 1 692 ? -14.433 16.436 7.693 1.00 97.69 692 ALA A N 1
ATOM 5521 C CA . ALA A 1 692 ? -13.617 17.615 7.988 1.00 97.69 692 ALA A CA 1
ATOM 5522 C C . ALA A 1 692 ? -13.370 17.792 9.499 1.00 97.69 692 ALA A C 1
ATOM 5524 O O . ALA A 1 692 ? -12.275 18.181 9.900 1.00 97.69 692 ALA A O 1
ATOM 5525 N N . ALA A 1 693 ? -14.358 17.460 10.338 1.00 96.69 693 ALA A N 1
ATOM 5526 C CA . ALA A 1 693 ? -14.231 17.510 11.790 1.00 96.69 693 ALA A CA 1
ATOM 5527 C C . ALA A 1 693 ? -13.296 16.429 12.359 1.00 96.69 693 ALA A C 1
ATOM 5529 O O . ALA A 1 693 ? -12.509 16.716 13.257 1.00 96.69 693 ALA A O 1
ATOM 5530 N N . LYS A 1 694 ? -13.348 15.208 11.809 1.00 95.94 694 LYS A N 1
ATOM 5531 C CA . LYS A 1 694 ? -12.452 14.091 12.146 1.00 95.94 694 LYS A CA 1
ATOM 5532 C C . LYS A 1 694 ? -10.994 14.351 11.750 1.00 95.94 694 LYS A C 1
ATOM 5534 O O . LYS A 1 694 ? -10.097 13.850 12.414 1.00 95.94 694 LYS A O 1
ATOM 5539 N N . LEU A 1 695 ? -10.772 15.067 10.647 1.00 93.06 695 LEU A N 1
ATOM 5540 C CA . LEU A 1 695 ? -9.449 15.290 10.048 1.00 93.06 695 LEU A CA 1
ATOM 5541 C C . LEU A 1 695 ? -8.753 16.581 10.516 1.00 93.06 695 LEU A C 1
ATOM 5543 O O . LEU A 1 695 ? -7.677 16.892 10.016 1.00 93.06 695 LEU A O 1
ATOM 5547 N N . GLY A 1 696 ? -9.371 17.375 11.397 1.00 95.06 696 GLY A N 1
ATOM 5548 C CA . GLY A 1 696 ? -8.796 18.650 11.850 1.00 95.06 696 GLY A CA 1
ATOM 5549 C C . GLY A 1 696 ? -8.830 19.787 10.819 1.00 95.06 696 GLY A C 1
ATOM 5550 O O . GLY A 1 696 ? -8.298 20.874 11.063 1.00 95.06 696 GLY A O 1
ATOM 5551 N N . GLU A 1 697 ? -9.490 19.588 9.673 1.00 96.00 697 GLU A N 1
ATOM 5552 C CA . GLU A 1 697 ? -9.437 20.477 8.506 1.00 96.00 697 GLU A CA 1
ATOM 5553 C C . GLU A 1 697 ? -10.285 21.750 8.685 1.00 96.00 697 GLU A C 1
ATOM 5555 O O . GLU A 1 697 ? -11.329 21.966 8.067 1.00 96.00 697 GLU A O 1
ATOM 5560 N N . LYS A 1 698 ? -9.827 22.641 9.571 1.00 96.94 698 LYS A N 1
ATOM 5561 C CA . LYS A 1 698 ? -10.556 23.818 10.079 1.00 96.94 698 LYS A CA 1
ATOM 5562 C C . LYS A 1 698 ? -11.068 24.770 9.000 1.00 96.94 698 LYS A C 1
ATOM 5564 O O . LYS A 1 698 ? -12.131 25.372 9.165 1.00 96.94 698 LYS A O 1
ATOM 5569 N N . LYS A 1 699 ? -10.306 24.964 7.923 1.00 97.62 699 LYS A N 1
ATOM 5570 C CA . LYS A 1 699 ? -10.717 25.818 6.799 1.00 97.62 699 LYS A CA 1
ATOM 5571 C C . LYS A 1 699 ? -11.798 25.110 5.961 1.00 97.62 699 LYS A C 1
ATOM 5573 O O . LYS A 1 699 ? -12.791 25.758 5.647 1.00 97.62 699 LYS A O 1
ATOM 5578 N N . ILE A 1 700 ? -11.664 23.805 5.675 1.00 98.19 700 ILE A N 1
ATOM 5579 C CA . ILE A 1 700 ? -12.714 22.993 5.021 1.00 98.19 700 ILE A CA 1
ATOM 5580 C C . ILE A 1 700 ? -13.993 22.996 5.859 1.00 98.19 700 ILE A C 1
ATOM 5582 O O . ILE A 1 700 ? -15.062 23.268 5.329 1.00 98.19 700 ILE A O 1
ATOM 5586 N N . LEU A 1 701 ? -13.893 22.757 7.170 1.00 98.38 701 LEU A N 1
ATOM 5587 C CA . LEU A 1 701 ? -15.038 22.765 8.081 1.00 98.38 701 LEU A CA 1
ATOM 5588 C C . LEU A 1 701 ? -15.810 24.091 7.990 1.00 98.38 701 LEU A C 1
ATOM 5590 O O . LEU A 1 701 ? -17.019 24.093 7.775 1.00 98.38 701 LEU A O 1
ATOM 5594 N N . LYS A 1 702 ? -15.106 25.227 8.094 1.00 97.81 702 LYS A N 1
ATOM 5595 C CA . LYS A 1 702 ? -15.709 26.562 7.963 1.00 97.81 702 LYS A CA 1
ATOM 5596 C C . LYS A 1 702 ? -16.366 26.787 6.604 1.00 97.81 702 LYS A C 1
ATOM 5598 O O . LYS A 1 702 ? -17.437 27.383 6.558 1.00 97.81 702 LYS A O 1
ATOM 5603 N N . LEU A 1 703 ? -15.735 26.316 5.533 1.00 97.94 703 LEU A N 1
ATOM 5604 C CA . LEU A 1 703 ? -16.260 26.404 4.175 1.00 97.94 703 LEU A CA 1
ATOM 5605 C C . LEU A 1 703 ? -17.545 25.573 4.021 1.00 97.94 703 LEU A C 1
ATOM 5607 O O . LEU A 1 703 ? -18.538 26.068 3.499 1.00 97.94 703 LEU A O 1
ATOM 5611 N N . LEU A 1 704 ? -17.573 24.346 4.545 1.00 98.25 704 LEU A N 1
ATOM 5612 C CA . LEU A 1 704 ? -18.774 23.509 4.554 1.00 98.25 704 LEU A CA 1
ATOM 5613 C C . LEU A 1 704 ? -19.912 24.180 5.346 1.00 98.25 704 LEU A C 1
ATOM 5615 O O . LEU A 1 704 ? -21.045 24.244 4.875 1.00 98.25 704 LEU A O 1
ATOM 5619 N N . ILE A 1 705 ? -19.610 24.757 6.512 1.00 97.44 705 ILE A N 1
ATOM 5620 C CA . ILE A 1 705 ? -20.584 25.522 7.306 1.00 97.44 705 ILE A CA 1
ATOM 5621 C C . ILE A 1 705 ? -21.121 26.726 6.511 1.00 97.44 705 ILE A C 1
ATOM 5623 O O . ILE A 1 705 ? -22.334 26.922 6.462 1.00 97.44 705 ILE A O 1
ATOM 5627 N N . SER A 1 706 ? -20.265 27.505 5.835 1.00 97.25 706 SER A N 1
ATOM 5628 C CA . SER A 1 706 ? -20.712 28.684 5.071 1.00 97.25 706 SER A CA 1
ATOM 5629 C C . SER A 1 706 ? -21.527 28.347 3.816 1.00 97.25 706 SER A C 1
ATOM 5631 O O . SER A 1 706 ? -22.280 29.197 3.352 1.00 97.25 706 SER A O 1
ATOM 5633 N N . TYR A 1 707 ? -21.409 27.126 3.284 1.00 97.12 707 TYR A N 1
ATOM 5634 C CA . TYR A 1 707 ? -22.251 26.602 2.197 1.00 97.12 707 TYR A CA 1
ATOM 5635 C C . TYR A 1 707 ? -23.485 25.820 2.707 1.00 97.12 707 TYR A C 1
ATOM 5637 O O . TYR A 1 707 ? -24.181 25.184 1.919 1.00 97.12 707 TYR A O 1
ATOM 5645 N N . GLY A 1 708 ? -23.797 25.871 4.010 1.00 95.06 708 GLY A N 1
ATOM 5646 C CA . GLY A 1 708 ? -25.036 25.306 4.561 1.00 95.06 708 GLY A CA 1
ATOM 5647 C C . GLY A 1 708 ? -24.991 23.806 4.873 1.00 95.06 708 GLY A C 1
ATOM 5648 O O . GLY A 1 708 ? -26.010 23.118 4.755 1.00 95.06 708 GLY A O 1
ATOM 5649 N N . ALA A 1 709 ? -23.832 23.275 5.275 1.00 97.56 709 ALA A N 1
ATOM 5650 C CA . ALA A 1 709 ? -23.745 21.921 5.821 1.00 97.56 709 ALA A CA 1
ATOM 5651 C C . ALA A 1 709 ? -24.641 21.776 7.064 1.00 97.56 709 ALA A C 1
ATOM 5653 O O . ALA A 1 709 ? -24.613 22.612 7.970 1.00 97.56 709 ALA A O 1
ATOM 5654 N N . LYS A 1 710 ? -25.435 20.704 7.118 1.00 97.38 710 LYS A N 1
ATOM 5655 C CA . LYS A 1 710 ? -26.336 20.424 8.239 1.00 97.38 710 LYS A CA 1
ATOM 5656 C C . LYS A 1 710 ? -25.534 19.958 9.450 1.00 97.38 710 LYS A C 1
ATOM 5658 O O . LYS A 1 710 ? -24.858 18.933 9.387 1.00 97.38 710 LYS A O 1
ATOM 5663 N N . LEU A 1 711 ? -25.676 20.695 10.547 1.00 96.12 711 LEU A N 1
ATOM 5664 C CA . LEU A 1 711 ? -25.219 20.290 11.874 1.00 96.12 711 LEU A CA 1
ATOM 5665 C C . LEU A 1 711 ? -26.094 19.162 12.436 1.00 96.12 711 LEU A C 1
ATOM 5667 O O . LEU A 1 711 ? -27.209 18.918 11.959 1.00 96.12 711 LEU A O 1
ATOM 5671 N N . ASN A 1 712 ? -25.593 18.512 13.484 1.00 95.69 712 ASN A N 1
ATOM 5672 C CA . ASN A 1 712 ? -26.288 17.501 14.282 1.00 95.69 712 ASN A CA 1
ATOM 5673 C C . ASN A 1 712 ? -26.806 16.330 13.436 1.00 95.69 712 ASN A C 1
ATOM 5675 O O . ASN A 1 712 ? -27.830 15.714 13.732 1.00 95.69 712 ASN A O 1
ATOM 5679 N N . GLN A 1 713 ? -26.103 16.035 12.342 1.00 97.06 713 GLN A N 1
ATOM 5680 C CA . GLN A 1 713 ? -26.265 14.768 11.651 1.00 97.06 713 GLN A CA 1
ATOM 5681 C C . GLN A 1 713 ? -25.575 13.676 12.466 1.00 97.06 713 GLN A C 1
ATOM 5683 O O . GLN A 1 713 ? -24.659 13.945 13.236 1.00 97.06 713 GLN A O 1
ATOM 5688 N N . VAL A 1 714 ? -26.004 12.435 12.260 1.00 96.75 714 VAL A N 1
ATOM 5689 C CA . VAL A 1 714 ? -25.400 11.254 12.882 1.00 96.75 714 VAL A CA 1
ATOM 5690 C C . VAL A 1 714 ? -25.016 10.219 11.830 1.00 96.75 714 VAL A C 1
ATOM 5692 O O . VAL A 1 714 ? -25.708 10.085 10.811 1.00 96.75 714 VAL A O 1
ATOM 5695 N N . ASP A 1 715 ? -23.907 9.522 12.052 1.00 93.75 715 ASP A N 1
ATOM 5696 C CA . ASP A 1 715 ? -23.487 8.374 11.246 1.00 93.75 715 ASP A CA 1
ATOM 5697 C C . ASP A 1 715 ? -24.068 7.048 11.790 1.00 93.75 715 ASP A C 1
ATOM 5699 O O . ASP A 1 715 ? -24.995 7.056 12.602 1.00 93.75 715 ASP A O 1
ATOM 5703 N N . LYS A 1 716 ? -23.580 5.888 11.324 1.00 95.69 716 LYS A N 1
ATOM 5704 C CA . LYS A 1 716 ? -24.069 4.574 11.796 1.00 95.69 716 LYS A CA 1
ATOM 5705 C C . LYS A 1 716 ? -23.784 4.275 13.269 1.00 95.69 716 LYS A C 1
ATOM 5707 O O . LYS A 1 716 ? -24.491 3.451 13.848 1.00 95.69 716 LYS A O 1
ATOM 5712 N N . TRP A 1 717 ? -22.763 4.893 13.856 1.00 93.25 717 TRP A N 1
ATOM 5713 C CA . TRP A 1 717 ? -22.436 4.753 15.277 1.00 93.25 717 TRP A CA 1
ATOM 5714 C C . TRP A 1 717 ? -23.207 5.760 16.136 1.00 93.25 717 TRP A C 1
ATOM 5716 O O . TRP A 1 717 ? -23.006 5.828 17.342 1.00 93.25 717 TRP A O 1
ATOM 5726 N N . ASN A 1 718 ? -24.122 6.511 15.515 1.00 95.56 718 ASN A N 1
ATOM 5727 C CA . ASN A 1 718 ? -24.837 7.640 16.089 1.00 95.56 718 ASN A CA 1
ATOM 5728 C C . ASN A 1 718 ? -23.904 8.796 16.510 1.00 95.56 718 ASN A C 1
ATOM 5730 O O . ASN A 1 718 ? -24.285 9.630 17.327 1.00 95.56 718 ASN A O 1
ATOM 5734 N N . GLU A 1 719 ? -22.695 8.879 15.944 1.00 95.69 719 GLU A N 1
ATOM 5735 C CA . GLU A 1 719 ? -21.724 9.930 16.262 1.00 95.69 719 GLU A CA 1
ATOM 5736 C C . GLU A 1 719 ? -21.998 11.208 15.450 1.00 95.69 719 GLU A C 1
ATOM 5738 O O . GLU A 1 719 ? -22.259 11.150 14.245 1.00 95.69 719 GLU A O 1
ATOM 5743 N N . THR A 1 720 ? -21.885 12.374 16.096 1.00 97.81 720 THR A N 1
ATOM 5744 C CA . THR A 1 720 ? -21.945 13.701 15.452 1.00 97.81 720 THR A CA 1
ATOM 5745 C C . THR A 1 720 ? -20.553 14.222 15.096 1.00 97.81 720 THR A C 1
ATOM 5747 O O . THR A 1 720 ? -19.536 13.756 15.610 1.00 97.81 720 THR A O 1
ATOM 5750 N N . GLU A 1 721 ? -20.482 15.270 14.275 1.00 97.69 721 GLU A N 1
ATOM 5751 C CA . GLU A 1 721 ? -19.243 16.003 13.993 1.00 97.69 721 GLU A CA 1
ATOM 5752 C C . GLU A 1 721 ? -18.530 16.533 15.255 1.00 97.69 721 GLU A C 1
ATOM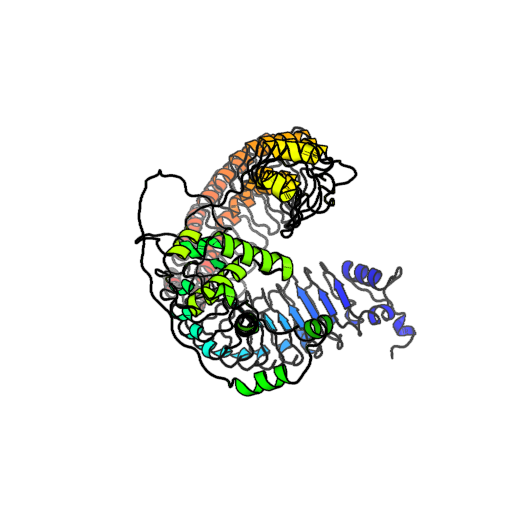 5754 O O . GLU A 1 721 ? -17.300 16.603 15.270 1.00 97.69 721 GLU A O 1
ATOM 5759 N N . LEU A 1 722 ? -19.263 16.838 16.336 1.00 98.44 722 LEU A N 1
ATOM 5760 C CA . LEU A 1 722 ? -18.672 17.231 17.620 1.00 98.44 722 LEU A CA 1
ATOM 5761 C C . LEU A 1 722 ? -18.007 16.042 18.329 1.00 98.44 722 LEU A C 1
ATOM 5763 O O . LEU A 1 722 ? -16.901 16.194 18.848 1.00 98.44 722 LEU A O 1
ATOM 5767 N N . ILE A 1 723 ? -18.641 14.864 18.306 1.00 98.12 723 ILE A N 1
ATOM 5768 C CA . ILE A 1 723 ? -18.056 13.622 18.834 1.00 98.12 723 ILE A CA 1
ATOM 5769 C C . ILE A 1 723 ? -16.807 13.248 18.029 1.00 98.12 723 ILE A C 1
ATOM 5771 O O . ILE A 1 723 ? -15.754 13.032 18.625 1.00 98.12 723 ILE A O 1
ATOM 5775 N N . LYS A 1 724 ? -16.862 13.295 16.688 1.00 96.50 724 LYS A N 1
ATOM 5776 C CA . LYS A 1 724 ? -15.684 13.059 15.832 1.00 96.50 724 LYS A CA 1
ATOM 5777 C C . LYS A 1 724 ? -14.529 14.005 16.167 1.00 96.50 724 LYS A C 1
ATOM 5779 O O . LYS A 1 724 ? -13.395 13.547 16.287 1.00 96.50 724 LYS A O 1
ATOM 5784 N N . ALA A 1 725 ? -14.796 15.299 16.338 1.00 97.62 725 ALA A N 1
ATOM 5785 C CA . ALA A 1 725 ? -13.763 16.271 16.693 1.00 97.62 725 ALA A CA 1
ATOM 5786 C C . ALA A 1 725 ? -13.155 15.995 18.081 1.00 97.62 725 ALA A C 1
ATOM 5788 O O . ALA A 1 725 ? -11.938 16.049 18.245 1.00 97.62 725 ALA A O 1
ATOM 5789 N N . ALA A 1 726 ? -13.989 15.665 19.073 1.00 97.19 726 ALA A N 1
ATOM 5790 C CA . ALA A 1 726 ? -13.535 15.367 20.428 1.00 97.19 726 ALA A CA 1
ATOM 5791 C C . ALA A 1 726 ? -12.740 14.054 20.517 1.00 97.19 726 ALA A C 1
ATOM 5793 O O . ALA A 1 726 ? -11.696 14.031 21.163 1.00 97.19 726 ALA A O 1
ATOM 5794 N N . TYR A 1 727 ? -13.179 12.998 19.822 1.00 95.69 727 TYR A N 1
ATOM 5795 C CA . TYR A 1 727 ? -12.487 11.707 19.741 1.00 95.69 727 TYR A CA 1
ATOM 5796 C C . TYR A 1 727 ? -11.075 11.835 19.151 1.00 95.69 727 TYR A C 1
ATOM 5798 O O . TYR A 1 727 ? -10.151 11.184 19.624 1.00 95.69 727 TYR A O 1
ATOM 5806 N N . ASN A 1 728 ? -10.887 12.674 18.123 1.00 93.69 728 ASN A N 1
ATOM 5807 C CA . ASN A 1 728 ? -9.592 12.825 17.441 1.00 93.69 728 ASN A CA 1
ATOM 5808 C C . ASN A 1 728 ? -8.704 13.934 18.049 1.00 93.69 728 ASN A C 1
ATOM 5810 O O . ASN A 1 728 ? -7.611 14.177 17.549 1.00 93.69 728 ASN A O 1
ATOM 5814 N N . GLY A 1 729 ? -9.136 14.605 19.126 1.00 95.69 729 GLY A N 1
ATOM 5815 C CA . GLY A 1 729 ? -8.340 15.646 19.792 1.00 95.69 729 GLY A CA 1
ATOM 5816 C C . GLY A 1 729 ? -8.331 17.008 19.089 1.00 95.69 729 GLY A C 1
ATOM 5817 O O . GLY A 1 729 ? -7.502 17.865 19.399 1.00 95.69 729 GLY A O 1
ATOM 5818 N N . GLU A 1 730 ? -9.277 17.252 18.182 1.00 97.62 730 GLU A N 1
ATOM 5819 C CA . GLU A 1 730 ? -9.295 18.413 17.291 1.00 97.62 730 GLU A CA 1
ATOM 5820 C C . GLU A 1 730 ? -9.854 19.681 17.962 1.00 97.62 730 GLU A C 1
ATOM 5822 O O . GLU A 1 730 ? -10.915 20.206 17.615 1.00 97.62 730 GLU A O 1
ATOM 5827 N N . GLU A 1 731 ? -9.119 20.218 18.941 1.00 97.81 731 GLU A N 1
ATOM 5828 C CA . GLU A 1 731 ? -9.539 21.359 19.773 1.00 97.81 731 GLU A CA 1
ATOM 5829 C C . GLU A 1 731 ? -9.991 22.577 18.948 1.00 97.81 731 GLU A C 1
ATOM 5831 O O . GLU A 1 731 ? -10.969 23.253 19.277 1.00 97.81 731 GLU A O 1
ATOM 5836 N N . GLN A 1 732 ? -9.311 22.850 17.832 1.00 97.50 732 GLN A N 1
ATOM 5837 C CA . GLN A 1 732 ? -9.634 23.980 16.963 1.00 97.50 732 GLN A CA 1
ATOM 5838 C C . GLN A 1 732 ? -10.912 23.774 16.139 1.00 97.50 732 GLN A C 1
ATOM 5840 O O . GLN A 1 732 ? -11.526 24.772 15.749 1.00 97.50 732 GLN A O 1
ATOM 5845 N N . ILE A 1 733 ? -11.312 22.522 15.895 1.00 98.19 733 ILE A N 1
ATOM 5846 C CA . ILE A 1 733 ? -12.609 22.155 15.319 1.00 98.19 733 ILE A CA 1
ATOM 5847 C C . ILE A 1 733 ? -13.686 22.276 16.393 1.00 98.19 733 ILE A C 1
ATOM 5849 O O . ILE A 1 733 ? -14.665 22.987 16.173 1.00 98.19 733 ILE A O 1
ATOM 5853 N N . VAL A 1 734 ? -13.475 21.678 17.575 1.00 98.31 734 VAL A N 1
ATOM 5854 C CA . VAL A 1 734 ? -14.405 21.776 18.715 1.00 98.31 734 VAL A CA 1
ATOM 5855 C C . VAL A 1 734 ? -14.728 23.240 19.010 1.00 98.31 734 VAL A C 1
ATOM 5857 O O . VAL A 1 734 ? -15.897 23.605 19.071 1.00 98.31 734 VAL A O 1
ATOM 5860 N N . LYS A 1 735 ? -13.714 24.112 19.085 1.00 97.75 735 LYS A N 1
ATOM 5861 C CA . LYS A 1 735 ? -13.887 25.555 19.319 1.00 97.75 735 LYS A CA 1
ATOM 5862 C C . LYS A 1 735 ? -14.753 26.260 18.264 1.00 97.75 735 LYS A C 1
ATOM 5864 O O . LYS A 1 735 ? -15.409 27.245 18.593 1.00 97.75 735 LYS A O 1
ATOM 5869 N N . VAL A 1 736 ? -14.754 25.792 17.012 1.00 97.75 736 VAL A N 1
ATOM 5870 C CA . VAL A 1 736 ? -15.656 26.304 15.966 1.00 97.75 736 VAL A CA 1
ATOM 5871 C C . VAL A 1 736 ? -17.053 25.712 16.140 1.00 97.75 736 VAL A C 1
ATOM 5873 O O . VAL A 1 736 ? -18.014 26.474 16.182 1.00 97.75 736 VAL A O 1
ATOM 5876 N N . LEU A 1 737 ? -17.180 24.395 16.309 1.00 97.50 737 LEU A N 1
ATOM 5877 C CA . LEU A 1 737 ? -18.475 23.718 16.427 1.00 97.50 737 LEU A CA 1
ATOM 5878 C C . LEU A 1 737 ? -19.286 24.222 17.630 1.00 97.50 737 LEU A C 1
ATOM 5880 O O . LEU A 1 737 ? -20.441 24.593 17.462 1.00 97.50 737 LEU A O 1
ATOM 5884 N N . ILE A 1 738 ? -18.678 24.365 18.813 1.00 96.56 738 ILE A N 1
ATOM 5885 C CA . ILE A 1 738 ? -19.367 24.890 20.009 1.00 96.56 738 ILE A CA 1
ATOM 5886 C C . ILE A 1 738 ? -19.751 26.376 19.911 1.00 96.56 738 ILE A C 1
ATOM 5888 O O . ILE A 1 738 ? -20.483 26.876 20.765 1.00 96.56 738 ILE A O 1
ATOM 5892 N N . SER A 1 739 ? -19.253 27.117 18.914 1.00 95.81 739 SER A N 1
ATOM 5893 C CA . SER A 1 739 ? -19.733 28.480 18.631 1.00 95.81 739 SER A CA 1
ATOM 5894 C C . SER A 1 739 ? -21.054 28.496 17.849 1.00 95.81 739 SER A C 1
ATOM 5896 O O . SER A 1 739 ? -21.670 29.550 17.726 1.00 95.81 739 SER A O 1
ATOM 5898 N N . LEU A 1 740 ? -21.507 27.326 17.387 1.00 94.69 740 LEU A N 1
ATOM 5899 C CA . LEU A 1 740 ? -22.754 27.089 16.665 1.00 94.69 740 LEU A CA 1
ATOM 5900 C C . LEU A 1 740 ? -23.770 26.350 17.559 1.00 94.69 740 LEU A C 1
ATOM 5902 O O . LEU A 1 740 ? -23.484 25.997 18.707 1.00 94.69 740 LEU A O 1
ATOM 5906 N N . GLU A 1 741 ? -24.960 26.097 17.016 1.00 89.62 741 GLU A N 1
ATOM 5907 C CA . GLU A 1 741 ? -26.057 25.363 17.664 1.00 89.62 741 GLU A CA 1
ATOM 5908 C C . GLU A 1 741 ? -25.888 23.836 17.521 1.00 89.62 741 GLU A C 1
ATOM 5910 O O . GLU A 1 741 ? -26.716 23.134 16.937 1.00 89.62 741 GLU A O 1
ATOM 5915 N N . VAL A 1 742 ? -24.770 23.310 18.029 1.00 93.38 742 VAL A N 1
ATOM 5916 C CA . VAL A 1 742 ? -24.506 21.860 18.078 1.00 93.38 742 VAL A CA 1
ATOM 5917 C C . VAL A 1 742 ? -25.058 21.213 19.353 1.00 93.38 742 VAL A C 1
ATOM 5919 O O . VAL A 1 742 ? -25.065 21.825 20.421 1.00 93.38 742 VAL A O 1
ATOM 5922 N N . LEU A 1 743 ? -25.480 19.951 19.255 1.00 94.69 743 LEU A N 1
ATOM 5923 C CA . LEU A 1 743 ? -25.910 19.128 20.386 1.00 94.69 743 LEU A CA 1
ATOM 5924 C C . LEU A 1 743 ? -24.688 18.708 21.219 1.00 94.69 743 LEU A C 1
ATOM 5926 O O . LEU A 1 743 ? -24.024 17.717 20.919 1.00 94.69 743 LEU A O 1
ATOM 5930 N N . ILE A 1 744 ? -24.393 19.487 22.262 1.00 97.50 744 ILE A N 1
ATOM 5931 C CA . ILE A 1 744 ? -23.228 19.305 23.145 1.00 97.50 744 ILE A CA 1
ATOM 5932 C C . ILE A 1 744 ? -23.222 17.928 23.823 1.00 97.50 744 ILE A C 1
ATOM 5934 O O . ILE A 1 744 ? -22.198 17.246 23.830 1.00 97.50 744 ILE A O 1
ATOM 5938 N N . ASP A 1 745 ? -24.383 17.519 24.331 1.00 97.75 745 ASP A N 1
ATOM 5939 C CA . ASP A 1 745 ? -24.581 16.299 25.119 1.00 97.75 745 ASP A CA 1
ATOM 5940 C C . ASP A 1 745 ? -25.209 15.155 24.306 1.00 97.75 745 ASP A C 1
ATOM 5942 O O . ASP A 1 745 ? -25.847 14.254 24.854 1.00 97.75 745 ASP A O 1
ATOM 5946 N N . HIS A 1 746 ? -25.054 15.185 22.976 1.00 98.19 746 HIS A N 1
ATOM 5947 C CA . HIS A 1 746 ? -25.461 14.063 22.130 1.00 98.19 746 HIS A CA 1
ATOM 5948 C C . HIS A 1 746 ? -24.707 12.789 22.529 1.00 98.19 746 HIS A C 1
ATOM 5950 O O . HIS A 1 746 ? -23.515 12.840 22.841 1.00 98.19 746 HIS A O 1
ATOM 5956 N N . ARG A 1 747 ? -25.412 11.654 22.495 1.00 98.00 747 ARG A N 1
ATOM 5957 C CA . ARG A 1 747 ? -24.900 10.335 22.876 1.00 98.00 747 ARG A CA 1
ATOM 5958 C C . ARG A 1 747 ? -24.843 9.422 21.660 1.00 98.00 747 ARG A C 1
ATOM 5960 O O . ARG A 1 747 ? -25.841 9.291 20.951 1.00 98.00 747 ARG A O 1
ATOM 5967 N N . ASP A 1 748 ? -23.700 8.797 21.428 1.00 97.00 748 ASP A N 1
ATOM 5968 C CA . ASP A 1 748 ? -23.543 7.763 20.402 1.00 97.00 748 ASP A CA 1
ATOM 5969 C C . ASP A 1 748 ? -24.217 6.429 20.799 1.00 97.00 748 ASP A C 1
ATOM 5971 O O . ASP A 1 748 ? -24.966 6.357 21.779 1.00 97.00 748 ASP A O 1
ATOM 5975 N N . ASN A 1 749 ? -23.984 5.367 20.021 1.00 96.00 749 ASN A N 1
ATOM 5976 C CA . ASN A 1 749 ? -24.542 4.035 20.277 1.00 96.00 749 ASN A CA 1
ATOM 5977 C C . ASN A 1 749 ? -24.050 3.389 21.584 1.00 96.00 749 ASN A C 1
ATOM 5979 O O . ASN A 1 749 ? -24.787 2.582 22.147 1.00 96.00 749 ASN A O 1
ATOM 5983 N N . ASP A 1 750 ? -22.859 3.743 22.074 1.00 93.12 750 ASP A N 1
ATOM 5984 C CA . ASP A 1 750 ? -22.325 3.268 23.358 1.00 93.12 750 ASP A CA 1
ATOM 5985 C C . ASP A 1 750 ? -22.818 4.149 24.526 1.00 93.12 750 ASP A C 1
ATOM 5987 O O . ASP A 1 750 ? -22.562 3.874 25.699 1.00 93.12 750 ASP A O 1
ATOM 5991 N N . GLY A 1 751 ? -23.579 5.205 24.219 1.00 96.69 751 GLY A N 1
ATOM 5992 C CA . GLY A 1 751 ? -24.091 6.181 25.169 1.00 96.69 751 GLY A CA 1
ATOM 5993 C C . GLY A 1 751 ? -23.094 7.291 25.508 1.00 96.69 751 GLY A C 1
ATOM 5994 O O . GLY A 1 751 ? -23.399 8.094 26.398 1.00 96.69 751 GLY A O 1
ATOM 5995 N N . LYS A 1 752 ? -21.938 7.350 24.832 1.00 97.44 752 LYS A N 1
ATOM 5996 C CA . LYS A 1 752 ? -20.852 8.291 25.116 1.00 97.44 752 LYS A CA 1
ATOM 5997 C C . LYS A 1 752 ? -21.103 9.669 24.513 1.00 97.44 752 LYS A C 1
ATOM 5999 O O . LYS A 1 752 ? -21.663 9.807 23.428 1.00 97.44 752 LYS A O 1
ATOM 6004 N N . THR A 1 753 ? -20.653 10.705 25.222 1.00 98.38 753 THR A N 1
ATOM 6005 C CA . THR A 1 753 ? -20.682 12.102 24.756 1.00 98.38 753 THR A CA 1
ATOM 6006 C C . THR A 1 753 ? -19.296 12.583 24.327 1.00 98.38 753 THR A C 1
ATOM 6008 O O . THR A 1 753 ? -18.266 12.007 24.689 1.00 98.38 753 THR A O 1
ATOM 6011 N N . ALA A 1 754 ? -19.240 13.716 23.621 1.00 98.00 754 ALA A N 1
ATOM 6012 C CA . ALA A 1 754 ? -17.979 14.375 23.270 1.00 98.00 754 ALA A CA 1
ATOM 6013 C C . ALA A 1 754 ? -17.098 14.686 24.503 1.00 98.00 754 ALA A C 1
ATOM 6015 O O . ALA A 1 754 ? -15.870 14.635 24.421 1.00 98.00 754 ALA A O 1
ATOM 6016 N N . LEU A 1 755 ? -17.710 14.972 25.660 1.00 98.31 755 LEU A N 1
ATOM 6017 C CA . LEU A 1 755 ? -16.991 15.229 26.911 1.00 98.31 755 LEU A CA 1
ATOM 6018 C C . LEU A 1 755 ? -16.338 13.957 27.475 1.00 98.31 755 LEU A C 1
ATOM 6020 O O . LEU A 1 755 ? -15.234 14.036 28.017 1.00 98.31 755 LEU A O 1
ATOM 6024 N N . MET A 1 756 ? -16.986 12.797 27.332 1.00 97.94 756 MET A N 1
ATOM 6025 C CA . MET A 1 756 ? -16.420 11.510 27.751 1.00 97.94 756 MET A CA 1
ATOM 6026 C C . MET A 1 756 ? -15.180 11.162 26.936 1.00 97.94 756 MET A C 1
ATOM 6028 O O . MET A 1 756 ? -14.128 10.966 27.534 1.00 97.94 756 MET A O 1
ATOM 6032 N N . TYR A 1 757 ? -15.247 11.211 25.602 1.00 97.44 757 TYR A N 1
ATOM 6033 C CA . TYR A 1 757 ? -14.079 10.957 24.749 1.00 97.44 757 TYR A CA 1
ATOM 6034 C C . TYR A 1 757 ? -12.921 11.927 25.007 1.00 97.44 757 TYR A C 1
ATOM 6036 O O . TYR A 1 757 ? -11.768 11.511 25.109 1.00 97.44 757 TYR A O 1
ATOM 6044 N N . ALA A 1 758 ? -13.214 13.217 25.197 1.00 97.44 758 ALA A N 1
ATOM 6045 C CA . ALA A 1 758 ? -12.193 14.196 25.564 1.00 97.44 758 ALA A CA 1
ATOM 6046 C C . ALA A 1 758 ? -11.522 13.890 26.918 1.00 97.44 758 ALA A C 1
ATOM 6048 O O . ALA A 1 758 ? -10.357 14.232 27.124 1.00 97.44 758 ALA A O 1
ATOM 6049 N N . SER A 1 759 ? -12.247 13.241 27.832 1.00 96.25 759 SER A N 1
ATOM 6050 C CA . SER A 1 759 ? -11.760 12.853 29.159 1.00 96.25 759 SER A CA 1
ATOM 6051 C C . SER A 1 759 ? -11.045 11.493 29.151 1.00 96.25 759 SER A C 1
ATOM 6053 O O . SER A 1 759 ? -10.088 11.311 29.899 1.00 96.25 759 SER A O 1
ATOM 6055 N N . GLU A 1 760 ? -11.466 10.573 28.278 1.00 96.38 760 GLU A N 1
ATOM 6056 C CA . GLU A 1 760 ? -10.873 9.251 28.023 1.00 96.38 760 GLU A CA 1
ATOM 6057 C C . GLU A 1 760 ? -9.500 9.346 27.346 1.00 96.38 760 GLU A C 1
ATOM 6059 O O . GLU A 1 760 ? -8.603 8.589 27.700 1.00 96.38 760 GLU A O 1
ATOM 6064 N N . TYR A 1 761 ? -9.305 10.309 26.437 1.00 92.56 761 TYR A N 1
ATOM 6065 C CA . TYR A 1 761 ? -8.040 10.510 25.710 1.00 92.56 761 TYR A CA 1
ATOM 6066 C C . TYR A 1 761 ? -7.164 11.665 26.233 1.00 92.56 761 TYR A C 1
ATOM 6068 O O . TYR A 1 761 ? -6.111 11.958 25.664 1.00 92.56 761 TYR A O 1
ATOM 6076 N N . GLY A 1 762 ? -7.552 12.322 27.331 1.00 94.94 762 GLY A N 1
ATOM 6077 C CA . GLY A 1 762 ? -6.688 13.297 28.010 1.00 94.94 762 GLY A CA 1
ATOM 6078 C C . GLY A 1 762 ? -6.672 14.712 27.413 1.00 94.94 762 GLY A C 1
ATOM 6079 O O . GLY A 1 762 ? -5.754 15.489 27.692 1.00 94.94 762 GLY A O 1
ATOM 6080 N N . TYR A 1 763 ? -7.672 15.092 26.617 1.00 96.88 763 TYR A N 1
ATOM 6081 C CA . TYR A 1 763 ? -7.720 16.372 25.904 1.00 96.88 763 TYR A CA 1
ATOM 6082 C C . TYR A 1 763 ? -8.201 17.536 26.795 1.00 96.88 763 TYR A C 1
ATOM 6084 O O . TYR A 1 763 ? -9.307 18.057 26.638 1.00 96.88 763 TYR A O 1
ATOM 6092 N N . GLU A 1 764 ? -7.337 17.990 27.717 1.00 96.50 764 GLU A N 1
ATOM 6093 C CA . GLU A 1 764 ? -7.614 19.066 28.695 1.00 96.50 764 GLU A CA 1
ATOM 6094 C C . GLU A 1 764 ? -8.294 20.315 28.095 1.00 96.50 764 GLU A C 1
ATOM 6096 O O . GLU A 1 764 ? -9.190 20.893 28.716 1.00 96.50 764 GLU A O 1
ATOM 6101 N N . GLY A 1 765 ? -7.859 20.763 26.912 1.00 96.25 765 GLY A N 1
ATOM 6102 C CA . GLY A 1 765 ? -8.415 21.943 26.244 1.00 96.25 765 GLY A CA 1
ATOM 6103 C C . GLY A 1 765 ? -9.848 21.730 25.753 1.00 96.25 765 GLY A C 1
ATOM 6104 O O . GLY A 1 765 ? -10.709 22.582 25.975 1.00 96.25 765 GLY A O 1
ATOM 6105 N N . ILE A 1 766 ? -10.136 20.557 25.182 1.00 97.94 766 ILE A N 1
ATOM 6106 C CA . ILE A 1 766 ? -11.477 20.168 24.724 1.00 97.94 766 ILE A CA 1
ATOM 6107 C C . ILE A 1 766 ? -12.429 20.026 25.911 1.00 97.94 766 ILE A C 1
ATOM 6109 O O . ILE A 1 766 ? -13.525 20.581 25.868 1.00 97.94 766 ILE A O 1
ATOM 6113 N N . VAL A 1 767 ? -11.996 19.379 26.999 1.00 97.69 767 VAL A N 1
ATOM 6114 C CA . VAL A 1 767 ? -12.786 19.278 28.239 1.00 97.69 767 VAL A CA 1
ATOM 6115 C C . VAL A 1 767 ? -13.186 20.666 28.746 1.00 97.69 767 VAL A C 1
ATOM 6117 O O . VAL A 1 767 ? -14.365 20.913 28.994 1.00 97.69 767 VAL A O 1
ATOM 6120 N N . LYS A 1 768 ? -12.239 21.611 28.841 1.00 95.88 768 LYS A N 1
ATOM 6121 C CA . LYS A 1 768 ? -12.533 22.992 29.267 1.00 95.88 768 LYS A CA 1
ATOM 6122 C C . LYS A 1 768 ? -13.510 23.695 28.327 1.00 95.88 768 LYS A C 1
ATOM 6124 O O . LYS A 1 768 ? -14.412 24.382 28.797 1.00 95.88 768 LYS A O 1
ATOM 6129 N N . LEU A 1 769 ? -13.340 23.538 27.015 1.00 96.94 769 LEU A N 1
ATOM 6130 C CA . LEU A 1 769 ? -14.223 24.139 26.013 1.00 96.94 769 LEU A CA 1
ATOM 6131 C C . LEU A 1 769 ? -15.662 23.606 26.117 1.00 96.94 769 LEU A C 1
ATOM 6133 O O . LEU A 1 769 ? -16.597 24.405 26.116 1.00 96.94 769 LEU A O 1
ATOM 6137 N N . LEU A 1 770 ? -15.838 22.290 26.264 1.00 97.06 770 LEU A N 1
ATOM 6138 C CA . LEU A 1 770 ? -17.148 21.647 26.408 1.00 97.06 770 LEU A CA 1
ATOM 6139 C C . LEU A 1 770 ? -17.829 22.019 27.736 1.00 97.06 770 LEU A C 1
ATOM 6141 O O . LEU A 1 770 ? -18.982 22.449 27.729 1.00 97.06 770 LEU A O 1
ATOM 6145 N N . LEU A 1 771 ? -17.108 21.967 28.863 1.00 94.81 771 LEU A N 1
ATOM 6146 C CA . LEU A 1 771 ? -17.638 22.381 30.172 1.00 94.81 771 LEU A CA 1
ATOM 6147 C C . LEU A 1 771 ? -18.020 23.867 30.209 1.00 94.81 771 LEU A C 1
ATOM 6149 O O . LEU A 1 771 ? -19.029 24.230 30.808 1.00 94.81 771 LEU A O 1
ATOM 6153 N N . ASN A 1 772 ? -17.252 24.739 29.548 1.00 93.56 772 ASN A N 1
ATOM 6154 C CA . ASN A 1 772 ? -17.590 26.162 29.435 1.00 93.56 772 ASN A CA 1
ATOM 6155 C C . ASN A 1 772 ? -18.801 26.423 28.526 1.00 93.56 772 ASN A C 1
ATOM 6157 O O . ASN A 1 772 ? -19.436 27.467 28.660 1.00 93.56 772 ASN A O 1
ATOM 6161 N N . LYS A 1 773 ? -19.132 25.494 27.620 1.00 94.56 773 LYS A N 1
ATOM 6162 C CA . LYS A 1 773 ? -20.359 25.532 26.812 1.00 94.56 773 LYS A CA 1
ATOM 6163 C C . LYS A 1 773 ? -21.562 24.882 27.519 1.00 94.56 773 LYS A C 1
ATOM 6165 O O . LYS A 1 773 ? -22.680 25.034 27.041 1.00 94.56 773 LYS A O 1
ATOM 6170 N N . GLY A 1 774 ? -21.349 24.238 28.670 1.00 93.00 774 GLY A N 1
ATOM 6171 C CA . GLY A 1 774 ? -22.406 23.670 29.511 1.00 93.00 774 GLY A CA 1
ATOM 6172 C C . GLY A 1 774 ? -22.622 22.162 29.373 1.00 93.00 774 GLY A C 1
ATOM 6173 O O . GLY A 1 774 ? -23.688 21.705 29.762 1.00 93.00 774 GLY A O 1
ATOM 6174 N N . ALA A 1 775 ? -21.646 21.409 28.849 1.00 96.25 775 ALA A N 1
ATOM 6175 C CA . ALA A 1 775 ? -21.724 19.946 28.763 1.00 96.25 775 ALA A CA 1
ATOM 6176 C C . ALA A 1 775 ? -21.960 19.290 30.138 1.00 96.25 775 ALA A C 1
ATOM 6178 O O . ALA A 1 775 ? -21.253 19.607 31.105 1.00 96.25 775 ALA A O 1
ATOM 6179 N N . ASP A 1 776 ? -22.905 18.352 30.222 1.00 95.75 776 ASP A N 1
ATOM 6180 C CA . ASP A 1 776 ? -23.244 17.672 31.472 1.00 95.75 776 ASP A CA 1
ATOM 6181 C C . ASP A 1 776 ? -22.284 16.508 31.764 1.00 95.75 776 ASP A C 1
ATOM 6183 O O . ASP A 1 776 ? -22.375 15.403 31.223 1.00 95.75 776 ASP A O 1
ATOM 6187 N N . TYR A 1 777 ? -21.365 16.747 32.700 1.00 94.00 777 TYR A N 1
ATOM 6188 C CA . TYR A 1 777 ? -20.408 15.753 33.186 1.00 94.00 777 TYR A CA 1
ATOM 6189 C C . TYR A 1 777 ? -21.045 14.593 33.973 1.00 94.00 777 TYR A C 1
ATOM 6191 O O . TYR A 1 777 ? -20.334 13.639 34.296 1.00 94.00 777 TYR A O 1
ATOM 6199 N N . LYS A 1 778 ? -22.338 14.673 34.321 1.00 94.81 778 LYS A N 1
ATOM 6200 C CA . LYS A 1 778 ? -23.077 13.630 35.054 1.00 94.81 778 LYS A CA 1
ATOM 6201 C C . LYS A 1 778 ? -23.717 12.590 34.143 1.00 94.81 778 LYS A C 1
ATOM 6203 O O . LYS A 1 778 ? -24.186 11.576 34.658 1.00 94.81 778 LYS A O 1
ATOM 6208 N N . ILE A 1 779 ? -23.756 12.825 32.829 1.00 96.62 779 ILE A N 1
ATOM 6209 C CA . ILE A 1 779 ? -24.240 11.826 31.875 1.00 96.62 779 ILE A CA 1
ATOM 6210 C C . ILE A 1 779 ? -23.411 10.553 32.039 1.00 96.62 779 ILE A C 1
ATOM 6212 O O . ILE A 1 779 ? -22.200 10.600 32.263 1.00 96.62 779 ILE A O 1
ATOM 6216 N N . GLN A 1 780 ? -24.099 9.423 31.938 1.00 96.81 780 GLN A N 1
ATOM 6217 C CA . GLN A 1 780 ? -23.527 8.088 31.980 1.00 96.81 780 GLN A CA 1
ATOM 6218 C C . GLN A 1 780 ? -23.669 7.428 30.609 1.00 96.81 780 GLN A C 1
ATOM 6220 O O . GLN A 1 780 ? -24.671 7.630 29.918 1.00 96.81 780 GLN A O 1
ATOM 6225 N N . ASP A 1 781 ? -22.672 6.653 30.205 1.00 95.25 781 ASP A N 1
ATOM 6226 C CA . ASP A 1 781 ? -22.752 5.772 29.039 1.00 95.25 781 ASP A CA 1
ATOM 6227 C C . ASP A 1 781 ? -23.532 4.478 29.362 1.00 95.25 781 ASP A C 1
ATOM 6229 O O . ASP A 1 781 ? -24.176 4.373 30.412 1.00 95.25 781 ASP A O 1
ATOM 6233 N N . LEU A 1 782 ? -23.529 3.493 28.458 1.00 95.19 782 LEU A N 1
ATOM 6234 C CA . LEU A 1 782 ? -24.202 2.208 28.691 1.00 95.19 782 LEU A CA 1
ATOM 6235 C C . LEU A 1 782 ? -23.493 1.304 29.723 1.00 95.19 782 LEU A C 1
ATOM 6237 O O . LEU A 1 782 ? -24.124 0.382 30.240 1.00 95.19 782 LEU A O 1
ATOM 6241 N N . GLU A 1 783 ? -22.235 1.581 30.081 1.00 93.50 783 GLU A N 1
ATOM 6242 C CA . GLU A 1 783 ? -21.513 0.920 31.182 1.00 93.50 783 GLU A CA 1
ATOM 6243 C C . GLU A 1 783 ? -21.735 1.618 32.541 1.00 93.50 783 GLU A C 1
ATOM 6245 O O . GLU A 1 783 ? -21.272 1.135 33.575 1.00 93.50 783 GLU A O 1
ATOM 6250 N N . ASN A 1 784 ? -22.518 2.702 32.571 1.00 95.31 784 ASN A N 1
ATOM 6251 C CA . ASN A 1 784 ? -22.728 3.616 33.701 1.00 95.31 784 ASN A CA 1
ATOM 6252 C C . ASN A 1 784 ? -21.515 4.509 34.040 1.00 95.31 784 ASN A C 1
ATOM 6254 O O . ASN A 1 784 ? -21.483 5.114 35.119 1.00 95.31 784 ASN A O 1
ATOM 6258 N N . LYS A 1 785 ? -20.531 4.635 33.143 1.00 94.88 785 LYS A N 1
ATOM 6259 C CA . LYS A 1 785 ? -19.347 5.481 33.340 1.00 94.88 785 LYS A CA 1
ATOM 6260 C C . LYS A 1 785 ? -19.637 6.931 32.973 1.00 94.88 785 LYS A C 1
ATOM 6262 O O . LYS A 1 785 ? -20.292 7.226 31.975 1.00 94.88 785 LYS A O 1
ATOM 6267 N N . THR A 1 786 ? -19.115 7.851 33.778 1.00 96.44 786 THR A N 1
ATOM 6268 C CA . THR A 1 786 ? -19.135 9.297 33.517 1.00 96.44 786 THR A CA 1
ATOM 6269 C C . THR A 1 786 ? -17.810 9.775 32.919 1.00 96.44 786 THR A C 1
ATOM 6271 O O . THR A 1 786 ? -16.792 9.080 32.957 1.00 96.44 786 THR A O 1
ATOM 6274 N N . ALA A 1 787 ? -17.763 11.027 32.452 1.00 94.69 787 ALA A N 1
ATOM 6275 C CA . ALA A 1 787 ? -16.507 11.673 32.052 1.00 94.69 787 ALA A CA 1
ATOM 6276 C C . ALA A 1 787 ? -15.446 11.693 33.181 1.00 94.69 787 ALA A C 1
ATOM 6278 O O . ALA A 1 787 ? -14.244 11.642 32.911 1.00 94.69 787 ALA A O 1
ATOM 6279 N N . ILE A 1 788 ? -15.878 11.728 34.450 1.00 95.38 788 ILE A N 1
ATOM 6280 C CA . ILE A 1 788 ? -14.987 11.659 35.621 1.00 95.38 788 ILE A CA 1
ATOM 6281 C C . ILE A 1 788 ? -14.343 10.274 35.733 1.00 95.38 788 ILE A C 1
ATOM 6283 O O . ILE A 1 788 ? -13.164 10.179 36.074 1.00 95.38 788 ILE A O 1
ATOM 6287 N N . ASP A 1 789 ? -15.088 9.211 35.434 1.00 94.81 789 ASP A N 1
ATOM 6288 C CA . ASP A 1 789 ? -14.603 7.833 35.534 1.00 94.81 789 ASP A CA 1
ATOM 6289 C C . ASP A 1 789 ? -13.569 7.542 34.446 1.00 94.81 789 ASP A C 1
ATOM 6291 O O . ASP A 1 789 ? -12.476 7.071 34.758 1.00 94.81 789 ASP A O 1
ATOM 6295 N N . TYR A 1 790 ? -13.816 7.986 33.212 1.00 92.12 790 TYR A N 1
ATOM 6296 C CA . TYR A 1 790 ? -12.829 7.927 32.129 1.00 92.12 790 TYR A CA 1
ATOM 6297 C C . TYR A 1 790 ? -11.524 8.677 32.439 1.00 92.12 790 TYR A C 1
ATOM 6299 O O . TYR A 1 790 ? -10.431 8.159 32.181 1.00 92.12 790 TYR A O 1
ATOM 6307 N N . ALA A 1 791 ? -11.613 9.858 33.060 1.00 93.38 791 ALA A N 1
ATOM 6308 C CA . ALA A 1 791 ? -10.438 10.599 33.522 1.00 93.38 791 ALA A CA 1
ATOM 6309 C C . ALA A 1 791 ? -9.718 9.913 34.703 1.00 93.38 791 ALA A C 1
ATOM 6311 O O . ALA A 1 791 ? -8.501 10.059 34.850 1.00 93.38 791 ALA A O 1
ATOM 6312 N N . ASN A 1 792 ? -10.443 9.170 35.549 1.00 90.69 792 ASN A N 1
ATOM 6313 C CA . ASN A 1 792 ? -9.877 8.392 36.654 1.00 90.69 792 ASN A CA 1
ATOM 6314 C C . ASN A 1 792 ? -9.129 7.151 36.158 1.00 90.69 792 ASN A C 1
ATOM 6316 O O . ASN A 1 792 ? -7.977 6.955 36.546 1.00 90.69 792 ASN A O 1
ATOM 6320 N N . GLU A 1 793 ? -9.767 6.338 35.309 1.00 90.38 793 GLU A N 1
ATOM 6321 C CA . GLU A 1 793 ? -9.215 5.091 34.761 1.00 90.38 793 GLU A CA 1
ATOM 6322 C C . GLU A 1 793 ? -7.882 5.353 34.040 1.00 90.38 793 GLU A C 1
ATOM 6324 O O . GLU A 1 793 ? -6.883 4.677 34.299 1.00 90.38 793 GLU A O 1
ATOM 6329 N N . ASN A 1 794 ? -7.826 6.424 33.241 1.00 83.19 794 ASN A N 1
ATOM 6330 C CA . ASN A 1 794 ? -6.637 6.831 32.485 1.00 83.19 794 ASN A CA 1
ATOM 6331 C C . ASN A 1 794 ? -5.687 7.783 33.248 1.00 83.19 794 ASN A C 1
ATOM 6333 O O . ASN A 1 794 ? -4.694 8.254 32.694 1.00 83.19 794 ASN A O 1
ATOM 6337 N N . LYS A 1 795 ? -5.940 8.040 34.542 1.00 91.81 795 LYS A N 1
ATOM 6338 C CA . LYS A 1 795 ? -5.081 8.832 35.454 1.00 91.81 795 LYS A CA 1
ATOM 6339 C C . LYS A 1 795 ? -4.862 10.301 35.039 1.00 91.81 795 LYS A C 1
ATOM 6341 O O . LYS A 1 795 ? -3.872 10.926 35.427 1.00 91.81 795 LYS A O 1
ATOM 6346 N N . TYR A 1 796 ? -5.808 10.909 34.323 1.00 92.38 796 TYR A N 1
ATOM 6347 C CA . TYR A 1 796 ? -5.766 12.325 33.941 1.00 92.38 796 TYR A CA 1
ATOM 6348 C C . TYR A 1 796 ? -6.194 13.245 35.097 1.00 92.38 796 TYR A C 1
ATOM 6350 O O . TYR A 1 796 ? -7.245 13.887 35.077 1.00 92.38 796 TYR A O 1
ATOM 6358 N N . HIS A 1 797 ? -5.341 13.338 36.122 1.00 89.38 797 HIS A N 1
ATOM 6359 C CA . HIS A 1 797 ? -5.623 14.041 37.381 1.00 89.38 797 HIS A CA 1
ATOM 6360 C C . HIS A 1 797 ? -6.125 15.487 37.216 1.00 89.38 797 HIS A C 1
ATOM 6362 O O . HIS A 1 797 ? -7.017 15.900 37.950 1.00 89.38 797 HIS A O 1
ATOM 6368 N N . LYS A 1 798 ? -5.610 16.251 36.244 1.00 89.88 798 LYS A N 1
ATOM 6369 C CA . LYS A 1 798 ? -6.074 17.627 35.982 1.00 89.88 798 LYS A CA 1
ATOM 6370 C C . LYS A 1 798 ? -7.499 17.678 35.427 1.00 89.88 798 LYS A C 1
ATOM 6372 O O . LYS A 1 798 ? -8.285 18.512 35.859 1.00 89.88 798 LYS A O 1
ATOM 6377 N N . ILE A 1 799 ? -7.840 16.775 34.503 1.00 91.81 799 ILE A N 1
ATOM 6378 C CA . ILE A 1 799 ? -9.193 16.658 33.936 1.00 91.81 799 ILE A CA 1
ATOM 6379 C C . ILE A 1 799 ? -10.183 16.288 35.036 1.00 91.81 799 ILE A C 1
ATOM 6381 O O . ILE A 1 799 ? -11.218 16.939 35.171 1.00 91.81 799 ILE A O 1
ATOM 6385 N N . LYS A 1 800 ? -9.816 15.321 35.887 1.00 90.31 800 LYS A N 1
ATOM 6386 C CA . LYS A 1 800 ? -10.577 14.982 37.093 1.00 90.31 800 LYS A CA 1
ATOM 6387 C C . LYS A 1 800 ? -10.832 16.218 37.965 1.00 90.31 800 LYS A C 1
ATOM 6389 O O . LYS A 1 800 ? -11.972 16.424 38.369 1.00 90.31 800 LYS A O 1
ATOM 6394 N N . SER A 1 801 ? -9.814 17.042 38.237 1.00 87.50 801 SER A N 1
ATOM 6395 C CA . SER A 1 801 ? -9.992 18.279 39.011 1.00 87.50 801 SER A CA 1
ATOM 6396 C C . SER A 1 801 ? -10.984 19.237 38.350 1.00 87.50 801 SER A C 1
ATOM 6398 O O . SER A 1 801 ? -11.936 19.631 39.010 1.00 87.50 801 SER A O 1
ATOM 6400 N N . PHE A 1 802 ? -10.854 19.531 37.049 1.00 86.81 802 PHE A N 1
ATOM 6401 C CA . PHE A 1 802 ? -11.787 20.435 36.351 1.00 86.81 802 PHE A CA 1
ATOM 6402 C C . PHE A 1 802 ? -13.241 19.933 36.367 1.00 86.81 802 PHE A C 1
ATOM 6404 O O . PHE A 1 802 ? -14.170 20.732 36.481 1.00 86.81 802 PHE A O 1
ATOM 6411 N N . LEU A 1 803 ? -13.453 18.616 36.273 1.00 88.25 803 LEU A N 1
ATOM 6412 C CA . LEU A 1 803 ? -14.786 18.009 36.351 1.00 88.25 803 LEU A CA 1
ATOM 6413 C C . LEU A 1 803 ? -15.351 18.028 37.785 1.00 88.25 803 LEU A C 1
ATOM 6415 O O . LEU A 1 803 ? -16.549 18.232 37.972 1.00 88.25 803 LEU A O 1
ATOM 6419 N N . LEU A 1 804 ? -14.505 17.853 38.808 1.00 84.56 804 LEU A N 1
ATOM 6420 C CA . LEU A 1 804 ? -14.907 17.936 40.219 1.00 84.56 804 LEU A CA 1
ATOM 6421 C C . LEU A 1 804 ? -15.132 19.378 40.698 1.00 84.56 804 LEU A C 1
ATOM 6423 O O . LEU A 1 804 ? -16.017 19.605 41.516 1.00 84.56 804 LEU A O 1
ATOM 6427 N N . GLU A 1 805 ? -14.399 20.357 40.168 1.00 81.56 805 GLU A N 1
ATOM 6428 C CA . GLU A 1 805 ? -14.610 21.789 40.436 1.00 81.56 805 GLU A CA 1
ATOM 6429 C C . GLU A 1 805 ? -15.993 22.271 39.965 1.00 81.56 805 GLU A C 1
ATOM 6431 O O . GLU A 1 805 ? -16.534 23.211 40.533 1.00 81.56 805 GLU A O 1
ATOM 6436 N N . LYS A 1 806 ? -16.602 21.600 38.974 1.00 71.62 806 LYS A N 1
ATOM 6437 C CA . LYS A 1 806 ? -17.985 21.835 38.508 1.00 71.62 806 LYS A CA 1
ATOM 6438 C C . LYS A 1 806 ? -19.056 21.060 39.300 1.00 71.62 806 LYS A C 1
ATOM 6440 O O . LYS A 1 806 ? -20.234 21.085 38.932 1.00 71.62 806 LYS A O 1
ATOM 6445 N N . LYS A 1 807 ? -18.658 20.336 40.353 1.00 60.22 807 LYS A N 1
ATOM 6446 C CA . LYS A 1 807 ? -19.546 19.596 41.272 1.00 60.22 807 LYS A CA 1
ATOM 6447 C C . LYS A 1 807 ? -19.908 20.392 42.533 1.00 60.22 807 LYS A C 1
ATOM 6449 O O . LYS A 1 807 ? -20.804 19.970 43.264 1.00 60.22 807 LYS A O 1
ATOM 6454 N N . LEU A 1 808 ? -19.211 21.505 42.759 1.00 44.94 808 LEU A N 1
ATOM 6455 C CA . LEU A 1 808 ? -19.445 22.507 43.800 1.00 44.94 808 LEU A CA 1
ATOM 6456 C C . LEU A 1 808 ? -20.171 23.722 43.200 1.00 44.94 808 LEU A C 1
ATOM 6458 O O . LEU A 1 808 ? -20.965 24.323 43.952 1.00 44.94 808 LEU A O 1
#

Organism: NCBI:txid673318

pLDDT: mean 77.48, std 23.43, range [20.73, 98.5]

Radius of gyration: 36.89 Å; chains: 1; bounding box: 98×76×98 Å

InterPro domains:
  IPR001611 Leucine-rich repeat [PS51450] (103-124)
  IPR001611 Leucine-rich repeat [PS51450] (125-146)
  IPR001611 Leucine-rich repeat [PS51450] (147-168)
  IPR001611 Leucine-rich repeat [PS51450] (169-190)
  IPR001611 Leucine-rich repeat [PS51450] (191-212)
  IPR001611 Leucine-rich repeat [PS51450] (235-256)
  IPR001611 Leucine-rich repeat [PS51450] (257-278)
  IPR002110 Ankyrin repeat [PF00023] (487-516)
  IPR002110 Ankyrin repeat [PF12796] (519-583)
  IPR002110 Ankyrin repeat [PF12796] (594-682)
  IPR002110 Ankyrin repeat [PF12796] (689-781)
  IPR002110 Ankyrin repeat [PR01415] (520-535)
  IPR002110 Ankyrin repeat [PR01415] (766-780)
  IPR002110 Ankyrin repeat [PS50088] (486-512)
  IPR002110 Ankyrin repeat [PS50088] (519-551)
  IPR002110 Ankyrin repeat [PS50088] (552-584)
  IPR002110 Ankyrin repeat [PS50088] (618-650)
  IPR002110 Ankyrin repeat [PS50088] (651-683)
  IPR002110 Ankyrin repeat [PS50088] (684-716)
  IPR002110 Ankyrin repeat [PS50088] (750-782)

Foldseek 3Di:
DDDPVQQAAFFCQPWPQQQVQLCVVQVNPDGDGLVSLCPAQEGATEATEDRGRNLSNLNHAYYHYPHYAYAEDLSCLNNQNHAEYAHAHCEAHDPLSCLNNLNHQYEHYENHQDADPQSCLNNLNHAEYAHANHAYADDLSCLNNLNHQYYHHAHYAHADPLSCLNNQNHQYYHHHQYAYADDLSCLNNCNHQYYAHANYAHADPLSCLNNLNHAEYHHANYAHADDLSCLSNQNYQYEEPDQYAYADDLSCLNNLNHAEYEHANYNYDDDCSCVNNVNHQYYHYDDDDDDDDDPPCVPNVVRHPDDDDDDDDDDDDDDDDDDDDDDDDDDDDDDDPPVVVVVVPDDDDDPVVVVVPPPDDDPCVVVVVVVVLVVVVVVPDPVVLPDQDDDPVNLVVQLVCCCVVPVDDPVVSLVSVVVVCVVSVHDDPVVVVVVPDDDDPDDDDDPDPDDDPPPPDLLVCLVVVVQVVLLPDDLVPDDQADADPQQDGSLRSNLVVLPLSSNLSSLVSPHDQCDQGPQGDGSLLSNLLVVSLSSNLVSLVSDPAQCDAGNQQDGSCLSCLVSVPPVSNLSCVVVVHDQQGATPVQHGSLLSCLLVLPVVSVVSVPPDPDDQCDAGPQRDGSLLSNLLNLSLVSNLVSVVVPHDLADAGNQQDGSLLSNLLNLNLSSNLVSLVSPHDQQDQTPFGAGSLLSNLLVLSLSSNVSSVVSPRDFCGATNQRDGSLLSNLLNLNLSSNLVPLVDPHDQCRAGNQGDGSLLSNLLVLNQSSNVSSVVSPHDQCRAGPVRDGSLNSNVVVVNVVSNVVSVVVVD

Secondary structure (DSSP, 8-state):
---HHHHT-B-----HHHHHHHHHHHT--SPPBHHHHTT-SEEE--S----TTGGG-TT--EEEEEEE-----GGGGG-TT--EEEEEESS----GGGGG-TT-SEEEE-SS-----GGGTT-TT--EEE--SS-----GGGTT-TT-SEEE--SS-----GGGGG-TT-SEEE--SS---B-GGGGG-TT--EEE--SS---B-GGGGG-TT--EEE--SS-----GGGGG-TT--EEE--SS-----GGGGG-TT--EEE-TTS-----GGGGG-TT--EEE-------S--SSTTTGGGT---S----------------------------SHHHHHHHHSSPPPPHHHHHHH-SS-SSTHHHHHHHHHHHHHTTS-GGGSS-SS--HHHHHHHHHHHHHHH---HHHHHHHHHHHHHTTT--TTGGGGTTTS-----------TT--GGG--HHHHHHTT-HHHHHTS-GGG--TT---TTS--HHHHHHHTT-HHHHHHHHHTT--TT---GGG--HHHHHHHHT-HHHHHHHHHH-S----B-TT--BHHHHHHHTT-HHHHHHHHHTT--TT-B-TT--BHHHHHHHTT-HHHHHHHS-TT--TT---GGG--HHHHHHHTT-HHHHHHHHHTT--TT---TTS--HHHHHHHTT-HHHHHHHHHTT--TT---TTS--HHHHHHHTT-HHHHHHHHHTTPPSS---TT---HHHHHHHTT-HHHHHHHTTSS--TT---TTS--HHHHHHHTT-HHHHHHHHHHT--TT---TTS--HHHHHHHTT-HHHHHHHHHTT-